Protein AF-0000000086578713 (afdb_homodimer)

Solvent-accessible surface area (backbone atoms only — not comparable to full-atom values): 54237 Å² total; per-residue (Å²): 138,84,78,78,78,76,75,78,74,74,75,74,72,71,74,72,74,76,64,72,46,80,57,66,62,83,30,54,31,30,24,51,65,70,52,45,93,58,61,68,57,48,41,24,46,48,23,43,31,43,38,56,69,48,39,26,38,36,34,72,38,56,57,61,66,48,51,60,44,35,45,74,62,80,40,29,32,26,32,23,42,49,65,88,48,27,53,58,19,31,75,32,46,64,55,29,37,51,47,40,57,69,58,41,57,81,45,53,88,50,19,50,61,17,28,40,28,51,31,63,39,52,57,51,50,85,86,45,61,66,54,43,69,15,42,55,39,19,50,54,21,42,51,48,32,36,46,75,70,70,33,56,63,50,38,39,65,39,50,37,27,39,64,59,39,46,66,35,60,75,52,27,83,62,12,33,60,29,72,92,49,41,83,54,46,51,60,41,50,53,50,31,59,74,70,72,33,55,49,31,30,37,52,43,43,44,59,56,34,34,74,37,58,88,78,47,59,64,37,25,49,35,64,34,88,56,94,47,49,74,33,77,91,77,72,42,71,34,54,28,41,59,51,36,51,54,38,11,52,47,30,18,31,37,73,72,72,42,60,82,57,50,69,35,32,62,27,28,50,39,26,34,34,40,48,91,83,37,50,75,32,26,53,69,50,17,39,42,30,54,37,44,46,54,56,54,31,71,63,60,43,32,36,86,87,44,56,86,50,53,44,35,39,17,37,34,23,44,33,27,20,82,62,45,71,78,62,53,31,64,30,26,28,20,54,17,35,36,77,33,16,46,60,55,84,66,84,66,59,21,67,31,65,59,75,71,73,81,72,74,71,76,73,74,77,70,81,72,78,78,82,80,73,86,71,73,80,80,82,67,87,70,65,72,80,65,62,68,70,64,61,72,64,58,65,69,61,61,68,66,68,66,72,72,74,86,74,94,89,76,66,46,77,72,74,72,75,74,71,53,77,78,61,56,81,67,78,87,87,81,86,73,76,71,74,71,64,63,44,66,65,69,22,69,81,64,81,77,81,81,84,84,83,86,85,82,81,85,82,79,80,79,81,80,82,82,76,81,76,82,77,82,90,123,138,84,79,79,78,77,76,79,75,74,76,74,73,72,75,74,74,76,62,73,45,80,57,64,62,82,29,53,30,28,24,51,65,71,50,48,93,58,61,68,58,48,40,24,47,48,22,42,31,44,39,56,69,48,39,27,37,35,36,72,38,57,57,61,67,49,53,60,43,37,44,77,62,82,38,28,31,27,32,23,43,49,63,87,46,27,54,58,19,29,77,32,46,63,55,28,39,50,48,41,57,69,58,43,57,81,45,53,86,50,19,49,60,17,28,40,28,50,31,64,39,52,77,39,44,87,86,45,60,66,53,38,70,17,41,55,40,19,50,52,22,41,50,49,31,36,48,75,70,69,34,55,64,49,37,40,66,40,51,37,31,40,65,59,40,44,67,36,59,75,52,28,81,63,11,32,58,29,73,92,46,40,83,52,46,51,61,42,52,52,51,30,58,72,71,71,32,56,49,31,32,37,52,43,42,43,60,55,35,37,75,37,58,89,78,46,59,65,37,25,49,34,62,34,90,56,92,48,47,76,33,76,91,77,72,43,70,34,56,28,40,59,51,36,52,55,38,11,52,48,29,18,32,38,74,72,72,43,60,83,56,50,69,35,32,61,27,28,50,37,26,34,34,39,48,92,84,36,51,74,32,26,52,70,51,17,40,43,30,54,39,43,47,54,55,55,31,70,65,60,43,32,36,87,87,44,57,85,49,54,45,35,37,17,37,34,22,43,33,27,21,81,61,45,70,78,62,54,30,62,30,25,28,20,53,17,36,35,77,34,14,47,60,56,84,66,86,65,59,21,69,30,65,60,76,72,72,78,72,74,70,76,73,73,76,69,80,72,78,78,81,74,83,75,76,78,82,79,82,67,88,70,66,70,78,63,63,67,68,65,61,70,64,60,62,65,62,59,65,68,66,63,72,73,72,81,86,87,84,88,77,56,72,82,71,68,68,76,69,48,74,80,59,54,83,64,79,92,88,87,76,84,73,65,75,69,65,68,41,65,69,69,53,76,71,87,87,79,83,83,88,82,87,91,87,85,83,89,86,84,84,82,87,88,86,80,81,88,78,88,67,91,75,128

Organism: NCBI:txid261450

pLDDT: mean 75.29, std 33.22, range [16.09, 98.94]

Secondary structure (DSSP, 8-state):
-------------------------SSEEEE-----SSPPPHHHHHHHHHHHT--EEE-SS--HHHHHHTTTS--EEEEEE-GGGHHHHHH-HHHHHHHHHHHTGGGTTTSEEEEEEE-SS-TTSTT-HHHHHHHHHHHHHHHHHHHHTT-TTT-EEE--EEGGGEEE-SSGGG-EE-GGGHHHHHHHHHHHHHTT--EEEE--HHHHHHHTTTTS-HHHHTT-S---EEETTTTEEESSHHHHHHHHHHHHHHHTT-TT--EEEEEE---S---TTSTT-SHHHHHHHHHHHHHHHHTT---SS-TTS---EEEE-SB--TT--SSGGGG---SB-TTS-BSS-SS---SS----------------------------TTSGGGGGGGGGGTHHHHGGGGGG------SSTTSGGGSGGGTTTS-S----SGGGTGGGGGGGTT----------------------------/-------------------------SSEEEE-----SSPPPHHHHHHHHHHHT--EEE-SS--HHHHHHTTTS--EEEEEE-GGGHHHHHH-HHHHHHHHHHHTGGGTTTSEEEEEEE-SS-TTSTT-HHHHHHHHHHHHHHHHHHHHTT-TTT-EEE--EEGGGEEE-SSGGG-EE-GGGHHHHHHHHHHHHHTT--EEEE--HHHHHHHTTTTS-HHHHTT-S---EEETTTTEEESSHHHHHHHHHHHHHHHTT-TT--EEEEEE---S---TTSTT-SHHHHHHHHHHHHHHHHTT---SS-TTS---EEEE-SB--TT--SSGGGG---SB-TTS-BSS-SS---SS----------------------------TTSGGGTHHHHTTSHHHHHHHGGG------SSGGGGGGGHHHHTTS---S-TTGGGTHHHHHTT------------------------------

Nearest PDB structures (foldseek):
  1ghs-assembly2_B  TM=9.686E-01  e=1.137E-35  Hordeum vulgare
  3ur8-assembly2_B  TM=9.627E-01  e=9.361E-35  Solanum tuberosum
  3ur8-assembly1_A  TM=9.531E-01  e=1.060E-34  Solanum tuberosum
  4gzj-assembly1_A  TM=9.542E-01  e=5.312E-34  Solanum tuberosum
  3ur7-assembly2_B  TM=9.564E-01  e=7.242E-34  Solanum tuberosum

Sequence (948 aa):
MYTSYTILSDLLTIARVCLTVEAFIGTYGVNYGRIADNLPPPESVVTLLKAAKIRNIRIYDADQSVLKAFKNSGIEIVVGIGNEFLKDMSVFEDRAIDWIKQNVQPYLLETHIRGIAVGNEVLGSEGNIENSEALLGAVKNVYSAVNRLGLTNLIQISSPHSEGVFANSFPPSSCIIKESLMPYMKPLLEFFSQINSPFFINAYPFLAYKSDSEHIDLNYALFQKNPGIYDAKTNLHYDNMFDAQVDAAYAALEAAGYGKMEVIVSETGWASRGDQNEAGADMKNARTYNGNLKKRLAKKKGTPLRPKIPVKAYVFALFNENLKPGPTSERNFGLFKPDGSISYDIGFTGLKPASSAATSSLLSFKLIPTSESVVGMDATNYFFSFLICLFRSCLYLLYFLSIRWGSKINSFFFAQTQDVGARGALDGDKYAFETVDKAIDEFVDIVEPEPEPEVAATSVPILDIWEIDEDEEAMYTSYTILSDLLTIARVCLTVEAFIGTYGVNYGRIADNLPPPESVVTLLKAAKIRNIRIYDADQSVLKAFKNSGIEIVVGIGNEFLKDMSVFEDRAIDWIKQNVQPYLLETHIRGIAVGNEVLGSEGNIENSEALLGAVKNVYSAVNRLGLTNLIQISSPHSEGVFANSFPPSSCIIKESLMPYMKPLLEFFSQINSPFFINAYPFLAYKSDSEHIDLNYALFQKNPGIYDAKTNLHYDNMFDAQVDAAYAALEAAGYGKMEVIVSETGWASRGDQNEAGADMKNARTYNGNLKKRLAKKKGTPLRPKIPVKAYVFALFNENLKPGPTSERNFGLFKPDGSISYDIGFTGLKPASSAATSSLLSFKLIPTSESVVGMDATNYFFSFLICLFRSCLYLLYFLSIRWGSKINSFFFAQTQDVGARGALDGDKYAFETVDKAIDEFVDIVEPEPEPEVAATSVPILDIWEIDEDEEA

Radius of gyration: 37.07 Å; Cα contacts (8 Å, |Δi|>4): 1566; chains: 2; bounding box: 138×96×88 Å

Foldseek 3Di:
DPPPPPPPPPPPPPPPPLLPQDLDDAFEAFEAEALADQFDQLLVVLVQCVQVVHQEYEYAALDPSNLVSQFQSNHGYEHEDELVCQLVLLVDLVSLLVCCVVRPVVRVVGGQHQEYAYYEQQDQDPDCVSSLVRRQSNQVSNCVSCVVVVNLSRYYYHYEHEPSQWPDPPQLLPTAGDPVSCVRVLVSLVVCVVSQHAHEYADELQVVCLVPVPPDDLCQALVHADPFDADPVVRDGRSHVRLSNLSSVLSRCVVSPRNPGHYAYAEYFAFQDWDPSRPPRHNVSRLRRVLVVVVQSNVQAHGRVCGPHGYHHHYPHQEQHPNDDDTPSNRGRHCAYSNFQGSDDSPGGTPDHDPPPPPPPPPPPPPPDDDDDDPDPDPPDPPPPVPPVPPVPPVVVPVPPPVPDDDDAFDFDPPDPPPPPPPPPPDDDCPPPPPVPPRRPPRPPPDDDDDDDDDDPDDDDPPDDPDPDPDDDD/DPPPPPPPPPPPPPPPPLLPQDLDDAFEAFEAEALADQFDQLLVVLVQCVQVVHQEYEYAALDPSNLVSQFQSNHGYEHEDELVCQLVLLVDLVSLLVCCVVRPVVRVVGGQHQEYAYYEAQLLDPDCVSSLVRRQSNQVSNCVSCVVVVNLSRYAYHYEHEPSQWDDPPQLLPTAGDPVSCVSVLVSLVVCVVSQHAHEYADELQVVCLVPVPPDDLCQALVHADPFDADPVVRDTRSHVRLSNLSSVLSRCVVSPRNPGHYAYAEYFAFQDWDPSRPPRHNVSRLRRVLVVVVQSNVQAHGRVCGHHRYHHHYPHQEQHPNDDDTPSNRGRHCAYSNFQGSDDSPGGTPDHDPPPPPPPPPPPPPPDDDDDPDPPDDPDPPPPVPPVVPPVPVVVPVVPPPPDDDDAFDFPPPPDPPPPVPPVPDDDDPPPPPVPPRRPPRVDDDDDDDDDDDDDDDDDDDDDDDPDPPDDD

Structure (mmCIF, N/CA/C/O backbone):
data_AF-0000000086578713-model_v1
#
loop_
_entity.id
_entity.type
_entity.pdbx_description
1 polymer 'glucan endo-1,3-beta-D-glucosidase'
#
loop_
_atom_site.group_PDB
_atom_site.id
_atom_site.type_symbol
_atom_site.label_atom_id
_atom_site.label_alt_id
_atom_site.label_comp_id
_atom_site.label_asym_id
_atom_site.label_entity_id
_atom_site.label_seq_id
_atom_site.pdbx_PDB_ins_code
_atom_site.Cartn_x
_atom_site.Cartn_y
_atom_site.Cartn_z
_atom_site.occupancy
_atom_site.B_iso_or_equiv
_atom_site.auth_seq_id
_atom_site.auth_comp_id
_atom_site.auth_asym_id
_atom_site.auth_atom_id
_atom_site.pdbx_PDB_model_num
ATOM 1 N N . MET A 1 1 ? 43.719 52.281 -39.188 1 26.17 1 MET A N 1
ATOM 2 C CA . MET A 1 1 ? 42.281 52.094 -39.281 1 26.17 1 MET A CA 1
ATOM 3 C C . MET A 1 1 ? 41.844 50.938 -38.406 1 26.17 1 MET A C 1
ATOM 5 O O . MET A 1 1 ? 42.094 49.75 -38.719 1 26.17 1 MET A O 1
ATOM 9 N N . TYR A 1 2 ? 41.906 51.094 -37.094 1 30.64 2 TYR A N 1
ATOM 10 C CA . TYR A 1 2 ? 41.656 50.406 -35.844 1 30.64 2 TYR A CA 1
ATOM 11 C C . TYR A 1 2 ? 40.156 50.031 -35.719 1 30.64 2 TYR A C 1
ATOM 13 O O . TYR A 1 2 ? 39.312 50.875 -35.625 1 30.64 2 TYR A O 1
ATOM 21 N N . THR A 1 3 ? 39.719 49.062 -36.625 1 32.41 3 THR A N 1
ATOM 22 C CA . THR A 1 3 ? 38.375 48.5 -36.625 1 32.41 3 THR A CA 1
ATOM 23 C C . THR A 1 3 ? 37.969 48 -35.25 1 32.41 3 THR A C 1
ATOM 25 O O . THR A 1 3 ? 38.688 47.219 -34.625 1 32.41 3 THR A O 1
ATOM 28 N N . SER A 1 4 ? 37.25 48.812 -34.438 1 32.44 4 SER A N 1
ATOM 29 C CA . SER A 1 4 ? 36.594 48.656 -33.156 1 32.44 4 SER A CA 1
ATOM 30 C C . SER A 1 4 ? 35.656 47.469 -33.156 1 32.44 4 SER A C 1
ATOM 32 O O . SER A 1 4 ? 34.656 47.438 -33.875 1 32.44 4 SER A O 1
ATOM 34 N N . TYR A 1 5 ? 36.188 46.188 -33.188 1 33.28 5 TYR A N 1
ATOM 35 C CA . TYR A 1 5 ? 35.406 45 -32.969 1 33.28 5 TYR A CA 1
ATOM 36 C C . TYR A 1 5 ? 34.562 45.094 -31.688 1 33.28 5 TYR A C 1
ATOM 38 O O . TYR A 1 5 ? 35.125 45.156 -30.594 1 33.28 5 TYR A O 1
ATOM 46 N N . THR A 1 6 ? 33.5 45.938 -31.672 1 31.77 6 THR A N 1
ATOM 47 C CA . THR A 1 6 ? 32.531 45.906 -30.594 1 31.77 6 THR A CA 1
ATOM 48 C C . THR A 1 6 ? 31.984 44.5 -30.391 1 31.77 6 THR A C 1
ATOM 50 O O . THR A 1 6 ? 31.391 43.906 -31.281 1 31.77 6 THR A O 1
ATOM 53 N N . ILE A 1 7 ? 32.656 43.594 -29.625 1 32.62 7 ILE A N 1
ATOM 54 C CA . ILE A 1 7 ? 32.219 42.312 -29.125 1 32.62 7 ILE A CA 1
ATOM 55 C C . ILE A 1 7 ? 30.859 42.438 -28.453 1 32.62 7 ILE A C 1
ATOM 57 O O . ILE A 1 7 ? 30.688 43.219 -27.516 1 32.62 7 ILE A O 1
ATOM 61 N N . LEU A 1 8 ? 29.75 42.281 -29.188 1 33.19 8 LEU A N 1
ATOM 62 C CA . LEU A 1 8 ? 28.406 42.094 -28.625 1 33.19 8 LEU A CA 1
ATOM 63 C C . LEU A 1 8 ? 28.422 41.031 -27.531 1 33.19 8 LEU A C 1
ATOM 65 O O . LEU A 1 8 ? 28.703 39.844 -27.797 1 33.19 8 LEU A O 1
ATOM 69 N N . SER A 1 9 ? 28.953 41.312 -26.328 1 31.14 9 SER A N 1
ATOM 70 C CA . SER A 1 9 ? 28.703 40.5 -25.156 1 31.14 9 SER A CA 1
ATOM 71 C C . SER A 1 9 ? 27.234 40.188 -25.016 1 31.14 9 SER A C 1
ATOM 73 O O . SER A 1 9 ? 26.406 41.062 -24.812 1 31.14 9 SER A O 1
ATOM 75 N N . ASP A 1 10 ? 26.719 39.281 -25.891 1 32.56 10 ASP A N 1
ATOM 76 C CA . ASP A 1 10 ? 25.391 38.719 -25.609 1 32.56 10 ASP A CA 1
ATOM 77 C C . ASP A 1 10 ? 25.281 38.312 -24.141 1 32.56 10 ASP A C 1
ATOM 79 O O . ASP A 1 10 ? 26.109 37.562 -23.625 1 32.56 10 ASP A O 1
ATOM 83 N N . LEU A 1 11 ? 24.719 39.156 -23.281 1 32.91 11 LEU A N 1
ATOM 84 C CA . LEU A 1 11 ? 24.219 38.875 -21.938 1 32.91 11 LEU A CA 1
ATOM 85 C C . LEU A 1 11 ? 23.375 37.594 -21.922 1 32.91 11 LEU A C 1
ATOM 87 O O . LEU A 1 11 ? 22.281 37.594 -22.484 1 32.91 11 LEU A O 1
ATOM 91 N N . LEU A 1 12 ? 23.922 36.469 -22.141 1 32.09 12 LEU A N 1
ATOM 92 C CA . LEU A 1 12 ? 23.219 35.25 -21.781 1 32.09 12 LEU A CA 1
ATOM 93 C C . LEU A 1 12 ? 22.578 35.375 -20.406 1 32.09 12 LEU A C 1
ATOM 95 O O . LEU A 1 12 ? 23.281 35.438 -19.391 1 32.09 12 LEU A O 1
ATOM 99 N N . THR A 1 13 ? 21.547 36.188 -20.312 1 32.25 13 THR A N 1
ATOM 100 C CA . THR A 1 13 ? 20.734 36.062 -19.109 1 32.25 13 THR A CA 1
ATOM 101 C C . THR A 1 13 ? 20.391 34.594 -18.844 1 32.25 13 THR A C 1
ATOM 103 O O . THR A 1 13 ? 19.688 33.969 -19.641 1 32.25 13 THR A O 1
ATOM 106 N N . ILE A 1 14 ? 21.266 33.812 -18.375 1 33.97 14 ILE A N 1
ATOM 107 C CA . ILE A 1 14 ? 20.922 32.5 -17.781 1 33.97 14 ILE A CA 1
ATOM 108 C C . ILE A 1 14 ? 19.672 32.656 -16.938 1 33.97 14 ILE A C 1
ATOM 110 O O . ILE A 1 14 ? 19.656 33.375 -15.93 1 33.97 14 ILE A O 1
ATOM 114 N N . ALA A 1 15 ? 18.531 32.594 -17.531 1 34.5 15 ALA A N 1
ATOM 115 C CA . ALA A 1 15 ? 17.328 32.344 -16.734 1 34.5 15 ALA A CA 1
ATOM 116 C C . ALA A 1 15 ? 17.578 31.297 -15.656 1 34.5 15 ALA A C 1
ATOM 118 O O . ALA A 1 15 ? 17.891 30.141 -15.961 1 34.5 15 ALA A O 1
ATOM 119 N N . ARG A 1 16 ? 18.172 31.766 -14.602 1 37.22 16 ARG A N 1
ATOM 120 C CA . ARG A 1 16 ? 18.141 30.891 -13.438 1 37.22 16 ARG A CA 1
ATOM 121 C C . ARG A 1 16 ? 16.797 30.188 -13.32 1 37.22 16 ARG A C 1
ATOM 123 O O . ARG A 1 16 ? 15.781 30.812 -13.008 1 37.22 16 ARG A O 1
ATOM 130 N N . VAL A 1 17 ? 16.391 29.266 -14.141 1 38.69 17 VAL A 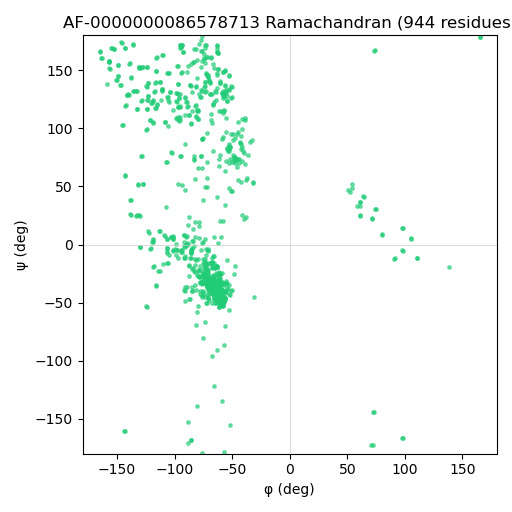N 1
ATOM 131 C CA . VAL A 1 17 ? 15.273 28.375 -13.836 1 38.69 17 VAL A CA 1
ATOM 132 C C . VAL A 1 17 ? 15.281 28.031 -12.352 1 38.69 17 VAL A C 1
ATOM 134 O O . VAL A 1 17 ? 16.219 27.391 -11.867 1 38.69 17 VAL A O 1
ATOM 137 N N . CYS A 1 18 ? 14.828 28.953 -11.492 1 41.44 18 CYS A N 1
ATOM 138 C CA . CYS A 1 18 ? 14.578 28.625 -10.086 1 41.44 18 CYS A CA 1
ATOM 139 C C . CYS A 1 18 ? 13.844 27.297 -9.953 1 41.44 18 CYS A C 1
ATOM 141 O O . CYS A 1 18 ? 12.648 27.219 -10.234 1 41.44 18 CYS A O 1
ATOM 143 N N . LEU A 1 19 ? 14.477 26.219 -10.164 1 48.78 19 LEU A N 1
ATOM 144 C CA . LEU A 1 19 ? 13.906 24.906 -9.891 1 48.78 19 LEU A CA 1
ATOM 145 C C . LEU A 1 19 ? 13.375 24.828 -8.461 1 48.78 19 LEU A C 1
ATOM 147 O O . LEU A 1 19 ? 14.133 25 -7.504 1 48.78 19 LEU A O 1
ATOM 151 N N . THR A 1 20 ? 12.117 25.297 -8.266 1 59.78 20 THR A N 1
ATOM 152 C CA . THR A 1 20 ? 11.453 25.172 -6.973 1 59.78 20 THR A CA 1
ATOM 153 C C . THR A 1 20 ? 11.391 23.703 -6.551 1 59.78 20 THR A C 1
ATOM 155 O O . THR A 1 20 ? 11.109 22.828 -7.367 1 59.78 20 THR A O 1
ATOM 158 N N . VAL A 1 21 ? 12.031 23.391 -5.516 1 69.06 21 VAL A N 1
ATOM 159 C CA . VAL A 1 21 ? 11.984 22.062 -4.922 1 69.06 21 VAL A CA 1
ATOM 160 C C . VAL A 1 21 ? 10.547 21.719 -4.523 1 69.06 21 VAL A C 1
ATOM 162 O O . VAL A 1 21 ? 9.867 22.531 -3.885 1 69.06 21 VAL A O 1
ATOM 165 N N . GLU A 1 22 ? 9.969 20.703 -5.176 1 69.25 22 GLU A N 1
ATOM 166 C CA . GLU A 1 22 ? 8.68 20.203 -4.711 1 69.25 22 GLU A CA 1
ATOM 167 C C . GLU A 1 22 ? 8.867 19.156 -3.617 1 69.25 22 GLU A C 1
ATOM 169 O O . GLU A 1 22 ? 9.297 18.031 -3.895 1 69.25 22 GLU A O 1
ATOM 174 N N . ALA A 1 23 ? 8.609 19.547 -2.361 1 76 23 ALA A N 1
ATOM 175 C CA . ALA A 1 23 ? 8.82 18.672 -1.209 1 76 23 ALA A CA 1
ATOM 176 C C . ALA A 1 23 ? 7.57 17.859 -0.903 1 76 23 ALA A C 1
ATOM 178 O O . ALA A 1 23 ? 7.574 17.031 0.005 1 76 23 ALA A O 1
ATOM 179 N N . PHE A 1 24 ? 6.484 18.031 -1.669 1 88 24 PHE A N 1
ATOM 180 C CA . PHE A 1 24 ? 5.195 17.438 -1.314 1 88 24 PHE A CA 1
ATOM 181 C C . PHE A 1 24 ? 4.566 16.75 -2.516 1 88 24 PHE A C 1
ATOM 183 O O . PHE A 1 24 ? 4.316 17.375 -3.545 1 88 24 PHE A O 1
ATOM 190 N N . ILE A 1 25 ? 4.395 15.438 -2.402 1 90.94 25 ILE A N 1
ATOM 191 C CA . ILE A 1 25 ? 3.705 14.68 -3.439 1 90.94 25 ILE A CA 1
ATOM 192 C C . ILE A 1 25 ? 2.209 14.641 -3.141 1 90.94 25 ILE A C 1
ATOM 194 O O . ILE A 1 25 ? 1.8 14.219 -2.055 1 90.94 25 ILE A O 1
ATOM 198 N N . GLY A 1 26 ? 1.438 15.102 -4.074 1 95.38 26 GLY A N 1
ATOM 199 C CA . GLY A 1 26 ? 0.004 15.125 -3.836 1 95.38 26 GLY A CA 1
ATOM 200 C C . GLY A 1 26 ? -0.419 16.188 -2.84 1 95.38 26 GLY A C 1
ATOM 201 O O . GLY A 1 26 ? 0.076 17.312 -2.881 1 95.38 26 GLY A O 1
ATOM 202 N N . THR A 1 27 ? -1.469 15.852 -2.006 1 98.38 27 THR A N 1
ATOM 203 C CA . THR A 1 27 ? -2.041 16.875 -1.142 1 98.38 27 THR A CA 1
ATOM 204 C C . THR A 1 27 ? -2.143 16.375 0.297 1 98.38 27 THR A C 1
ATOM 206 O O . THR A 1 27 ? -2.535 17.125 1.192 1 98.38 27 THR A O 1
ATOM 209 N N . TYR A 1 28 ? -1.757 15.133 0.522 1 98.69 28 TYR A N 1
ATOM 210 C CA . TYR A 1 28 ? -1.997 14.516 1.821 1 98.69 28 TYR A CA 1
ATOM 211 C C . TYR A 1 28 ? -0.694 14.023 2.439 1 98.69 28 TYR A C 1
ATOM 213 O O . TYR A 1 28 ? 0.056 13.281 1.805 1 98.69 28 TYR A O 1
ATOM 221 N N . GLY A 1 29 ? -0.369 14.445 3.625 1 98.69 29 GLY A N 1
ATOM 222 C CA . GLY A 1 29 ? 0.751 13.977 4.422 1 98.69 29 GLY A CA 1
ATOM 223 C C . GLY A 1 29 ? 0.392 13.742 5.879 1 98.69 29 GLY A C 1
ATOM 224 O O . GLY A 1 29 ? -0.734 14.016 6.297 1 98.69 29 GLY A O 1
ATOM 225 N N . VAL A 1 30 ? 1.34 13.148 6.645 1 98.88 30 VAL A N 1
ATOM 226 C CA . VAL A 1 30 ? 1.056 12.883 8.055 1 98.88 30 VAL A CA 1
ATOM 227 C C . VAL A 1 30 ? 2.275 13.227 8.898 1 98.88 30 VAL A C 1
ATOM 229 O O . VAL A 1 30 ? 3.414 13.086 8.453 1 98.88 30 VAL A O 1
ATOM 232 N N . ASN A 1 31 ? 1.979 13.742 10.062 1 98.88 31 ASN A N 1
ATOM 233 C CA . ASN A 1 31 ? 3.027 13.945 11.062 1 98.88 31 ASN A CA 1
ATOM 234 C C . ASN A 1 31 ? 3.332 12.664 11.828 1 98.88 31 ASN A C 1
ATOM 236 O O . ASN A 1 31 ? 2.453 12.109 12.492 1 98.88 31 ASN A O 1
ATOM 240 N N . TYR A 1 32 ? 4.559 12.258 11.711 1 98.75 32 TYR A N 1
ATOM 241 C CA . TYR A 1 32 ? 5.039 11.078 12.422 1 98.75 32 TYR A CA 1
ATOM 242 C C . TYR A 1 32 ? 5.715 11.469 13.734 1 98.75 32 TYR A C 1
ATOM 244 O O . TYR A 1 32 ? 6.945 11.461 13.828 1 98.75 32 TYR A O 1
ATOM 252 N N . GLY A 1 33 ? 4.809 11.805 14.711 1 97.25 33 GLY A N 1
ATOM 253 C CA . GLY A 1 33 ? 5.277 12.07 16.062 1 97.25 33 GLY A CA 1
ATOM 254 C C . GLY A 1 33 ? 5.707 10.82 16.797 1 97.25 33 GLY A C 1
ATOM 255 O O . GLY A 1 33 ? 5.074 9.766 16.672 1 97.25 33 GLY A O 1
ATOM 256 N N . ARG A 1 34 ? 6.754 10.969 17.688 1 96.25 34 ARG A N 1
ATOM 257 C CA . ARG A 1 34 ? 7.32 9.758 18.266 1 96.25 34 ARG A CA 1
ATOM 258 C C . ARG A 1 34 ? 7.602 9.945 19.75 1 96.25 34 ARG A C 1
ATOM 260 O O . ARG A 1 34 ? 8.516 9.32 20.297 1 96.25 34 ARG A O 1
ATOM 267 N N . ILE A 1 35 ? 6.895 10.828 20.391 1 97.06 35 ILE A N 1
ATOM 268 C CA . ILE A 1 35 ? 7.016 10.938 21.844 1 97.06 35 ILE A CA 1
ATOM 269 C C . ILE A 1 35 ? 6.238 9.805 22.5 1 97.06 35 ILE A C 1
ATOM 271 O O . ILE A 1 35 ? 5.141 10.016 23.031 1 97.06 35 ILE A O 1
ATOM 275 N N . ALA A 1 36 ? 6.801 8.656 22.453 1 97.06 36 ALA A N 1
ATOM 276 C CA . ALA A 1 36 ? 6.207 7.383 22.859 1 97.06 36 ALA A CA 1
ATOM 277 C C . ALA A 1 36 ? 7.281 6.312 23.047 1 97.06 36 ALA A C 1
ATOM 279 O O . ALA A 1 36 ? 8.406 6.465 22.578 1 97.06 36 ALA A O 1
ATOM 280 N N . ASP A 1 37 ? 6.984 5.258 23.766 1 94.62 37 ASP A N 1
ATOM 281 C CA . ASP A 1 37 ? 7.922 4.16 23.969 1 94.62 37 ASP A CA 1
ATOM 282 C C . ASP A 1 37 ? 7.32 2.836 23.484 1 94.62 37 ASP A C 1
ATOM 284 O O . ASP A 1 37 ? 7.84 1.764 23.812 1 94.62 37 ASP A O 1
ATOM 288 N N . ASN A 1 38 ? 6.203 2.885 22.812 1 96.5 38 ASN A N 1
ATOM 289 C CA . ASN A 1 38 ? 5.492 1.67 22.422 1 96.5 38 ASN A CA 1
ATOM 290 C C . ASN A 1 38 ? 5.066 1.704 20.953 1 96.5 38 ASN A C 1
ATOM 292 O O . ASN A 1 38 ? 4.082 1.071 20.578 1 96.5 38 ASN A O 1
ATOM 296 N N . LEU A 1 39 ? 5.746 2.453 20.109 1 97.44 39 LEU A N 1
ATOM 297 C CA . LEU A 1 39 ? 5.422 2.533 18.688 1 97.44 39 LEU A CA 1
ATOM 298 C C . LEU A 1 39 ? 6.055 1.38 17.922 1 97.44 39 LEU A C 1
ATOM 300 O O . LEU A 1 39 ? 7.027 0.78 18.391 1 97.44 39 LEU A O 1
ATOM 304 N N . PRO A 1 40 ? 5.492 1.033 16.75 1 96.31 40 PRO A N 1
ATOM 305 C CA . PRO A 1 40 ? 6.141 0.034 15.891 1 96.31 40 PRO A CA 1
ATOM 306 C C . PRO A 1 40 ? 7.523 0.473 15.414 1 96.31 40 PRO A C 1
ATOM 308 O O . PRO A 1 40 ? 7.805 1.672 15.352 1 96.31 40 PRO A O 1
ATOM 311 N N . PRO A 1 41 ? 8.438 -0.504 15.164 1 96.19 41 PRO A N 1
ATOM 312 C CA . PRO A 1 41 ? 9.711 -0.112 14.547 1 96.19 41 PRO A CA 1
ATOM 313 C C . PRO A 1 41 ? 9.516 0.622 13.227 1 96.19 41 PRO A C 1
ATOM 315 O O . PRO A 1 41 ? 8.539 0.377 12.516 1 96.19 41 PRO A O 1
ATOM 318 N N . PRO A 1 42 ? 10.422 1.518 12.891 1 97.56 42 PRO A N 1
ATOM 319 C CA . PRO A 1 42 ? 10.258 2.363 11.703 1 97.56 42 PRO A CA 1
ATOM 320 C C . PRO A 1 42 ? 10.039 1.556 10.43 1 97.56 42 PRO A C 1
ATOM 322 O O . PRO A 1 42 ? 9.312 1.999 9.531 1 97.56 42 PRO A O 1
ATOM 325 N N . GLU A 1 43 ? 10.641 0.357 10.273 1 96.19 43 GLU A N 1
ATOM 326 C CA . GLU A 1 43 ? 10.453 -0.474 9.094 1 96.19 43 GLU A CA 1
ATOM 327 C C . GLU A 1 43 ? 8.984 -0.868 8.922 1 96.19 43 GLU A C 1
ATOM 329 O O . GLU A 1 43 ? 8.477 -0.909 7.801 1 96.19 43 GLU A O 1
ATOM 334 N N . SER A 1 44 ? 8.297 -1.169 10.023 1 97.25 44 SER A N 1
ATOM 335 C CA . SER A 1 44 ? 6.871 -1.485 10 1 97.25 44 SER A CA 1
ATOM 336 C C . SER A 1 44 ? 6.039 -0.266 9.617 1 97.25 44 SER A C 1
ATOM 338 O O . SER A 1 44 ? 4.988 -0.399 8.992 1 97.25 44 SER A O 1
ATOM 340 N N . VAL A 1 45 ? 6.523 0.859 10 1 98.5 45 VAL A N 1
ATOM 341 C CA . VAL A 1 45 ? 5.82 2.1 9.688 1 98.5 45 VAL A CA 1
ATOM 342 C C . VAL A 1 45 ? 5.855 2.35 8.18 1 98.5 45 VAL A C 1
ATOM 344 O O . VAL A 1 45 ? 4.875 2.82 7.598 1 98.5 45 VAL A O 1
ATOM 347 N N . VAL A 1 46 ? 7 2.023 7.57 1 98.38 46 VAL A N 1
ATOM 348 C CA . VAL A 1 46 ? 7.082 2.129 6.117 1 98.38 46 VAL A CA 1
ATOM 349 C C . VAL A 1 46 ? 5.98 1.291 5.473 1 98.38 46 VAL A C 1
ATOM 351 O O . VAL A 1 46 ? 5.281 1.758 4.57 1 98.38 46 VAL A O 1
ATOM 354 N N . THR A 1 47 ? 5.781 0.046 5.941 1 97.94 47 THR A N 1
ATOM 355 C CA . THR A 1 47 ? 4.738 -0.84 5.434 1 97.94 47 THR A CA 1
ATOM 356 C C . THR A 1 47 ? 3.357 -0.227 5.645 1 97.94 47 THR A C 1
ATOM 358 O O . THR A 1 47 ? 2.52 -0.246 4.742 1 97.94 47 THR A O 1
ATOM 361 N N . LEU A 1 48 ? 3.145 0.321 6.793 1 98.19 48 LEU A N 1
ATOM 362 C CA . LEU A 1 48 ? 1.877 0.953 7.145 1 98.19 48 LEU A CA 1
ATOM 363 C C . LEU A 1 48 ? 1.57 2.113 6.203 1 98.19 48 LEU A C 1
ATOM 365 O O . LEU A 1 48 ? 0.453 2.227 5.691 1 98.19 48 LEU A O 1
ATOM 369 N N . LEU A 1 49 ? 2.527 2.965 5.957 1 98.69 49 LEU A N 1
ATOM 370 C CA . LEU A 1 49 ? 2.361 4.133 5.098 1 98.69 49 LEU A CA 1
ATOM 371 C C . LEU A 1 49 ? 2.117 3.715 3.652 1 98.69 49 LEU A C 1
ATOM 373 O O . LEU A 1 49 ? 1.266 4.289 2.971 1 98.69 49 LEU A O 1
ATOM 377 N N . LYS A 1 50 ? 2.852 2.717 3.186 1 97.75 50 LYS A N 1
ATOM 378 C CA . LYS A 1 50 ? 2.639 2.217 1.83 1 97.75 50 LYS A CA 1
ATOM 379 C C . LYS A 1 50 ? 1.228 1.663 1.663 1 97.75 50 LYS A C 1
ATOM 381 O O . LYS A 1 50 ? 0.562 1.936 0.661 1 97.75 50 LYS A O 1
ATOM 386 N N . ALA A 1 51 ? 0.779 0.898 2.656 1 97.69 51 ALA A N 1
ATOM 387 C CA . ALA A 1 51 ? -0.569 0.337 2.615 1 97.69 51 ALA A CA 1
ATOM 388 C C . ALA A 1 51 ? -1.622 1.441 2.578 1 97.69 51 ALA A C 1
ATOM 390 O O . ALA A 1 51 ? -2.658 1.298 1.926 1 97.69 51 ALA A O 1
ATOM 391 N N . ALA A 1 52 ? -1.348 2.539 3.268 1 97.38 52 ALA A N 1
ATOM 392 C CA . ALA A 1 52 ? -2.277 3.662 3.365 1 97.38 52 ALA A CA 1
ATOM 393 C C . ALA A 1 52 ? -2.117 4.609 2.18 1 97.38 52 ALA A C 1
ATOM 395 O O . ALA A 1 52 ? -2.863 5.582 2.051 1 97.38 52 ALA A O 1
ATOM 396 N N . LYS A 1 53 ? -1.119 4.398 1.35 1 96.75 53 LYS A N 1
ATOM 397 C CA . LYS A 1 53 ? -0.797 5.234 0.197 1 96.75 53 LYS A CA 1
ATOM 398 C C . LYS A 1 53 ? -0.463 6.66 0.628 1 96.75 53 LYS A C 1
ATOM 400 O O . LYS A 1 53 ? -0.88 7.625 -0.018 1 96.75 53 LYS A O 1
ATOM 405 N N . ILE A 1 54 ? 0.17 6.738 1.724 1 98.06 54 ILE A N 1
ATOM 406 C CA . ILE A 1 54 ? 0.668 8.016 2.211 1 98.06 54 ILE A CA 1
ATOM 407 C C . ILE A 1 54 ? 2.131 8.188 1.807 1 98.06 54 ILE A C 1
ATOM 409 O O . ILE A 1 54 ? 2.988 7.398 2.203 1 98.06 54 ILE A O 1
ATOM 413 N N . ARG A 1 55 ? 2.465 9.312 1.13 1 97.88 55 ARG A N 1
ATOM 414 C CA . ARG A 1 55 ? 3.789 9.445 0.53 1 97.88 55 ARG A CA 1
ATOM 415 C C . ARG A 1 55 ? 4.543 10.625 1.122 1 97.88 55 ARG A C 1
ATOM 417 O O . ARG A 1 55 ? 5.637 10.969 0.663 1 97.88 55 ARG A O 1
ATOM 424 N N . ASN A 1 56 ? 3.934 11.352 2.117 1 98.5 56 ASN A N 1
ATOM 425 C CA . ASN A 1 56 ? 4.555 12.5 2.768 1 98.5 56 ASN A CA 1
ATOM 426 C C . ASN A 1 56 ? 4.512 12.367 4.289 1 98.5 56 ASN A C 1
ATOM 428 O O . ASN A 1 56 ? 3.441 12.203 4.871 1 98.5 56 ASN A O 1
ATOM 432 N N . ILE A 1 57 ? 5.727 12.453 4.875 1 98.69 57 ILE A N 1
ATOM 433 C CA . ILE A 1 57 ? 5.695 12.5 6.336 1 98.69 57 ILE A CA 1
ATOM 434 C C . ILE A 1 57 ? 6.555 13.656 6.836 1 98.69 57 ILE A C 1
ATOM 436 O O . ILE A 1 57 ? 7.469 14.102 6.141 1 98.69 57 ILE A O 1
ATOM 440 N N . ARG A 1 58 ? 6.184 14.141 7.965 1 98.44 58 ARG A N 1
ATOM 441 C CA . ARG A 1 58 ? 6.965 15.102 8.734 1 98.44 58 ARG A CA 1
ATOM 442 C C . ARG A 1 58 ? 7.336 14.531 10.102 1 98.44 58 ARG A C 1
ATOM 444 O O . ARG A 1 58 ? 6.477 14.023 10.828 1 98.44 58 ARG A O 1
ATOM 451 N N . ILE A 1 59 ? 8.625 14.523 10.344 1 98.38 59 ILE A N 1
ATOM 452 C CA . ILE A 1 59 ? 9.078 14.164 11.68 1 98.38 59 ILE A CA 1
ATOM 453 C C . ILE A 1 59 ? 9.656 15.391 12.383 1 98.38 59 ILE A C 1
ATOM 455 O O . ILE A 1 59 ? 9.953 16.391 11.742 1 98.38 59 ILE A O 1
ATOM 459 N N . TYR A 1 60 ? 9.812 15.398 13.672 1 97.81 60 TYR A N 1
ATOM 460 C CA . TYR A 1 60 ? 10.156 16.578 14.453 1 97.81 60 TYR A CA 1
ATOM 461 C C . TYR A 1 60 ? 11.625 16.562 14.852 1 97.81 60 TYR A C 1
ATOM 463 O O . TYR A 1 60 ? 12.07 17.375 15.656 1 97.81 60 TYR A O 1
ATOM 471 N N . ASP A 1 61 ? 12.344 15.602 14.336 1 97.56 61 ASP A N 1
ATOM 472 C CA . ASP A 1 61 ? 13.781 15.422 14.508 1 97.56 61 ASP A CA 1
ATOM 473 C C . ASP A 1 61 ? 14.422 14.898 13.227 1 97.56 61 ASP A C 1
ATOM 475 O O . ASP A 1 61 ? 13.93 15.164 12.125 1 97.56 61 ASP A O 1
ATOM 479 N N . ALA A 1 62 ? 15.5 14.367 13.336 1 98.06 62 ALA A N 1
ATOM 480 C CA . ALA A 1 62 ? 16.172 13.688 12.242 1 98.06 62 ALA A CA 1
ATOM 481 C C . ALA A 1 62 ? 16.672 12.312 12.68 1 98.06 62 ALA A C 1
ATOM 483 O O . ALA A 1 62 ? 17.844 11.961 12.438 1 98.06 62 ALA A O 1
ATOM 484 N N . ASP A 1 63 ? 15.773 11.586 13.234 1 97.62 63 ASP A N 1
ATOM 485 C CA . ASP A 1 63 ? 16.125 10.281 13.797 1 97.62 63 ASP A CA 1
ATOM 486 C C . ASP A 1 63 ? 16.734 9.367 12.734 1 97.62 63 ASP A C 1
ATOM 488 O O . ASP A 1 63 ? 16.125 9.125 11.695 1 97.62 63 ASP A O 1
ATOM 492 N N . GLN A 1 64 ? 17.828 8.844 13.062 1 96.75 64 GLN A N 1
ATOM 493 C CA . GLN A 1 64 ? 18.594 8.062 12.102 1 96.75 64 GLN A CA 1
ATOM 494 C C . GLN A 1 64 ? 17.906 6.73 11.805 1 96.75 64 GLN A C 1
ATOM 496 O O . GLN A 1 64 ? 17.969 6.234 10.672 1 96.75 64 GLN A O 1
ATOM 501 N N . SER A 1 65 ? 17.312 6.141 12.797 1 96.62 65 SER A N 1
ATOM 502 C CA . SER A 1 65 ? 16.641 4.863 12.578 1 96.62 65 SER A CA 1
ATOM 503 C C . SER A 1 65 ? 15.469 5.012 11.602 1 96.62 65 SER A C 1
ATOM 505 O O . SER A 1 65 ? 15.227 4.133 10.773 1 96.62 65 SER A O 1
ATOM 507 N N . VAL A 1 66 ? 14.742 6.113 11.703 1 98.12 66 VAL A N 1
ATOM 508 C CA . VAL A 1 66 ? 13.648 6.383 10.781 1 98.12 66 VAL A CA 1
ATOM 509 C C . VAL A 1 66 ? 14.203 6.598 9.375 1 98.12 66 VAL A C 1
ATOM 511 O O . VAL A 1 66 ? 13.734 5.98 8.414 1 98.12 66 VAL A O 1
ATOM 514 N N . LEU A 1 67 ? 15.258 7.422 9.281 1 98.31 67 LEU A N 1
ATOM 515 C CA . LEU A 1 67 ? 15.82 7.738 7.973 1 98.31 67 LEU A CA 1
ATOM 516 C C . LEU A 1 67 ? 16.375 6.488 7.301 1 98.31 67 LEU A C 1
ATOM 518 O O . LEU A 1 67 ? 16.234 6.309 6.09 1 98.31 67 LEU A O 1
ATOM 522 N N . LYS A 1 68 ? 16.969 5.605 8.055 1 96.81 68 LYS A N 1
ATOM 523 C CA . LYS A 1 68 ? 17.484 4.348 7.527 1 96.81 68 LYS A CA 1
ATOM 524 C C . LYS A 1 68 ? 16.344 3.436 7.062 1 96.81 68 LYS A C 1
ATOM 526 O O . LYS A 1 68 ? 16.438 2.816 6 1 96.81 68 LYS A O 1
ATOM 531 N N . ALA A 1 69 ? 15.273 3.357 7.82 1 97.12 69 ALA A N 1
ATOM 532 C CA . ALA A 1 69 ? 14.156 2.484 7.492 1 97.12 69 ALA A CA 1
ATOM 533 C C . ALA A 1 69 ? 13.453 2.947 6.219 1 97.12 69 ALA A C 1
ATOM 535 O O . ALA A 1 69 ? 12.883 2.135 5.484 1 97.12 69 ALA A O 1
ATOM 536 N N . PHE A 1 70 ? 13.523 4.215 5.91 1 98 70 PHE A N 1
ATOM 537 C CA . PHE A 1 70 ? 12.766 4.785 4.805 1 98 70 PHE A CA 1
ATOM 538 C C . PHE A 1 70 ? 13.586 4.77 3.52 1 98 70 PHE A C 1
ATOM 540 O O . PHE A 1 70 ? 13.164 5.316 2.498 1 98 70 PHE A O 1
ATOM 547 N N . LYS A 1 71 ? 14.734 4.109 3.58 1 96.56 71 LYS A N 1
ATOM 548 C CA . LYS A 1 71 ? 15.578 3.936 2.398 1 96.56 71 LYS A CA 1
ATOM 549 C C . LYS A 1 71 ? 14.789 3.299 1.255 1 96.56 71 LYS A C 1
ATOM 551 O O . LYS A 1 71 ? 14.117 2.283 1.445 1 96.56 71 LYS A O 1
ATOM 556 N N . ASN A 1 72 ? 14.781 4.027 0.088 1 94.5 72 ASN A N 1
ATOM 557 C CA . ASN A 1 72 ? 14.203 3.539 -1.159 1 94.5 72 ASN A CA 1
ATOM 558 C C . ASN A 1 72 ? 12.711 3.26 -1.014 1 94.5 72 ASN A C 1
ATOM 560 O O . ASN A 1 72 ? 12.164 2.406 -1.713 1 94.5 72 ASN A O 1
ATOM 564 N N . SER A 1 73 ? 12.039 3.932 -0.059 1 96.19 73 SER A N 1
ATOM 565 C CA . SER A 1 73 ? 10.617 3.688 0.177 1 96.19 73 SER A CA 1
ATOM 566 C C . SER A 1 73 ? 9.75 4.512 -0.769 1 96.19 73 SER A C 1
ATOM 568 O O . SER A 1 73 ? 8.555 4.234 -0.926 1 96.19 73 SER A O 1
ATOM 570 N N . GLY A 1 74 ? 10.273 5.574 -1.333 1 94.56 74 GLY A N 1
ATOM 571 C CA . GLY A 1 74 ? 9.508 6.48 -2.166 1 94.56 74 GLY A CA 1
ATOM 572 C C . GLY A 1 74 ? 8.68 7.469 -1.363 1 94.56 74 GLY A C 1
ATOM 573 O O . GLY A 1 74 ? 7.852 8.195 -1.923 1 94.56 74 GLY A O 1
ATOM 574 N N . ILE A 1 75 ? 8.891 7.508 -0.062 1 97.81 75 ILE A N 1
ATOM 575 C CA . ILE A 1 75 ? 8.156 8.406 0.823 1 97.81 75 ILE A CA 1
ATOM 576 C C . ILE A 1 75 ? 9.008 9.648 1.105 1 97.81 75 ILE A C 1
ATOM 578 O O . ILE A 1 75 ? 10.188 9.539 1.424 1 97.81 75 ILE A O 1
ATOM 582 N N . GLU A 1 76 ? 8.398 10.828 0.938 1 97.88 76 GLU A N 1
ATOM 583 C CA . GLU A 1 76 ? 9.062 12.102 1.188 1 97.88 76 GLU A CA 1
ATOM 584 C C . GLU A 1 76 ? 9.062 12.445 2.676 1 97.88 76 GLU A C 1
ATOM 586 O O . GLU A 1 76 ? 8.039 12.297 3.35 1 97.88 76 GLU A O 1
ATOM 591 N N . ILE A 1 77 ? 10.273 12.914 3.131 1 98.44 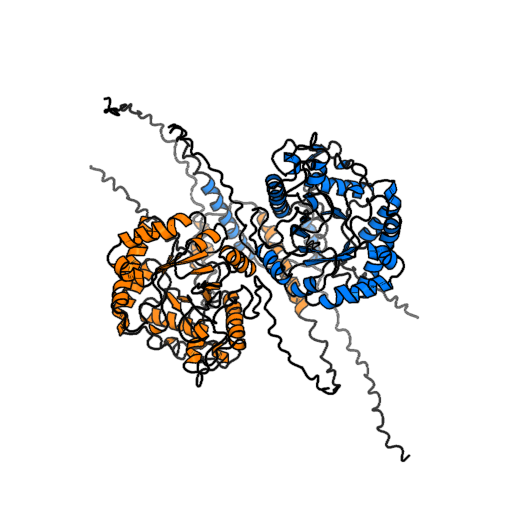77 ILE A N 1
ATOM 592 C CA . ILE A 1 77 ? 10.406 13.188 4.559 1 98.44 77 ILE A CA 1
ATOM 593 C C . ILE A 1 77 ? 10.82 14.648 4.766 1 98.44 77 ILE A C 1
ATOM 595 O O . ILE A 1 77 ? 11.75 15.133 4.121 1 98.44 77 ILE A O 1
ATOM 599 N N . VAL A 1 78 ? 10.086 15.352 5.59 1 98.5 78 VAL A N 1
ATOM 600 C CA . VAL A 1 78 ? 10.531 16.609 6.184 1 98.5 78 VAL A CA 1
ATOM 601 C C . VAL A 1 78 ? 11.078 16.344 7.586 1 98.5 78 VAL A C 1
ATOM 603 O O . VAL A 1 78 ? 10.367 15.828 8.445 1 98.5 78 VAL A O 1
ATOM 606 N N . VAL A 1 79 ? 12.352 16.656 7.742 1 98.62 79 VAL A N 1
ATOM 607 C CA . VAL A 1 79 ? 12.953 16.5 9.062 1 98.62 79 VAL A CA 1
ATOM 608 C C . VAL A 1 79 ? 12.852 17.812 9.836 1 98.62 79 VAL A C 1
ATOM 610 O O . VAL A 1 79 ? 12.531 18.859 9.266 1 98.62 79 VAL A O 1
ATOM 613 N N . GLY A 1 80 ? 13.094 17.719 11.172 1 98.62 80 GLY A N 1
ATOM 614 C CA . GLY A 1 80 ? 12.922 18.891 12.016 1 98.62 80 GLY A CA 1
ATOM 615 C C . GLY A 1 80 ? 14.164 19.25 12.812 1 98.62 80 GLY A C 1
ATOM 616 O O . GLY A 1 80 ? 14.859 18.375 13.312 1 98.62 80 GLY A O 1
ATOM 617 N N . ILE A 1 81 ? 14.453 20.516 12.82 1 98.44 81 ILE A N 1
ATOM 618 C CA . ILE A 1 81 ? 15.406 21.094 13.766 1 98.44 81 ILE A CA 1
ATOM 619 C C . ILE A 1 81 ? 14.656 21.656 14.977 1 98.44 81 ILE A C 1
ATOM 621 O O . ILE A 1 81 ? 13.883 22.594 14.852 1 98.44 81 ILE A O 1
ATOM 625 N N . GLY A 1 82 ? 14.953 21.109 16.109 1 96.12 82 GLY A N 1
ATOM 626 C CA . GLY A 1 82 ? 14.242 21.5 17.312 1 96.12 82 GLY A CA 1
ATOM 627 C C . GLY A 1 82 ? 14.539 22.922 17.766 1 96.12 82 GLY A C 1
ATOM 628 O O . GLY A 1 82 ? 15.57 23.484 17.391 1 96.12 82 GLY A O 1
ATOM 629 N N . ASN A 1 83 ? 13.648 23.469 18.594 1 95.75 83 ASN A N 1
ATOM 630 C CA . ASN A 1 83 ? 13.797 24.828 19.078 1 95.75 83 ASN A CA 1
ATOM 631 C C . ASN A 1 83 ? 15.094 25 19.875 1 95.75 83 ASN A C 1
ATOM 633 O O . ASN A 1 83 ? 15.656 26.109 19.922 1 95.75 83 ASN A O 1
ATOM 637 N N . GLU A 1 84 ? 15.594 23.922 20.453 1 93.75 84 GLU A N 1
ATOM 638 C CA . GLU A 1 84 ? 16.781 23.969 21.312 1 93.75 84 GLU A CA 1
ATOM 639 C C . GLU A 1 84 ? 18.031 24.312 20.5 1 93.75 84 GLU A C 1
ATOM 641 O O . GLU A 1 84 ? 19.031 24.734 21.062 1 93.75 84 GLU A O 1
ATOM 646 N N . PHE A 1 85 ? 17.938 24.203 19.219 1 96.5 85 PHE A N 1
ATOM 647 C CA . PHE A 1 85 ? 19.109 24.406 18.375 1 96.5 85 PHE A CA 1
ATOM 648 C C . PHE A 1 85 ? 19.141 25.828 17.812 1 96.5 85 PHE A C 1
ATOM 650 O O . PHE A 1 85 ? 20.141 26.25 17.25 1 96.5 85 PHE A O 1
ATOM 657 N N . LEU A 1 86 ? 18.062 26.609 17.922 1 97.25 86 LEU A N 1
ATOM 658 C CA . LEU A 1 86 ? 17.859 27.859 17.188 1 97.25 86 LEU A CA 1
ATOM 659 C C . LEU A 1 86 ? 18.922 28.891 17.562 1 97.25 86 LEU A C 1
ATOM 661 O O . LEU A 1 86 ? 19.516 29.516 16.688 1 97.25 86 LEU A O 1
ATOM 665 N N . LYS A 1 87 ? 19.188 29.094 18.812 1 96 87 LYS A N 1
ATOM 666 C CA . LYS A 1 87 ? 20.125 30.125 19.266 1 96 87 LYS A CA 1
ATOM 667 C C . LYS A 1 87 ? 21.531 29.875 18.719 1 96 87 LYS A C 1
ATOM 669 O O . LYS A 1 87 ? 22.141 30.766 18.125 1 96 87 LYS A O 1
ATOM 674 N N . ASP A 1 88 ? 21.953 28.641 18.922 1 96.25 88 ASP A N 1
ATOM 675 C CA . ASP A 1 88 ? 23.297 28.297 18.453 1 96.25 88 ASP A CA 1
ATOM 676 C C . ASP A 1 88 ? 23.406 28.438 16.938 1 96.25 88 ASP A C 1
ATOM 678 O O . ASP A 1 88 ? 24.391 28.984 16.438 1 96.25 88 ASP A O 1
ATOM 682 N N . MET A 1 89 ? 22.375 28.016 16.234 1 97.75 89 MET A N 1
ATOM 683 C CA . MET A 1 89 ? 22.422 28.016 14.773 1 97.75 89 MET A CA 1
ATOM 684 C C . MET A 1 89 ? 22.266 29.438 14.227 1 97.75 89 MET A C 1
ATOM 686 O O . MET A 1 89 ? 22.672 29.719 13.102 1 97.75 89 MET A O 1
ATOM 690 N N . SER A 1 90 ? 21.625 30.234 14.984 1 97.81 90 SER A N 1
ATOM 691 C CA . SER A 1 90 ? 21.484 31.641 14.586 1 97.81 90 SER A CA 1
ATOM 692 C C . SER A 1 90 ? 22.828 32.375 14.617 1 97.81 90 SER A C 1
ATOM 694 O O . SER A 1 90 ? 23.094 33.219 13.766 1 97.81 90 SER A O 1
ATOM 696 N N . VAL A 1 91 ? 23.688 32.062 15.586 1 96.56 91 VAL A N 1
ATOM 697 C CA . VAL A 1 91 ? 24.953 32.75 15.812 1 96.56 91 VAL A CA 1
ATOM 698 C C . VAL A 1 91 ? 26.062 32.094 15 1 96.56 91 VAL A C 1
ATOM 700 O O . VAL A 1 91 ? 26.922 32.781 14.43 1 96.56 91 VAL A O 1
ATOM 703 N N . PHE A 1 92 ? 25.984 30.766 14.883 1 95.06 92 PHE A N 1
ATOM 704 C CA . PHE A 1 92 ? 27.078 30.031 14.289 1 95.06 92 PHE A CA 1
ATOM 705 C C . PHE A 1 92 ? 26.609 29.25 13.062 1 95.06 92 PHE A C 1
ATOM 707 O O . PHE A 1 92 ? 26.062 28.156 13.195 1 95.06 92 PHE A O 1
ATOM 714 N N . GLU A 1 93 ? 26.953 29.672 11.945 1 94.62 93 GLU A N 1
ATOM 715 C CA . GLU A 1 93 ? 26.609 28.969 10.711 1 94.62 93 GLU A CA 1
ATOM 716 C C . GLU A 1 93 ? 27.219 27.578 10.672 1 94.62 93 GLU A C 1
ATOM 718 O O . GLU A 1 93 ? 26.625 26.641 10.133 1 94.62 93 GLU A O 1
ATOM 723 N N . ASP A 1 94 ? 28.328 27.406 11.273 1 96.69 94 ASP A N 1
ATOM 724 C CA . ASP A 1 94 ? 29.031 26.125 11.281 1 96.69 94 ASP A CA 1
ATOM 725 C C . ASP A 1 94 ? 28.203 25.047 11.992 1 96.69 94 ASP A C 1
ATOM 727 O O . ASP A 1 94 ? 28.281 23.875 11.641 1 96.69 94 ASP A O 1
ATOM 731 N N . ARG A 1 95 ? 27.469 25.469 12.961 1 97.06 95 ARG A N 1
ATOM 732 C CA . ARG A 1 95 ? 26.609 24.531 13.656 1 97.06 95 ARG A CA 1
ATOM 733 C C . ARG A 1 95 ? 25.531 23.969 12.734 1 97.06 95 ARG A C 1
ATOM 735 O O . ARG A 1 95 ? 25.172 22.797 12.82 1 97.06 95 ARG A O 1
ATOM 742 N N . ALA A 1 96 ? 25.016 24.844 11.891 1 97.75 96 ALA A N 1
ATOM 743 C CA . ALA A 1 96 ? 24.031 24.406 10.906 1 97.75 96 ALA A CA 1
ATOM 744 C C . ALA A 1 96 ? 24.656 23.438 9.906 1 97.75 96 ALA A C 1
ATOM 746 O O . ALA A 1 96 ? 24.078 22.391 9.602 1 97.75 96 ALA A O 1
ATOM 747 N N . ILE A 1 97 ? 25.828 23.75 9.406 1 97.69 97 ILE A N 1
ATOM 748 C CA . ILE A 1 97 ? 26.516 22.906 8.445 1 97.69 97 ILE A CA 1
ATOM 749 C C . ILE A 1 97 ? 26.797 21.531 9.062 1 97.69 97 ILE A C 1
ATOM 751 O O . ILE A 1 97 ? 26.547 20.5 8.445 1 97.69 97 ILE A O 1
ATOM 755 N N . ASP A 1 98 ? 27.312 21.578 10.305 1 97.75 98 ASP A N 1
ATOM 756 C CA . ASP A 1 98 ? 27.641 20.344 10.992 1 97.75 98 ASP A CA 1
ATOM 757 C C . ASP A 1 98 ? 26.406 19.469 11.188 1 97.75 98 ASP A C 1
ATOM 759 O O . ASP A 1 98 ? 26.453 18.25 11.008 1 97.75 98 ASP A O 1
ATOM 763 N N . TRP A 1 99 ? 25.344 20.094 11.57 1 98.06 99 TRP A N 1
ATOM 764 C CA . TRP A 1 99 ? 24.109 19.359 11.797 1 98.06 99 TRP A CA 1
ATOM 765 C C . TRP A 1 99 ? 23.625 18.688 10.516 1 98.06 99 TRP A C 1
ATOM 767 O O . TRP A 1 99 ? 23.25 17.516 10.531 1 98.06 99 TRP A O 1
ATOM 777 N N . ILE A 1 100 ? 23.656 19.328 9.375 1 98.12 100 ILE A N 1
ATOM 778 C CA . ILE A 1 100 ? 23.188 18.797 8.102 1 98.12 100 ILE A CA 1
ATOM 779 C C . ILE A 1 100 ? 24.109 17.656 7.652 1 98.12 100 ILE A C 1
ATOM 781 O O . ILE A 1 100 ? 23.641 16.625 7.172 1 98.12 100 ILE A O 1
ATOM 785 N N . LYS A 1 101 ? 25.375 17.844 7.828 1 97.25 101 LYS A N 1
ATOM 786 C CA . LYS A 1 101 ? 26.344 16.812 7.461 1 97.25 101 LYS A CA 1
ATOM 787 C C . LYS A 1 101 ? 26.125 15.539 8.273 1 97.25 101 LYS A C 1
ATOM 789 O O . LYS A 1 101 ? 26.312 14.43 7.762 1 97.25 101 LYS A O 1
ATOM 794 N N . GLN A 1 102 ? 25.719 15.773 9.5 1 96.88 102 GLN A N 1
ATOM 795 C CA . GLN A 1 102 ? 25.578 14.633 10.398 1 96.88 102 GLN A CA 1
ATOM 796 C C . GLN A 1 102 ? 24.219 13.961 10.234 1 96.88 102 GLN A C 1
ATOM 798 O O . GLN A 1 102 ? 24.109 12.734 10.266 1 96.88 102 GLN A O 1
ATOM 803 N N . ASN A 1 103 ? 23.203 14.781 10.078 1 98 103 ASN A N 1
ATOM 804 C CA . ASN A 1 103 ? 21.844 14.266 10.258 1 98 103 ASN A CA 1
ATOM 805 C C . ASN A 1 103 ? 21.125 14.109 8.922 1 98 103 ASN A C 1
ATOM 807 O O . ASN A 1 103 ? 20.125 13.383 8.828 1 98 103 ASN A O 1
ATOM 811 N N . VAL A 1 104 ? 21.594 14.703 7.828 1 97.88 104 VAL A N 1
ATOM 812 C CA . VAL A 1 104 ? 20.844 14.742 6.582 1 97.88 104 VAL A CA 1
ATOM 813 C C . VAL A 1 104 ? 21.672 14.156 5.449 1 97.88 104 VAL A C 1
ATOM 815 O O . VAL A 1 104 ? 21.281 13.18 4.816 1 97.88 104 VAL A O 1
ATOM 818 N N . GLN A 1 105 ? 22.828 14.602 5.219 1 96.19 105 GLN A N 1
ATOM 819 C CA . GLN A 1 105 ? 23.656 14.336 4.047 1 96.19 105 GLN A CA 1
ATOM 820 C C . GLN A 1 105 ? 23.922 12.844 3.895 1 96.19 105 GLN A C 1
ATOM 822 O O . GLN A 1 105 ? 23.859 12.305 2.785 1 96.19 105 GLN A O 1
ATOM 827 N N . PRO A 1 106 ? 24.203 12.141 5 1 96.44 106 PRO A N 1
ATOM 828 C CA . PRO A 1 106 ? 24.531 10.727 4.836 1 96.44 106 PRO A CA 1
ATOM 829 C C . PRO A 1 106 ? 23.375 9.914 4.262 1 96.44 106 PRO A C 1
ATOM 831 O O . PRO A 1 106 ? 23.578 8.805 3.756 1 96.44 106 PRO A O 1
ATOM 834 N N . TYR A 1 107 ? 22.156 10.438 4.359 1 97.5 107 TYR A N 1
ATOM 835 C CA . TYR A 1 107 ? 20.984 9.641 4.012 1 97.5 107 TYR A CA 1
ATOM 836 C C . TYR A 1 107 ? 20.391 10.094 2.684 1 97.5 107 TYR A C 1
ATOM 838 O O . TYR A 1 107 ? 19.5 9.438 2.141 1 97.5 107 TYR A O 1
ATOM 846 N N . LEU A 1 108 ? 20.859 11.109 1.999 1 95.69 108 LEU A N 1
ATOM 847 C CA . LEU A 1 108 ? 20.234 11.805 0.88 1 95.69 108 LEU A CA 1
ATOM 848 C C . LEU A 1 108 ? 20.234 10.93 -0.372 1 95.69 108 LEU A C 1
ATOM 850 O O . LEU A 1 108 ? 19.391 11.094 -1.252 1 95.69 108 LEU A O 1
ATOM 854 N N . LEU A 1 109 ? 21.172 10.055 -0.429 1 92.06 109 LEU A N 1
ATOM 855 C CA . LEU A 1 109 ? 21.281 9.242 -1.634 1 92.06 109 LEU A CA 1
ATOM 856 C C . LEU A 1 109 ? 20.125 8.25 -1.729 1 92.06 109 LEU A C 1
ATOM 858 O O . LEU A 1 109 ? 19.609 7.988 -2.82 1 92.06 109 LEU A O 1
ATOM 862 N N . GLU A 1 110 ? 19.688 7.719 -0.569 1 95.75 110 GLU A N 1
ATOM 863 C CA . GLU A 1 110 ? 18.734 6.609 -0.629 1 95.75 110 GLU A CA 1
ATOM 864 C C . GLU A 1 110 ? 17.406 6.98 0.031 1 95.75 110 GLU A C 1
ATOM 866 O O . GLU A 1 110 ? 16.406 6.289 -0.154 1 95.75 110 GLU A O 1
ATOM 871 N N . THR A 1 111 ? 17.344 7.973 0.851 1 97.31 111 THR A N 1
ATOM 872 C CA . THR A 1 111 ? 16.141 8.453 1.535 1 97.31 111 THR A CA 1
ATOM 873 C C . THR A 1 111 ? 15.727 9.82 1 1 97.31 111 THR A C 1
ATOM 875 O O . THR A 1 111 ? 16.562 10.711 0.847 1 97.31 111 THR A O 1
ATOM 878 N N . HIS A 1 112 ? 14.445 10.016 0.706 1 97.19 112 HIS A N 1
ATOM 879 C CA . HIS A 1 112 ? 13.938 11.242 0.102 1 97.19 112 HIS A CA 1
ATOM 880 C C . HIS A 1 112 ? 13.695 12.312 1.157 1 97.19 112 HIS A C 1
ATOM 882 O O . HIS A 1 112 ? 12.539 12.641 1.462 1 97.19 112 HIS A O 1
ATOM 888 N N . ILE A 1 113 ? 14.75 12.852 1.636 1 98 113 ILE A N 1
ATOM 889 C CA . ILE A 1 113 ? 14.625 14.023 2.494 1 98 113 ILE A CA 1
ATOM 890 C C . ILE A 1 113 ? 14.422 15.266 1.635 1 98 113 ILE A C 1
ATOM 892 O O . ILE A 1 113 ? 15.328 15.688 0.913 1 98 113 ILE A O 1
ATOM 896 N N . ARG A 1 114 ? 13.227 15.898 1.79 1 97.44 114 ARG A N 1
ATOM 897 C CA . ARG A 1 114 ? 12.859 16.953 0.848 1 97.44 114 ARG A CA 1
ATOM 898 C C . ARG A 1 114 ? 12.609 18.266 1.571 1 97.44 114 ARG A C 1
ATOM 900 O O . ARG A 1 114 ? 12.383 19.297 0.934 1 97.44 114 ARG A O 1
ATOM 907 N N . GLY A 1 115 ? 12.68 18.266 2.885 1 97.88 115 GLY A N 1
ATOM 908 C CA . GLY A 1 115 ? 12.477 19.484 3.65 1 97.88 115 GLY A CA 1
ATOM 909 C C . GLY A 1 115 ? 13.133 19.453 5.016 1 97.88 115 GLY A C 1
ATOM 910 O O . GLY A 1 115 ? 13.344 18.375 5.582 1 97.88 115 GLY A O 1
ATOM 911 N N . ILE A 1 116 ? 13.484 20.594 5.473 1 98.62 116 ILE A N 1
ATOM 912 C CA . ILE A 1 116 ? 13.922 20.828 6.844 1 98.62 116 ILE A CA 1
ATOM 913 C C . ILE A 1 116 ? 13.055 21.906 7.488 1 98.62 116 ILE A C 1
ATOM 915 O O . ILE A 1 116 ? 13.016 23.047 7.012 1 98.62 116 ILE A O 1
ATOM 919 N N . ALA A 1 117 ? 12.367 21.531 8.469 1 98.69 117 ALA A N 1
ATOM 920 C CA . ALA A 1 117 ? 11.633 22.5 9.273 1 98.69 117 ALA A CA 1
ATOM 921 C C . ALA A 1 117 ? 12.492 23.047 10.414 1 98.69 117 ALA A C 1
ATOM 923 O O . ALA A 1 117 ? 12.914 22.281 11.289 1 98.69 117 ALA A O 1
ATOM 924 N N . VAL A 1 118 ? 12.695 24.344 10.375 1 98.69 118 VAL A N 1
ATOM 925 C CA . VAL A 1 118 ? 13.523 24.984 11.391 1 98.69 118 VAL A CA 1
ATOM 926 C C . VAL A 1 118 ? 12.641 25.547 12.5 1 98.69 118 VAL A C 1
ATOM 928 O O . VAL A 1 118 ? 11.969 26.562 12.32 1 98.69 118 VAL A O 1
ATOM 931 N N . GLY A 1 119 ? 12.703 24.844 13.602 1 97 119 GLY A N 1
ATOM 932 C CA . GLY A 1 119 ? 11.836 25.203 14.703 1 97 119 GLY A CA 1
ATOM 933 C C . GLY A 1 119 ? 10.391 24.812 14.484 1 97 119 GLY A C 1
ATOM 934 O O . GLY A 1 119 ? 10.016 24.422 13.383 1 97 119 GLY A O 1
ATOM 935 N N . ASN A 1 120 ? 9.625 24.875 15.539 1 96.38 120 ASN A N 1
ATOM 936 C CA . ASN A 1 120 ? 8.188 24.625 15.531 1 96.38 120 ASN A CA 1
ATOM 937 C C . ASN A 1 120 ? 7.461 25.562 16.484 1 96.38 120 ASN A C 1
ATOM 939 O O . ASN A 1 120 ? 7.777 25.625 17.672 1 96.38 120 ASN A O 1
ATOM 943 N N . GLU A 1 121 ? 6.57 26.344 15.891 1 95.62 121 GLU A N 1
ATOM 944 C CA . GLU A 1 121 ? 5.734 27.25 16.656 1 95.62 121 GLU A CA 1
ATOM 945 C C . GLU A 1 121 ? 6.586 28.172 17.547 1 95.62 121 GLU A C 1
ATOM 947 O O . GLU A 1 121 ? 6.309 28.312 18.734 1 95.62 121 GLU A O 1
ATOM 952 N N . VAL A 1 122 ? 7.527 28.688 16.891 1 96.25 122 VAL A N 1
ATOM 953 C CA . VAL A 1 122 ? 8.484 29.516 17.625 1 96.25 122 VAL A CA 1
ATOM 954 C C . VAL A 1 122 ? 7.855 30.859 17.953 1 96.25 122 VAL A C 1
ATOM 956 O O . VAL A 1 122 ? 7.941 31.344 19.078 1 96.25 122 VAL A O 1
ATOM 959 N N . LEU A 1 123 ? 7.145 31.328 16.797 1 91.94 123 LEU A N 1
ATOM 960 C CA . LEU A 1 123 ? 6.523 32.656 16.953 1 91.94 123 LEU A CA 1
ATOM 961 C C . LEU A 1 123 ? 5.094 32.5 17.469 1 91.94 123 LEU A C 1
ATOM 963 O O . LEU A 1 123 ? 4.391 31.562 17.125 1 91.94 123 LEU A O 1
ATOM 967 N N . GLY A 1 124 ? 4.637 32.812 18.562 1 77.62 124 GLY A N 1
ATOM 968 C CA . GLY A 1 124 ? 3.293 32.781 19.109 1 77.62 124 GLY A CA 1
ATOM 969 C C . GLY A 1 124 ? 3.246 32.281 20.547 1 77.62 124 GLY A C 1
ATOM 970 O O . GLY A 1 124 ? 2.207 32.375 21.203 1 77.62 124 GLY A O 1
ATOM 971 N N . SER A 1 125 ? 4.383 31.625 20.75 1 72.25 125 SER A N 1
ATOM 972 C CA . SER A 1 125 ? 4.449 31.156 22.141 1 72.25 125 SER A CA 1
ATOM 973 C C . SER A 1 125 ? 4.988 32.219 23.062 1 72.25 125 SER A C 1
ATOM 975 O O . SER A 1 125 ? 5.902 32.969 22.703 1 72.25 125 SER A O 1
ATOM 977 N N . GLU A 1 126 ? 4.188 32.656 23.938 1 64.44 126 GLU A N 1
ATOM 978 C CA . GLU A 1 126 ? 4.574 33.719 24.891 1 64.44 126 GLU A CA 1
ATOM 979 C C . GLU A 1 126 ? 5.832 33.312 25.656 1 64.44 126 GLU A C 1
ATOM 981 O O . GLU A 1 126 ? 6 32.156 26.031 1 64.44 126 GLU A O 1
ATOM 986 N N . GLY A 1 127 ? 6.859 34.125 25.766 1 62.91 127 GLY A N 1
ATOM 987 C CA . GLY A 1 127 ? 7.922 34.062 26.766 1 62.91 127 GLY A CA 1
ATOM 988 C C . GLY A 1 127 ? 9.258 33.656 26.172 1 62.91 127 GLY A C 1
ATOM 989 O O . GLY A 1 127 ? 10.281 33.656 26.875 1 62.91 127 GLY A O 1
ATOM 990 N N . ASN A 1 128 ? 9.211 33.219 24.969 1 76.25 128 ASN A N 1
ATOM 991 C CA . ASN A 1 128 ? 10.555 32.844 24.547 1 76.25 128 ASN A CA 1
ATOM 992 C C . ASN A 1 128 ? 11.125 33.844 23.547 1 76.25 128 ASN A C 1
ATOM 994 O O . ASN A 1 128 ? 11.367 33.469 22.391 1 76.25 128 ASN A O 1
ATOM 998 N N . ILE A 1 129 ? 11.438 35 24 1 87.06 129 ILE A N 1
ATOM 999 C CA . ILE A 1 129 ? 11.945 36.125 23.203 1 87.06 129 ILE A CA 1
ATOM 1000 C C . ILE A 1 129 ? 13.266 35.719 22.547 1 87.06 129 ILE A C 1
ATOM 1002 O O . ILE A 1 129 ? 13.508 36.062 21.391 1 87.06 129 ILE A O 1
ATOM 1006 N N . GLU A 1 130 ? 13.977 34.969 23.281 1 90.88 130 GLU A N 1
ATOM 1007 C CA . GLU A 1 130 ? 15.289 34.594 22.766 1 90.88 130 GLU A CA 1
ATOM 1008 C C . GLU A 1 130 ? 15.156 33.781 21.484 1 90.88 130 GLU A C 1
ATOM 1010 O O . GLU A 1 130 ? 15.859 34.031 20.5 1 90.88 130 GLU A O 1
ATOM 1015 N N . ASN A 1 131 ? 14.266 32.812 21.5 1 94.25 131 ASN A N 1
ATOM 1016 C CA . ASN A 1 131 ? 14.047 32 20.312 1 94.25 131 ASN A CA 1
ATOM 1017 C C . ASN A 1 131 ? 13.445 32.812 19.172 1 94.25 131 ASN A C 1
ATOM 1019 O O . ASN A 1 131 ? 13.781 32.594 18 1 94.25 131 ASN A O 1
ATOM 1023 N N . SER A 1 132 ? 12.594 33.75 19.516 1 95.31 132 SER A N 1
ATOM 1024 C CA . SER A 1 132 ? 12 34.625 18.5 1 95.31 132 SER A CA 1
ATOM 1025 C C . SER A 1 132 ? 13.07 35.438 17.781 1 95.31 132 SER A C 1
ATOM 1027 O O . SER A 1 132 ? 13.047 35.562 16.562 1 95.31 132 SER A O 1
ATOM 1029 N N . GLU A 1 133 ? 14.016 35.906 18.547 1 95.56 133 GLU A N 1
ATOM 1030 C CA . GLU A 1 133 ? 15.094 36.719 17.984 1 95.56 133 GLU A CA 1
ATOM 1031 C C . GLU A 1 133 ? 16.062 35.875 17.172 1 95.56 133 GLU A C 1
ATOM 1033 O O . GLU A 1 133 ? 16.656 36.375 16.203 1 95.56 133 GLU A O 1
ATOM 1038 N N . ALA A 1 134 ? 16.141 34.625 17.531 1 97.31 134 ALA A N 1
ATOM 1039 C CA . ALA A 1 134 ? 17.141 33.75 16.922 1 97.31 134 ALA A CA 1
ATOM 1040 C C . ALA A 1 134 ? 16.594 33.125 15.641 1 97.31 134 ALA A C 1
ATOM 1042 O O . ALA A 1 134 ? 17.375 32.625 14.812 1 97.31 134 ALA A O 1
ATOM 1043 N N . LEU A 1 135 ? 15.312 33.094 15.414 1 98 135 LEU A N 1
ATOM 1044 C CA . LEU A 1 135 ? 14.672 32.281 14.391 1 98 135 LEU A CA 1
ATOM 1045 C C . LEU A 1 135 ? 15.18 32.656 13 1 98 135 LEU A C 1
ATOM 1047 O O . LEU A 1 135 ? 15.594 31.781 12.234 1 98 135 LEU A O 1
ATOM 1051 N N . LEU A 1 136 ? 15.141 33.969 12.648 1 98.38 136 LEU A N 1
ATOM 1052 C CA . LEU A 1 136 ? 15.555 34.375 11.312 1 98.38 136 LEU A CA 1
ATOM 1053 C C . LEU A 1 136 ? 17 34 11.039 1 98.38 136 LEU A C 1
ATOM 1055 O O . LEU A 1 136 ? 17.297 33.438 9.969 1 98.38 136 LEU A O 1
ATOM 1059 N N . GLY A 1 137 ? 17.859 34.281 12.039 1 98.56 137 GLY A N 1
ATOM 1060 C CA . GLY A 1 137 ? 19.25 33.938 11.875 1 98.56 137 GLY A CA 1
ATOM 1061 C C . GLY A 1 137 ? 19.453 32.438 11.672 1 98.56 137 GLY A C 1
ATOM 1062 O O . GLY A 1 137 ? 20.25 32.031 10.828 1 98.56 137 GLY A O 1
ATOM 1063 N N . ALA A 1 138 ? 18.766 31.609 12.453 1 98.69 138 ALA A N 1
ATOM 1064 C CA . ALA A 1 138 ? 18.859 30.156 12.32 1 98.69 138 ALA A CA 1
ATOM 1065 C C . ALA A 1 138 ? 18.391 29.703 10.938 1 98.69 138 ALA A C 1
ATOM 1067 O O . ALA A 1 138 ? 19.062 28.891 10.281 1 98.69 138 ALA A O 1
ATOM 1068 N N . VAL A 1 139 ? 17.266 30.219 10.469 1 98.75 139 VAL A N 1
ATOM 1069 C CA . VAL A 1 139 ? 16.703 29.875 9.164 1 98.75 139 VAL A CA 1
ATOM 1070 C C . VAL A 1 139 ? 17.688 30.234 8.062 1 98.75 139 VAL A C 1
ATOM 1072 O O . VAL A 1 139 ? 17.969 29.406 7.176 1 98.75 139 VAL A O 1
ATOM 1075 N N . LYS A 1 140 ? 18.234 31.406 8.078 1 98.69 140 LYS A N 1
ATOM 1076 C CA . LYS A 1 140 ? 19.188 31.859 7.066 1 98.69 140 LYS A CA 1
ATOM 1077 C C . LYS A 1 140 ? 20.438 31 7.066 1 98.69 140 LYS A C 1
ATOM 1079 O O . LYS A 1 140 ? 20.938 30.625 6.004 1 98.69 140 LYS A O 1
ATOM 1084 N N . ASN A 1 141 ? 20.906 30.688 8.289 1 98.69 141 ASN A N 1
ATOM 1085 C CA . ASN A 1 141 ? 22.125 29.906 8.375 1 98.69 141 ASN A CA 1
ATOM 1086 C C . ASN A 1 141 ? 21.906 28.469 7.906 1 98.69 141 ASN A C 1
ATOM 1088 O O . ASN A 1 141 ? 22.781 27.875 7.277 1 98.69 141 ASN A O 1
ATOM 1092 N N . VAL A 1 142 ? 20.766 27.859 8.203 1 98.69 142 VAL A N 1
ATOM 1093 C CA . VAL A 1 142 ? 20.438 26.531 7.711 1 98.69 142 VAL A CA 1
ATOM 1094 C C . VAL A 1 142 ? 20.344 26.562 6.188 1 98.69 142 VAL A C 1
ATOM 1096 O O . VAL A 1 142 ? 20.875 25.672 5.512 1 98.69 142 VAL A O 1
ATOM 1099 N N . TYR A 1 143 ? 19.656 27.578 5.633 1 98.25 143 TYR A N 1
ATOM 1100 C CA . TYR A 1 143 ? 19.578 27.719 4.184 1 98.25 143 TYR A CA 1
ATOM 1101 C C . TYR A 1 143 ? 20.969 27.859 3.568 1 98.25 143 TYR A C 1
ATOM 1103 O O . TYR A 1 143 ? 21.266 27.219 2.553 1 98.25 143 TYR A O 1
ATOM 1111 N N . SER A 1 144 ? 21.75 28.719 4.18 1 97.94 144 SER A N 1
ATOM 1112 C CA . SER A 1 144 ? 23.109 28.906 3.699 1 97.94 144 SER A CA 1
ATOM 1113 C C . SER A 1 144 ? 23.891 27.594 3.693 1 97.94 144 SER A C 1
ATOM 1115 O O . SER A 1 144 ? 24.625 27.312 2.746 1 97.94 144 SER A O 1
ATOM 1117 N N . ALA A 1 145 ? 23.766 26.859 4.754 1 97.62 145 ALA A N 1
ATOM 1118 C CA . ALA A 1 145 ? 24.438 25.562 4.84 1 97.62 145 ALA A CA 1
ATOM 1119 C C . ALA A 1 145 ? 23.969 24.641 3.711 1 97.62 145 ALA A C 1
ATOM 1121 O O . ALA A 1 145 ? 24.797 24.016 3.041 1 97.62 145 ALA A O 1
ATOM 1122 N N . VAL A 1 146 ? 22.656 24.547 3.473 1 97.38 146 VAL A N 1
ATOM 1123 C CA . VAL A 1 146 ? 22.078 23.734 2.412 1 97.38 146 VAL A CA 1
ATOM 1124 C C . VAL A 1 146 ? 22.594 24.203 1.055 1 97.38 146 VAL A C 1
ATOM 1126 O O . VAL A 1 146 ? 22.922 23.391 0.188 1 97.38 146 VAL A O 1
ATOM 1129 N N . ASN A 1 147 ? 22.672 25.484 0.863 1 96.44 147 ASN A N 1
ATOM 1130 C CA . ASN A 1 147 ? 23.188 26.078 -0.365 1 96.44 147 ASN A CA 1
ATOM 1131 C C . ASN A 1 147 ? 24.656 25.734 -0.585 1 96.44 147 ASN A C 1
ATOM 1133 O O . ASN A 1 147 ? 25.047 25.328 -1.681 1 96.44 147 ASN A O 1
ATOM 1137 N N . ARG A 1 148 ? 25.453 25.844 0.436 1 96.75 148 ARG A N 1
ATOM 1138 C CA . ARG A 1 148 ? 26.875 25.547 0.357 1 96.75 148 ARG A CA 1
ATOM 1139 C C . ARG A 1 148 ? 27.125 24.094 0.007 1 96.75 148 ARG A C 1
ATOM 1141 O O . ARG A 1 148 ? 28.109 23.766 -0.649 1 96.75 148 ARG A O 1
ATOM 1148 N N . LEU A 1 149 ? 26.234 23.281 0.435 1 95.81 149 LEU A N 1
ATOM 1149 C CA . LEU A 1 149 ? 26.359 21.844 0.181 1 95.81 149 LEU A CA 1
ATOM 1150 C C . LEU A 1 149 ? 25.719 21.469 -1.143 1 95.81 149 LEU A C 1
ATOM 1152 O O . LEU A 1 149 ? 25.656 20.281 -1.493 1 95.81 149 LEU A O 1
ATOM 1156 N N . GLY A 1 150 ? 25.156 22.453 -1.884 1 94.81 150 GLY A N 1
ATOM 1157 C CA . GLY A 1 150 ? 24.562 22.234 -3.195 1 94.81 150 GLY A CA 1
ATOM 1158 C C . GLY A 1 150 ? 23.219 21.516 -3.133 1 94.81 150 GLY A C 1
ATOM 1159 O O . GLY A 1 150 ? 22.875 20.75 -4.039 1 94.81 150 GLY A O 1
ATOM 1160 N N . LEU A 1 151 ? 22.453 21.719 -2.053 1 95.44 151 LEU A N 1
ATOM 1161 C CA . LEU A 1 151 ? 21.234 20.938 -1.829 1 95.44 151 LEU A CA 1
ATOM 1162 C C . LEU A 1 151 ? 20 21.812 -1.942 1 95.44 151 LEU A C 1
ATOM 1164 O O . LEU A 1 151 ? 18.891 21.359 -1.643 1 95.44 151 LEU A O 1
ATOM 1168 N N . THR A 1 152 ? 20 23.062 -2.418 1 93.12 152 THR A N 1
ATOM 1169 C CA . THR A 1 152 ? 18.875 23.984 -2.416 1 93.12 152 THR A CA 1
ATOM 1170 C C . THR A 1 152 ? 17.812 23.531 -3.416 1 93.12 152 THR A C 1
ATOM 1172 O O . THR A 1 152 ? 16.641 23.922 -3.305 1 93.12 152 THR A O 1
ATOM 1175 N N . ASN A 1 153 ? 18.172 22.734 -4.41 1 91.31 153 ASN A N 1
ATOM 1176 C CA . ASN A 1 153 ? 17.219 22.234 -5.375 1 91.31 153 ASN A CA 1
ATOM 1177 C C . ASN A 1 153 ? 16.531 20.969 -4.879 1 91.31 153 ASN A C 1
ATOM 1179 O O . ASN A 1 153 ? 15.586 20.484 -5.496 1 91.31 153 ASN A O 1
ATOM 1183 N N . LEU A 1 154 ? 16.969 20.531 -3.781 1 93.75 154 LEU A N 1
ATOM 1184 C CA . LEU A 1 154 ? 16.469 19.25 -3.279 1 93.75 154 LEU A CA 1
ATOM 1185 C C . LEU A 1 154 ? 15.711 19.438 -1.976 1 93.75 154 LEU A C 1
ATOM 1187 O O . LEU A 1 154 ? 14.719 18.734 -1.728 1 93.75 154 LEU A O 1
ATOM 1191 N N . ILE A 1 155 ? 16.141 20.359 -1.162 1 97.06 155 ILE A N 1
ATOM 1192 C CA . ILE A 1 155 ? 15.641 20.469 0.203 1 97.06 155 ILE A CA 1
ATOM 1193 C C . ILE A 1 155 ? 15 21.828 0.415 1 97.06 155 ILE A C 1
ATOM 1195 O O . ILE A 1 155 ? 15.656 22.859 0.278 1 97.06 155 ILE A O 1
ATOM 1199 N N . GLN A 1 156 ? 13.766 21.812 0.789 1 97.25 156 GLN A N 1
ATOM 1200 C CA . GLN A 1 156 ? 13.023 23.016 1.14 1 97.25 156 GLN A CA 1
ATOM 1201 C C . GLN A 1 156 ? 13.219 23.375 2.609 1 97.25 156 GLN A C 1
ATOM 1203 O O . GLN A 1 156 ? 13.195 22.5 3.477 1 97.25 156 GLN A O 1
ATOM 1208 N N . ILE A 1 157 ? 13.414 24.672 2.869 1 98.25 157 ILE A N 1
ATOM 1209 C CA . ILE A 1 157 ? 13.539 25.156 4.242 1 98.25 157 ILE A CA 1
ATOM 1210 C C . ILE A 1 157 ? 12.242 25.859 4.664 1 98.25 157 ILE A C 1
ATOM 1212 O O . ILE A 1 157 ? 11.711 26.688 3.924 1 98.25 157 ILE A O 1
ATOM 1216 N N . SER A 1 158 ? 11.742 25.5 5.82 1 98 158 SER A N 1
ATOM 1217 C CA . SER A 1 158 ? 10.5 26.078 6.312 1 98 158 SER A CA 1
ATOM 1218 C C . SER A 1 158 ? 10.547 26.281 7.824 1 98 158 SER A C 1
ATOM 1220 O O . SER A 1 158 ? 11.5 25.875 8.484 1 98 158 SER A O 1
ATOM 1222 N N . SER A 1 159 ? 9.578 26.984 8.328 1 98.31 159 SER A N 1
ATOM 1223 C CA . SER A 1 159 ? 9.359 27.156 9.758 1 98.31 159 SER A CA 1
ATOM 1224 C C . SER A 1 159 ? 7.871 27.234 10.086 1 98.31 159 SER A C 1
ATOM 1226 O O . SER A 1 159 ? 7.234 28.266 9.883 1 98.31 159 SER A O 1
ATOM 1228 N N . PRO A 1 160 ? 7.328 26.156 10.602 1 98.12 160 PRO A N 1
ATOM 1229 C CA . PRO A 1 160 ? 5.891 26.109 10.859 1 98.12 160 PRO A CA 1
ATOM 1230 C C . PRO A 1 160 ? 5.465 27.016 12.016 1 98.12 160 PRO A C 1
ATOM 1232 O O . PRO A 1 160 ? 6.188 27.141 13.008 1 98.12 160 PRO A O 1
ATOM 1235 N N . HIS A 1 161 ? 4.305 27.672 11.844 1 97.81 161 HIS A N 1
ATOM 1236 C CA . HIS A 1 161 ? 3.75 28.578 12.844 1 97.81 161 HIS A CA 1
ATOM 1237 C C . HIS A 1 161 ? 2.424 28.047 13.383 1 97.81 161 HIS A C 1
ATOM 1239 O O . HIS A 1 161 ? 1.702 27.344 12.68 1 97.81 161 HIS A O 1
ATOM 1245 N N . SER A 1 162 ? 2.162 28.375 14.656 1 95.5 162 SER A N 1
ATOM 1246 C CA . SER A 1 162 ? 0.812 28.188 15.172 1 95.5 162 SER A CA 1
ATOM 1247 C C . SER A 1 162 ? -0.103 29.344 14.789 1 95.5 162 SER A C 1
ATOM 1249 O O . SER A 1 162 ? 0.369 30.391 14.359 1 95.5 162 SER A O 1
ATOM 1251 N N . GLU A 1 163 ? -1.394 29.156 14.992 1 94.69 163 GLU A N 1
ATOM 1252 C CA . GLU A 1 163 ? -2.35 30.234 14.727 1 94.69 163 GLU A CA 1
ATOM 1253 C C . GLU A 1 163 ? -2.227 31.344 15.766 1 94.69 163 GLU A C 1
ATOM 1255 O O . GLU A 1 163 ? -2.803 32.406 15.602 1 94.69 163 GLU A O 1
ATOM 1260 N N . GLY A 1 164 ? -1.383 31.109 16.734 1 93.31 164 GLY A N 1
ATOM 1261 C CA . GLY A 1 164 ? -1.107 32.125 17.75 1 93.31 164 GLY A CA 1
ATOM 1262 C C . GLY A 1 164 ? -0.405 33.344 17.188 1 93.31 164 GLY A C 1
ATOM 1263 O O . GLY A 1 164 ? -0.344 34.375 17.844 1 93.31 164 GLY A O 1
ATOM 1264 N N . VAL A 1 165 ? 0.046 33.312 15.984 1 96.5 165 VAL A N 1
ATOM 1265 C CA . VAL A 1 165 ? 0.745 34.438 15.375 1 96.5 165 VAL A CA 1
ATOM 1266 C C . VAL A 1 165 ? -0.268 35.469 14.859 1 96.5 165 VAL A C 1
ATOM 1268 O O . VAL A 1 165 ? 0.09 36.594 14.547 1 96.5 165 VAL A O 1
ATOM 1271 N N . PHE A 1 166 ? -1.541 35.094 14.789 1 97 166 PHE A N 1
ATOM 1272 C CA . PHE A 1 166 ? -2.566 35.969 14.234 1 97 166 PHE A CA 1
ATOM 1273 C C . PHE A 1 166 ? -3.252 36.781 15.336 1 97 166 PHE A C 1
ATOM 1275 O O . PHE A 1 166 ? -3.42 36.281 16.453 1 97 166 PHE A O 1
ATOM 1282 N N . ALA A 1 167 ? -3.664 37.938 15.031 1 94.44 167 ALA A N 1
ATOM 1283 C CA . ALA A 1 167 ? -4.398 38.812 15.961 1 94.44 167 ALA A CA 1
ATOM 1284 C C . ALA A 1 167 ? -5.895 38.531 15.906 1 94.44 167 ALA A C 1
ATOM 1286 O O . ALA A 1 167 ? -6.566 38.5 16.938 1 94.44 167 ALA A O 1
ATOM 1287 N N . ASN A 1 168 ? -6.414 38.438 14.75 1 89 168 ASN A N 1
ATOM 1288 C CA . ASN A 1 168 ? -7.805 38.125 14.445 1 89 168 ASN A CA 1
ATOM 1289 C C . ASN A 1 168 ? -7.918 37.219 13.219 1 89 168 ASN A C 1
ATOM 1291 O O . ASN A 1 168 ? -7.297 37.5 12.195 1 89 168 ASN A O 1
ATOM 1295 N N . SER A 1 169 ? -8.688 36.156 13.484 1 87.88 169 SER A N 1
ATOM 1296 C CA . SER A 1 169 ? -8.734 35.219 12.344 1 87.88 169 SER A CA 1
ATOM 1297 C C . SER A 1 169 ? -10.156 35.062 11.828 1 87.88 169 SER A C 1
ATOM 1299 O O . SER A 1 169 ? -10.414 34.25 10.938 1 87.88 169 SER A O 1
ATOM 1301 N N . PHE A 1 170 ? -11.078 35.844 12.422 1 90.81 170 PHE A N 1
ATOM 1302 C CA . PHE A 1 170 ? -12.469 35.75 12.008 1 90.81 170 PHE A CA 1
ATOM 1303 C C . PHE A 1 170 ? -13.062 37.156 11.797 1 90.81 170 PHE A C 1
ATOM 1305 O O . PHE A 1 170 ? -12.93 38.031 12.656 1 90.81 170 PHE A O 1
ATOM 1312 N N . PRO A 1 171 ? -13.781 37.312 10.555 1 95.94 171 PRO A N 1
ATOM 1313 C CA . PRO A 1 171 ? -13.789 36.469 9.352 1 95.94 171 PRO A CA 1
ATOM 1314 C C . PRO A 1 171 ? -12.422 36.375 8.688 1 95.94 171 PRO A C 1
ATOM 1316 O O . PRO A 1 171 ? -11.516 37.156 9.023 1 95.94 171 PRO A O 1
ATOM 1319 N N . PRO A 1 172 ? -12.227 35.406 7.781 1 97.81 172 PRO A N 1
ATOM 1320 C CA . PRO A 1 172 ? -10.906 35.188 7.199 1 97.81 172 PRO A CA 1
ATOM 1321 C C . PRO A 1 172 ? -10.266 36.438 6.664 1 97.81 172 PRO A C 1
ATOM 1323 O O . PRO A 1 172 ? -9.078 36.719 6.918 1 97.81 172 PRO A O 1
ATOM 1326 N N . SER A 1 173 ? -11.023 37.312 6.043 1 97.88 173 SER A N 1
ATOM 1327 C CA . SER A 1 173 ? -10.492 38.5 5.387 1 97.88 173 SER A CA 1
ATOM 1328 C C . SER A 1 173 ? -9.93 39.5 6.406 1 97.88 173 SER A C 1
ATOM 1330 O O . SER A 1 173 ? -9.188 40.406 6.047 1 97.88 173 SER A O 1
ATOM 1332 N N . SER A 1 174 ? -10.258 39.375 7.707 1 97.31 174 SER A N 1
ATOM 1333 C CA . SER A 1 174 ? -9.852 40.312 8.758 1 97.31 174 SER A CA 1
ATOM 1334 C C . SER A 1 174 ? -8.539 39.875 9.406 1 97.31 174 SER A C 1
ATOM 1336 O O . SER A 1 174 ? -7.996 40.562 10.258 1 97.31 174 SER A O 1
ATOM 1338 N N . CYS A 1 175 ? -8 38.75 8.961 1 98.06 175 CYS A N 1
ATOM 1339 C CA . CYS A 1 175 ? -6.848 38.156 9.641 1 98.06 175 CYS A CA 1
ATOM 1340 C C . CYS A 1 175 ? -5.59 38.969 9.352 1 98.06 175 CYS A C 1
ATOM 1342 O O . CYS A 1 175 ? -5.328 39.344 8.203 1 98.06 175 CYS A O 1
ATOM 1344 N N . ILE A 1 176 ? -4.859 39.281 10.398 1 97.62 176 ILE A N 1
ATOM 1345 C CA . ILE A 1 176 ? -3.561 39.938 10.297 1 97.62 176 ILE A CA 1
ATOM 1346 C C . ILE A 1 176 ? -2.59 39.312 11.297 1 97.62 176 ILE A C 1
ATOM 1348 O O . ILE A 1 176 ? -3.01 38.719 12.297 1 97.62 176 ILE A O 1
ATOM 1352 N N . ILE A 1 177 ? -1.363 39.438 11.023 1 97.25 177 ILE A N 1
ATOM 1353 C CA . ILE A 1 177 ? -0.331 39 11.961 1 97.25 177 ILE A CA 1
ATOM 1354 C C . ILE A 1 177 ? -0.262 40 13.133 1 97.25 177 ILE A C 1
ATOM 1356 O O . ILE A 1 177 ? -0.37 41.188 12.938 1 97.25 177 ILE A O 1
ATOM 1360 N N . LYS A 1 178 ? -0.093 39.469 14.328 1 96.19 178 LYS A N 1
ATOM 1361 C CA . LYS A 1 178 ? 0.031 40.344 15.508 1 96.19 178 LYS A CA 1
ATOM 1362 C C . LYS A 1 178 ? 1.117 41.406 15.305 1 96.19 178 LYS A C 1
ATOM 1364 O O . LYS A 1 178 ? 2.238 41.062 14.914 1 96.19 178 LYS A O 1
ATOM 1369 N N . GLU A 1 179 ? 0.78 42.594 15.648 1 95.19 179 GLU A N 1
ATOM 1370 C CA . GLU A 1 179 ? 1.71 43.719 15.484 1 95.19 179 GLU A CA 1
ATOM 1371 C C . GLU A 1 179 ? 2.98 43.5 16.297 1 95.19 179 GLU A C 1
ATOM 1373 O O . GLU A 1 179 ? 4.078 43.844 15.852 1 95.19 179 GLU A O 1
ATOM 1378 N N . SER A 1 180 ? 2.854 42.969 17.469 1 93.38 180 SER A N 1
ATOM 1379 C CA . SER A 1 180 ? 3.986 42.75 18.359 1 93.38 180 SER A CA 1
ATOM 1380 C C . SER A 1 180 ? 4.969 41.75 17.781 1 93.38 180 SER A C 1
ATOM 1382 O O . SER A 1 180 ? 6.133 41.688 18.188 1 93.38 180 SER A O 1
ATOM 1384 N N . LEU A 1 181 ? 4.52 40.938 16.781 1 95.38 181 LEU A N 1
ATOM 1385 C CA . LEU A 1 181 ? 5.367 39.906 16.219 1 95.38 181 LEU A CA 1
ATOM 1386 C C . LEU A 1 181 ? 5.949 40.344 14.875 1 95.38 181 LEU A C 1
ATOM 1388 O O . LEU A 1 181 ? 6.824 39.688 14.32 1 95.38 181 LEU A O 1
ATOM 1392 N N . MET A 1 182 ? 5.551 41.5 14.367 1 95.69 182 MET A N 1
ATOM 1393 C CA . MET A 1 182 ? 5.914 41.938 13.023 1 95.69 182 MET A CA 1
ATOM 1394 C C . MET A 1 182 ? 7.418 42.156 12.914 1 95.69 182 MET A C 1
ATOM 1396 O O . MET A 1 182 ? 8.023 41.906 11.875 1 95.69 182 MET A O 1
ATOM 1400 N N . PRO A 1 183 ? 8.062 42.625 13.992 1 95.69 183 PRO A N 1
ATOM 1401 C CA . PRO A 1 183 ? 9.516 42.812 13.883 1 95.69 183 PRO A CA 1
ATOM 1402 C C . PRO A 1 183 ? 10.242 41.5 13.578 1 95.69 183 PRO A C 1
ATOM 1404 O O . PRO A 1 183 ? 11.328 41.531 12.992 1 95.69 183 PRO A O 1
ATOM 1407 N N . TYR A 1 184 ? 9.703 40.375 14 1 96.44 184 TYR A N 1
ATOM 1408 C CA . TYR A 1 184 ? 10.305 39.062 13.75 1 96.44 184 TYR A CA 1
ATOM 1409 C C . TYR A 1 184 ? 9.758 38.469 12.469 1 96.44 184 TYR A C 1
ATOM 1411 O O . TYR A 1 184 ? 10.516 37.938 11.664 1 96.44 184 TYR A O 1
ATOM 1419 N N . MET A 1 185 ? 8.477 38.625 12.195 1 97.56 185 MET A N 1
ATOM 1420 C CA . MET A 1 185 ? 7.777 37.906 11.125 1 97.56 185 MET A CA 1
ATOM 1421 C C . MET A 1 185 ? 8.094 38.531 9.773 1 97.56 185 MET A C 1
ATOM 1423 O O . MET A 1 185 ? 8.305 37.812 8.789 1 97.56 185 MET A O 1
ATOM 1427 N N . LYS A 1 186 ? 8.102 39.812 9.68 1 97.69 186 LYS A N 1
ATOM 1428 C CA . LYS A 1 186 ? 8.242 40.469 8.383 1 97.69 186 LYS A CA 1
ATOM 1429 C C . LYS A 1 186 ? 9.562 40.094 7.723 1 97.69 186 LYS A C 1
ATOM 1431 O O . LYS A 1 186 ? 9.586 39.656 6.562 1 97.69 186 LYS A O 1
ATOM 1436 N N . PRO A 1 187 ? 10.688 40.188 8.453 1 98.44 187 PRO A N 1
ATOM 1437 C CA . PRO A 1 187 ? 11.93 39.781 7.805 1 98.44 187 PRO A CA 1
ATOM 1438 C C . PRO A 1 187 ? 11.938 38.281 7.465 1 98.44 187 PRO A C 1
ATOM 1440 O O . PRO A 1 187 ? 12.547 37.875 6.473 1 98.44 187 PRO A O 1
ATOM 1443 N N . LEU A 1 188 ? 11.344 37.5 8.25 1 98.5 188 LEU A N 1
ATOM 1444 C CA . LEU A 1 188 ? 11.242 36.062 7.988 1 98.5 188 LEU A CA 1
ATOM 1445 C C . LEU A 1 188 ? 10.461 35.812 6.707 1 98.5 188 LEU A C 1
ATOM 1447 O O . LEU A 1 188 ? 10.891 35.031 5.852 1 98.5 188 LEU A O 1
ATOM 1451 N N . LEU A 1 189 ? 9.312 36.469 6.531 1 98.75 189 LEU A N 1
ATOM 1452 C CA . LEU A 1 189 ? 8.492 36.344 5.328 1 98.75 189 LEU A CA 1
ATOM 1453 C C . LEU A 1 189 ? 9.258 36.812 4.102 1 98.75 189 LEU A C 1
ATOM 1455 O O . LEU A 1 189 ? 9.156 36.219 3.023 1 98.75 189 LEU A O 1
ATOM 1459 N N . GLU A 1 190 ? 9.953 37.906 4.242 1 98.56 190 GLU A N 1
ATOM 1460 C CA . GLU A 1 190 ? 10.781 38.406 3.146 1 98.56 190 GLU A CA 1
ATOM 1461 C C . GLU A 1 190 ? 11.789 37.344 2.684 1 98.56 190 GLU A C 1
ATOM 1463 O O . GLU A 1 190 ? 11.93 37.094 1.484 1 98.56 190 GLU A O 1
ATOM 1468 N N . PHE A 1 191 ? 12.422 36.781 3.652 1 98.5 191 PHE A N 1
ATOM 1469 C CA . PHE A 1 191 ? 13.422 35.781 3.312 1 98.5 191 PHE A CA 1
ATOM 1470 C C . PHE A 1 191 ? 12.773 34.594 2.631 1 98.5 191 PHE A C 1
ATOM 1472 O O . PHE A 1 191 ? 13.266 34.094 1.609 1 98.5 191 PHE A O 1
ATOM 1479 N N . PHE A 1 192 ? 11.68 34.062 3.15 1 98.31 192 PHE A N 1
ATOM 1480 C CA . PHE A 1 192 ? 10.984 32.906 2.566 1 98.31 192 PHE A CA 1
ATOM 1481 C C . PHE A 1 192 ? 10.477 33.25 1.169 1 98.31 192 PHE A C 1
ATOM 1483 O O . PHE A 1 192 ? 10.445 32.375 0.295 1 98.31 192 PHE A O 1
ATOM 1490 N N . SER A 1 193 ? 10.023 34.469 0.987 1 97.69 193 SER A N 1
ATOM 1491 C CA . SER A 1 193 ? 9.641 34.906 -0.353 1 97.69 193 SER A CA 1
ATOM 1492 C C . SER A 1 193 ? 10.82 34.844 -1.314 1 97.69 193 SER A C 1
ATOM 1494 O O . SER A 1 193 ? 10.672 34.406 -2.461 1 97.69 193 SER A O 1
ATOM 1496 N N . GLN A 1 194 ? 11.984 35.188 -0.875 1 96.94 194 GLN A N 1
ATOM 1497 C CA . GLN A 1 194 ? 13.195 35.188 -1.691 1 96.94 194 GLN A CA 1
ATOM 1498 C C . GLN A 1 194 ? 13.57 33.75 -2.104 1 96.94 194 GLN A C 1
ATOM 1500 O O . GLN A 1 194 ? 14.016 33.531 -3.229 1 96.94 194 GLN A O 1
ATOM 1505 N N . ILE A 1 195 ? 13.375 32.844 -1.248 1 96 195 ILE A N 1
ATOM 1506 C CA . ILE A 1 195 ? 13.828 31.5 -1.56 1 96 195 ILE A CA 1
ATOM 1507 C C . ILE A 1 195 ? 12.641 30.641 -2 1 96 195 ILE A C 1
ATOM 1509 O O . ILE A 1 195 ? 12.75 29.422 -2.105 1 96 195 ILE A O 1
ATOM 1513 N N . ASN A 1 196 ? 11.438 31.219 -2.139 1 95.06 196 ASN A N 1
ATOM 1514 C CA . ASN A 1 196 ? 10.219 30.594 -2.643 1 95.06 196 ASN A CA 1
ATOM 1515 C C . ASN A 1 196 ? 9.758 29.453 -1.729 1 95.06 196 ASN A C 1
ATOM 1517 O O . ASN A 1 196 ? 9.438 28.359 -2.201 1 95.06 196 ASN A O 1
ATOM 1521 N N . SER A 1 197 ? 9.828 29.672 -0.437 1 96.94 197 SER A N 1
ATOM 1522 C CA . SER A 1 197 ? 9.305 28.734 0.546 1 96.94 197 SER A CA 1
ATOM 1523 C C . SER A 1 197 ? 7.91 29.125 1.016 1 96.94 197 SER A C 1
ATOM 1525 O O . SER A 1 197 ? 7.645 30.312 1.263 1 96.94 197 SER A O 1
ATOM 1527 N N . PRO A 1 198 ? 7.039 28.141 1.14 1 97.81 198 PRO A N 1
ATOM 1528 C CA . PRO A 1 198 ? 5.668 28.438 1.563 1 97.81 198 PRO A CA 1
ATOM 1529 C C . PRO A 1 198 ? 5.574 28.828 3.037 1 97.81 198 PRO A C 1
ATOM 1531 O O . PRO A 1 198 ? 6.547 28.688 3.779 1 97.81 198 PRO A O 1
ATOM 1534 N N . PHE A 1 199 ? 4.438 29.484 3.346 1 98.56 199 PHE A N 1
ATOM 1535 C CA . PHE A 1 199 ? 4.051 29.719 4.73 1 98.56 199 PHE A CA 1
ATOM 1536 C C . PHE A 1 199 ? 3.408 28.469 5.332 1 98.56 199 PHE A C 1
ATOM 1538 O O . PHE A 1 199 ? 2.34 28.047 4.895 1 98.56 199 PHE A O 1
ATOM 1545 N N . PHE A 1 200 ? 4.066 27.875 6.367 1 98.5 200 PHE A N 1
ATOM 1546 C CA . PHE A 1 200 ? 3.545 26.688 7.023 1 98.5 200 PHE A CA 1
ATOM 1547 C C . PHE A 1 200 ? 2.779 27.047 8.289 1 98.5 200 PHE A C 1
ATOM 1549 O O . PHE A 1 200 ? 3.281 27.797 9.125 1 98.5 200 PHE A O 1
ATOM 1556 N N . ILE A 1 201 ? 1.579 26.516 8.391 1 98.5 201 ILE A N 1
ATOM 1557 C CA . ILE A 1 201 ? 0.743 26.891 9.516 1 98.5 201 ILE A CA 1
ATOM 1558 C C . ILE A 1 201 ? 0.083 25.656 10.117 1 98.5 201 ILE A C 1
ATOM 1560 O O . ILE A 1 201 ? -0.357 24.766 9.383 1 98.5 201 ILE A O 1
ATOM 1564 N N . ASN A 1 202 ? 0.136 25.516 11.43 1 98.25 202 ASN A N 1
ATOM 1565 C CA . ASN A 1 202 ? -0.676 24.547 12.156 1 98.25 202 ASN A CA 1
ATOM 1566 C C . ASN A 1 202 ? -2.1 25.047 12.367 1 98.25 202 ASN A C 1
ATOM 1568 O O . ASN A 1 202 ? -2.328 25.953 13.18 1 98.25 202 ASN A O 1
ATOM 1572 N N . ALA A 1 203 ? -3.049 24.5 11.68 1 97.56 203 ALA A N 1
ATOM 1573 C CA . ALA A 1 203 ? -4.441 24.938 11.695 1 97.56 203 ALA A CA 1
ATOM 1574 C C . ALA A 1 203 ? -5.352 23.859 12.258 1 97.56 203 ALA A C 1
ATOM 1576 O O . ALA A 1 203 ? -5.488 22.781 11.664 1 97.56 203 ALA A O 1
ATOM 1577 N N . TYR A 1 204 ? -6 24.188 13.391 1 97.88 204 TYR A N 1
ATOM 1578 C CA . TYR A 1 204 ? -6.789 23.172 14.086 1 97.88 204 TYR A CA 1
ATOM 1579 C C . TYR A 1 204 ? -8.227 23.641 14.281 1 97.88 204 TYR A C 1
ATOM 1581 O O . TYR A 1 204 ? -8.531 24.328 15.258 1 97.88 204 TYR A O 1
ATOM 1589 N N . PRO A 1 205 ? -9.148 23.234 13.453 1 98.5 205 PRO A N 1
ATOM 1590 C CA . PRO A 1 205 ? -10.562 23.453 13.773 1 98.5 205 PRO A CA 1
ATOM 1591 C C . PRO A 1 205 ? -10.953 22.875 15.133 1 98.5 205 PRO A C 1
ATOM 1593 O O . PRO A 1 205 ? -11.758 23.484 15.844 1 98.5 205 PRO A O 1
ATOM 1596 N N . PHE A 1 206 ? -10.359 21.812 15.578 1 98.69 206 PHE A N 1
ATOM 1597 C CA . PHE A 1 206 ? -10.602 21.188 16.875 1 98.69 206 PHE A CA 1
ATOM 1598 C C . PHE A 1 206 ? -10.328 22.156 18 1 98.69 206 PHE A C 1
ATOM 1600 O O . PHE A 1 206 ? -11.172 22.344 18.891 1 98.69 206 PHE A O 1
ATOM 1607 N N . LEU A 1 207 ? -9.164 22.719 17.953 1 96.88 207 LEU A N 1
ATOM 1608 C CA . LEU A 1 207 ? -8.773 23.625 19.047 1 96.88 207 LEU A CA 1
ATOM 1609 C C . LEU A 1 207 ? -9.688 24.844 19.094 1 96.88 207 LEU A C 1
ATOM 1611 O O . LEU A 1 207 ? -10.008 25.328 20.172 1 96.88 207 LEU A O 1
ATOM 1615 N N . ALA A 1 208 ? -10.039 25.359 17.938 1 96.12 208 ALA A N 1
ATOM 1616 C CA . ALA A 1 208 ? -10.984 26.469 17.891 1 96.12 208 ALA A CA 1
ATOM 1617 C C . ALA A 1 208 ? -12.312 26.078 18.531 1 96.12 208 ALA A C 1
ATOM 1619 O O . ALA A 1 208 ? -12.844 26.812 19.359 1 96.12 208 ALA A O 1
ATOM 1620 N N . TYR A 1 209 ? -12.82 24.906 18.156 1 97.81 209 TYR A N 1
ATOM 1621 C CA . TYR A 1 209 ? -14.086 24.438 18.703 1 97.81 209 TYR A CA 1
ATOM 1622 C C . TYR A 1 209 ? -13.969 24.203 20.203 1 97.81 209 TYR A C 1
ATOM 1624 O O . TYR A 1 209 ? -14.852 24.609 20.984 1 97.81 209 TYR A O 1
ATOM 1632 N N . LYS A 1 210 ? -12.906 23.531 20.562 1 96.69 210 LYS A N 1
ATOM 1633 C CA . LYS A 1 210 ? -12.68 23.25 21.969 1 96.69 210 LYS A CA 1
ATOM 1634 C C . LYS A 1 210 ? -12.711 24.531 22.812 1 96.69 210 LYS A C 1
ATOM 1636 O O . LYS A 1 210 ? -13.266 24.547 23.906 1 96.69 210 LYS A O 1
ATOM 1641 N N . SER A 1 211 ? -12.195 25.609 22.328 1 93.69 211 SER A N 1
ATOM 1642 C CA . SER A 1 211 ? -12.07 26.875 23.031 1 93.69 211 SER A CA 1
ATOM 1643 C C . SER A 1 211 ? -13.391 27.641 23.047 1 93.69 211 SER A C 1
ATOM 1645 O O . SER A 1 211 ? -13.641 28.438 23.953 1 93.69 211 SER A O 1
ATOM 1647 N N . ASP A 1 212 ? -14.266 27.438 22.047 1 95.06 212 ASP A N 1
ATOM 1648 C CA . ASP A 1 212 ? -15.516 28.188 21.953 1 95.06 212 ASP A CA 1
ATOM 1649 C C . ASP A 1 212 ? -16.641 27.297 21.422 1 95.06 212 ASP A C 1
ATOM 1651 O O . ASP A 1 212 ? -17.312 27.641 20.438 1 95.06 212 ASP A O 1
ATOM 1655 N N . SER A 1 213 ? -16.922 26.234 22.156 1 95.12 213 SER A N 1
ATOM 1656 C CA . SER A 1 213 ? -17.891 25.234 21.719 1 95.12 213 SER A CA 1
ATOM 1657 C C . SER A 1 213 ? -19.312 25.766 21.781 1 95.12 213 SER A C 1
ATOM 1659 O O . SER A 1 213 ? -20.219 25.203 21.156 1 95.12 213 SER A O 1
ATOM 1661 N N . GLU A 1 214 ? -19.578 26.875 22.5 1 95.38 214 GLU A N 1
ATOM 1662 C CA . GLU A 1 214 ? -20.906 27.453 22.625 1 95.38 214 GLU A CA 1
ATOM 1663 C C . GLU A 1 214 ? -21.312 28.219 21.375 1 95.38 214 GLU A C 1
ATOM 1665 O O . GLU A 1 214 ? -22.484 28.297 21.031 1 95.38 214 GLU A O 1
ATOM 1670 N N . HIS A 1 215 ? -20.344 28.719 20.656 1 94.75 215 HIS A N 1
ATOM 1671 C CA . HIS A 1 215 ? -20.688 29.641 19.578 1 94.75 215 HIS A CA 1
ATOM 1672 C C . HIS A 1 215 ? -20.328 29.031 18.219 1 94.75 215 HIS A C 1
ATOM 1674 O O . HIS A 1 215 ? -20.812 29.484 17.188 1 94.75 215 HIS A O 1
ATOM 1680 N N . ILE A 1 216 ? -19.422 28.094 18.188 1 96.38 216 ILE A N 1
ATOM 1681 C CA . ILE A 1 216 ? -18.984 27.484 16.922 1 96.38 216 ILE A CA 1
ATOM 1682 C C . ILE A 1 216 ? -19.844 26.266 16.625 1 96.38 216 ILE A C 1
ATOM 1684 O O . ILE A 1 216 ? -19.984 25.375 17.453 1 96.38 216 ILE A O 1
ATOM 1688 N N . ASP A 1 217 ? -20.422 26.281 15.43 1 97.38 217 ASP A N 1
ATOM 1689 C CA . ASP A 1 217 ? -21.172 25.125 14.953 1 97.38 217 ASP A CA 1
ATOM 1690 C C . ASP A 1 217 ? -20.25 23.922 14.719 1 97.38 217 ASP A C 1
ATOM 1692 O O . ASP A 1 217 ? -19.312 24 13.922 1 97.38 217 ASP A O 1
ATOM 1696 N N . LEU A 1 218 ? -20.516 22.828 15.43 1 98.31 218 LEU A N 1
ATOM 1697 C CA . LEU A 1 218 ? -19.688 21.641 15.328 1 98.31 218 LEU A CA 1
ATOM 1698 C C . LEU A 1 218 ? -19.656 21.125 13.891 1 98.31 218 LEU A C 1
ATOM 1700 O O . LEU A 1 218 ? -18.625 20.656 13.414 1 98.31 218 LEU A O 1
ATOM 1704 N N . ASN A 1 219 ? -20.781 21.188 13.211 1 98.69 219 ASN A N 1
ATOM 1705 C CA . ASN A 1 219 ? -20.844 20.719 11.828 1 98.69 219 ASN A CA 1
ATOM 1706 C C . ASN A 1 219 ? -19.906 21.531 10.93 1 98.69 219 ASN A C 1
ATOM 1708 O O . ASN A 1 219 ? -19.281 20.984 10.023 1 98.69 219 ASN A O 1
ATOM 1712 N N . TYR A 1 220 ? -19.781 22.812 11.188 1 98.56 220 TYR A N 1
ATOM 1713 C CA . TYR A 1 220 ? -18.875 23.703 10.477 1 98.56 220 TYR A CA 1
ATOM 1714 C C . TYR A 1 220 ? -17.422 23.297 10.695 1 98.56 220 TYR A C 1
ATOM 1716 O O . TYR A 1 220 ? -16.625 23.312 9.758 1 98.56 220 TYR A O 1
ATOM 1724 N N . ALA A 1 221 ? -17.125 22.844 11.867 1 98.75 221 ALA A N 1
ATOM 1725 C CA . ALA A 1 221 ? -15.758 22.438 12.227 1 98.75 221 ALA A CA 1
ATOM 1726 C C . ALA A 1 221 ? -15.422 21.062 11.664 1 98.75 221 ALA A C 1
ATOM 1728 O O . ALA A 1 221 ? -14.25 20.75 11.438 1 98.75 221 ALA A O 1
ATOM 1729 N N . LEU A 1 222 ? -16.438 20.203 11.336 1 98.81 222 LEU A N 1
ATOM 1730 C CA . LEU A 1 222 ? -16.234 18.812 10.977 1 98.81 222 LEU A CA 1
ATOM 1731 C C . LEU A 1 222 ? -16.5 18.594 9.484 1 98.81 222 LEU A C 1
ATOM 1733 O O . LEU A 1 222 ? -16.594 17.453 9.031 1 98.81 222 LEU A O 1
ATOM 1737 N N . PHE A 1 223 ? -16.703 19.594 8.695 1 98.56 223 PHE A N 1
ATOM 1738 C CA . PHE A 1 223 ? -16.953 19.5 7.266 1 98.56 223 PHE A CA 1
ATOM 1739 C C . PHE A 1 223 ? -18.344 18.922 7 1 98.56 223 PHE A C 1
ATOM 1741 O O . PHE A 1 223 ? -18.547 18.219 6.008 1 98.56 223 PHE A O 1
ATOM 1748 N N . GLN A 1 224 ? -19.172 19.031 7.93 1 98.44 224 GLN A N 1
ATOM 1749 C CA . GLN A 1 224 ? -20.516 18.516 7.727 1 98.44 224 GLN A CA 1
ATOM 1750 C C . GLN A 1 224 ? -21.453 19.625 7.25 1 98.44 224 GLN A C 1
ATOM 1752 O O . GLN A 1 224 ? -21.094 20.797 7.242 1 98.44 224 GLN A O 1
ATOM 1757 N N . LYS A 1 225 ? -22.703 19.25 6.812 1 97.81 225 LYS A N 1
ATOM 1758 C CA . LYS A 1 225 ? -23.688 20.219 6.324 1 97.81 225 LYS A CA 1
ATOM 1759 C C . LYS A 1 225 ? -24 21.25 7.395 1 97.81 225 LYS A C 1
ATOM 1761 O O . LYS A 1 225 ? -24.297 20.906 8.539 1 97.81 225 LYS A O 1
ATOM 1766 N N . ASN A 1 226 ? -23.953 22.547 7.039 1 97.69 226 ASN A N 1
ATOM 1767 C CA . ASN A 1 226 ? -24.156 23.688 7.914 1 97.69 226 ASN A CA 1
ATOM 1768 C C . ASN A 1 226 ? -24.391 24.969 7.117 1 97.69 226 ASN A C 1
ATOM 1770 O O . ASN A 1 226 ? -24.156 25 5.91 1 97.69 226 ASN A O 1
ATOM 1774 N N . PRO A 1 227 ? -24.875 26 7.758 1 96.56 227 PRO A N 1
ATOM 1775 C CA . PRO A 1 227 ? -25.109 27.266 7.035 1 96.56 227 PRO A CA 1
ATOM 1776 C C . PRO A 1 227 ? -23.812 27.938 6.586 1 96.56 227 PRO A C 1
ATOM 1778 O O . PRO A 1 227 ? -23.828 28.766 5.676 1 96.56 227 PRO A O 1
ATOM 1781 N N . GLY A 1 228 ? -22.703 27.578 7.188 1 96.38 228 GLY A N 1
ATOM 1782 C CA . GLY A 1 228 ? -21.422 28.188 6.879 1 96.38 228 GLY A CA 1
ATOM 1783 C C . GLY A 1 228 ? -21.312 29.625 7.371 1 96.38 228 GLY A C 1
ATOM 1784 O O . GLY A 1 228 ? -22.094 30.062 8.219 1 96.38 228 GLY A O 1
ATOM 1785 N N . ILE A 1 229 ? -20.219 30.266 6.977 1 96 229 ILE A N 1
ATOM 1786 C CA . ILE A 1 229 ? -19.938 31.656 7.336 1 96 229 ILE A CA 1
ATOM 1787 C C . ILE A 1 229 ? -19.75 32.469 6.07 1 96 229 ILE A C 1
ATOM 1789 O O . ILE A 1 229 ? -19.125 32.031 5.109 1 96 229 ILE A O 1
ATOM 1793 N N . TYR A 1 230 ? -20.297 33.656 6.086 1 96.75 230 TYR A N 1
ATOM 1794 C CA . TYR A 1 230 ? -20.172 34.594 4.984 1 96.75 230 TYR A CA 1
ATOM 1795 C C . TYR A 1 230 ? -19.188 35.719 5.344 1 96.75 230 TYR A C 1
ATOM 1797 O O . TYR A 1 230 ? -19.297 36.312 6.418 1 96.75 230 TYR A O 1
ATOM 1805 N N . ASP A 1 231 ? -18.219 35.906 4.562 1 97.75 231 ASP A N 1
ATOM 1806 C CA . ASP A 1 231 ? -17.25 37 4.703 1 97.75 231 ASP A CA 1
ATOM 1807 C C . ASP A 1 231 ? -17.625 38.156 3.795 1 97.75 231 ASP A C 1
ATOM 1809 O O . ASP A 1 231 ? -17.391 38.125 2.584 1 97.75 231 ASP A O 1
ATOM 1813 N N . ALA A 1 232 ? -18.078 39.281 4.34 1 96.62 232 ALA A N 1
ATOM 1814 C CA . ALA A 1 232 ? -18.672 40.375 3.588 1 96.62 232 ALA A CA 1
ATOM 1815 C C . ALA A 1 232 ? -17.609 41.125 2.789 1 96.62 232 ALA A C 1
ATOM 1817 O O . ALA A 1 232 ? -17.875 41.594 1.679 1 96.62 232 ALA A O 1
ATOM 1818 N N . LYS A 1 233 ? -16.5 41.219 3.352 1 96.69 233 LYS A N 1
ATOM 1819 C CA . LYS A 1 233 ? -15.438 41.969 2.695 1 96.69 233 LYS A CA 1
ATOM 1820 C C . LYS A 1 233 ? -15.039 41.344 1.369 1 96.69 233 LYS A C 1
ATOM 1822 O O . LYS A 1 233 ? -14.789 42.031 0.385 1 96.69 233 LYS A O 1
ATOM 1827 N N . THR A 1 234 ? -14.992 40.062 1.28 1 97.38 234 THR A N 1
ATOM 1828 C CA . THR A 1 234 ? -14.547 39.344 0.079 1 97.38 234 THR A CA 1
ATOM 1829 C C . THR A 1 234 ? -15.727 38.75 -0.672 1 97.38 234 THR A C 1
ATOM 1831 O O . THR A 1 234 ? -15.57 38.25 -1.78 1 97.38 234 THR A O 1
ATOM 1834 N N . ASN A 1 235 ? -16.906 38.781 -0.086 1 97.81 235 ASN A N 1
ATOM 1835 C CA . ASN A 1 235 ? -18.125 38.188 -0.639 1 97.81 235 ASN A CA 1
ATOM 1836 C C . ASN A 1 235 ? -17.953 36.688 -0.82 1 97.81 235 ASN A C 1
ATOM 1838 O O . ASN A 1 235 ? -18.406 36.125 -1.816 1 97.81 235 ASN A O 1
ATOM 1842 N N . LEU A 1 236 ? -17.172 36.031 0.083 1 98.44 236 LEU A N 1
ATOM 1843 C CA . LEU A 1 236 ? -16.938 34.594 0.009 1 98.44 236 LEU A CA 1
ATOM 1844 C C . LEU A 1 236 ? -17.719 33.875 1.095 1 98.44 236 LEU A C 1
ATOM 1846 O O . LEU A 1 236 ? -17.984 34.438 2.16 1 98.44 236 LEU A O 1
ATOM 1850 N N . HIS A 1 237 ? -18.125 32.688 0.769 1 98.12 237 HIS A N 1
ATOM 1851 C CA . HIS A 1 237 ? -18.812 31.781 1.68 1 98.12 237 HIS A CA 1
ATOM 1852 C C . HIS A 1 237 ? -17.938 30.578 2.039 1 98.12 237 HIS A C 1
ATOM 1854 O O . HIS A 1 237 ? -17.312 29.969 1.163 1 98.12 237 HIS A O 1
ATOM 1860 N N . TYR A 1 238 ? -17.891 30.281 3.311 1 98.44 238 TYR A N 1
ATOM 1861 C CA . TYR A 1 238 ? -17.125 29.125 3.791 1 98.44 238 TYR A CA 1
ATOM 1862 C C . TYR A 1 238 ? -18.047 28.078 4.41 1 98.44 238 TYR A C 1
ATOM 1864 O O . TYR A 1 238 ? -18.672 28.344 5.441 1 98.44 238 TYR A O 1
ATOM 1872 N N . ASP A 1 239 ? -18.016 26.922 3.854 1 97.56 239 ASP A N 1
ATOM 1873 C CA . ASP A 1 239 ? -18.875 25.859 4.355 1 97.56 239 ASP A CA 1
ATOM 1874 C C . ASP A 1 239 ? -18.141 25 5.379 1 97.56 239 ASP A C 1
ATOM 1876 O O . ASP A 1 239 ? -18.734 24.078 5.945 1 97.56 239 ASP A O 1
ATOM 1880 N N . ASN A 1 240 ? -16.906 25.25 5.586 1 98.56 240 ASN A N 1
ATOM 1881 C CA . ASN A 1 240 ? -16.141 24.547 6.613 1 98.56 240 ASN A CA 1
ATOM 1882 C C . ASN A 1 240 ? -15.047 25.422 7.207 1 98.56 240 ASN A C 1
ATOM 1884 O O . ASN A 1 240 ? -14.539 26.328 6.539 1 98.56 240 ASN A O 1
ATOM 1888 N N . MET A 1 241 ? -14.664 25.125 8.414 1 98.5 241 MET A N 1
ATOM 1889 C CA . MET A 1 241 ? -13.75 25.969 9.195 1 98.5 241 MET A CA 1
ATOM 1890 C C . MET A 1 241 ? -12.312 25.797 8.711 1 98.5 241 MET A C 1
ATOM 1892 O O . MET A 1 241 ? -11.523 26.734 8.789 1 98.5 241 MET A O 1
ATOM 1896 N N . PHE A 1 242 ? -11.922 24.625 8.219 1 98.75 242 PHE A N 1
ATOM 1897 C CA . PHE A 1 242 ? -10.57 24.359 7.746 1 98.75 242 PHE A CA 1
ATOM 1898 C C . PHE A 1 242 ? -10.188 25.328 6.625 1 98.75 242 PHE A C 1
ATOM 1900 O O . PHE A 1 242 ? -9.172 26.016 6.707 1 98.75 242 PHE A O 1
ATOM 1907 N N . ASP A 1 243 ? -11.016 25.438 5.625 1 98.81 243 ASP A N 1
ATOM 1908 C CA . ASP A 1 243 ? -10.766 26.344 4.516 1 98.81 243 ASP A CA 1
ATOM 1909 C C . ASP A 1 243 ? -10.719 27.797 4.996 1 98.81 243 ASP A C 1
ATOM 1911 O O . ASP A 1 243 ? -9.906 28.594 4.512 1 98.81 243 ASP A O 1
ATOM 1915 N N . ALA A 1 244 ? -11.602 28.094 5.906 1 98.69 244 ALA A N 1
ATOM 1916 C CA . ALA A 1 244 ? -11.617 29.453 6.461 1 98.69 244 ALA A CA 1
ATOM 1917 C C . ALA A 1 244 ? -10.289 29.781 7.145 1 98.69 244 ALA A C 1
ATOM 1919 O O . ALA A 1 244 ? -9.75 30.875 6.984 1 98.69 244 ALA A O 1
ATOM 1920 N N . GLN A 1 245 ? -9.773 28.812 7.867 1 98.56 245 GLN A N 1
ATOM 1921 C CA . GLN A 1 245 ? -8.508 29.016 8.57 1 98.56 245 GLN A CA 1
ATOM 1922 C C . GLN A 1 245 ? -7.352 29.156 7.586 1 98.56 245 GLN A C 1
ATOM 1924 O O . GLN A 1 245 ? -6.461 29.984 7.777 1 98.56 245 GLN A O 1
ATOM 1929 N N . VAL A 1 246 ? -7.328 28.344 6.543 1 98.81 246 VAL A N 1
ATOM 1930 C CA . VAL A 1 246 ? -6.289 28.438 5.523 1 98.81 246 VAL A CA 1
ATOM 1931 C C . VAL A 1 246 ? -6.363 29.797 4.836 1 98.81 246 VAL A C 1
ATOM 1933 O O . VAL A 1 246 ? -5.344 30.469 4.652 1 98.81 246 VAL A O 1
ATOM 1936 N N . ASP A 1 247 ? -7.562 30.25 4.535 1 98.81 247 ASP A N 1
ATOM 1937 C CA . ASP A 1 247 ? -7.738 31.547 3.861 1 98.81 247 ASP A CA 1
ATOM 1938 C C . ASP A 1 247 ? -7.414 32.688 4.797 1 98.81 247 ASP A C 1
ATOM 1940 O O . ASP A 1 247 ? -6.941 33.75 4.355 1 98.81 247 ASP A O 1
ATOM 1944 N N . ALA A 1 248 ? -7.703 32.531 6.094 1 98.75 248 ALA A N 1
ATOM 1945 C CA . ALA A 1 248 ? -7.246 33.531 7.047 1 98.75 248 ALA A CA 1
ATOM 1946 C C . ALA A 1 248 ? -5.734 33.719 6.965 1 98.75 248 ALA A C 1
ATOM 1948 O O . ALA A 1 248 ? -5.242 34.844 6.996 1 98.75 248 ALA A O 1
ATOM 1949 N N . ALA A 1 249 ? -5.012 32.656 6.824 1 98.75 249 ALA A N 1
ATOM 1950 C CA . ALA A 1 249 ? -3.562 32.719 6.664 1 98.75 249 ALA A CA 1
ATOM 1951 C C . ALA A 1 249 ? -3.197 33.469 5.387 1 98.75 249 ALA A C 1
ATOM 1953 O O . ALA A 1 249 ? -2.311 34.344 5.391 1 98.75 249 ALA A O 1
ATOM 1954 N N . TYR A 1 250 ? -3.873 33.156 4.297 1 98.75 250 TYR A N 1
ATOM 1955 C CA . TYR A 1 250 ? -3.637 33.875 3.049 1 98.75 250 TYR A CA 1
ATOM 1956 C C . TYR A 1 250 ? -3.904 35.375 3.217 1 98.75 250 TYR A C 1
ATOM 1958 O O . TYR A 1 250 ? -3.145 36.188 2.715 1 98.75 250 TYR A O 1
ATOM 1966 N N . ALA A 1 251 ? -5 35.719 3.908 1 98.69 251 ALA A N 1
ATOM 1967 C CA . ALA A 1 251 ? -5.34 37.125 4.141 1 98.69 251 ALA A CA 1
ATOM 1968 C C . ALA A 1 251 ? -4.258 37.812 4.957 1 98.69 251 ALA A C 1
ATOM 1970 O O . ALA A 1 251 ? -3.885 38.938 4.66 1 98.69 251 ALA A O 1
ATOM 1971 N N . ALA A 1 252 ? -3.797 37.156 5.957 1 98.62 252 ALA A N 1
ATOM 1972 C CA . ALA A 1 252 ? -2.734 37.719 6.789 1 98.62 252 ALA A CA 1
ATOM 1973 C C . ALA A 1 252 ? -1.474 37.969 5.965 1 98.62 252 ALA A C 1
ATOM 1975 O O . ALA A 1 252 ? -0.817 39 6.129 1 98.62 252 ALA A O 1
ATOM 1976 N N . LEU A 1 253 ? -1.134 37 5.098 1 98.62 253 LEU A N 1
ATOM 1977 C CA . LEU A 1 253 ? 0.031 37.156 4.234 1 98.62 253 LEU A CA 1
ATOM 1978 C C . LEU A 1 253 ? -0.151 38.312 3.277 1 98.62 253 LEU A C 1
ATOM 1980 O O . LEU A 1 253 ? 0.782 39.094 3.053 1 98.62 253 LEU A O 1
ATOM 1984 N N . GLU A 1 254 ? -1.319 38.438 2.738 1 98 254 GLU A N 1
ATOM 1985 C CA . GLU A 1 254 ? -1.614 39.562 1.847 1 98 254 GLU A CA 1
ATOM 1986 C C . GLU A 1 254 ? -1.475 40.906 2.572 1 98 254 GLU A C 1
ATOM 1988 O O . GLU A 1 254 ? -0.855 41.844 2.057 1 98 254 GLU A O 1
ATOM 1993 N N . ALA A 1 255 ? -2.01 41 3.746 1 97.69 255 ALA A N 1
ATOM 1994 C CA . ALA A 1 255 ? -1.93 42.219 4.551 1 97.69 255 ALA A CA 1
ATOM 1995 C C . ALA A 1 255 ? -0.479 42.562 4.879 1 97.69 255 ALA A C 1
ATOM 1997 O O . ALA A 1 255 ? -0.127 43.719 5.008 1 97.69 255 ALA A O 1
ATOM 1998 N N . ALA A 1 256 ? 0.331 41.562 4.988 1 98 256 ALA A N 1
ATOM 1999 C CA . ALA A 1 256 ? 1.738 41.75 5.328 1 98 256 ALA A CA 1
ATOM 2000 C C . ALA A 1 256 ? 2.572 42.031 4.082 1 98 256 ALA A C 1
ATOM 2002 O O . ALA A 1 256 ? 3.773 42.281 4.172 1 98 256 ALA A O 1
ATOM 2003 N N . GLY A 1 257 ? 1.949 41.938 2.881 1 98 257 GLY A N 1
ATOM 2004 C CA . GLY A 1 257 ? 2.637 42.25 1.64 1 98 257 GLY A CA 1
ATOM 2005 C C . GLY A 1 257 ? 3.172 41.031 0.92 1 98 257 GLY A C 1
ATOM 2006 O O . GLY A 1 257 ? 3.977 41.156 -0.006 1 98 257 GLY A O 1
ATOM 2007 N N . TYR A 1 258 ? 2.711 39.844 1.317 1 98.25 258 TYR A N 1
ATOM 2008 C CA . TYR A 1 258 ? 3.219 38.625 0.726 1 98.25 258 TYR A CA 1
ATOM 2009 C C . TYR A 1 258 ? 2.076 37.75 0.228 1 98.25 258 TYR A C 1
ATOM 2011 O O . TYR A 1 258 ? 2.041 36.531 0.504 1 98.25 258 TYR A O 1
ATOM 2019 N N . GLY A 1 259 ? 1.226 38.312 -0.539 1 96.25 259 GLY A N 1
ATOM 2020 C CA . GLY A 1 259 ? -0.005 37.688 -0.996 1 96.25 259 GLY A CA 1
ATOM 2021 C C . GLY A 1 259 ? 0.233 36.531 -1.956 1 96.25 259 GLY A C 1
ATOM 2022 O O . GLY A 1 259 ? -0.65 35.688 -2.164 1 96.25 259 GLY A O 1
ATOM 2023 N N . LYS A 1 260 ? 1.383 36.375 -2.525 1 96.06 260 LYS A N 1
ATOM 2024 C CA . LYS A 1 260 ? 1.674 35.344 -3.508 1 96.06 260 LYS A CA 1
ATOM 2025 C C . LYS A 1 260 ? 2.232 34.094 -2.834 1 96.06 260 LYS A C 1
ATOM 2027 O O . LYS A 1 260 ? 2.348 33.031 -3.465 1 96.06 260 LYS A O 1
ATOM 2032 N N . MET A 1 261 ? 2.562 34.219 -1.629 1 97.75 261 MET A N 1
ATOM 2033 C CA . MET A 1 261 ? 3.146 33.094 -0.906 1 97.75 261 MET A CA 1
ATOM 2034 C C . MET A 1 261 ? 2.109 31.984 -0.669 1 97.75 261 MET A C 1
ATOM 2036 O O . MET A 1 261 ? 1.002 32.25 -0.208 1 97.75 261 MET A O 1
ATOM 2040 N N . GLU A 1 262 ? 2.439 30.688 -1.02 1 97.94 262 GLU A N 1
ATOM 2041 C CA . GLU A 1 262 ? 1.559 29.547 -0.784 1 97.94 262 GLU A CA 1
ATOM 2042 C C . GLU A 1 262 ? 1.472 29.219 0.703 1 97.94 262 GLU A C 1
ATOM 2044 O O . GLU A 1 262 ? 2.447 29.375 1.438 1 97.94 262 GLU A O 1
ATOM 2049 N N . VAL A 1 263 ? 0.287 28.766 1.085 1 98.75 263 VAL A N 1
ATOM 2050 C CA . VAL A 1 263 ? 0.081 28.297 2.449 1 98.75 263 VAL A CA 1
ATOM 2051 C C . VAL A 1 263 ? -0.005 26.766 2.457 1 98.75 263 VAL A C 1
ATOM 2053 O O . VAL A 1 263 ? -0.743 26.172 1.665 1 98.75 263 VAL A O 1
ATOM 2056 N N . ILE A 1 264 ? 0.796 26.078 3.285 1 98.69 264 ILE A N 1
ATOM 2057 C CA . ILE A 1 264 ? 0.708 24.641 3.523 1 98.69 264 ILE A CA 1
ATOM 2058 C C . ILE A 1 264 ? 0.374 24.391 4.988 1 98.69 264 ILE A C 1
ATOM 2060 O O . ILE A 1 264 ? 0.952 25 5.887 1 98.69 264 ILE A O 1
ATOM 2064 N N . VAL A 1 265 ? -0.595 23.547 5.223 1 98.88 265 VAL A N 1
ATOM 2065 C CA . VAL A 1 265 ? -0.974 23.203 6.59 1 98.88 265 VAL A CA 1
ATOM 2066 C C . VAL A 1 265 ? -0.028 22.141 7.133 1 98.88 265 VAL A C 1
ATOM 2068 O O . VAL A 1 265 ? -0.098 20.969 6.73 1 98.88 265 VAL A O 1
ATOM 2071 N N . SER A 1 266 ? 0.792 22.547 8.062 1 98.62 266 SER A N 1
ATOM 2072 C CA . SER A 1 266 ? 1.837 21.656 8.562 1 98.62 266 SER A CA 1
ATOM 2073 C C . SER A 1 266 ? 1.294 20.703 9.633 1 98.62 266 SER A C 1
ATOM 2075 O O . SER A 1 266 ? 1.91 19.688 9.938 1 98.62 266 SER A O 1
ATOM 2077 N N . GLU A 1 267 ? 0.21 21.094 10.281 1 98.69 267 GLU A N 1
ATOM 2078 C CA . GLU A 1 267 ? -0.509 20.234 11.211 1 98.69 267 GLU A CA 1
ATOM 2079 C C . GLU A 1 267 ? -2.008 20.516 11.18 1 98.69 267 GLU A C 1
ATOM 2081 O O . GLU A 1 267 ? -2.424 21.672 11.125 1 98.69 267 GLU A O 1
ATOM 2086 N N . THR A 1 268 ? -2.754 19.562 11.188 1 98.88 268 THR A N 1
ATOM 2087 C CA . THR A 1 268 ? -4.184 19.594 11.477 1 98.88 268 THR A CA 1
ATOM 2088 C C . THR A 1 268 ? -4.672 18.219 11.953 1 98.88 268 THR A C 1
ATOM 2090 O O . THR A 1 268 ? -3.994 17.219 11.758 1 98.88 268 THR A O 1
ATOM 2093 N N . GLY A 1 269 ? -5.766 18.188 12.656 1 98.81 269 GLY A N 1
ATOM 2094 C CA . GLY A 1 269 ? -6.281 16.938 13.188 1 98.81 269 GLY A CA 1
ATOM 2095 C C . GLY A 1 269 ? -7.336 17.141 14.266 1 98.81 269 GLY A C 1
ATOM 2096 O O . GLY A 1 269 ? -7.691 18.281 14.594 1 98.81 269 GLY A O 1
ATOM 2097 N N . TRP A 1 270 ? -7.855 16.078 14.766 1 98.94 270 TRP A N 1
ATOM 2098 C CA . TRP A 1 270 ? -8.883 16.062 15.805 1 98.94 270 TRP A CA 1
ATOM 2099 C C . TRP A 1 270 ? -8.625 14.938 16.812 1 98.94 270 TRP A C 1
ATOM 2101 O O . TRP A 1 270 ? -8.422 13.789 16.422 1 98.94 270 TRP A O 1
ATOM 2111 N N . ALA A 1 271 ? -8.633 15.242 18.078 1 98.81 271 ALA A N 1
ATOM 2112 C CA . ALA A 1 271 ? -8.344 14.25 19.109 1 98.81 271 ALA A CA 1
ATOM 2113 C C . ALA A 1 271 ? -9.516 13.305 19.297 1 98.81 271 ALA A C 1
ATOM 2115 O O . ALA A 1 271 ? -10.672 13.734 19.344 1 98.81 271 ALA A O 1
ATOM 2116 N N . SER A 1 272 ? -9.188 12.016 19.391 1 98.81 272 SER A N 1
ATOM 2117 C CA . SER A 1 272 ? -10.227 11 19.531 1 98.81 272 SER A CA 1
ATOM 2118 C C . SER A 1 272 ? -10.633 10.805 20.984 1 98.81 272 SER A C 1
ATOM 2120 O O . SER A 1 272 ? -11.586 10.086 21.281 1 98.81 272 SER A O 1
ATOM 2122 N N . ARG A 1 273 ? -9.898 11.344 21.906 1 98.56 273 ARG A N 1
ATOM 2123 C CA . ARG A 1 273 ? -10.172 11.297 23.328 1 98.56 273 ARG A CA 1
ATOM 2124 C C . ARG A 1 273 ? -9.625 12.539 24.031 1 98.56 273 ARG A C 1
ATOM 2126 O O . ARG A 1 273 ? -8.555 13.031 23.688 1 98.56 273 ARG A O 1
ATOM 2133 N N . GLY A 1 274 ? -10.398 13.055 25.031 1 98.19 274 GLY A N 1
ATOM 2134 C CA . GLY A 1 274 ? -9.961 14.211 25.797 1 98.19 274 GLY A CA 1
ATOM 2135 C C . GLY A 1 274 ? -10.539 14.25 27.203 1 98.19 274 GLY A C 1
ATOM 2136 O O . GLY A 1 274 ? -11.352 13.406 27.578 1 98.19 274 GLY A O 1
ATOM 2137 N N . ASP A 1 275 ? -9.984 15.125 27.969 1 97.31 275 ASP A N 1
ATOM 2138 C CA . ASP A 1 275 ? -10.523 15.375 29.312 1 97.31 275 ASP A CA 1
ATOM 2139 C C . ASP A 1 275 ? -11.945 15.938 29.234 1 97.31 275 ASP A C 1
ATOM 2141 O O . ASP A 1 275 ? -12.422 16.266 28.141 1 97.31 275 ASP A O 1
ATOM 2145 N N . GLN A 1 276 ? -12.594 16.031 30.359 1 95.31 276 GLN A N 1
ATOM 2146 C CA . GLN A 1 276 ? -13.977 16.5 30.438 1 95.31 276 GLN A CA 1
ATOM 2147 C C . GLN A 1 276 ? -14.109 17.922 29.906 1 95.31 276 GLN A C 1
ATOM 2149 O O . GLN A 1 276 ? -15.125 18.281 29.312 1 95.31 276 GLN A O 1
ATOM 2154 N N . ASN A 1 277 ? -13.133 18.719 30.094 1 95.12 277 ASN A N 1
ATOM 2155 C CA . ASN A 1 277 ? -13.195 20.125 29.688 1 95.12 277 ASN A CA 1
ATOM 2156 C C . ASN A 1 277 ? -12.688 20.312 28.266 1 95.12 277 ASN A C 1
ATOM 2158 O O . ASN A 1 277 ? -12.484 21.438 27.828 1 95.12 277 ASN A O 1
ATOM 2162 N N . GLU A 1 278 ? -12.406 19.281 27.562 1 97.19 278 GLU A N 1
ATOM 2163 C CA . GLU A 1 278 ? -11.977 19.344 26.172 1 97.19 278 GLU A CA 1
ATOM 2164 C C . GLU A 1 278 ? -13.109 18.984 25.219 1 97.19 278 GLU A C 1
ATOM 2166 O O . GLU A 1 278 ? -13.125 17.891 24.641 1 97.19 278 GLU A O 1
ATOM 2171 N N . ALA A 1 279 ? -13.938 19.938 25.031 1 97.12 279 ALA A N 1
ATOM 2172 C CA . ALA A 1 279 ? -15.164 19.766 24.266 1 97.12 279 ALA A CA 1
ATOM 2173 C C . ALA A 1 279 ? -14.867 19.219 22.875 1 97.12 279 ALA A C 1
ATOM 2175 O O . ALA A 1 279 ? -13.945 19.703 22.203 1 97.12 279 ALA A O 1
ATOM 2176 N N . GLY A 1 280 ? -15.586 18.203 22.469 1 98 280 GLY A N 1
ATOM 2177 C CA . GLY A 1 280 ? -15.539 17.672 21.109 1 98 280 GLY A CA 1
ATOM 2178 C C . GLY A 1 280 ? -14.516 16.562 20.938 1 98 280 GLY A C 1
ATOM 2179 O O . GLY A 1 280 ? -14.523 15.859 19.938 1 98 280 GLY A O 1
ATOM 2180 N N . ALA A 1 281 ? -13.633 16.359 21.922 1 98.5 281 ALA A N 1
ATOM 2181 C CA . ALA A 1 281 ? -12.586 15.352 21.812 1 98.5 281 ALA A CA 1
ATOM 2182 C C . ALA A 1 281 ? -13.148 13.945 22.016 1 98.5 281 ALA A C 1
ATOM 2184 O O . ALA A 1 281 ? -13.141 13.422 23.141 1 98.5 281 ALA A O 1
ATOM 2185 N N . ASP A 1 282 ? -13.547 13.312 20.953 1 98 282 ASP A N 1
ATOM 2186 C CA . ASP A 1 282 ? -14.055 11.945 21.016 1 98 282 ASP A CA 1
ATOM 2187 C C . ASP A 1 282 ? -13.867 11.242 19.672 1 98 282 ASP A C 1
ATOM 2189 O O . ASP A 1 282 ? -13.492 11.867 18.688 1 98 282 ASP A O 1
ATOM 2193 N N . MET A 1 283 ? -14.086 10 19.703 1 98.19 283 MET A N 1
ATOM 2194 C CA . MET A 1 283 ? -13.773 9.141 18.578 1 98.19 283 MET A CA 1
ATOM 2195 C C . MET A 1 283 ? -14.641 9.484 17.375 1 98.19 283 MET A C 1
ATOM 2197 O O . MET A 1 283 ? -14.164 9.5 16.234 1 98.19 283 MET A O 1
ATOM 2201 N N . LYS A 1 284 ? -15.906 9.688 17.578 1 98.5 284 LYS A N 1
ATOM 2202 C CA . LYS A 1 284 ? -16.828 10.008 16.5 1 98.5 284 LYS A CA 1
ATOM 2203 C C . LYS A 1 284 ? -16.391 11.258 15.742 1 98.5 284 LYS A C 1
ATOM 2205 O O . LYS A 1 284 ? -16.312 11.258 14.508 1 98.5 284 LYS A O 1
ATOM 2210 N N . ASN A 1 285 ? -16.078 12.344 16.438 1 98.88 285 ASN A N 1
ATOM 2211 C CA . ASN A 1 285 ? -15.672 13.602 15.828 1 98.88 285 ASN A CA 1
ATOM 2212 C C . ASN A 1 285 ? -14.32 13.477 15.133 1 98.88 285 ASN A C 1
ATOM 2214 O O . ASN A 1 285 ? -14.125 14.016 14.039 1 98.88 285 ASN A O 1
ATOM 2218 N N . ALA A 1 286 ? -13.406 12.75 15.781 1 98.88 286 ALA A N 1
ATOM 2219 C CA . ALA A 1 286 ? -12.102 12.531 15.172 1 98.88 286 ALA A CA 1
ATOM 2220 C C . ALA A 1 286 ? -12.234 11.805 13.836 1 98.88 286 ALA A C 1
ATOM 2222 O O . ALA A 1 286 ? -11.633 12.211 12.836 1 98.88 286 ALA A O 1
ATOM 2223 N N . ARG A 1 287 ? -13 10.75 13.828 1 98.81 287 ARG A N 1
ATOM 2224 C CA . ARG A 1 287 ? -13.258 9.992 12.609 1 98.81 287 ARG A CA 1
ATOM 2225 C C . ARG A 1 287 ? -13.883 10.875 11.539 1 98.81 287 ARG A C 1
ATOM 2227 O O . ARG A 1 287 ? -13.469 10.844 10.383 1 98.81 287 ARG A O 1
ATOM 2234 N N . THR A 1 288 ? -14.867 11.68 11.945 1 98.88 288 THR A N 1
ATOM 2235 C CA . THR A 1 288 ? -15.586 12.539 11.008 1 98.88 288 THR A CA 1
ATOM 2236 C C . THR A 1 288 ? -14.648 13.586 10.406 1 98.88 288 THR A C 1
ATOM 2238 O O . THR A 1 288 ? -14.594 13.758 9.188 1 98.88 288 THR A O 1
ATOM 2241 N N . TYR A 1 289 ? -13.922 14.289 11.203 1 98.88 289 TYR A N 1
ATOM 2242 C CA . TYR A 1 289 ? -13.039 15.352 10.727 1 98.88 289 TYR A CA 1
ATOM 2243 C C . TYR A 1 289 ? -11.977 14.797 9.789 1 98.88 289 TYR A C 1
ATOM 2245 O O . TYR A 1 289 ? -11.82 15.273 8.656 1 98.88 289 TYR A O 1
ATOM 2253 N N . ASN A 1 290 ? -11.258 13.766 10.297 1 98.94 290 ASN A N 1
ATOM 2254 C CA . ASN A 1 290 ? -10.125 13.25 9.531 1 98.94 290 ASN A CA 1
ATOM 2255 C C . ASN A 1 290 ? -10.594 12.531 8.266 1 98.94 290 ASN A C 1
ATOM 2257 O O . ASN A 1 290 ? -9.906 12.562 7.238 1 98.94 290 ASN A O 1
ATOM 2261 N N . GLY A 1 291 ? -11.719 11.836 8.359 1 98.81 291 GLY A N 1
ATOM 2262 C CA . GLY A 1 291 ? -12.297 11.266 7.156 1 98.81 291 GLY A CA 1
ATOM 2263 C C . GLY A 1 291 ? -12.672 12.312 6.121 1 98.81 291 GLY A C 1
ATOM 2264 O O . GLY A 1 291 ? -12.336 12.172 4.941 1 98.81 291 GLY A O 1
ATOM 2265 N N . ASN A 1 292 ? -13.328 13.359 6.574 1 98.88 292 ASN A N 1
ATOM 2266 C CA . ASN A 1 292 ? -13.758 14.43 5.676 1 98.88 292 ASN A CA 1
ATOM 2267 C C . ASN A 1 292 ? -12.57 15.227 5.148 1 98.88 292 ASN A C 1
ATOM 2269 O O . ASN A 1 292 ? -12.578 15.68 4.004 1 98.88 292 ASN A O 1
ATOM 2273 N N . LEU A 1 293 ? -11.594 15.422 5.961 1 98.88 293 LEU A N 1
ATOM 2274 C CA . LEU A 1 293 ? -10.375 16.094 5.508 1 98.88 293 LEU A CA 1
ATOM 2275 C C . LEU A 1 293 ? -9.719 15.305 4.379 1 98.88 293 LEU A C 1
ATOM 2277 O O . LEU A 1 293 ? -9.297 15.883 3.375 1 98.88 293 LEU A O 1
ATOM 2281 N N . LYS A 1 294 ? -9.57 14 4.652 1 98.56 294 LYS A N 1
ATOM 2282 C CA . LYS A 1 294 ? -9 13.133 3.627 1 98.56 294 LYS A CA 1
ATOM 2283 C C . LYS A 1 294 ? -9.742 13.281 2.303 1 98.56 294 LYS A C 1
ATOM 2285 O O . LYS A 1 294 ? -9.117 13.43 1.248 1 98.56 294 LYS A O 1
ATOM 2290 N N . LYS A 1 295 ? -11.047 13.344 2.312 1 98.44 295 LYS A N 1
ATOM 2291 C CA . LYS A 1 295 ? -11.867 13.531 1.12 1 98.44 295 LYS A CA 1
ATOM 2292 C C . LYS A 1 295 ? -11.648 14.906 0.509 1 98.44 295 LYS A C 1
ATOM 2294 O O . LYS A 1 295 ? -11.523 15.039 -0.71 1 98.44 295 LYS A O 1
ATOM 2299 N N . ARG A 1 296 ? -11.57 15.859 1.376 1 98.56 296 ARG A N 1
ATOM 2300 C CA . ARG A 1 296 ? -11.375 17.234 0.937 1 98.56 296 ARG A CA 1
ATOM 2301 C C . ARG A 1 296 ? -10.047 17.391 0.196 1 98.56 296 ARG A C 1
ATOM 2303 O O . ARG A 1 296 ? -9.984 18.031 -0.85 1 98.56 296 ARG A O 1
ATOM 2310 N N . LEU A 1 297 ? -9.039 16.859 0.666 1 98.69 297 LEU A N 1
ATOM 2311 C CA . LEU A 1 297 ? -7.711 16.984 0.076 1 98.69 297 LEU A CA 1
ATOM 2312 C C . LEU A 1 297 ? -7.594 16.141 -1.194 1 98.69 297 LEU A C 1
ATOM 2314 O O . LEU A 1 297 ? -6.875 16.516 -2.125 1 98.69 297 LEU A O 1
ATOM 2318 N N . ALA A 1 298 ? -8.312 15.078 -1.235 1 97.88 298 ALA A N 1
ATOM 2319 C CA . ALA A 1 298 ? -8.289 14.219 -2.412 1 97.88 298 ALA A CA 1
ATOM 2320 C C . ALA A 1 298 ? -8.867 14.938 -3.631 1 97.88 298 ALA A C 1
ATOM 2322 O O . ALA A 1 298 ? -8.578 14.562 -4.77 1 97.88 298 ALA A O 1
ATOM 2323 N N . LYS A 1 299 ? -9.641 15.977 -3.439 1 97.75 299 LYS A N 1
ATOM 2324 C CA . LYS A 1 299 ? -10.234 16.734 -4.539 1 97.75 299 LYS A CA 1
ATOM 2325 C C . LYS A 1 299 ? -9.188 17.594 -5.246 1 97.75 299 LYS A C 1
ATOM 2327 O O . LYS A 1 299 ? -9.422 18.078 -6.352 1 97.75 299 LYS A O 1
ATOM 2332 N N . LYS A 1 300 ? -8.094 17.781 -4.66 1 97.69 300 LYS A N 1
ATOM 2333 C CA . LYS A 1 300 ? -7 18.578 -5.223 1 97.69 300 LYS A CA 1
ATOM 2334 C C . LYS A 1 300 ? -7.492 19.938 -5.688 1 97.69 300 LYS A C 1
ATOM 2336 O O . LYS A 1 300 ? -7.164 20.375 -6.793 1 97.69 300 LYS A O 1
ATOM 2341 N N . LYS A 1 301 ? -8.281 20.562 -4.797 1 98 301 LYS A N 1
ATOM 2342 C CA . LYS A 1 301 ? -8.844 21.875 -5.055 1 98 301 LYS A CA 1
ATOM 2343 C C . LYS A 1 301 ? -8.305 22.906 -4.062 1 98 301 LYS A C 1
ATOM 2345 O O . LYS A 1 301 ? -7.77 22.547 -3.014 1 98 301 LYS A O 1
ATOM 2350 N N . GLY A 1 302 ? -8.438 24.156 -4.449 1 98.5 302 GLY A N 1
ATOM 2351 C CA . GLY A 1 302 ? -8.047 25.25 -3.57 1 98.5 302 GLY A CA 1
ATOM 2352 C C . GLY A 1 302 ? -9.141 25.656 -2.598 1 98.5 302 GLY A C 1
ATOM 2353 O O . GLY A 1 302 ? -10.039 24.859 -2.301 1 98.5 302 GLY A O 1
ATOM 2354 N N . THR A 1 303 ? -8.938 26.781 -1.951 1 98.62 303 THR A N 1
ATOM 2355 C CA . THR A 1 303 ? -9.898 27.375 -1.031 1 98.62 303 THR A CA 1
ATOM 2356 C C . THR A 1 303 ? -10.758 28.422 -1.741 1 98.62 303 THR A C 1
ATOM 2358 O O . THR A 1 303 ? -10.492 28.766 -2.896 1 98.62 303 THR A O 1
ATOM 2361 N N . PRO A 1 304 ? -11.805 28.938 -1.052 1 98.5 304 PRO A N 1
ATOM 2362 C CA . PRO A 1 304 ? -12.602 30 -1.666 1 98.5 304 PRO A CA 1
ATOM 2363 C C . PRO A 1 304 ? -11.758 31.203 -2.066 1 98.5 304 PRO A C 1
ATOM 2365 O O . PRO A 1 304 ? -11.961 31.781 -3.141 1 98.5 304 PRO A O 1
ATOM 2368 N N . LEU A 1 305 ? -10.812 31.625 -1.305 1 98.44 305 LEU A N 1
ATOM 2369 C CA . LEU A 1 305 ? -9.992 32.781 -1.579 1 98.44 305 LEU A CA 1
ATOM 2370 C C . LEU A 1 305 ? -8.914 32.469 -2.613 1 98.44 305 LEU A C 1
ATOM 2372 O O . LEU A 1 305 ? -8.531 33.344 -3.404 1 98.44 305 LEU A O 1
ATOM 2376 N N . ARG A 1 306 ? -8.422 31.219 -2.611 1 98.5 306 ARG A N 1
ATOM 2377 C CA . ARG A 1 306 ? -7.391 30.766 -3.541 1 98.5 306 ARG A CA 1
ATOM 2378 C C . ARG A 1 306 ? -7.82 29.484 -4.242 1 98.5 306 ARG A C 1
ATOM 2380 O O . ARG A 1 306 ? -7.211 28.422 -4.047 1 98.5 306 ARG A O 1
ATOM 2387 N N . PRO A 1 307 ? -8.711 29.562 -5.203 1 98 307 PRO A N 1
ATOM 2388 C CA . PRO A 1 307 ? -9.305 28.359 -5.793 1 98 307 PRO A CA 1
ATOM 2389 C C . PRO A 1 307 ? -8.344 27.609 -6.699 1 98 307 PRO A C 1
ATOM 2391 O O . PRO A 1 307 ? -8.539 26.422 -6.965 1 98 307 PRO A O 1
ATOM 2394 N N . LYS A 1 308 ? -7.305 28.219 -7.129 1 97.12 308 LYS A N 1
ATOM 2395 C CA . LYS A 1 308 ? -6.43 27.609 -8.125 1 97.12 308 LYS A CA 1
ATOM 2396 C C . LYS A 1 308 ? -5.219 26.953 -7.465 1 97.12 308 LYS A C 1
ATOM 2398 O O . LYS A 1 308 ? -4.391 26.344 -8.141 1 97.12 308 LYS A O 1
ATOM 2403 N N . ILE A 1 309 ? -5.023 27.062 -6.191 1 97.62 309 ILE A N 1
ATOM 2404 C CA . ILE A 1 309 ? -3.908 26.469 -5.461 1 97.62 309 ILE A CA 1
ATOM 2405 C C . ILE A 1 309 ? -4.414 25.297 -4.602 1 97.62 309 ILE A C 1
ATOM 2407 O O . ILE A 1 309 ? -5.023 25.516 -3.553 1 97.62 309 ILE A O 1
ATOM 2411 N N . PRO A 1 310 ? -4.133 24.078 -5.043 1 98.12 310 PRO A N 1
ATOM 2412 C CA . PRO A 1 310 ? -4.59 22.953 -4.227 1 98.12 310 PRO A CA 1
ATOM 2413 C C . PRO A 1 310 ? -4.074 23.016 -2.793 1 98.12 310 PRO A C 1
ATOM 2415 O O . PRO A 1 310 ? -2.9 23.328 -2.568 1 98.12 310 PRO A O 1
ATOM 2418 N N . VAL A 1 311 ? -4.945 22.734 -1.856 1 98.69 311 VAL A N 1
ATOM 2419 C CA . VAL A 1 311 ? -4.57 22.75 -0.447 1 98.69 311 VAL A CA 1
ATOM 2420 C C . VAL A 1 311 ? -3.773 21.5 -0.103 1 98.69 311 VAL A C 1
ATOM 2422 O O . VAL A 1 311 ? -4.152 20.391 -0.49 1 98.69 311 VAL A O 1
ATOM 2425 N N . LYS A 1 312 ? -2.676 21.688 0.575 1 98.62 312 LYS A N 1
ATOM 2426 C CA . LYS A 1 312 ? -1.85 20.594 1.09 1 98.62 312 LYS A CA 1
ATOM 2427 C C . LYS A 1 312 ? -1.812 20.609 2.615 1 98.62 312 LYS A C 1
ATOM 2429 O O . LYS A 1 312 ? -1.74 21.672 3.23 1 98.62 312 LYS A O 1
ATOM 2434 N N . ALA A 1 313 ? -1.883 19.422 3.186 1 98.88 313 ALA A N 1
ATOM 2435 C CA . ALA A 1 313 ? -1.907 19.391 4.645 1 98.88 313 ALA A CA 1
ATOM 2436 C C . ALA A 1 313 ? -1.251 18.125 5.176 1 98.88 313 ALA A C 1
ATOM 2438 O O . ALA A 1 313 ? -1.316 17.062 4.539 1 98.88 313 ALA A O 1
ATOM 2439 N N . TYR A 1 314 ? -0.58 18.234 6.301 1 98.81 314 TYR A N 1
ATOM 2440 C CA . TYR A 1 314 ? -0.122 17.109 7.109 1 98.81 314 TYR A CA 1
ATOM 2441 C C . TYR A 1 314 ? -1.078 16.859 8.266 1 98.81 314 TYR A C 1
ATOM 2443 O O . TYR A 1 314 ? -1.323 17.734 9.094 1 98.81 314 TYR A O 1
ATOM 2451 N N . VAL A 1 315 ? -1.561 15.656 8.305 1 98.81 315 VAL A N 1
ATOM 2452 C CA . VAL A 1 315 ? -2.443 15.273 9.398 1 98.81 315 VAL A CA 1
ATOM 2453 C C . VAL A 1 315 ? -1.617 14.992 10.656 1 98.81 315 VAL A C 1
ATOM 2455 O O . VAL A 1 315 ? -0.581 14.32 10.586 1 98.81 315 VAL A O 1
ATOM 2458 N N . PHE A 1 316 ? -2.035 15.672 11.703 1 98.38 316 PHE A N 1
ATOM 2459 C CA . PHE A 1 316 ? -1.535 15.375 13.039 1 98.38 316 PHE A CA 1
ATOM 2460 C C . PHE A 1 316 ? -2.514 14.492 13.797 1 98.38 316 PHE A C 1
ATOM 2462 O O . PHE A 1 316 ? -3.629 14.914 14.109 1 98.38 316 PHE A O 1
ATOM 2469 N N . ALA A 1 317 ? -2.039 13.156 13.977 1 98.12 317 ALA A N 1
ATOM 2470 C CA . ALA A 1 317 ? -0.728 12.539 13.781 1 98.12 317 ALA A CA 1
ATOM 2471 C C . ALA A 1 317 ? -0.86 11.102 13.305 1 98.12 317 ALA A C 1
ATOM 2473 O O . ALA A 1 317 ? -1.972 10.578 13.172 1 98.12 317 ALA A O 1
ATOM 2474 N N . LEU A 1 318 ? 0.27 10.531 12.984 1 98.81 318 LEU A N 1
ATOM 2475 C CA . LEU A 1 318 ? 0.28 9.141 12.547 1 98.81 318 LEU A CA 1
ATOM 2476 C C . LEU A 1 318 ? -0.153 8.219 13.68 1 98.81 318 LEU A C 1
ATOM 2478 O O . LEU A 1 318 ? -1.005 7.348 13.484 1 98.81 318 LEU A O 1
ATOM 2482 N N . PHE A 1 319 ? 0.409 8.492 14.891 1 98.75 319 PHE A N 1
ATOM 2483 C CA . PHE A 1 319 ? 0.111 7.621 16.031 1 98.75 319 PHE A CA 1
ATOM 2484 C C . PHE A 1 319 ? -0.374 8.43 17.219 1 98.75 319 PHE A C 1
ATOM 2486 O O . PHE A 1 319 ? -0.019 9.602 17.359 1 98.75 319 PHE A O 1
ATOM 2493 N N . ASN A 1 320 ? -1.179 7.742 18.047 1 98.62 320 ASN A N 1
ATOM 2494 C CA . ASN A 1 320 ? -1.25 8.188 19.438 1 98.62 320 ASN A CA 1
ATOM 2495 C C . ASN A 1 320 ? 0.114 8.125 20.109 1 98.62 320 ASN A C 1
ATOM 2497 O O . ASN A 1 320 ? 0.875 7.18 19.906 1 98.62 320 ASN A O 1
ATOM 2501 N N . GLU A 1 321 ? 0.397 9.125 20.875 1 98.12 321 GLU A N 1
ATOM 2502 C CA . GLU A 1 321 ? 1.694 9.242 21.547 1 98.12 321 GLU A CA 1
ATOM 2503 C C . GLU A 1 321 ? 1.541 9.25 23.062 1 98.12 321 GLU A C 1
ATOM 2505 O O . GLU A 1 321 ? 1.291 10.289 23.656 1 98.12 321 GLU A O 1
ATOM 2510 N N . ASN A 1 322 ? 1.877 8.133 23.672 1 96.5 322 ASN A N 1
ATOM 2511 C CA . ASN A 1 322 ? 1.471 7.875 25.047 1 96.5 322 ASN A CA 1
ATOM 2512 C C . ASN A 1 322 ? 2.279 8.711 26.031 1 96.5 322 ASN A C 1
ATOM 2514 O O . ASN A 1 322 ? 1.872 8.891 27.188 1 96.5 322 ASN A O 1
ATOM 2518 N N . LEU A 1 323 ? 3.439 9.289 25.609 1 96 323 LEU A N 1
ATOM 2519 C CA . LEU A 1 323 ? 4.301 9.992 26.562 1 96 323 LEU A CA 1
ATOM 2520 C C . LEU A 1 323 ? 4.215 11.5 26.359 1 96 323 LEU A C 1
ATOM 2522 O O . LEU A 1 323 ? 4.945 12.258 27 1 96 323 LEU A O 1
ATOM 2526 N N . LYS A 1 324 ? 3.312 12 25.438 1 95.94 324 LYS A N 1
ATOM 2527 C CA . LYS A 1 324 ? 3.158 13.445 25.281 1 95.94 324 LYS A CA 1
ATOM 2528 C C . LYS A 1 324 ? 2.607 14.086 26.547 1 95.94 324 LYS A C 1
ATOM 2530 O O . LYS A 1 324 ? 1.639 13.586 27.141 1 95.94 324 LYS A O 1
ATOM 2535 N N . PRO A 1 325 ? 3.215 15.117 26.969 1 94.5 325 PRO A N 1
ATOM 2536 C CA . PRO A 1 325 ? 2.664 15.828 28.125 1 94.5 325 PRO A CA 1
ATOM 2537 C C . PRO A 1 325 ? 1.399 16.609 27.781 1 94.5 325 PRO A C 1
ATOM 2539 O O . PRO A 1 325 ? 1.01 16.688 26.625 1 94.5 325 PRO A O 1
ATOM 2542 N N . GLY A 1 326 ? 0.715 17.156 28.812 1 94.38 326 GLY A N 1
ATOM 2543 C CA . GLY A 1 326 ? -0.462 17.984 28.609 1 94.38 326 GLY A CA 1
ATOM 2544 C C . GLY A 1 326 ? -1.764 17.234 28.766 1 94.38 326 GLY A C 1
ATOM 2545 O O . GLY A 1 326 ? -1.78 16.125 29.328 1 94.38 326 GLY A O 1
ATOM 2546 N N . PRO A 1 327 ? -2.865 17.891 28.297 1 96 327 PRO A N 1
ATOM 2547 C CA . PRO A 1 327 ? -4.172 17.25 28.438 1 96 327 PRO A CA 1
ATOM 2548 C C . PRO A 1 327 ? -4.273 15.938 27.656 1 96 327 PRO A C 1
ATOM 2550 O O . PRO A 1 327 ? -3.422 15.648 26.812 1 96 327 PRO A O 1
ATOM 2553 N N . THR A 1 328 ? -5.273 15.18 27.953 1 97.69 328 THR A N 1
ATOM 2554 C CA . THR A 1 328 ? -5.449 13.844 27.391 1 97.69 328 THR A CA 1
ATOM 2555 C C . THR A 1 328 ? -5.504 13.891 25.875 1 97.69 328 THR A C 1
ATOM 2557 O O . THR A 1 328 ? -5.012 12.984 25.203 1 97.69 328 THR A O 1
ATOM 2560 N N . SER A 1 329 ? -6.035 14.945 25.328 1 98.25 329 SER A N 1
ATOM 2561 C CA . SER A 1 329 ? -6.18 15.062 23.875 1 98.25 329 SER A CA 1
ATOM 2562 C C . SER A 1 329 ? -4.824 14.984 23.188 1 98.25 329 SER A C 1
ATOM 2564 O O . SER A 1 329 ? -4.715 14.406 22.094 1 98.25 329 SER A O 1
ATOM 2566 N N . GLU A 1 330 ? -3.805 15.445 23.812 1 97.62 330 GLU A N 1
ATOM 2567 C CA . GLU A 1 330 ? -2.473 15.508 23.219 1 97.62 330 GLU A CA 1
ATOM 2568 C C . GLU A 1 330 ? -1.969 14.109 22.859 1 97.62 330 GLU A C 1
ATOM 2570 O O . GLU A 1 330 ? -1.199 13.953 21.906 1 97.62 330 GLU A O 1
ATOM 2575 N N . ARG A 1 331 ? -2.463 13.117 23.5 1 98.44 331 ARG A N 1
ATOM 2576 C CA . ARG A 1 331 ? -1.981 11.75 23.344 1 98.44 331 ARG A CA 1
ATOM 2577 C C . ARG A 1 331 ? -2.908 10.945 22.438 1 98.44 331 ARG A C 1
ATOM 2579 O O . ARG A 1 331 ? -2.74 9.734 22.297 1 98.44 331 ARG A O 1
ATOM 2586 N N . ASN A 1 332 ? -3.902 11.633 21.844 1 98.69 332 ASN A N 1
ATOM 2587 C CA . ASN A 1 332 ? -4.941 10.867 21.172 1 98.69 332 ASN A CA 1
ATOM 2588 C C . ASN A 1 332 ? -5.324 11.484 19.828 1 98.69 332 ASN A C 1
ATOM 2590 O O . ASN A 1 332 ? -6.504 11.508 19.469 1 98.69 332 ASN A O 1
ATOM 2594 N N . PHE A 1 333 ? -4.34 12.016 19.078 1 98.75 333 PHE A N 1
ATOM 2595 C CA . PHE A 1 333 ? -4.566 12.578 17.75 1 98.75 333 PHE A CA 1
ATOM 2596 C C . PHE A 1 333 ? -4.309 11.531 16.672 1 98.75 333 PHE A C 1
ATOM 2598 O O . PHE A 1 333 ? -4.582 11.766 15.492 1 98.75 333 PHE A O 1
ATOM 2605 N N . GLY A 1 334 ? -3.826 10.406 17.016 1 98.75 334 GLY A N 1
ATOM 2606 C CA . GLY A 1 334 ? -3.273 9.461 16.062 1 98.75 334 GLY A CA 1
ATOM 2607 C C . GLY A 1 334 ? -4.324 8.836 15.172 1 98.75 334 GLY A C 1
ATOM 2608 O O . GLY A 1 334 ? -5.391 8.438 15.641 1 98.75 334 GLY A O 1
ATOM 2609 N N . LEU A 1 335 ? -3.975 8.68 13.859 1 98.75 335 LEU A N 1
ATOM 2610 C CA . LEU A 1 335 ? -4.746 7.852 12.938 1 98.75 335 LEU A CA 1
ATOM 2611 C C . LEU A 1 335 ? -4.664 6.383 13.328 1 98.75 335 LEU A C 1
ATOM 2613 O O . LEU A 1 335 ? -5.578 5.605 13.031 1 98.75 335 LEU A O 1
ATOM 2617 N N . PHE A 1 336 ? -3.551 6.055 13.953 1 98.56 336 PHE A N 1
ATOM 2618 C CA . PHE A 1 336 ? -3.295 4.707 14.453 1 98.56 336 PHE A CA 1
ATOM 2619 C C . PHE A 1 336 ? -2.992 4.734 15.945 1 98.56 336 PHE A C 1
ATOM 2621 O O . PHE A 1 336 ? -2.496 5.734 16.469 1 98.56 336 PHE A O 1
ATOM 2628 N N . LYS A 1 337 ? -3.297 3.613 16.609 1 97.94 337 LYS A N 1
ATOM 2629 C CA . LYS A 1 337 ? -2.848 3.404 17.984 1 97.94 337 LYS A CA 1
ATOM 2630 C C . LYS A 1 337 ? -1.368 3.033 18.016 1 97.94 337 LYS A C 1
ATOM 2632 O O . LYS A 1 337 ? -0.776 2.695 17 1 97.94 337 LYS A O 1
ATOM 2637 N N . PRO A 1 338 ? -0.777 3.086 19.188 1 97.06 338 PRO A N 1
ATOM 2638 C CA . PRO A 1 338 ? 0.658 2.812 19.281 1 97.06 338 PRO A CA 1
ATOM 2639 C C . PRO A 1 338 ? 1.023 1.403 18.812 1 97.06 338 PRO A C 1
ATOM 2641 O O . PRO A 1 338 ? 2.148 1.171 18.359 1 97.06 338 PRO A O 1
ATOM 2644 N N . ASP A 1 339 ? 0.127 0.451 18.859 1 95.31 339 ASP A N 1
ATOM 2645 C CA . ASP A 1 339 ? 0.423 -0.921 18.469 1 95.31 339 ASP A CA 1
AT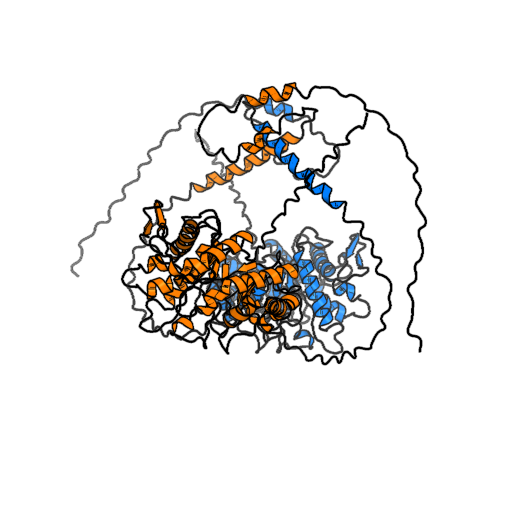OM 2646 C C . ASP A 1 339 ? 0.269 -1.101 16.953 1 95.31 339 ASP A C 1
ATOM 2648 O O . ASP A 1 339 ? 0.474 -2.197 16.422 1 95.31 339 ASP A O 1
ATOM 2652 N N . GLY A 1 340 ? -0.15 -0.074 16.281 1 96.56 340 GLY A N 1
ATOM 2653 C CA . GLY A 1 340 ? -0.27 -0.106 14.828 1 96.56 340 GLY A CA 1
ATOM 2654 C C . GLY A 1 340 ? -1.682 -0.393 14.352 1 96.56 340 GLY A C 1
ATOM 2655 O O . GLY A 1 340 ? -1.947 -0.398 13.148 1 96.56 340 GLY A O 1
ATOM 2656 N N . SER A 1 341 ? -2.639 -0.679 15.242 1 97.31 341 SER A N 1
ATOM 2657 C CA . SER A 1 341 ? -4.035 -0.822 14.844 1 97.31 341 SER A CA 1
ATOM 2658 C C . SER A 1 341 ? -4.668 0.536 14.555 1 97.31 341 SER A C 1
ATOM 2660 O O . SER A 1 341 ? -4.168 1.567 15.008 1 97.31 341 SER A O 1
ATOM 2662 N N . ILE A 1 342 ? -5.754 0.556 13.828 1 97.5 342 ILE A N 1
ATOM 2663 C CA . ILE A 1 342 ? -6.41 1.812 13.484 1 97.5 342 ILE A CA 1
ATOM 2664 C C . ILE A 1 342 ? -7.07 2.408 14.719 1 97.5 342 ILE A C 1
ATOM 2666 O O . ILE A 1 342 ? -7.594 1.677 15.57 1 97.5 342 ILE A O 1
ATOM 2670 N N . SER A 1 343 ? -7.055 3.688 14.82 1 98 343 SER A N 1
ATOM 2671 C CA . SER A 1 343 ? -7.812 4.355 15.875 1 98 343 SER A CA 1
ATOM 2672 C C . SER A 1 343 ? -9.305 4.375 15.555 1 98 343 SER A C 1
ATOM 2674 O O . SER A 1 343 ? -10.141 4.242 16.453 1 98 343 SER A O 1
ATOM 2676 N N . TYR A 1 344 ? -9.633 4.602 14.367 1 97.62 344 TYR A N 1
ATOM 2677 C CA . TYR A 1 344 ? -10.969 4.641 13.773 1 97.62 344 TYR A CA 1
ATOM 2678 C C . TYR A 1 344 ? -10.898 4.395 12.266 1 97.62 344 TYR A C 1
ATOM 2680 O O . TYR A 1 344 ? -9.844 4.574 11.656 1 97.62 344 TYR A O 1
ATOM 2688 N N . ASP A 1 345 ? -12.016 3.959 11.766 1 95.75 345 ASP A N 1
ATOM 2689 C CA . ASP A 1 345 ? -12.023 3.527 10.375 1 95.75 345 ASP A CA 1
ATOM 2690 C C . ASP A 1 345 ? -12.297 4.703 9.438 1 95.75 345 ASP A C 1
ATOM 2692 O O . ASP A 1 345 ? -13.406 5.234 9.398 1 95.75 345 ASP A O 1
ATOM 2696 N N . ILE A 1 346 ? -11.289 5.07 8.688 1 97.62 346 ILE A N 1
ATOM 2697 C CA . ILE A 1 346 ? -11.484 6.043 7.621 1 97.62 346 ILE A CA 1
ATOM 2698 C C . ILE A 1 346 ? -10.867 5.52 6.328 1 97.62 346 ILE A C 1
ATOM 2700 O O . ILE A 1 346 ? -10.375 6.297 5.504 1 97.62 346 ILE A O 1
ATOM 2704 N N . GLY A 1 347 ? -10.766 4.215 6.227 1 95.25 347 GLY A N 1
ATOM 2705 C CA . GLY A 1 347 ? -10.328 3.578 4.992 1 95.25 347 GLY A CA 1
ATOM 2706 C C . GLY A 1 347 ? -8.898 3.059 5.062 1 95.25 347 GLY A C 1
ATOM 2707 O O . GLY A 1 347 ? -8.352 2.602 4.059 1 95.25 347 GLY A O 1
ATOM 2708 N N . PHE A 1 348 ? -8.234 3.125 6.219 1 96.69 348 PHE A N 1
ATOM 2709 C CA . PHE A 1 348 ? -6.883 2.6 6.391 1 96.69 348 PHE A CA 1
ATOM 2710 C C . PHE A 1 348 ? -6.922 1.216 7.027 1 96.69 348 PHE A C 1
ATOM 2712 O O . PHE A 1 348 ? -7.902 0.853 7.684 1 96.69 348 PHE A O 1
ATOM 2719 N N . THR A 1 349 ? -5.863 0.436 6.738 1 95.31 349 THR A N 1
ATOM 2720 C CA . THR A 1 349 ? -5.66 -0.843 7.414 1 95.31 349 THR A CA 1
ATOM 2721 C C . THR A 1 349 ? -4.43 -0.79 8.312 1 95.31 349 THR A C 1
ATOM 2723 O O . THR A 1 349 ? -3.426 -0.165 7.961 1 95.31 349 THR A O 1
ATOM 2726 N N . GLY A 1 350 ? -4.551 -1.421 9.516 1 96.44 350 GLY A N 1
ATOM 2727 C CA . GLY A 1 350 ? -3.475 -1.36 10.492 1 96.44 350 GLY A CA 1
ATOM 2728 C C . GLY A 1 350 ? -2.525 -2.541 10.406 1 96.44 350 GLY A C 1
ATOM 2729 O O . GLY A 1 350 ? -2.762 -3.48 9.641 1 96.44 350 GLY A O 1
ATOM 2730 N N . LEU A 1 351 ? -1.422 -2.463 11.164 1 95.12 351 LEU A N 1
ATOM 2731 C CA . LEU A 1 351 ? -0.466 -3.557 11.289 1 95.12 351 LEU A CA 1
ATOM 2732 C C . LEU A 1 351 ? -1.072 -4.723 12.062 1 95.12 351 LEU A C 1
ATOM 2734 O O . LEU A 1 351 ? -0.66 -5.871 11.891 1 95.12 351 LEU A O 1
ATOM 2738 N N . LYS A 1 352 ? -2.012 -4.34 12.945 1 92 352 LYS A N 1
ATOM 2739 C CA . LYS A 1 352 ? -2.75 -5.285 13.773 1 92 352 LYS A CA 1
ATOM 2740 C C . LYS A 1 352 ? -4.25 -5.02 13.711 1 92 352 LYS A C 1
ATOM 2742 O O . LYS A 1 352 ? 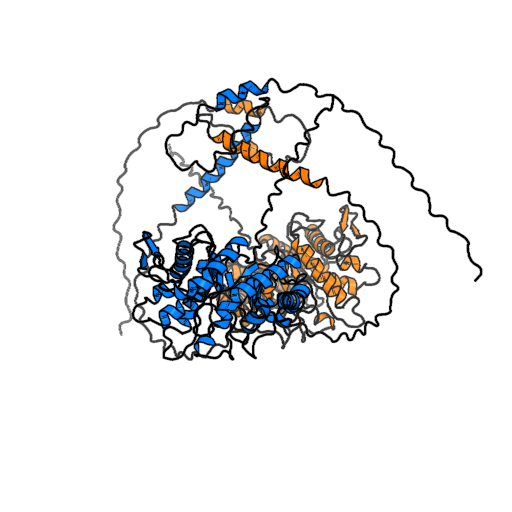-4.676 -3.9 13.414 1 92 352 LYS A O 1
ATOM 2747 N N . PRO A 1 353 ? -5.039 -6.137 13.945 1 88.88 353 PRO A N 1
ATOM 2748 C CA . PRO A 1 353 ? -6.48 -5.879 14.008 1 88.88 353 PRO A CA 1
ATOM 2749 C C . PRO A 1 353 ? -6.859 -4.957 15.164 1 88.88 353 PRO A C 1
ATOM 2751 O O . PRO A 1 353 ? -6.188 -4.945 16.203 1 88.88 353 PRO A O 1
ATOM 2754 N N . ALA A 1 354 ? -7.902 -4.203 14.875 1 80.12 354 ALA A N 1
ATOM 2755 C CA . ALA A 1 354 ? -8.383 -3.305 15.922 1 80.12 354 ALA A CA 1
ATOM 2756 C C . ALA A 1 354 ? -8.984 -4.09 17.078 1 80.12 354 ALA A C 1
ATOM 2758 O O . ALA A 1 354 ? -9.633 -5.121 16.875 1 80.12 354 ALA A O 1
ATOM 2759 N N . SER A 1 355 ? -8.375 -4.203 18.219 1 61.16 355 SER A N 1
ATOM 2760 C CA . SER A 1 355 ? -8.969 -4.898 19.359 1 61.16 355 SER A CA 1
ATOM 2761 C C . SER A 1 355 ? -10.414 -4.453 19.578 1 61.16 355 SER A C 1
ATOM 2763 O O . SER A 1 355 ? -10.711 -3.256 19.547 1 61.16 355 SER A O 1
ATOM 2765 N N . SER A 1 356 ? -11.367 -5.148 18.984 1 46.38 356 SER A N 1
ATOM 2766 C CA . SER A 1 356 ? -12.758 -4.871 19.328 1 46.38 356 SER A CA 1
ATOM 2767 C C . SER A 1 356 ? -12.906 -4.441 20.781 1 46.38 356 SER A C 1
ATOM 2769 O O . SER A 1 356 ? -12.516 -5.168 21.688 1 46.38 356 SER A O 1
ATOM 2771 N N . ALA A 1 357 ? -12.852 -3.238 21.234 1 37.78 357 ALA A N 1
ATOM 2772 C CA . ALA A 1 357 ? -13.602 -3.055 22.484 1 37.78 357 ALA A CA 1
ATOM 2773 C C . ALA A 1 357 ? -14.906 -3.84 22.453 1 37.78 357 ALA A C 1
ATOM 2775 O O . ALA A 1 357 ? -15.664 -3.771 21.484 1 37.78 357 ALA A O 1
ATOM 2776 N N . ALA A 1 358 ? -15.086 -5.008 23.25 1 33.53 358 ALA A N 1
ATOM 2777 C CA . ALA A 1 358 ? -16.359 -5.66 23.531 1 33.53 358 ALA A CA 1
ATOM 2778 C C . ALA A 1 358 ? -17.5 -4.645 23.578 1 33.53 358 ALA A C 1
ATOM 2780 O O . ALA A 1 358 ? -17.625 -3.889 24.547 1 33.53 358 ALA A O 1
ATOM 2781 N N . THR A 1 359 ? -17.797 -3.834 22.719 1 31 359 THR A N 1
ATOM 2782 C CA . THR A 1 359 ? -19.141 -3.295 22.969 1 31 359 THR A CA 1
ATOM 2783 C C . THR A 1 359 ? -20.156 -4.422 23.094 1 31 359 THR A C 1
ATOM 2785 O O . THR A 1 359 ? -20.359 -5.188 22.156 1 31 359 THR A O 1
ATOM 2788 N N . SER A 1 360 ? -20.281 -5.051 24.297 1 28.52 360 SER A N 1
ATOM 2789 C CA . SER A 1 360 ? -21.484 -5.727 24.766 1 28.52 360 SER A CA 1
ATOM 2790 C C . SER A 1 360 ? -22.734 -4.949 24.391 1 28.52 360 SER A C 1
ATOM 2792 O O . SER A 1 360 ? -23.359 -4.32 25.25 1 28.52 360 SER A O 1
ATOM 2794 N N . SER A 1 361 ? -22.812 -4.125 23.484 1 26.77 361 SER A N 1
ATOM 2795 C CA . SER A 1 361 ? -24.188 -3.656 23.391 1 26.77 361 SER A CA 1
ATOM 2796 C C . SER A 1 361 ? -25.156 -4.812 23.141 1 26.77 361 SER A C 1
ATOM 2798 O O . SER A 1 361 ? -24.969 -5.586 22.188 1 26.77 361 SER A O 1
ATOM 2800 N N . LEU A 1 362 ? -25.719 -5.395 24.234 1 26.17 362 LEU A N 1
ATOM 2801 C CA . LEU A 1 362 ? -27 -6.082 24.344 1 26.17 362 LEU A CA 1
ATOM 2802 C C . LEU A 1 362 ? -28.062 -5.391 23.5 1 26.17 362 LEU A C 1
ATOM 2804 O O . LEU A 1 362 ? -28.516 -4.301 23.844 1 26.17 362 LEU A O 1
ATOM 2808 N N . LEU A 1 363 ? -27.875 -5.203 22.297 1 25.2 363 LEU A N 1
ATOM 2809 C CA . LEU A 1 363 ? -29.031 -4.762 21.531 1 25.2 363 LEU A CA 1
ATOM 2810 C C . LEU A 1 363 ? -30.219 -5.695 21.75 1 25.2 363 LEU A C 1
ATOM 2812 O O . LEU A 1 363 ? -30.125 -6.898 21.5 1 25.2 363 LEU A O 1
ATOM 2816 N N . SER A 1 364 ? -30.938 -5.457 22.891 1 22.62 364 SER A N 1
ATOM 2817 C CA . SER A 1 364 ? -32.312 -5.91 23.078 1 22.62 364 SER A CA 1
ATOM 2818 C C . SER A 1 364 ? -33.156 -5.668 21.812 1 22.62 364 SER A C 1
ATOM 2820 O O . SER A 1 364 ? -33.219 -4.539 21.328 1 22.62 364 SER A O 1
ATOM 2822 N N . PHE A 1 365 ? -33.156 -6.578 20.938 1 21.88 365 PHE A N 1
ATOM 2823 C CA . PHE A 1 365 ? -34 -6.715 19.766 1 21.88 365 PHE A CA 1
ATOM 2824 C C . PHE A 1 365 ? -35.438 -6.426 20.125 1 21.88 365 PHE A C 1
ATOM 2826 O O . PHE A 1 365 ? -36.125 -7.242 20.75 1 21.88 365 PHE A O 1
ATOM 2833 N N . LYS A 1 366 ? -35.719 -5.262 20.703 1 23.17 366 LYS A N 1
ATOM 2834 C CA . LYS A 1 366 ? -37.188 -5.066 20.734 1 23.17 366 LYS A CA 1
ATOM 2835 C C . LYS A 1 366 ? -37.781 -5.285 19.359 1 23.17 366 LYS A C 1
ATOM 2837 O O . LYS A 1 366 ? -37.25 -4.828 18.344 1 23.17 366 LYS A O 1
ATOM 2842 N N . LEU A 1 367 ? -38.781 -6.152 19.219 1 20.86 367 LEU A N 1
ATOM 2843 C CA . LEU A 1 367 ? -39.688 -6.688 18.219 1 20.86 367 LEU A CA 1
ATOM 2844 C C . LEU A 1 367 ? -40.406 -5.559 17.484 1 20.86 367 LEU A C 1
ATOM 2846 O O . LEU A 1 367 ? -41.312 -4.918 18.031 1 20.86 367 LEU A O 1
ATOM 2850 N N . ILE A 1 368 ? -39.656 -4.52 17 1 21.09 368 ILE A N 1
ATOM 2851 C CA . ILE A 1 368 ? -40.531 -3.527 16.391 1 21.09 368 ILE A CA 1
ATOM 2852 C C . ILE A 1 368 ? -41.375 -4.188 15.289 1 21.09 368 ILE A C 1
ATOM 2854 O O . ILE A 1 368 ? -40.875 -5 14.516 1 21.09 368 ILE A O 1
ATOM 2858 N N . PRO A 1 369 ? -42.719 -3.982 15.352 1 22.11 369 PRO A N 1
ATOM 2859 C CA . PRO A 1 369 ? -43.812 -4.469 14.523 1 22.11 369 PRO A CA 1
ATOM 2860 C C . PRO A 1 369 ? -43.594 -4.195 13.039 1 22.11 369 PRO A C 1
ATOM 2862 O O . PRO A 1 369 ? -42.812 -3.311 12.672 1 22.11 369 PRO A O 1
ATOM 2865 N N . THR A 1 370 ? -44.062 -5.098 12.188 1 20.92 370 THR A N 1
ATOM 2866 C CA . THR A 1 370 ? -44.062 -5.516 10.789 1 20.92 370 THR A CA 1
ATOM 2867 C C . THR A 1 370 ? -44.625 -4.426 9.898 1 20.92 370 THR A C 1
ATOM 2869 O O . THR A 1 370 ? -44.844 -4.645 8.703 1 20.92 370 THR A O 1
ATOM 2872 N N . SER A 1 371 ? -44.688 -3.109 10.289 1 18.92 371 SER A N 1
ATOM 2873 C CA . SER A 1 371 ? -45.656 -2.449 9.398 1 18.92 371 SER A CA 1
ATOM 2874 C C . SER A 1 371 ? -45.25 -2.578 7.941 1 18.92 371 SER A C 1
ATOM 2876 O O . SER A 1 371 ? -44.062 -2.742 7.641 1 18.92 371 SER A O 1
ATOM 2878 N N . GLU A 1 372 ? -46.219 -2.643 6.992 1 19.8 372 GLU A N 1
ATOM 2879 C CA . GLU A 1 372 ? -46.625 -3.098 5.672 1 19.8 372 GLU A CA 1
ATOM 2880 C C . GLU A 1 372 ? -45.938 -2.312 4.566 1 19.8 372 GLU A C 1
ATOM 2882 O O . GLU A 1 372 ? -45.5 -2.889 3.559 1 19.8 372 GLU A O 1
ATOM 2887 N N . SER A 1 373 ? -45.969 -0.976 4.629 1 18.81 373 SER A N 1
ATOM 2888 C CA . SER A 1 373 ? -46.625 -0.389 3.455 1 18.81 373 SER A CA 1
ATOM 2889 C C . SER A 1 373 ? -45.656 -0.311 2.279 1 18.81 373 SER A C 1
ATOM 2891 O O . SER A 1 373 ? -46 -0.636 1.147 1 18.81 373 SER A O 1
ATOM 2893 N N . VAL A 1 374 ? -44.594 0.538 2.279 1 18.86 374 VAL A N 1
ATOM 2894 C CA . VAL A 1 374 ? -44.594 1.575 1.252 1 18.86 374 VAL A CA 1
ATOM 2895 C C . VAL A 1 374 ? -43.812 1.087 0.027 1 18.86 374 VAL A C 1
ATOM 2897 O O . VAL A 1 374 ? -42.594 1.01 0.05 1 18.86 374 VAL A O 1
ATOM 2900 N N . VAL A 1 375 ? -44.031 -0.065 -0.575 1 19.09 375 VAL A N 1
ATOM 2901 C CA . VAL A 1 375 ? -43.094 -0.592 -1.577 1 19.09 375 VAL A CA 1
ATOM 2902 C C . VAL A 1 375 ? -43.031 0.362 -2.768 1 19.09 375 VAL A C 1
ATOM 2904 O O . VAL A 1 375 ? -42.281 0.122 -3.721 1 19.09 375 VAL A O 1
ATOM 2907 N N . GLY A 1 376 ? -43.719 1.512 -2.854 1 18.03 376 GLY A N 1
ATOM 2908 C CA . GLY A 1 376 ? -44.125 1.807 -4.219 1 18.03 376 GLY A CA 1
ATOM 2909 C C . GLY A 1 376 ? -42.969 2.27 -5.098 1 18.03 376 GLY A C 1
ATOM 2910 O O . GLY A 1 376 ? -43.188 2.705 -6.23 1 18.03 376 GLY A O 1
ATOM 2911 N N . MET A 1 377 ? -41.719 2.273 -4.602 1 17.91 377 MET A N 1
ATOM 2912 C CA . MET A 1 377 ? -40.969 3.256 -5.375 1 17.91 377 MET A CA 1
ATOM 2913 C C . MET A 1 377 ? -40.875 2.848 -6.84 1 17.91 377 MET A C 1
ATOM 2915 O O . MET A 1 377 ? -40.719 1.667 -7.152 1 17.91 377 MET A O 1
ATOM 2919 N N . ASP A 1 378 ? -41.125 3.818 -7.766 1 18.17 378 ASP A N 1
ATOM 2920 C CA . ASP A 1 378 ? -41.406 4.078 -9.18 1 18.17 378 ASP A CA 1
ATOM 2921 C C . ASP A 1 378 ? -40.188 3.773 -10.031 1 18.17 378 ASP A C 1
ATOM 2923 O O . ASP A 1 378 ? -39.062 4.094 -9.648 1 18.17 378 ASP A O 1
ATOM 2927 N N . ALA A 1 379 ? -40.188 2.752 -10.898 1 18.72 379 ALA A N 1
ATOM 2928 C CA . ALA A 1 379 ? -39.438 2.033 -11.93 1 18.72 379 ALA A CA 1
ATOM 2929 C C . ALA A 1 379 ? -38.844 2.998 -12.938 1 18.72 379 ALA A C 1
ATOM 2931 O O . ALA A 1 379 ? -38.031 2.594 -13.797 1 18.72 379 ALA A O 1
ATOM 2932 N N . THR A 1 380 ? -39.344 4.324 -13.047 1 18.59 380 THR A N 1
ATOM 2933 C CA . THR A 1 380 ? -39.375 4.871 -14.398 1 18.59 380 THR A CA 1
ATOM 2934 C C . THR A 1 380 ? -37.969 5.199 -14.891 1 18.59 380 THR A C 1
ATOM 2936 O O . THR A 1 380 ? -37.656 5.004 -16.062 1 18.59 380 THR A O 1
ATOM 2939 N N . ASN A 1 381 ? -37.156 5.922 -14.125 1 18.75 381 ASN A N 1
ATOM 2940 C CA . ASN A 1 381 ? -36.312 6.895 -14.828 1 18.75 381 ASN A CA 1
ATOM 2941 C C . ASN A 1 381 ? -35.094 6.234 -15.477 1 18.75 381 ASN A C 1
ATOM 2943 O O . ASN A 1 381 ? -33.969 6.336 -14.969 1 18.75 381 ASN A O 1
ATOM 2947 N N . TYR A 1 382 ? -35.062 4.93 -15.648 1 19.55 382 TYR A N 1
ATOM 2948 C CA . TYR A 1 382 ? -33.875 4.258 -16.188 1 19.55 382 TYR A CA 1
ATOM 2949 C C . TYR A 1 382 ? -33.531 4.797 -17.578 1 19.55 382 TYR A C 1
ATOM 2951 O O . TYR A 1 382 ? -32.469 4.465 -18.125 1 19.55 382 TYR A O 1
ATOM 2959 N N . PHE A 1 383 ? -34.531 5.344 -18.297 1 21.03 383 PHE A N 1
ATOM 2960 C CA . PHE A 1 383 ? -34.469 5.297 -19.766 1 21.03 383 PHE A CA 1
ATOM 2961 C C . PHE A 1 383 ? -33.375 6.215 -20.297 1 21.03 383 PHE A C 1
ATOM 2963 O O . PHE A 1 383 ? -32.688 5.871 -21.25 1 21.03 383 PHE A O 1
ATOM 2970 N N . PHE A 1 384 ? -33.312 7.504 -19.812 1 21.17 384 PHE A N 1
ATOM 2971 C CA . PHE A 1 384 ? -32.875 8.555 -20.719 1 21.17 384 PHE A CA 1
ATOM 2972 C C . PHE A 1 384 ? -31.359 8.484 -20.922 1 21.17 384 PHE A C 1
ATOM 2974 O O . PHE A 1 384 ? -30.844 8.898 -21.953 1 21.17 384 PHE A O 1
ATOM 2981 N N . SER A 1 385 ? -30.609 8.086 -19.922 1 19.67 385 SER A N 1
ATOM 2982 C CA . SER A 1 385 ? -29.219 8.523 -20.078 1 19.67 385 SER A CA 1
ATOM 2983 C C . SER A 1 385 ? -28.5 7.691 -21.125 1 19.67 385 SER A C 1
ATOM 2985 O O . SER A 1 385 ? -27.266 7.699 -21.172 1 19.67 385 SER A O 1
ATOM 2987 N N . PHE A 1 386 ? -29.156 6.766 -21.766 1 23.2 386 PHE A N 1
ATOM 2988 C CA . PHE A 1 386 ? -28.578 5.914 -22.797 1 23.2 386 PHE A CA 1
ATOM 2989 C C . PHE A 1 386 ? -28.016 6.754 -23.938 1 23.2 386 PHE A C 1
ATOM 2991 O O . PHE A 1 386 ? -26.953 6.43 -24.484 1 23.2 386 PHE A O 1
ATOM 2998 N N . LEU A 1 387 ? -28.734 7.836 -24.328 1 22.78 387 LEU A N 1
ATOM 2999 C CA . LEU A 1 387 ? -28.609 8.406 -25.672 1 22.78 387 LEU A CA 1
ATOM 3000 C C . LEU A 1 387 ? -27.25 9.094 -25.828 1 22.78 387 LEU A C 1
ATOM 3002 O O . LEU A 1 387 ? -26.656 9.039 -26.906 1 22.78 387 LEU A O 1
ATOM 3006 N N . ILE A 1 388 ? -26.766 9.742 -24.781 1 24.94 388 ILE A N 1
ATOM 3007 C CA . ILE A 1 388 ? -25.75 10.758 -25.062 1 24.94 388 ILE A CA 1
ATOM 3008 C C . ILE A 1 388 ? -24.422 10.086 -25.422 1 24.94 388 ILE A C 1
ATOM 3010 O O . ILE A 1 388 ? -23.641 10.633 -26.203 1 24.94 388 ILE A O 1
ATOM 3014 N N . CYS A 1 389 ? -24.266 8.82 -25.062 1 22.62 389 CYS A N 1
ATOM 3015 C CA . CYS A 1 389 ? -22.906 8.312 -25.297 1 22.62 389 CYS A CA 1
ATOM 3016 C C . CYS A 1 389 ? -22.672 8.055 -26.781 1 22.62 389 CYS A C 1
ATOM 3018 O O . CYS A 1 389 ? -21.531 7.863 -27.219 1 22.62 389 CYS A O 1
ATOM 3020 N N . LEU A 1 390 ? -23.703 7.906 -27.578 1 26.58 390 LEU A N 1
ATOM 3021 C CA . LEU A 1 390 ? -23.516 7.539 -28.984 1 26.58 390 LEU A CA 1
ATOM 3022 C C . LEU A 1 390 ? -22.797 8.656 -29.75 1 26.58 390 LEU A C 1
ATOM 3024 O O . LEU A 1 390 ? -22.078 8.391 -30.703 1 26.58 390 LEU A O 1
ATOM 3028 N N . PHE A 1 391 ? -23.078 9.945 -29.391 1 26.14 391 PHE A N 1
ATOM 3029 C CA . PHE A 1 391 ? -22.766 11.031 -30.312 1 26.14 391 PHE A CA 1
ATOM 3030 C C . PHE A 1 391 ? -21.25 11.227 -30.422 1 26.14 391 PHE A C 1
ATOM 3032 O O . PHE A 1 391 ? -20.75 11.688 -31.438 1 26.14 391 PHE A O 1
ATOM 3039 N N . ARG A 1 392 ? -20.516 11.047 -29.359 1 25.83 392 ARG A N 1
ATOM 3040 C CA . ARG A 1 392 ? -19.156 11.594 -29.391 1 25.83 392 ARG A CA 1
ATOM 3041 C C . ARG A 1 392 ? -18.266 10.773 -30.312 1 25.83 392 ARG A C 1
ATOM 3043 O O . ARG A 1 392 ? -17.141 11.188 -30.625 1 25.83 392 ARG A O 1
ATOM 3050 N N . SER A 1 393 ? -18.719 9.664 -30.781 1 23.47 393 SER A N 1
ATOM 3051 C CA . SER A 1 393 ? -17.891 8.789 -31.594 1 23.47 393 SER A CA 1
ATOM 3052 C C . SER A 1 393 ? -17.656 9.391 -32.969 1 23.47 393 SER A C 1
ATOM 3054 O O . SER A 1 393 ? -16.656 9.07 -33.625 1 23.47 393 SER A O 1
ATOM 3056 N N . CYS A 1 394 ? -18.656 10.062 -33.469 1 27.66 394 CYS A N 1
ATOM 3057 C CA . CYS A 1 394 ? -18.641 10.336 -34.906 1 27.66 394 CYS A CA 1
ATOM 3058 C C . CYS A 1 394 ? -17.578 11.375 -35.25 1 27.66 394 CYS A C 1
ATOM 3060 O O . CYS A 1 394 ? -17.125 11.445 -36.375 1 27.66 394 CYS A O 1
ATOM 3062 N N . LEU A 1 395 ? -17.391 12.328 -34.375 1 27.5 395 LEU A N 1
ATOM 3063 C CA . LEU A 1 395 ? -16.656 13.508 -34.812 1 27.5 395 LEU A CA 1
ATOM 3064 C C . LEU A 1 395 ? -15.219 13.148 -35.188 1 27.5 395 LEU A C 1
ATOM 3066 O O . LEU A 1 395 ? -14.586 13.836 -35.969 1 27.5 395 LEU A O 1
ATOM 3070 N N . TYR A 1 396 ? -14.734 12.078 -34.625 1 27.09 396 TYR A N 1
ATOM 3071 C CA . TYR A 1 396 ? -13.305 11.891 -34.844 1 27.09 396 TYR A CA 1
ATOM 3072 C C . TYR A 1 396 ? -13.023 11.461 -36.281 1 27.09 396 TYR A C 1
ATOM 3074 O O . TYR A 1 396 ? -11.891 11.562 -36.75 1 27.09 396 TYR A O 1
ATOM 3082 N N . LEU A 1 397 ? -14.109 10.977 -36.938 1 28.58 397 LEU A N 1
ATOM 3083 C CA . LEU A 1 397 ? -13.844 10.422 -38.25 1 28.58 397 LEU A CA 1
ATOM 3084 C C . LEU A 1 397 ? -13.484 11.523 -39.25 1 28.58 397 LEU A C 1
ATOM 3086 O O . LEU A 1 397 ? -12.586 11.352 -40.062 1 28.58 397 LEU A O 1
ATOM 3090 N N . LEU A 1 398 ? -14.117 12.688 -39.031 1 26.52 398 LEU A N 1
ATOM 3091 C CA . LEU A 1 398 ? -14.016 13.664 -40.125 1 26.52 398 LEU A CA 1
ATOM 3092 C C . LEU A 1 398 ? -12.586 14.172 -40.25 1 26.52 398 LEU A C 1
ATOM 3094 O O . LEU A 1 398 ? -12.156 14.531 -41.375 1 26.52 398 LEU A O 1
ATOM 3098 N N . TYR A 1 399 ? -11.93 14.359 -39.156 1 28.2 399 TYR A N 1
ATOM 3099 C CA . TYR A 1 399 ? -10.719 15.164 -39.25 1 28.2 399 TYR A CA 1
ATOM 3100 C C . TYR A 1 399 ? -9.656 14.477 -40.094 1 28.2 399 TYR A C 1
ATOM 3102 O O . TYR A 1 399 ? -8.75 15.125 -40.594 1 28.2 399 TYR A O 1
ATOM 3110 N N . PHE A 1 400 ? -9.805 13.203 -40.344 1 26.73 400 PHE A N 1
ATOM 3111 C CA . PHE A 1 400 ? -8.711 12.508 -41.031 1 26.73 400 PHE A CA 1
ATOM 3112 C C . PHE A 1 400 ? -8.695 12.836 -42.5 1 26.73 400 PHE A C 1
ATOM 3114 O O . PHE A 1 400 ? -7.684 12.617 -43.188 1 26.73 400 PHE A O 1
ATOM 3121 N N . LEU A 1 401 ? -9.859 13.18 -43.062 1 26.45 401 LEU A N 1
ATOM 3122 C CA . LEU A 1 401 ? -9.859 13.211 -44.531 1 26.45 401 LEU A CA 1
ATOM 3123 C C . LEU A 1 401 ? -9.078 14.414 -45.031 1 26.45 401 LEU A C 1
ATOM 3125 O O . LEU A 1 401 ? -8.742 14.477 -46.219 1 26.45 401 LEU A O 1
ATOM 3129 N N . SER A 1 402 ? -9.062 15.516 -44.219 1 23.27 402 SER A N 1
ATOM 3130 C CA . SER A 1 402 ? -8.625 16.75 -44.875 1 23.27 402 SER A CA 1
ATOM 3131 C C . SER A 1 402 ? -7.133 16.719 -45.188 1 23.27 402 SER A C 1
ATOM 3133 O O . SER A 1 402 ? -6.598 17.641 -45.781 1 23.27 402 SER A O 1
ATOM 3135 N N . ILE A 1 403 ? -6.352 15.961 -44.5 1 24.94 403 ILE A N 1
ATOM 3136 C CA . ILE A 1 403 ? -4.926 16.281 -44.562 1 24.94 403 ILE A CA 1
ATOM 3137 C C . ILE A 1 403 ? -4.387 15.883 -45.938 1 24.94 403 ILE A C 1
ATOM 3139 O O . ILE A 1 403 ? -3.178 15.914 -46.188 1 24.94 403 ILE A O 1
ATOM 3143 N N . ARG A 1 404 ? -5.215 15.281 -46.781 1 22.69 404 ARG A N 1
ATOM 3144 C CA . ARG A 1 404 ? -4.539 14.781 -48 1 22.69 404 ARG A CA 1
ATOM 3145 C C . ARG A 1 404 ? -4.027 15.93 -48.844 1 22.69 404 ARG A C 1
ATOM 3147 O O . ARG A 1 404 ? -3.27 15.711 -49.812 1 22.69 404 ARG A O 1
ATOM 3154 N N . TRP A 1 405 ? -4.75 17.141 -48.844 1 21.16 405 TRP A N 1
ATOM 3155 C CA . TRP A 1 405 ? -4.449 17.875 -50.062 1 21.16 405 TRP A CA 1
ATOM 3156 C C . TRP A 1 405 ? -3.057 18.5 -50 1 21.16 405 TRP A C 1
ATOM 3158 O O . TRP A 1 405 ? -2.529 18.734 -48.906 1 21.16 405 TRP A O 1
ATOM 3168 N N . GLY A 1 406 ? -2.436 18.953 -51.125 1 19.92 406 GLY A N 1
ATOM 3169 C CA . GLY A 1 406 ? -1.171 19.203 -51.781 1 19.92 406 GLY A CA 1
ATOM 3170 C C . GLY A 1 406 ? -0.342 20.281 -51.125 1 19.92 406 GLY A C 1
ATOM 3171 O O . GLY A 1 406 ? 0.701 20 -50.531 1 19.92 406 GLY A O 1
ATOM 3172 N N . SER A 1 407 ? 0.107 21.453 -51.75 1 21.17 407 SER A N 1
ATOM 3173 C CA . SER A 1 407 ? 1.379 22.094 -52.094 1 21.17 407 SER A CA 1
ATOM 3174 C C . SER A 1 407 ? 1.626 23.328 -51.25 1 21.17 407 SER A C 1
ATOM 3176 O O . SER A 1 407 ? 2.609 24.047 -51.438 1 21.17 407 SER A O 1
ATOM 3178 N N . LYS A 1 408 ? 0.66 24.016 -50.5 1 19.34 408 LYS A N 1
ATOM 3179 C CA . LYS A 1 408 ? 1.062 25.406 -50.406 1 19.34 408 LYS A CA 1
ATOM 3180 C C . LYS A 1 408 ? 2.504 25.531 -49.906 1 19.34 408 LYS A C 1
ATOM 3182 O O . LYS A 1 408 ? 3.047 24.594 -49.312 1 19.34 408 LYS A O 1
ATOM 3187 N N . ILE A 1 409 ? 2.844 26.922 -49.188 1 18.72 409 ILE A N 1
ATOM 3188 C CA . ILE A 1 409 ? 3.053 28.344 -48.969 1 18.72 409 ILE A CA 1
ATOM 3189 C C . ILE A 1 409 ? 3.932 28.562 -47.75 1 18.72 409 ILE A C 1
ATOM 3191 O O . ILE A 1 409 ? 3.693 27.969 -46.688 1 18.72 409 ILE A O 1
ATOM 3195 N N . ASN A 1 410 ? 5.055 29.609 -47.719 1 19.55 410 ASN A N 1
ATOM 3196 C CA . ASN A 1 410 ? 6.395 30.125 -47.469 1 19.55 410 ASN A CA 1
ATOM 3197 C C . ASN A 1 410 ? 6.59 30.5 -46 1 19.55 410 ASN A C 1
ATOM 3199 O O . ASN A 1 410 ? 5.621 30.531 -45.25 1 19.55 410 ASN A O 1
ATOM 3203 N N . SER A 1 411 ? 7.324 31.734 -45.75 1 21.03 411 SER A N 1
ATOM 3204 C CA . SER A 1 411 ? 8.289 32.344 -44.844 1 21.03 411 SER A CA 1
ATOM 3205 C C . SER A 1 411 ? 7.629 32.844 -43.562 1 21.03 411 SER A C 1
ATOM 3207 O O . SER A 1 411 ? 8.242 32.812 -42.5 1 21.03 411 SER A O 1
ATOM 3209 N N . PHE A 1 412 ? 6.586 33.781 -43.625 1 20.84 412 PHE A N 1
ATOM 3210 C CA . PHE A 1 412 ? 6.387 34.938 -42.75 1 20.84 412 PHE A CA 1
ATOM 3211 C C . PHE A 1 412 ? 5.797 34.5 -41.406 1 20.84 412 PHE A C 1
ATOM 3213 O O . PHE A 1 412 ? 5.965 35.188 -40.406 1 20.84 412 PHE A O 1
ATOM 3220 N N . PHE A 1 413 ? 4.809 33.531 -41.25 1 21.5 413 PHE A N 1
ATOM 3221 C CA . PHE A 1 413 ? 3.76 33.719 -40.25 1 21.5 413 PHE A CA 1
ATOM 3222 C C . PHE A 1 413 ? 4.219 33.25 -38.875 1 21.5 413 PHE A C 1
ATOM 3224 O O . PHE A 1 413 ? 3.734 32.219 -38.375 1 21.5 413 PHE A O 1
ATOM 3231 N N . PHE A 1 414 ? 5.531 33 -38.688 1 21.89 414 PHE A N 1
ATOM 3232 C CA . PHE A 1 414 ? 5.977 32.406 -37.438 1 21.89 414 PHE A CA 1
ATOM 3233 C C . PHE A 1 414 ? 5.781 33.375 -36.281 1 21.89 414 PHE A C 1
ATOM 3235 O O . PHE A 1 414 ? 5.852 33 -35.094 1 21.89 414 PHE A O 1
ATOM 3242 N N . ALA A 1 415 ? 6.02 34.781 -36.5 1 20.84 415 ALA A N 1
ATOM 3243 C CA . ALA A 1 415 ? 6.391 35.688 -35.438 1 20.84 415 ALA A CA 1
ATOM 3244 C C . ALA A 1 415 ? 5.246 35.875 -34.438 1 20.84 415 ALA A C 1
ATOM 3246 O O . ALA A 1 415 ? 5.477 36 -33.219 1 20.84 415 ALA A O 1
ATOM 3247 N N . GLN A 1 416 ? 3.992 36.188 -35 1 20.95 416 GLN A N 1
ATOM 3248 C CA . GLN A 1 416 ? 3.104 36.969 -34.125 1 20.95 416 GLN A CA 1
ATOM 3249 C C . GLN A 1 416 ? 2.498 36.094 -33.031 1 20.95 416 GLN A C 1
ATOM 3251 O O . GLN A 1 416 ? 1.851 36.594 -32.125 1 20.95 416 GLN A O 1
ATOM 3256 N N . THR A 1 417 ? 2.344 34.812 -33.188 1 22.98 417 THR A N 1
ATOM 3257 C CA . THR A 1 417 ? 1.213 34.188 -32.469 1 22.98 417 THR A CA 1
ATOM 3258 C C . THR A 1 417 ? 1.547 33.969 -31.016 1 22.98 417 THR A C 1
ATOM 3260 O O . THR A 1 417 ? 0.807 33.281 -30.297 1 22.98 417 THR A O 1
ATOM 3263 N N . GLN A 1 418 ? 2.721 34.469 -30.578 1 22.84 418 GLN A N 1
ATOM 3264 C CA . GLN A 1 418 ? 3.1 34.188 -29.188 1 22.84 418 GLN A CA 1
ATOM 3265 C C . GLN A 1 418 ? 2.098 34.812 -28.219 1 22.84 418 GLN A C 1
ATOM 3267 O O . GLN A 1 418 ? 1.891 34.312 -27.125 1 22.84 418 GLN A O 1
ATOM 3272 N N . ASP A 1 419 ? 1.731 36.125 -28.469 1 22.72 419 ASP A N 1
ATOM 3273 C CA . ASP A 1 419 ? 1.245 37 -27.406 1 22.72 419 ASP A CA 1
ATOM 3274 C C . ASP A 1 419 ? -0.185 36.625 -27.016 1 22.72 419 ASP A C 1
ATOM 3276 O O . ASP A 1 419 ? -0.746 37.219 -26.094 1 22.72 419 ASP A O 1
ATOM 3280 N N . VAL A 1 420 ? -0.94 36 -27.953 1 23.12 420 VAL A N 1
ATOM 3281 C CA . VAL A 1 420 ? -2.375 36.219 -27.797 1 23.12 420 VAL A CA 1
ATOM 3282 C C . VAL A 1 420 ? -2.873 35.438 -26.578 1 23.12 420 VAL A C 1
ATOM 3284 O O . VAL A 1 420 ? -3.939 35.75 -26.031 1 23.12 420 VAL A O 1
ATOM 3287 N N . GLY A 1 421 ? -2.297 34.25 -26.359 1 22.91 421 GLY A N 1
ATOM 3288 C CA . GLY A 1 421 ? -3.258 33.375 -25.719 1 22.91 421 GLY A CA 1
ATOM 3289 C C . GLY A 1 421 ? -3.635 33.812 -24.328 1 22.91 421 GLY A C 1
ATOM 3290 O O . GLY A 1 421 ? -4.32 33.094 -23.594 1 22.91 421 GLY A O 1
ATOM 3291 N N . ALA A 1 422 ? -2.721 34.688 -23.766 1 20.55 422 ALA A N 1
ATOM 3292 C CA . ALA A 1 422 ? -3.02 35 -22.375 1 20.55 422 ALA A CA 1
ATOM 3293 C C . ALA A 1 422 ? -4.348 35.75 -22.266 1 20.55 422 ALA A C 1
ATOM 3295 O O . ALA A 1 422 ? -5 35.688 -21.219 1 20.55 422 ALA A O 1
ATOM 3296 N N . ARG A 1 423 ? -4.477 36.688 -23.266 1 23.2 423 ARG A N 1
ATOM 3297 C CA . ARG A 1 423 ? -5.336 37.812 -22.891 1 23.2 423 ARG A CA 1
ATOM 3298 C C . ARG A 1 423 ? -6.809 37.438 -23 1 23.2 423 ARG A C 1
ATOM 3300 O O . ARG A 1 423 ? -7.688 38.25 -22.75 1 23.2 423 ARG A O 1
ATOM 3307 N N . GLY A 1 424 ? -6.984 36.312 -23.938 1 21.58 424 GLY A N 1
ATOM 3308 C CA . GLY A 1 424 ? -8.227 36.469 -24.688 1 21.58 424 GLY A CA 1
ATOM 3309 C C . GLY A 1 424 ? -9.445 36.594 -23.781 1 21.58 424 GLY A C 1
ATOM 3310 O O . GLY A 1 424 ? -10.523 36.969 -24.25 1 21.58 424 GLY A O 1
ATOM 3311 N N . ALA A 1 425 ? -9.523 35.75 -22.812 1 21.55 425 ALA A N 1
ATOM 3312 C CA . ALA A 1 425 ? -10.961 35.656 -22.547 1 21.55 425 ALA A CA 1
ATOM 3313 C C . ALA A 1 425 ? -11.5 36.969 -22.031 1 21.55 425 ALA A C 1
ATOM 3315 O O . ALA A 1 425 ? -12.523 37 -21.328 1 21.55 425 ALA A O 1
ATOM 3316 N N . LEU A 1 426 ? -10.492 37.969 -22.078 1 19.61 426 LEU A N 1
ATOM 3317 C CA . LEU A 1 426 ? -11.328 38.938 -21.359 1 19.61 426 LEU A CA 1
ATOM 3318 C C . LEU A 1 426 ? -12.57 39.281 -22.156 1 19.61 426 LEU A C 1
ATOM 3320 O O . LEU A 1 426 ? -13.688 39.219 -21.641 1 19.61 426 LEU A O 1
ATOM 3324 N N . ASP A 1 427 ? -12.445 40.438 -23.062 1 20.14 427 ASP A N 1
ATOM 3325 C CA . ASP A 1 427 ? -13.43 41.375 -23.594 1 20.14 427 ASP A CA 1
ATOM 3326 C C . ASP A 1 427 ? -14.078 40.812 -24.859 1 20.14 427 ASP A C 1
ATOM 3328 O O . ASP A 1 427 ? -13.508 39.969 -25.531 1 20.14 427 ASP A O 1
ATOM 3332 N N . GLY A 1 428 ? -15.367 41.156 -25.359 1 21.08 428 GLY A N 1
ATOM 3333 C CA . GLY A 1 428 ? -16.375 40.719 -26.312 1 21.08 428 GLY A CA 1
ATOM 3334 C C . GLY A 1 428 ? -15.844 40.594 -27.719 1 21.08 428 GLY A C 1
ATOM 3335 O O . GLY A 1 428 ? -16.141 39.625 -28.406 1 21.08 428 GLY A O 1
ATOM 3336 N N . ASP A 1 429 ? -15.492 41.75 -28.469 1 21.62 429 ASP A N 1
ATOM 3337 C CA . ASP A 1 429 ? -15.688 42.156 -29.859 1 21.62 429 ASP A CA 1
ATOM 3338 C C . ASP A 1 429 ? -14.516 41.719 -30.734 1 21.62 429 ASP A C 1
ATOM 3340 O O . ASP A 1 429 ? -13.406 42.25 -30.594 1 21.62 429 ASP A O 1
ATOM 3344 N N . LYS A 1 430 ? -14.547 40.406 -31.297 1 24.06 430 LYS A N 1
ATOM 3345 C CA . LYS A 1 430 ? -13.836 39.406 -32.094 1 24.06 430 LYS A CA 1
ATOM 3346 C C . LYS A 1 430 ? -13.445 39.938 -33.438 1 24.06 430 LYS A C 1
ATOM 3348 O O . LYS A 1 430 ? -14.273 40 -34.375 1 24.06 430 LYS A O 1
ATOM 3353 N N . TYR A 1 431 ? -12.562 41 -33.656 1 23.23 431 TYR A N 1
ATOM 3354 C CA . TYR A 1 431 ? -11.875 41.562 -34.812 1 23.23 431 TYR A CA 1
ATOM 3355 C C . TYR A 1 431 ? -10.906 40.531 -35.406 1 23.23 431 TYR A C 1
ATOM 3357 O O . TYR A 1 431 ? -9.766 40.438 -34.938 1 23.23 431 TYR A O 1
ATOM 3365 N N . ALA A 1 432 ? -11.305 39.188 -35.5 1 24.02 432 ALA A N 1
ATOM 3366 C CA . ALA A 1 432 ? -10.641 37.938 -35.875 1 24.02 432 ALA A CA 1
ATOM 3367 C C . ALA A 1 432 ? -10.062 38.031 -37.281 1 24.02 432 ALA A C 1
ATOM 3369 O O . ALA A 1 432 ? -9.008 37.438 -37.594 1 24.02 432 ALA A O 1
ATOM 3370 N N . PHE A 1 433 ? -10.68 38.75 -38.281 1 23.14 433 PHE A N 1
ATOM 3371 C CA . PHE A 1 433 ? -10.727 38.344 -39.688 1 23.14 433 PHE A CA 1
ATOM 3372 C C . PHE A 1 433 ? -9.477 38.781 -40.406 1 23.14 433 PHE A C 1
ATOM 3374 O O . PHE A 1 433 ? -8.992 38.062 -41.312 1 23.14 433 PHE A O 1
ATOM 3381 N N . GLU A 1 434 ? -8.906 40 -40.062 1 23.48 434 GLU A N 1
ATOM 3382 C CA . GLU A 1 434 ? -8.211 40.781 -41.094 1 23.48 434 GLU A CA 1
ATOM 3383 C C . GLU A 1 434 ? -6.789 40.25 -41.281 1 23.48 434 GLU A C 1
ATOM 3385 O O . GLU A 1 434 ? -6.301 40.219 -42.438 1 23.48 434 GLU A O 1
ATOM 3390 N N . THR A 1 435 ? -6.023 39.844 -40.219 1 26.11 435 THR A N 1
ATOM 3391 C CA . THR A 1 435 ? -4.574 39.906 -40.375 1 26.11 435 THR A CA 1
ATOM 3392 C C . THR A 1 435 ? -4.062 38.656 -41.094 1 26.11 435 THR A C 1
ATOM 3394 O O . THR A 1 435 ? -2.861 38.5 -41.312 1 26.11 435 THR A O 1
ATOM 3397 N N . VAL A 1 436 ? -4.902 37.656 -41.469 1 27.3 436 VAL A N 1
ATOM 3398 C CA . VAL A 1 436 ? -4.484 36.438 -42.156 1 27.3 436 VAL A CA 1
ATOM 3399 C C . VAL A 1 436 ? -3.908 36.812 -43.531 1 27.3 436 VAL A C 1
ATOM 3401 O O . VAL A 1 436 ? -2.975 36.156 -44 1 27.3 436 VAL A O 1
ATOM 3404 N N . ASP A 1 437 ? -4.34 37.969 -44.062 1 25.16 437 ASP A N 1
ATOM 3405 C CA . ASP A 1 437 ? -4.094 38.281 -45.438 1 25.16 437 ASP A CA 1
ATOM 3406 C C . ASP A 1 437 ? -2.619 38.594 -45.688 1 25.16 437 ASP A C 1
ATOM 3408 O O . ASP A 1 437 ? -2.041 38.125 -46.688 1 25.16 437 ASP A O 1
ATOM 3412 N N . LYS A 1 438 ? -1.976 39.406 -44.844 1 30.25 438 LYS A N 1
ATOM 3413 C CA . LYS A 1 438 ? -0.726 40.094 -45.188 1 30.25 438 LYS A CA 1
ATOM 3414 C C . LYS A 1 438 ? 0.453 39.125 -45.125 1 30.25 438 LYS A C 1
ATOM 3416 O O . LYS A 1 438 ? 1.369 39.188 -45.938 1 30.25 438 LYS A O 1
ATOM 3421 N N . ALA A 1 439 ? 0.371 38.156 -44.219 1 27.02 439 ALA A N 1
ATOM 3422 C CA . ALA A 1 439 ? 1.608 37.406 -43.969 1 27.02 439 ALA A CA 1
ATOM 3423 C C . ALA A 1 439 ? 1.917 36.469 -45.125 1 27.02 439 ALA A C 1
ATOM 3425 O O . ALA A 1 439 ? 3.041 35.969 -45.25 1 27.02 439 ALA A O 1
ATOM 3426 N N . ILE A 1 440 ? 0.971 36.25 -46.031 1 27.08 440 ILE A N 1
ATOM 3427 C CA . ILE A 1 440 ? 1.184 35.375 -47.188 1 27.08 440 ILE A CA 1
ATOM 3428 C C . ILE A 1 440 ? 2.223 35.969 -48.094 1 27.08 440 ILE A C 1
ATOM 3430 O O . ILE A 1 440 ? 3.068 35.281 -48.656 1 27.08 440 ILE A O 1
ATOM 3434 N N . ASP A 1 441 ? 2.232 37.312 -48.125 1 25.19 441 ASP A N 1
ATOM 3435 C CA . ASP A 1 441 ? 2.982 38 -49.188 1 25.19 441 ASP A CA 1
ATOM 3436 C C . ASP A 1 441 ? 4.488 37.844 -48.969 1 25.19 441 ASP A C 1
ATOM 3438 O O . ASP A 1 441 ? 5.234 37.656 -49.938 1 25.19 441 ASP A O 1
ATOM 3442 N N . GLU A 1 442 ? 5.086 38.031 -47.75 1 27.83 442 GLU A N 1
ATOM 3443 C CA . GLU A 1 442 ? 6.516 38.281 -47.594 1 27.83 442 GLU A CA 1
ATOM 3444 C C . GLU A 1 442 ? 7.312 36.969 -47.625 1 27.83 442 GLU A C 1
ATOM 3446 O O . GLU A 1 442 ? 8.523 37 -47.438 1 27.83 442 GLU A O 1
ATOM 3451 N N . PHE A 1 443 ? 6.715 35.844 -47.906 1 25.72 443 PHE A N 1
ATOM 3452 C CA . PHE A 1 443 ? 7.344 34.531 -48 1 25.72 443 PHE A CA 1
ATOM 3453 C C . PHE A 1 443 ? 8.367 34.5 -49.125 1 25.72 443 PHE A C 1
ATOM 3455 O O . PHE A 1 443 ? 9.164 33.562 -49.219 1 25.72 443 PHE A O 1
ATOM 3462 N N . VAL A 1 444 ? 8.227 35.469 -50.062 1 22.97 444 VAL A N 1
ATOM 3463 C CA . VAL A 1 444 ? 8.875 35.219 -51.344 1 22.97 444 VAL A CA 1
ATOM 3464 C C . VAL A 1 444 ? 10.391 35.312 -51.188 1 22.97 444 VAL A C 1
ATOM 3466 O O . VAL A 1 444 ? 11.133 34.594 -51.844 1 22.97 444 VAL A O 1
ATOM 3469 N N . ASP A 1 445 ? 10.914 36.25 -50.406 1 23.31 445 ASP A N 1
ATOM 3470 C CA . ASP A 1 445 ? 12.266 36.719 -50.719 1 23.31 445 ASP A CA 1
ATOM 3471 C C . ASP A 1 445 ? 13.32 35.844 -50.031 1 23.31 445 ASP A C 1
ATOM 3473 O O . ASP A 1 445 ? 14 36.281 -49.125 1 23.31 445 ASP A O 1
ATOM 3477 N N . ILE A 1 446 ? 13.039 34.656 -49.688 1 22.52 446 ILE A N 1
ATOM 3478 C CA . ILE A 1 446 ? 13.742 33.75 -48.781 1 22.52 446 ILE A CA 1
ATOM 3479 C C . ILE A 1 446 ? 15.109 33.406 -49.344 1 22.52 446 ILE A C 1
ATOM 3481 O O . ILE A 1 446 ? 16.062 33.156 -48.594 1 22.52 446 ILE A O 1
ATOM 3485 N N . VAL A 1 447 ? 15.383 33.062 -50.688 1 21.77 447 VAL A N 1
ATOM 3486 C CA . VAL A 1 447 ? 16.203 31.906 -51.031 1 21.77 447 VAL A CA 1
ATOM 3487 C C . VAL A 1 447 ? 17.672 32.312 -51.094 1 21.77 447 VAL A C 1
ATOM 3489 O O . VAL A 1 447 ? 18.484 31.641 -51.75 1 21.77 447 VAL A O 1
ATOM 3492 N N . GLU A 1 448 ? 18.219 33.531 -50.531 1 21.06 448 GLU A N 1
ATOM 3493 C CA . GLU A 1 448 ? 19.5 33.719 -51.188 1 21.06 448 GLU A CA 1
ATOM 3494 C C . GLU A 1 448 ? 20.578 32.844 -50.531 1 21.06 448 GLU A C 1
ATOM 3496 O O . GLU A 1 448 ? 20.578 32.656 -49.344 1 21.06 448 GLU A O 1
ATOM 3501 N N . PRO A 1 449 ? 21.625 32.219 -51.312 1 21.38 449 PRO A N 1
ATOM 3502 C CA . PRO A 1 449 ? 22.609 31.156 -51.156 1 21.38 449 PRO A CA 1
ATOM 3503 C C . PRO A 1 449 ? 23.75 31.516 -50.219 1 21.38 449 PRO A C 1
ATOM 3505 O O . PRO A 1 449 ? 24.469 32.5 -50.438 1 21.38 449 PRO A O 1
ATOM 3508 N N . GLU A 1 450 ? 23.609 31.625 -48.906 1 21.89 450 GLU A N 1
ATOM 3509 C CA . GLU A 1 450 ? 24.75 32.219 -48.188 1 21.89 450 GLU A CA 1
ATOM 3510 C C . GLU A 1 450 ? 26.016 31.375 -48.375 1 21.89 450 GLU A C 1
ATOM 3512 O O . GLU A 1 450 ? 25.938 30.141 -48.344 1 21.89 450 GLU A O 1
ATOM 3517 N N . PRO A 1 451 ? 27.281 31.984 -48.562 1 21.44 451 PRO A N 1
ATOM 3518 C CA . PRO A 1 451 ? 28.594 31.5 -49 1 21.44 451 PRO A CA 1
ATOM 3519 C C . PRO A 1 451 ? 29.328 30.719 -47.906 1 21.44 451 PRO A C 1
ATOM 3521 O O . PRO A 1 451 ? 29.016 30.891 -46.719 1 21.44 451 PRO A O 1
ATOM 3524 N N . GLU A 1 452 ? 30.344 29.812 -48.219 1 21.7 452 GLU A N 1
ATOM 3525 C CA . GLU A 1 452 ? 31.141 28.672 -47.781 1 21.7 452 GLU A CA 1
ATOM 3526 C C . GLU A 1 452 ? 32.219 29.094 -46.781 1 21.7 452 GLU A C 1
ATOM 3528 O O . GLU A 1 452 ? 33.125 29.844 -47.125 1 21.7 452 GLU A O 1
ATOM 3533 N N . PRO A 1 453 ? 31.953 29.594 -45.5 1 20.41 453 PRO A N 1
ATOM 3534 C CA . PRO A 1 453 ? 33.156 30.188 -44.906 1 20.41 453 PRO A CA 1
ATOM 3535 C C . PRO A 1 453 ? 34.25 29.172 -44.625 1 20.41 453 PRO A C 1
ATOM 3537 O O . PRO A 1 453 ? 33.969 27.984 -44.469 1 20.41 453 PRO A O 1
ATOM 3540 N N . GLU A 1 454 ? 35.656 29.562 -44.625 1 20.12 454 GLU A N 1
ATOM 3541 C CA . GLU A 1 454 ? 37.031 29.094 -44.719 1 20.12 454 GLU A CA 1
ATOM 3542 C C . GLU A 1 454 ? 37.5 28.5 -43.375 1 20.12 454 GLU A C 1
ATOM 3544 O O . GLU A 1 454 ? 37.188 29.031 -42.312 1 20.12 454 GLU A O 1
ATOM 3549 N N . VAL A 1 455 ? 38.094 27.234 -43.312 1 19.7 455 VAL A N 1
ATOM 3550 C CA . VAL A 1 455 ? 38.562 26.109 -42.531 1 19.7 455 VAL A CA 1
ATOM 3551 C C . VAL A 1 455 ? 39.844 26.5 -41.781 1 19.7 455 VAL A C 1
ATOM 3553 O O . VAL A 1 455 ? 40.906 26.641 -42.375 1 19.7 455 VAL A O 1
ATOM 3556 N N . ALA A 1 456 ? 39.938 27.547 -40.906 1 17.98 456 ALA A N 1
ATOM 3557 C CA . ALA A 1 456 ? 41.281 27.906 -40.438 1 17.98 456 ALA A CA 1
ATOM 3558 C C . ALA A 1 456 ? 41.875 26.812 -39.594 1 17.98 456 ALA A C 1
ATOM 3560 O O . ALA A 1 456 ? 41.219 26.312 -38.656 1 17.98 456 ALA A O 1
ATOM 3561 N N . ALA A 1 457 ? 43.094 26.188 -39.906 1 19.62 457 ALA A N 1
ATOM 3562 C CA . ALA A 1 457 ? 44.031 25.094 -39.656 1 19.62 457 ALA A CA 1
ATOM 3563 C C . ALA A 1 457 ? 44.812 25.312 -38.344 1 19.62 457 ALA A C 1
ATOM 3565 O O . ALA A 1 457 ? 46.031 25.516 -38.375 1 19.62 457 ALA A O 1
ATOM 3566 N N . THR A 1 458 ? 44.281 25.828 -37.219 1 18.64 458 THR A N 1
ATOM 3567 C CA . THR A 1 458 ? 45.219 26.297 -36.25 1 18.64 458 THR A CA 1
ATOM 3568 C C . THR A 1 458 ? 46 25.125 -35.656 1 18.64 458 THR A C 1
ATOM 3570 O O . THR A 1 458 ? 45.469 24.047 -35.438 1 18.64 458 THR A O 1
ATOM 3573 N N . SER A 1 459 ? 47.469 25.156 -35.594 1 18.81 459 SER A N 1
ATOM 3574 C CA . SER A 1 459 ? 48.719 24.438 -35.406 1 18.81 459 SER A CA 1
ATOM 3575 C C . SER A 1 459 ? 48.906 24.031 -33.938 1 18.81 459 SER A C 1
ATOM 3577 O O . SER A 1 459 ? 48.812 24.859 -33.031 1 18.81 459 SER A O 1
ATOM 3579 N N . VAL A 1 460 ? 48.594 22.844 -33.438 1 19.77 460 VAL A N 1
ATOM 3580 C CA . VAL A 1 460 ? 48.625 22.156 -32.156 1 19.77 460 VAL A CA 1
ATOM 3581 C C . VAL A 1 460 ? 50.062 21.938 -31.703 1 19.77 460 VAL A C 1
ATOM 3583 O O . VAL A 1 460 ? 50.812 21.266 -32.375 1 19.77 460 VAL A O 1
ATOM 3586 N N . PRO A 1 461 ? 50.75 22.906 -31.125 1 18.69 461 PRO A N 1
ATOM 3587 C CA . PRO A 1 461 ? 52.156 22.703 -30.797 1 18.69 461 PRO A CA 1
ATOM 3588 C C . PRO A 1 461 ? 52.375 21.5 -29.875 1 18.69 461 PRO A C 1
ATOM 3590 O O . PRO A 1 461 ? 51.5 21.156 -29.078 1 18.69 461 PRO A O 1
ATOM 3593 N N . ILE A 1 462 ? 53.25 20.5 -30.203 1 19.27 462 ILE A N 1
ATOM 3594 C CA . ILE A 1 462 ? 53.719 19.188 -29.797 1 19.27 462 ILE A CA 1
ATOM 3595 C C . ILE A 1 462 ? 54.562 19.312 -28.531 1 19.27 462 ILE A C 1
ATOM 3597 O O . ILE A 1 462 ? 55.688 19.844 -28.562 1 19.27 462 ILE A O 1
ATOM 3601 N N . LEU A 1 463 ? 54.062 20.031 -27.469 1 18.17 463 LEU A N 1
ATOM 3602 C CA . LEU A 1 463 ? 55.062 20.266 -26.422 1 18.17 463 LEU A CA 1
ATOM 3603 C C . LEU A 1 463 ? 55.75 18.969 -26.016 1 18.17 463 LEU A C 1
ATOM 3605 O O . LEU A 1 463 ? 55.156 17.891 -26.062 1 18.17 463 LEU A O 1
ATOM 3609 N N . ASP A 1 464 ? 57.125 18.984 -25.844 1 19.64 464 ASP A N 1
ATOM 3610 C CA . ASP A 1 464 ? 58.375 18.266 -25.656 1 19.64 464 ASP A CA 1
ATOM 3611 C C . ASP A 1 464 ? 58.344 17.391 -24.406 1 19.64 464 ASP A C 1
ATOM 3613 O O . ASP A 1 464 ? 57.781 17.797 -23.375 1 19.64 464 ASP A O 1
ATOM 3617 N N . ILE A 1 465 ? 58.375 16.062 -24.594 1 19.38 465 ILE A N 1
ATOM 3618 C CA . ILE A 1 465 ? 58.562 14.828 -23.844 1 19.38 465 ILE A CA 1
ATOM 3619 C C . ILE A 1 465 ? 59.688 14.984 -22.828 1 19.38 465 ILE A C 1
ATOM 3621 O O . ILE A 1 465 ? 60.812 15.391 -23.203 1 19.38 465 ILE A O 1
ATOM 3625 N N . TRP A 1 466 ? 59.312 15.234 -21.578 1 20.23 466 TRP A N 1
ATOM 3626 C CA . TRP A 1 466 ? 60.094 15.328 -20.344 1 20.23 466 TRP A CA 1
ATOM 3627 C C . TRP A 1 466 ? 61.094 14.172 -20.25 1 20.23 466 TRP A C 1
ATOM 3629 O O . TRP A 1 466 ? 60.75 13.031 -20.547 1 20.23 466 TRP A O 1
ATOM 3639 N N . GLU A 1 467 ? 62.375 14.438 -20.484 1 19.91 467 GLU A N 1
ATOM 3640 C CA . GLU A 1 467 ? 63.656 13.75 -20.328 1 19.91 467 GLU A CA 1
ATOM 3641 C C . GLU A 1 467 ? 63.719 13 -19 1 19.91 467 GLU A C 1
ATOM 3643 O O . GLU A 1 467 ? 63.375 13.547 -17.953 1 19.91 467 GLU A O 1
ATOM 3648 N N . ILE A 1 468 ? 63.656 11.688 -19.062 1 21.44 468 ILE A N 1
ATOM 3649 C CA . ILE A 1 468 ? 63.938 10.609 -18.109 1 21.44 468 ILE A CA 1
ATOM 3650 C C . ILE A 1 468 ? 65.312 10.805 -17.516 1 21.44 468 ILE A C 1
ATOM 3652 O O . ILE A 1 468 ? 66.312 10.562 -18.172 1 21.44 468 ILE A O 1
ATOM 3656 N N . ASP A 1 469 ? 65.75 12.008 -17.062 1 19.98 469 ASP A N 1
ATOM 3657 C CA . ASP A 1 469 ? 67.125 12.031 -16.641 1 19.98 469 ASP A CA 1
ATOM 3658 C C . ASP A 1 469 ? 67.438 10.883 -15.68 1 19.98 469 ASP A C 1
ATOM 3660 O O . ASP A 1 469 ? 66.562 10.477 -14.898 1 19.98 469 ASP A O 1
ATOM 3664 N N . GLU A 1 470 ? 68.688 10.133 -15.914 1 22.58 470 GLU A N 1
ATOM 3665 C CA . GLU A 1 470 ? 69.625 9.133 -15.5 1 22.58 470 GLU A CA 1
ATOM 3666 C C . GLU A 1 470 ? 70.125 9.391 -14.078 1 22.58 470 GLU A C 1
ATOM 3668 O O . GLU A 1 470 ? 70.938 8.633 -13.547 1 22.58 470 GLU A O 1
ATOM 3673 N N . ASP A 1 471 ? 69.938 10.57 -13.414 1 19.88 471 ASP A N 1
ATOM 3674 C CA . ASP A 1 471 ? 71.125 10.922 -12.578 1 19.88 471 ASP A CA 1
ATOM 3675 C C . ASP A 1 471 ? 71.375 9.812 -11.57 1 19.88 471 ASP A C 1
ATOM 3677 O O . ASP A 1 471 ? 72.562 9.336 -11.484 1 19.88 471 ASP A O 1
ATOM 3681 N N . GLU A 1 472 ? 71.625 10.32 -10.273 1 20.61 472 GLU A N 1
ATOM 3682 C CA . GLU A 1 472 ? 72.688 10.43 -9.297 1 20.61 472 GLU A CA 1
ATOM 3683 C C . GLU A 1 472 ? 72.812 9.18 -8.43 1 20.61 472 GLU A C 1
ATOM 3685 O O . GLU A 1 472 ? 71.75 8.57 -8.102 1 20.61 472 GLU A O 1
ATOM 3690 N N . GLU A 1 473 ? 74.125 8.617 -8.266 1 21.77 473 GLU A N 1
ATOM 3691 C CA . GLU A 1 473 ? 75.062 7.816 -7.449 1 21.77 473 GLU A CA 1
ATOM 3692 C C . GLU A 1 473 ? 74.75 7.969 -5.961 1 21.77 473 GLU A C 1
ATOM 3694 O O . GLU A 1 473 ? 74.938 7.043 -5.176 1 21.77 473 GLU A O 1
ATOM 3699 N N . ALA A 1 474 ? 74.5 9.211 -5.379 1 20.3 474 ALA A N 1
ATOM 3700 C CA . ALA A 1 474 ? 74.562 9.234 -3.92 1 20.3 474 ALA A CA 1
ATOM 3701 C C . ALA A 1 474 ? 73.438 8.453 -3.275 1 20.3 474 ALA A C 1
ATOM 3703 O O . ALA A 1 474 ? 72.312 8.547 -3.703 1 20.3 474 ALA A O 1
ATOM 3704 N N . MET B 1 1 ? -59.594 -13.703 -50.594 1 26.12 1 MET B N 1
ATOM 3705 C CA . MET B 1 1 ? -58.281 -13.078 -50.812 1 26.12 1 MET B CA 1
ATOM 3706 C C . MET B 1 1 ? -57.594 -12.812 -49.469 1 26.12 1 MET B C 1
ATOM 3708 O O . MET B 1 1 ? -57.875 -11.828 -48.781 1 26.12 1 MET B O 1
ATOM 3712 N N . TYR B 1 2 ? -57.344 -13.852 -48.656 1 30.89 2 TYR B N 1
ATOM 3713 C CA . TYR B 1 2 ? -56.75 -14.078 -47.344 1 30.89 2 TYR B CA 1
ATOM 3714 C C . TYR B 1 2 ? -55.312 -13.633 -47.312 1 30.89 2 TYR B C 1
ATOM 3716 O O . TYR B 1 2 ? -54.469 -14.18 -48.031 1 30.89 2 TYR B O 1
ATOM 3724 N N . THR B 1 3 ? -55.094 -12.289 -47.219 1 32.59 3 THR B N 1
ATOM 3725 C CA . THR B 1 3 ? -53.781 -11.633 -47.125 1 32.59 3 THR B CA 1
ATOM 3726 C C . THR B 1 3 ? -53 -12.195 -45.938 1 32.59 3 THR B C 1
ATOM 3728 O O . THR B 1 3 ? -53.5 -12.227 -44.812 1 32.59 3 THR B O 1
ATOM 3731 N N . SER B 1 4 ? -52.094 -13.188 -46.188 1 32.47 4 SER B N 1
ATOM 3732 C CA . SER B 1 4 ? -51.094 -13.875 -45.375 1 32.47 4 SER B CA 1
ATOM 3733 C C . SER B 1 4 ? -50.125 -12.883 -44.719 1 32.47 4 SER B C 1
ATOM 3735 O O . SER B 1 4 ? -49.406 -12.164 -45.406 1 32.47 4 SER B O 1
ATOM 3737 N N . TYR B 1 5 ? -50.594 -12.109 -43.688 1 33.41 5 TYR B N 1
ATOM 3738 C CA . TYR B 1 5 ? -49.719 -11.305 -42.844 1 33.41 5 TYR B CA 1
ATOM 3739 C C . TYR B 1 5 ? -48.531 -12.133 -42.344 1 33.41 5 TYR B C 1
ATOM 3741 O O . TYR B 1 5 ? -48.719 -13.062 -41.531 1 33.41 5 TYR B O 1
ATOM 3749 N N . THR B 1 6 ? -47.531 -12.492 -43.188 1 31.47 6 THR B N 1
ATOM 3750 C CA . THR B 1 6 ? -46.25 -13.047 -42.75 1 31.47 6 THR B CA 1
ATOM 3751 C C . THR B 1 6 ? -45.594 -12.156 -41.719 1 31.47 6 THR B C 1
ATOM 3753 O O . THR B 1 6 ? -45.25 -11 -42 1 31.47 6 THR B O 1
ATOM 3756 N N . ILE B 1 7 ? -45.969 -12.188 -40.406 1 33.34 7 ILE B N 1
ATOM 3757 C CA . ILE B 1 7 ? -45.281 -11.578 -39.281 1 33.34 7 ILE B CA 1
ATOM 3758 C C . ILE B 1 7 ? -43.812 -11.93 -39.281 1 33.34 7 ILE B C 1
ATOM 3760 O O . ILE B 1 7 ? -43.438 -13.109 -39.344 1 33.34 7 ILE B O 1
ATOM 3764 N N . LEU B 1 8 ? -42.938 -11.086 -39.844 1 33.47 8 LEU B N 1
ATOM 3765 C CA . LEU B 1 8 ? -41.469 -11.109 -39.719 1 33.47 8 LEU B CA 1
ATOM 3766 C C . LEU B 1 8 ? -41.062 -11.234 -38.25 1 33.47 8 LEU B C 1
ATOM 3768 O O . LEU B 1 8 ? -41.312 -10.328 -37.438 1 33.47 8 LEU B O 1
ATOM 3772 N N . SER B 1 9 ? -41.188 -12.398 -37.594 1 32 9 SER B N 1
ATOM 3773 C CA . SER B 1 9 ? -40.5 -12.68 -36.344 1 32 9 SER B CA 1
ATOM 3774 C C . SER B 1 9 ? -39.031 -12.297 -36.438 1 32 9 SER B C 1
ATOM 3776 O O . SER B 1 9 ? -38.281 -12.867 -37.219 1 32 9 SER B O 1
ATOM 3778 N N . ASP B 1 10 ? -38.75 -10.961 -36.375 1 32.59 10 ASP B N 1
ATOM 3779 C CA . ASP B 1 10 ? -37.375 -10.555 -36.156 1 32.59 10 ASP B CA 1
ATOM 3780 C C . ASP B 1 10 ? -36.719 -11.367 -35.031 1 32.59 10 ASP B C 1
ATOM 3782 O O . ASP B 1 10 ? -37.25 -11.414 -33.938 1 32.59 10 ASP B O 1
ATOM 3786 N N . LEU B 1 11 ? -36 -12.43 -35.312 1 33.34 11 LEU B N 1
ATOM 3787 C CA . LEU B 1 11 ? -35.062 -13.148 -34.438 1 33.34 11 LEU B CA 1
ATOM 3788 C C . LEU B 1 11 ? -34.125 -12.188 -33.75 1 33.34 11 LEU B C 1
ATOM 3790 O O . LEU B 1 11 ? -33.281 -11.562 -34.375 1 33.34 11 LEU B O 1
ATOM 3794 N N . LEU B 1 12 ? -34.594 -11.414 -32.844 1 32.44 12 LEU B N 1
ATOM 3795 C CA . LEU B 1 12 ? -33.656 -10.766 -31.938 1 32.44 12 LEU B CA 1
ATOM 3796 C C . LEU B 1 12 ? -32.625 -11.758 -31.406 1 32.44 12 LEU B C 1
ATOM 3798 O O . LEU B 1 12 ? -32.969 -12.664 -30.641 1 32.44 12 LEU B O 1
ATOM 3802 N N . THR B 1 13 ? -31.719 -12.164 -32.219 1 31.95 13 THR B N 1
ATOM 3803 C CA . THR B 1 13 ? -30.547 -12.82 -31.656 1 31.95 13 THR B CA 1
ATOM 3804 C C . THR B 1 13 ? -29.969 -11.992 -30.516 1 31.95 13 THR B C 1
ATOM 3806 O O . THR B 1 13 ? -29.484 -10.883 -30.75 1 31.95 13 THR B O 1
ATOM 3809 N N . ILE B 1 14 ? -30.531 -12 -29.406 1 34.03 14 ILE B N 1
ATOM 3810 C CA . ILE B 1 14 ? -29.859 -11.516 -28.203 1 34.03 14 ILE B CA 1
ATOM 3811 C C . ILE B 1 14 ? -28.422 -12.016 -28.172 1 34.03 14 ILE B C 1
ATOM 3813 O O . ILE B 1 14 ? -28.172 -13.219 -28.109 1 34.03 14 ILE B O 1
ATOM 3817 N N . ALA B 1 15 ? -27.547 -11.312 -28.766 1 35.16 15 ALA B N 1
ATOM 3818 C CA . ALA B 1 15 ? -26.125 -11.516 -28.5 1 35.16 15 ALA B CA 1
ATOM 3819 C C . ALA B 1 15 ? -25.875 -11.719 -27 1 35.16 15 ALA B C 1
ATOM 3821 O O . ALA B 1 15 ? -26.109 -10.812 -26.203 1 35.16 15 ALA B O 1
ATOM 3822 N N . ARG B 1 16 ? -26.078 -12.938 -26.547 1 37.28 16 ARG B N 1
ATOM 3823 C CA . ARG B 1 16 ? -25.531 -13.234 -25.234 1 37.28 16 ARG B CA 1
ATOM 3824 C C . ARG B 1 16 ? -24.141 -12.648 -25.062 1 37.28 16 ARG B C 1
ATOM 3826 O O . ARG B 1 16 ? -23.188 -13.109 -25.688 1 37.28 16 ARG B O 1
ATOM 3833 N N . VAL B 1 17 ? -23.938 -11.414 -24.938 1 38.91 17 VAL B N 1
ATOM 3834 C CA . VAL B 1 17 ? -22.672 -10.875 -24.469 1 38.91 17 VAL B CA 1
ATOM 3835 C C . VAL B 1 17 ? -22.141 -11.75 -23.344 1 38.91 17 VAL B C 1
ATOM 3837 O O . VAL B 1 17 ? -22.75 -11.844 -22.266 1 38.91 17 VAL B O 1
ATOM 3840 N N . CYS B 1 18 ? -21.531 -12.922 -23.641 1 41.41 18 CYS B N 1
ATOM 3841 C CA . CYS B 1 18 ? -20.797 -13.711 -22.672 1 41.41 18 CYS B CA 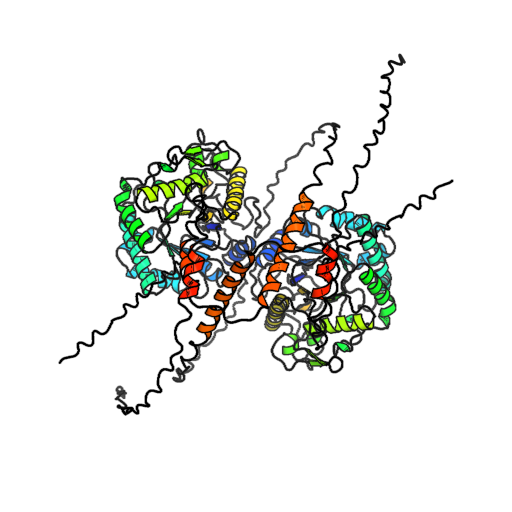1
ATOM 3842 C C . CYS B 1 18 ? -19.875 -12.82 -21.828 1 41.41 18 CYS B C 1
ATOM 3844 O O . CYS B 1 18 ? -18.844 -12.359 -22.312 1 41.41 18 CYS B O 1
ATOM 3846 N N . LEU B 1 19 ? -20.375 -12.07 -20.938 1 48.84 19 LEU B N 1
ATOM 3847 C CA . LEU B 1 19 ? -19.578 -11.328 -19.969 1 48.84 19 LEU B CA 1
ATOM 3848 C C . LEU B 1 19 ? -18.594 -12.25 -19.25 1 48.84 19 LEU B C 1
ATOM 3850 O O . LEU B 1 19 ? -19.016 -13.195 -18.578 1 48.84 19 LEU B O 1
ATOM 3854 N N . THR B 1 20 ? -17.438 -12.5 -19.875 1 59.72 20 THR B N 1
ATOM 3855 C CA . THR B 1 20 ? -16.359 -13.258 -19.234 1 59.72 20 THR B CA 1
ATOM 3856 C C . THR B 1 20 ? -15.945 -12.602 -17.922 1 59.72 20 THR B C 1
ATOM 3858 O O . THR B 1 20 ? -15.828 -11.375 -17.828 1 59.72 20 THR B O 1
ATOM 3861 N N . VAL B 1 21 ? -16.156 -13.273 -16.875 1 68.88 21 VAL B N 1
ATOM 3862 C CA . VAL B 1 21 ? -15.727 -12.828 -15.555 1 68.88 21 VAL B CA 1
ATOM 3863 C C . VAL B 1 21 ? -14.203 -12.688 -15.531 1 68.88 21 VAL B C 1
ATOM 3865 O O . VAL B 1 21 ? -13.484 -13.586 -15.977 1 68.88 21 VAL B O 1
ATOM 3868 N N . GLU B 1 22 ? -13.719 -11.453 -15.352 1 69.38 22 GLU B N 1
ATOM 3869 C CA . GLU B 1 22 ? -12.289 -11.273 -15.125 1 69.38 22 GLU B CA 1
ATOM 3870 C C . GLU B 1 22 ? -11.945 -11.422 -13.641 1 69.38 22 GLU B C 1
ATOM 3872 O O . GLU B 1 22 ? -12.273 -10.555 -12.828 1 69.38 22 GLU B O 1
ATOM 3877 N N . ALA B 1 23 ? -11.359 -12.586 -13.281 1 75.75 23 ALA B N 1
ATOM 3878 C CA . ALA B 1 23 ? -11.039 -12.898 -11.891 1 75.75 23 ALA B CA 1
ATOM 3879 C C . ALA B 1 23 ? -9.648 -12.398 -11.516 1 75.75 23 ALA B C 1
ATOM 3881 O O . ALA B 1 23 ? -9.211 -12.547 -10.375 1 75.75 23 ALA B O 1
ATOM 3882 N N . PHE B 1 24 ? -8.914 -11.773 -12.438 1 87.88 24 PHE B N 1
ATOM 3883 C CA . PHE B 1 24 ? -7.512 -11.453 -12.227 1 87.88 24 PHE B CA 1
ATOM 3884 C C . PHE B 1 24 ? -7.215 -10.008 -12.617 1 87.88 24 PHE B C 1
ATOM 3886 O O . PHE B 1 24 ? -7.422 -9.617 -13.766 1 87.88 24 PHE B O 1
ATOM 3893 N N . ILE B 1 25 ? -6.816 -9.211 -11.625 1 90.75 25 ILE B N 1
ATOM 3894 C CA . ILE B 1 25 ? -6.402 -7.844 -11.898 1 90.75 25 ILE B CA 1
ATOM 3895 C C . ILE B 1 25 ? -4.902 -7.805 -12.188 1 90.75 25 ILE B C 1
ATOM 3897 O O . ILE B 1 25 ? -4.098 -8.281 -11.383 1 90.75 25 ILE B O 1
ATOM 3901 N N . GLY B 1 26 ? -4.559 -7.301 -13.336 1 95.38 26 GLY B N 1
ATOM 3902 C CA . GLY B 1 26 ? -3.146 -7.266 -13.688 1 95.38 26 GLY B CA 1
ATOM 3903 C C . GLY B 1 26 ? -2.586 -8.633 -14.031 1 95.38 26 GLY B C 1
ATOM 3904 O O . GLY B 1 26 ? -3.23 -9.414 -14.734 1 95.38 26 GLY B O 1
ATOM 3905 N N . THR B 1 27 ? -1.289 -8.859 -13.641 1 98.38 27 THR B N 1
ATOM 3906 C CA . THR B 1 27 ? -0.625 -10.086 -14.086 1 98.38 27 THR B CA 1
ATOM 3907 C C . THR B 1 27 ? 0.018 -10.812 -12.906 1 98.38 27 THR B C 1
ATOM 3909 O O . THR B 1 27 ? 0.568 -11.898 -13.07 1 98.38 27 THR B O 1
ATOM 3912 N N . TYR B 1 28 ? -0.078 -10.234 -11.719 1 98.69 28 TYR B N 1
ATOM 3913 C CA . TYR B 1 28 ? 0.669 -10.758 -10.578 1 98.69 28 TYR B CA 1
ATOM 3914 C C . TYR B 1 28 ? -0.265 -11.094 -9.422 1 98.69 28 TYR B C 1
ATOM 3916 O O . TYR B 1 28 ? -1.059 -10.25 -8.992 1 98.69 28 TYR B O 1
ATOM 3924 N N . GLY B 1 29 ? -0.245 -12.297 -8.938 1 98.69 29 GLY B N 1
ATOM 3925 C CA . GLY B 1 29 ? -0.953 -12.75 -7.746 1 98.69 29 GLY B CA 1
ATOM 3926 C C . GLY B 1 29 ? -0.104 -13.625 -6.84 1 98.69 29 GLY B C 1
ATOM 3927 O O . GLY B 1 29 ? 1.042 -13.938 -7.168 1 98.69 29 GLY B O 1
ATOM 3928 N N . VAL B 1 30 ? -0.646 -13.953 -5.645 1 98.88 30 VAL B N 1
ATOM 3929 C CA . VAL B 1 30 ? 0.124 -14.773 -4.715 1 98.88 30 VAL B CA 1
ATOM 3930 C C . VAL B 1 30 ? -0.785 -15.82 -4.078 1 98.88 30 VAL B C 1
ATOM 3932 O O . VAL B 1 30 ? -1.974 -15.578 -3.863 1 98.88 30 VAL B O 1
ATOM 3935 N N . ASN B 1 31 ? -0.203 -16.984 -3.869 1 98.88 31 ASN B N 1
ATOM 3936 C CA . ASN B 1 31 ? -0.885 -18.016 -3.1 1 98.88 31 ASN B CA 1
ATOM 3937 C C . ASN B 1 31 ? -0.722 -17.797 -1.598 1 98.88 31 ASN B C 1
ATOM 3939 O O . ASN B 1 31 ? 0.399 -17.781 -1.086 1 98.88 31 ASN B O 1
ATOM 3943 N N . TYR B 1 32 ? -1.84 -17.625 -0.969 1 98.69 32 TYR B N 1
ATOM 3944 C CA . TYR B 1 32 ? -1.873 -17.469 0.479 1 98.69 32 TYR B CA 1
ATOM 3945 C C . TYR B 1 32 ? -2.133 -18.797 1.177 1 98.69 32 TYR B C 1
ATOM 3947 O O . TYR B 1 32 ? -3.25 -19.062 1.631 1 98.69 32 TYR B O 1
ATOM 3955 N N . GLY B 1 33 ? -1.022 -19.609 1.202 1 97.31 33 GLY B N 1
ATOM 3956 C CA . GLY B 1 33 ? -1.059 -20.859 1.951 1 97.31 33 GLY B CA 1
ATOM 3957 C C . GLY B 1 33 ? -1.03 -20.641 3.453 1 97.31 33 GLY B C 1
ATOM 3958 O O . GLY B 1 33 ? -0.319 -19.766 3.951 1 97.31 33 GLY B O 1
ATOM 3959 N N . ARG B 1 34 ? -1.735 -21.578 4.195 1 96.31 34 ARG B N 1
ATOM 3960 C CA . ARG B 1 34 ? -1.889 -21.297 5.621 1 96.31 34 ARG B CA 1
ATOM 3961 C C . ARG B 1 34 ? -1.69 -22.578 6.441 1 96.31 34 ARG B C 1
ATOM 3963 O O . ARG B 1 34 ? -2.27 -22.719 7.523 1 96.31 34 ARG B O 1
ATOM 3970 N N . ILE B 1 35 ? -0.956 -23.5 5.93 1 97.12 35 ILE B N 1
ATOM 3971 C CA . ILE B 1 35 ? -0.607 -24.672 6.73 1 97.12 35 ILE B CA 1
ATOM 3972 C C . ILE B 1 35 ? 0.506 -24.297 7.711 1 97.12 35 ILE B C 1
ATOM 3974 O O . ILE B 1 35 ? 1.665 -24.672 7.508 1 97.12 35 ILE B O 1
ATOM 3978 N N . ALA B 1 36 ? 0.148 -23.609 8.727 1 97.12 36 ALA B N 1
ATOM 3979 C CA . ALA B 1 36 ? 1.027 -22.984 9.711 1 97.12 36 ALA B CA 1
ATOM 3980 C C . ALA B 1 36 ? 0.251 -22.594 10.961 1 97.12 36 ALA B C 1
ATOM 3982 O O . ALA B 1 36 ? -0.979 -22.5 10.938 1 97.12 36 ALA B O 1
ATOM 3983 N N . ASP B 1 37 ? 0.925 -22.391 12.062 1 94.81 37 ASP B N 1
ATOM 3984 C CA . ASP B 1 37 ? 0.282 -21.953 13.297 1 94.81 37 ASP B CA 1
ATOM 3985 C C . ASP B 1 37 ? 0.895 -20.656 13.805 1 94.81 37 ASP B C 1
ATOM 3987 O O . ASP B 1 37 ? 0.688 -20.266 14.961 1 94.81 37 ASP B O 1
ATOM 3991 N N . ASN B 1 38 ? 1.701 -20 13.016 1 96.62 38 ASN B N 1
ATOM 3992 C CA . ASN B 1 38 ? 2.43 -18.828 13.461 1 96.62 38 ASN B CA 1
ATOM 3993 C C . ASN B 1 38 ? 2.336 -17.688 12.438 1 96.62 38 ASN B C 1
ATOM 3995 O O . ASN B 1 38 ? 3.227 -16.844 12.359 1 96.62 38 ASN B O 1
ATOM 3999 N N . LEU B 1 39 ? 1.312 -17.656 11.602 1 97.5 39 LEU B N 1
ATOM 4000 C CA . LEU B 1 39 ? 1.136 -16.609 10.609 1 97.5 39 LEU B CA 1
ATOM 4001 C C . LEU B 1 39 ? 0.466 -15.383 11.227 1 97.5 39 LEU B C 1
ATOM 4003 O O . LEU B 1 39 ? -0.197 -15.484 12.258 1 97.5 39 LEU B O 1
ATOM 4007 N N . PRO B 1 40 ? 0.655 -14.188 10.617 1 96.38 40 PRO B N 1
ATOM 4008 C CA . PRO B 1 40 ? -0.075 -13 11.07 1 96.38 40 PRO B CA 1
ATOM 4009 C C . PRO B 1 40 ? -1.588 -13.148 10.922 1 96.38 40 PRO B C 1
ATOM 4011 O O . PRO B 1 40 ? -2.057 -13.922 10.086 1 96.38 40 PRO B O 1
ATOM 4014 N N . PRO B 1 41 ? -2.375 -12.469 11.797 1 96.19 41 PRO B N 1
ATOM 4015 C CA . PRO B 1 41 ? -3.82 -12.461 11.562 1 96.19 41 PRO B CA 1
ATOM 4016 C C . PRO B 1 41 ? -4.188 -11.922 10.18 1 96.19 41 PRO B C 1
ATOM 4018 O O . PRO B 1 41 ? -3.469 -11.086 9.625 1 96.19 41 PRO B O 1
ATOM 4021 N N . PRO B 1 42 ? -5.281 -12.398 9.617 1 97.62 42 PRO B N 1
ATOM 4022 C CA . PRO B 1 42 ? -5.648 -12.039 8.242 1 97.62 42 PRO B CA 1
ATOM 4023 C C . PRO B 1 42 ? -5.738 -10.531 8.023 1 97.62 42 PRO B C 1
ATOM 4025 O O . PRO B 1 42 ? -5.426 -10.039 6.938 1 97.62 42 PRO B O 1
ATOM 4028 N N . GLU B 1 43 ? -6.16 -9.734 9.031 1 96.19 43 GLU B N 1
ATOM 4029 C CA . GLU B 1 43 ? -6.242 -8.281 8.898 1 96.19 43 GLU B CA 1
ATOM 4030 C C . GLU B 1 43 ? -4.875 -7.676 8.609 1 96.19 43 GLU B C 1
ATOM 4032 O O . GLU B 1 43 ? -4.758 -6.734 7.812 1 96.19 43 GLU B O 1
ATOM 4037 N N . SER B 1 44 ? -3.818 -8.188 9.25 1 97.31 44 SER B N 1
ATOM 4038 C CA . SER B 1 44 ? -2.451 -7.746 9 1 97.31 44 SER B CA 1
ATOM 4039 C C . SER B 1 44 ? -1.99 -8.125 7.598 1 97.31 44 SER B C 1
ATOM 4041 O O . SER B 1 44 ? -1.2 -7.41 6.98 1 97.31 44 SER B O 1
ATOM 4043 N N . VAL B 1 45 ? -2.492 -9.219 7.145 1 98.5 45 VAL B N 1
ATOM 4044 C CA . VAL B 1 45 ? -2.127 -9.688 5.812 1 98.5 45 VAL B CA 1
ATOM 4045 C C . VAL B 1 45 ? -2.695 -8.742 4.758 1 98.5 45 VAL B C 1
ATOM 4047 O O . VAL B 1 45 ? -2.045 -8.469 3.746 1 98.5 45 VAL B O 1
ATOM 4050 N N . VAL B 1 46 ? -3.91 -8.258 5.012 1 98.44 46 VAL B N 1
ATOM 4051 C CA . VAL B 1 46 ? -4.48 -7.258 4.109 1 98.44 46 VAL B CA 1
ATOM 4052 C C . VAL B 1 46 ? -3.537 -6.066 3.996 1 98.44 46 VAL B C 1
ATOM 4054 O O . VAL B 1 46 ? -3.256 -5.59 2.895 1 98.44 46 VAL B O 1
ATOM 4057 N N . THR B 1 47 ? -3.006 -5.566 5.133 1 97.94 47 THR B N 1
ATOM 4058 C CA . THR B 1 47 ? -2.066 -4.453 5.152 1 97.94 47 THR B CA 1
ATOM 4059 C C . THR B 1 47 ? -0.803 -4.797 4.371 1 97.94 47 THR B C 1
ATOM 4061 O O . THR B 1 47 ? -0.314 -3.982 3.582 1 97.94 47 THR B O 1
ATOM 4064 N N . LEU B 1 48 ? -0.316 -5.977 4.566 1 98.25 48 LEU B N 1
ATOM 4065 C CA . LEU B 1 48 ? 0.883 -6.449 3.885 1 98.25 48 LEU B CA 1
ATOM 4066 C C . LEU B 1 48 ? 0.683 -6.461 2.373 1 98.25 48 LEU B C 1
ATOM 4068 O O . LEU B 1 48 ? 1.539 -5.984 1.625 1 98.25 48 LEU B O 1
ATOM 4072 N N . LEU B 1 49 ? -0.426 -6.977 1.907 1 98.69 49 LEU B N 1
ATOM 4073 C CA . LEU B 1 49 ? -0.734 -7.074 0.485 1 98.69 49 LEU B CA 1
ATOM 4074 C C . LEU B 1 49 ? -0.916 -5.691 -0.13 1 98.69 49 LEU B C 1
ATOM 4076 O O . LEU B 1 49 ? -0.434 -5.43 -1.234 1 98.69 49 LEU B O 1
ATOM 4080 N N . LYS B 1 50 ? -1.597 -4.809 0.579 1 97.75 50 LYS B N 1
ATOM 4081 C CA . LYS B 1 50 ? -1.767 -3.443 0.089 1 97.75 50 LYS B CA 1
ATOM 4082 C C . LYS B 1 50 ? -0.42 -2.742 -0.058 1 97.75 50 LYS B C 1
ATOM 4084 O O . LYS B 1 50 ? -0.169 -2.074 -1.063 1 97.75 50 LYS B O 1
ATOM 4089 N N . ALA B 1 51 ? 0.445 -2.914 0.942 1 97.69 51 ALA B N 1
ATOM 4090 C CA . ALA B 1 51 ? 1.773 -2.309 0.894 1 97.69 51 ALA B CA 1
ATOM 4091 C C . ALA B 1 51 ? 2.574 -2.838 -0.293 1 97.69 51 ALA B C 1
ATOM 4093 O O . ALA B 1 51 ? 3.348 -2.102 -0.906 1 97.69 51 ALA B O 1
ATOM 4094 N N . ALA B 1 52 ? 2.371 -4.109 -0.614 1 97.38 52 ALA B N 1
ATOM 4095 C CA . ALA B 1 52 ? 3.094 -4.773 -1.696 1 97.38 52 ALA B CA 1
ATOM 4096 C C . ALA B 1 52 ? 2.41 -4.535 -3.039 1 97.38 52 ALA B C 1
ATOM 4098 O O . ALA B 1 52 ? 2.916 -4.957 -4.082 1 97.38 52 ALA B O 1
ATOM 4099 N N . LYS B 1 53 ? 1.253 -3.934 -3.049 1 96.69 53 LYS B N 1
ATOM 4100 C CA . LYS B 1 53 ? 0.445 -3.674 -4.238 1 96.69 53 LYS B CA 1
ATOM 4101 C C . LYS B 1 53 ? 0.057 -4.977 -4.934 1 96.69 53 LYS B C 1
ATOM 4103 O O . LYS B 1 53 ? 0.092 -5.062 -6.164 1 96.69 53 LYS B O 1
ATOM 4108 N N . ILE B 1 54 ? -0.196 -5.934 -4.145 1 98.06 54 ILE B N 1
ATOM 4109 C CA . ILE B 1 54 ? -0.696 -7.207 -4.645 1 98.06 54 ILE B CA 1
ATOM 4110 C C . ILE B 1 54 ? -2.219 -7.246 -4.531 1 98.06 54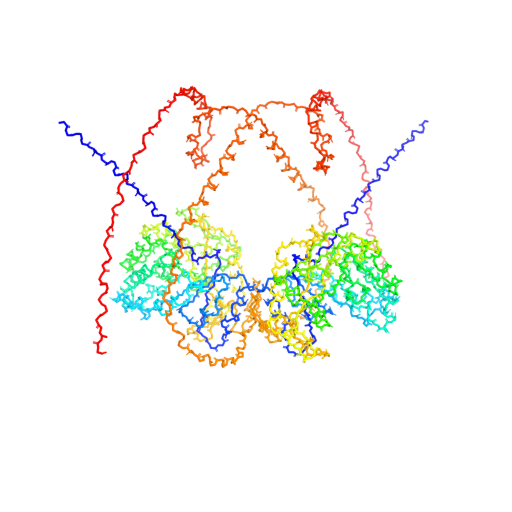 ILE B C 1
ATOM 4112 O O . ILE B 1 54 ? -2.766 -7.152 -3.428 1 98.06 54 ILE B O 1
ATOM 4116 N N . ARG B 1 55 ? -2.924 -7.531 -5.645 1 97.88 55 ARG B N 1
ATOM 4117 C CA . ARG B 1 55 ? -4.375 -7.379 -5.656 1 97.88 55 ARG B CA 1
ATOM 4118 C C . ARG B 1 55 ? -5.062 -8.711 -5.949 1 97.88 55 ARG B C 1
ATOM 4120 O O . ARG B 1 55 ? -6.281 -8.758 -6.113 1 97.88 55 ARG B O 1
ATOM 4127 N N . ASN B 1 56 ? -4.277 -9.82 -6.102 1 98.5 56 ASN B N 1
ATOM 4128 C CA . ASN B 1 56 ? -4.816 -11.148 -6.371 1 98.5 56 ASN B CA 1
ATOM 4129 C C . ASN B 1 56 ? -4.262 -12.188 -5.402 1 98.5 56 ASN B C 1
ATOM 4131 O O . ASN B 1 56 ? -3.045 -12.344 -5.289 1 98.5 56 ASN B O 1
ATOM 4135 N N . ILE B 1 57 ? -5.203 -12.859 -4.723 1 98.69 57 ILE B N 1
ATOM 4136 C CA . ILE B 1 57 ? -4.703 -13.969 -3.912 1 98.69 57 ILE B CA 1
ATOM 4137 C C . ILE B 1 57 ? -5.516 -15.227 -4.199 1 98.69 57 ILE B C 1
ATOM 4139 O O . ILE B 1 57 ? -6.664 -15.148 -4.637 1 98.69 57 ILE B O 1
ATOM 4143 N N . ARG B 1 58 ? -4.871 -16.328 -4.02 1 98.44 58 ARG B N 1
ATOM 4144 C CA . ARG B 1 58 ? -5.492 -17.641 -4.02 1 98.44 58 ARG B CA 1
ATOM 4145 C C . ARG B 1 58 ? -5.305 -18.344 -2.676 1 98.44 58 ARG B C 1
ATOM 4147 O O . ARG B 1 58 ? -4.191 -18.406 -2.156 1 98.44 58 ARG B O 1
ATOM 4154 N N . ILE B 1 59 ? -6.438 -18.719 -2.119 1 98.38 59 ILE B N 1
ATOM 4155 C CA . ILE B 1 59 ? -6.363 -19.547 -0.917 1 98.38 59 ILE B CA 1
ATOM 4156 C C . ILE B 1 59 ? -6.855 -20.953 -1.228 1 98.38 59 ILE B C 1
ATOM 4158 O O . ILE B 1 59 ? -7.5 -21.188 -2.252 1 98.38 59 ILE B O 1
ATOM 4162 N N . TYR B 1 60 ? -6.578 -21.938 -0.432 1 97.88 60 TYR B N 1
ATOM 4163 C CA . TYR B 1 60 ? -6.82 -23.344 -0.735 1 97.88 60 TYR B CA 1
ATOM 4164 C C . TYR B 1 60 ? -8.055 -23.859 -0.006 1 97.88 60 TYR B C 1
ATOM 4166 O O . TYR B 1 60 ? -8.328 -25.062 0.008 1 97.88 60 TYR B O 1
ATOM 4174 N N . ASP B 1 61 ? -8.75 -22.953 0.638 1 97.56 61 ASP B N 1
ATOM 4175 C CA . ASP B 1 61 ? -10.008 -23.188 1.344 1 97.56 61 ASP B CA 1
ATOM 4176 C C . ASP B 1 61 ? -10.945 -21.984 1.194 1 97.56 61 ASP B C 1
ATOM 4178 O O . ASP B 1 61 ? -10.883 -21.266 0.195 1 97.56 61 ASP B O 1
ATOM 4182 N N . ALA B 1 62 ? -11.836 -21.891 2.008 1 98.06 62 ALA B N 1
ATOM 4183 C CA . ALA B 1 62 ? -12.727 -20.75 2.102 1 98.06 62 ALA B CA 1
ATOM 4184 C C . ALA B 1 62 ? -12.844 -20.25 3.541 1 98.06 62 ALA B C 1
ATOM 4186 O O . ALA B 1 62 ? -13.945 -20.031 4.043 1 98.06 62 ALA B O 1
ATOM 4187 N N . ASP B 1 63 ? -11.695 -20.047 4.102 1 97.62 63 ASP B N 1
ATOM 4188 C CA . ASP B 1 63 ? -11.633 -19.672 5.512 1 97.62 63 ASP B CA 1
ATOM 4189 C C . ASP B 1 63 ? -12.414 -18.391 5.77 1 97.62 63 ASP B C 1
ATOM 4191 O O . ASP B 1 63 ? -12.148 -17.359 5.145 1 97.62 63 ASP B O 1
ATOM 4195 N N . GLN B 1 64 ? -13.25 -18.438 6.715 1 96.81 64 GLN B N 1
ATOM 4196 C CA . GLN B 1 64 ? -14.164 -17.344 6.977 1 96.81 64 GLN B CA 1
ATOM 4197 C C . GLN B 1 64 ? -13.422 -16.141 7.57 1 96.81 64 GLN B C 1
ATOM 4199 O O . GLN B 1 64 ? -13.766 -14.992 7.293 1 96.81 64 GLN B O 1
ATOM 4204 N N . SER B 1 65 ? -12.438 -16.406 8.391 1 96.69 65 SER B N 1
ATOM 4205 C CA . SER B 1 65 ? -11.688 -15.297 8.984 1 96.69 65 SER B CA 1
ATOM 4206 C C . SER B 1 65 ? -10.945 -14.5 7.922 1 96.69 65 SER B C 1
ATOM 4208 O O . SER B 1 65 ? -10.852 -13.273 8.008 1 96.69 65 SER B O 1
ATOM 4210 N N . VAL B 1 66 ? -10.406 -15.18 6.93 1 98.12 66 VAL B N 1
ATOM 4211 C CA . VAL B 1 66 ? -9.734 -14.508 5.828 1 98.12 66 VAL B CA 1
ATOM 4212 C C . VAL B 1 66 ? -10.742 -13.688 5.027 1 98.12 66 VAL B C 1
ATOM 4214 O O . VAL B 1 66 ? -10.523 -12.5 4.77 1 98.12 66 VAL B O 1
ATOM 4217 N N . LEU B 1 67 ? -11.891 -14.32 4.703 1 98.31 67 LEU B N 1
ATOM 4218 C CA . LEU B 1 67 ? -12.891 -13.641 3.891 1 98.31 67 LEU B CA 1
ATOM 4219 C C . LEU B 1 67 ? -13.438 -12.414 4.609 1 98.31 67 LEU B C 1
ATOM 4221 O O . LEU B 1 67 ? -13.672 -11.375 3.988 1 98.31 67 LEU B O 1
ATOM 4225 N N . LYS B 1 68 ? -13.602 -12.484 5.898 1 96.88 68 LYS B N 1
ATOM 4226 C CA . LYS B 1 68 ? -14.062 -11.352 6.691 1 96.88 68 LYS B CA 1
ATOM 4227 C C . LYS B 1 68 ? -13.023 -10.234 6.723 1 96.88 68 LYS B C 1
ATOM 4229 O O . LYS B 1 68 ? -13.359 -9.055 6.59 1 96.88 68 LYS B O 1
ATOM 4234 N N . ALA B 1 69 ? -11.75 -10.586 6.879 1 97.19 69 ALA B N 1
ATOM 4235 C CA . ALA B 1 69 ? -10.672 -9.602 6.965 1 97.19 69 ALA B CA 1
ATOM 4236 C C . ALA B 1 69 ? -10.508 -8.852 5.645 1 97.19 69 ALA B C 1
ATOM 4238 O O . ALA B 1 69 ? -10.094 -7.691 5.629 1 97.19 69 ALA B O 1
ATOM 4239 N N . PHE B 1 70 ? -10.867 -9.461 4.551 1 98 70 PHE B N 1
ATOM 4240 C CA . PHE B 1 70 ? -10.617 -8.898 3.229 1 98 70 PHE B CA 1
ATOM 4241 C C . PHE B 1 70 ? -11.797 -8.062 2.76 1 98 70 PHE B C 1
ATOM 4243 O O . PHE B 1 70 ? -11.828 -7.598 1.616 1 98 70 PHE B O 1
ATOM 4250 N N . LYS B 1 71 ? -12.75 -7.848 3.66 1 96.56 71 LYS B N 1
ATOM 4251 C CA . LYS B 1 71 ? -13.891 -6.988 3.377 1 96.56 71 LYS B CA 1
ATOM 4252 C C . LYS B 1 71 ? -13.445 -5.602 2.92 1 96.56 71 LYS B C 1
ATOM 4254 O O . LYS B 1 71 ? -12.594 -4.977 3.562 1 96.56 71 LYS B O 1
ATOM 4259 N N . ASN B 1 72 ? -13.938 -5.207 1.696 1 94.5 72 ASN B N 1
ATOM 4260 C CA . ASN B 1 72 ? -13.734 -3.877 1.138 1 94.5 72 ASN B CA 1
ATOM 4261 C C . ASN B 1 72 ? -12.25 -3.57 0.94 1 94.5 72 ASN B C 1
ATOM 4263 O O . ASN B 1 72 ? -11.836 -2.41 0.986 1 94.5 72 ASN B O 1
ATOM 4267 N N . SER B 1 73 ? -11.406 -4.613 0.789 1 96.19 73 SER B N 1
ATOM 4268 C CA . SER B 1 73 ? -9.969 -4.41 0.643 1 96.19 73 SER B CA 1
ATOM 4269 C C . SER B 1 73 ? -9.602 -4.113 -0.806 1 96.19 73 SER B C 1
ATOM 4271 O O . SER B 1 73 ? -8.5 -3.633 -1.084 1 96.19 73 SER B O 1
ATOM 4273 N N . GLY B 1 74 ? -10.438 -4.465 -1.763 1 94.62 74 GLY B N 1
ATOM 4274 C CA . GLY B 1 74 ? -10.133 -4.316 -3.176 1 94.62 74 GLY B CA 1
ATOM 4275 C C . GLY B 1 74 ? -9.25 -5.43 -3.713 1 94.62 74 GLY B C 1
ATOM 4276 O O . GLY B 1 74 ? -8.773 -5.359 -4.848 1 94.62 74 GLY B O 1
ATOM 4277 N N . ILE B 1 75 ? -9.031 -6.449 -2.902 1 97.81 75 ILE B N 1
ATOM 4278 C CA . ILE B 1 75 ? -8.195 -7.582 -3.293 1 97.81 75 ILE B CA 1
ATOM 4279 C C . ILE B 1 75 ? -9.078 -8.734 -3.773 1 97.81 75 ILE B C 1
ATOM 4281 O O . ILE B 1 75 ? -10.062 -9.078 -3.117 1 97.81 75 ILE B O 1
ATOM 4285 N N . GLU B 1 76 ? -8.75 -9.297 -4.945 1 97.88 76 GLU B N 1
ATOM 4286 C CA . GLU B 1 76 ? -9.484 -10.414 -5.523 1 97.88 76 GLU B CA 1
ATOM 4287 C C . GLU B 1 76 ? -9.047 -11.742 -4.906 1 97.88 76 GLU B C 1
ATOM 4289 O O . GLU B 1 76 ? -7.848 -11.984 -4.73 1 97.88 76 GLU B O 1
ATOM 4294 N N . ILE B 1 77 ? -10.094 -12.578 -4.602 1 98.44 77 ILE B N 1
ATOM 4295 C CA . ILE B 1 77 ? -9.797 -13.836 -3.93 1 98.44 77 ILE B CA 1
ATOM 4296 C C . ILE B 1 77 ? -10.328 -15 -4.754 1 98.44 77 ILE B C 1
ATOM 4298 O O . ILE B 1 77 ? -11.484 -14.984 -5.188 1 98.44 77 ILE B O 1
ATOM 4302 N N . VAL B 1 78 ? -9.484 -15.961 -5.035 1 98.5 78 VAL B N 1
ATOM 4303 C CA . VAL B 1 78 ? -9.898 -17.297 -5.469 1 98.5 78 VAL B CA 1
ATOM 4304 C C . VAL B 1 78 ? -9.906 -18.25 -4.277 1 98.5 78 VAL B C 1
ATOM 4306 O O . VAL B 1 78 ? -8.883 -18.438 -3.617 1 98.5 78 VAL B O 1
ATOM 4309 N N . VAL B 1 79 ? -11.086 -18.766 -4.004 1 98.62 79 VAL B N 1
ATOM 4310 C CA . VAL B 1 79 ? -11.188 -19.734 -2.914 1 98.62 79 VAL B CA 1
ATOM 4311 C C . VAL B 1 79 ? -11.039 -21.141 -3.465 1 98.62 79 VAL B C 1
ATOM 4313 O O . VAL B 1 79 ? -11.094 -21.359 -4.68 1 98.62 79 VAL B O 1
ATOM 4316 N N . GLY B 1 80 ? -10.82 -22.109 -2.543 1 98.62 80 GLY B N 1
ATOM 4317 C CA . GLY B 1 80 ? -10.562 -23.484 -2.977 1 98.62 80 GLY B CA 1
ATOM 4318 C C . GLY B 1 80 ? -11.508 -24.484 -2.367 1 98.62 80 GLY B C 1
ATOM 4319 O O . GLY B 1 80 ? -11.859 -24.391 -1.188 1 98.62 80 GLY B O 1
ATOM 4320 N N . ILE B 1 81 ? -11.969 -25.375 -3.209 1 98.44 81 ILE B N 1
ATOM 4321 C CA . ILE B 1 81 ? -12.633 -26.609 -2.768 1 98.44 81 ILE B CA 1
ATOM 4322 C C . ILE B 1 81 ? -11.617 -27.75 -2.719 1 98.44 81 ILE B C 1
ATOM 4324 O O . ILE B 1 81 ? -11.086 -28.156 -3.754 1 98.44 81 ILE B O 1
ATOM 4328 N N . GLY B 1 82 ? -11.445 -28.281 -1.557 1 96.19 82 GLY B N 1
ATOM 4329 C CA . GLY B 1 82 ? -10.445 -29.312 -1.375 1 96.19 82 GLY B CA 1
ATOM 4330 C C . GLY B 1 82 ? -10.797 -30.609 -2.072 1 96.19 82 GLY B C 1
ATOM 4331 O O . GLY B 1 82 ? -11.969 -30.859 -2.377 1 96.19 82 GLY B O 1
ATOM 4332 N N . ASN B 1 83 ? -9.773 -31.453 -2.285 1 95.75 83 ASN B N 1
ATOM 4333 C CA . ASN B 1 83 ? -9.961 -32.719 -2.973 1 95.75 83 ASN B CA 1
ATOM 4334 C C . ASN B 1 83 ? -10.93 -33.625 -2.217 1 95.75 83 ASN B C 1
ATOM 4336 O O . ASN B 1 83 ? -11.609 -34.469 -2.82 1 95.75 83 ASN B O 1
ATOM 4340 N N . GLU B 1 84 ? -11.039 -33.438 -0.907 1 93.88 84 GLU B N 1
ATOM 4341 C CA . GLU B 1 84 ? -11.867 -34.281 -0.056 1 93.88 84 GLU B CA 1
ATOM 4342 C C . GLU B 1 84 ? -13.352 -34.094 -0.372 1 93.88 84 GLU B C 1
ATOM 4344 O O . GLU B 1 84 ? -14.18 -34.969 -0.031 1 93.88 84 GLU B O 1
ATOM 4349 N N . PHE B 1 85 ? -13.672 -33.062 -1.074 1 96.56 85 PHE B N 1
ATOM 4350 C CA . PHE B 1 85 ? -15.078 -32.781 -1.329 1 96.56 85 PHE B CA 1
ATOM 4351 C C . PHE B 1 85 ? -15.5 -33.281 -2.703 1 96.56 85 PHE B C 1
ATOM 4353 O O . PHE B 1 85 ? -16.688 -33.281 -3.027 1 96.56 85 PHE B O 1
ATOM 4360 N N . LEU B 1 86 ? -14.594 -33.719 -3.576 1 97.31 86 LEU B N 1
ATOM 4361 C CA . LEU B 1 86 ? -14.836 -33.938 -4.996 1 97.31 86 LEU B CA 1
ATOM 4362 C C . LEU B 1 86 ? -15.852 -35.062 -5.195 1 97.31 86 LEU B C 1
ATOM 4364 O O . LEU B 1 86 ? -16.797 -34.938 -5.977 1 97.31 86 LEU B O 1
ATOM 4368 N N . LYS B 1 87 ? -15.727 -36.156 -4.523 1 96.06 87 LYS B N 1
ATOM 4369 C CA . LYS B 1 87 ? -16.609 -37.312 -4.707 1 96.06 87 LYS B CA 1
ATOM 4370 C C . LYS B 1 87 ? -18.047 -36.969 -4.383 1 96.06 87 LYS B C 1
ATOM 4372 O O . LYS B 1 87 ? -18.953 -37.188 -5.195 1 96.06 87 LYS B O 1
ATOM 4377 N N . ASP B 1 88 ? -18.188 -36.375 -3.221 1 96.25 88 ASP B N 1
ATOM 4378 C CA . ASP B 1 88 ? -19.547 -36 -2.797 1 96.25 88 ASP B CA 1
ATOM 4379 C C . ASP B 1 88 ? -20.172 -35 -3.752 1 96.25 88 ASP B C 1
ATOM 4381 O O . ASP B 1 88 ? -21.328 -35.125 -4.133 1 96.25 88 ASP B O 1
ATOM 4385 N N . MET B 1 89 ? -19.375 -34.031 -4.188 1 97.81 89 MET B N 1
ATOM 4386 C CA . MET B 1 89 ? -19.906 -32.938 -5.027 1 97.81 89 MET B CA 1
ATOM 4387 C C . MET B 1 89 ? -20.141 -33.438 -6.449 1 97.81 89 MET B C 1
ATOM 4389 O O . MET B 1 89 ? -20.922 -32.844 -7.191 1 97.81 89 MET B O 1
ATOM 4393 N N . SER B 1 90 ? -19.438 -34.438 -6.816 1 97.81 90 SER B N 1
ATOM 4394 C CA . SER B 1 90 ? -19.641 -35.031 -8.133 1 97.81 90 SER B CA 1
ATOM 4395 C C . SER B 1 90 ? -20.984 -35.75 -8.219 1 97.81 90 SER B C 1
ATOM 4397 O O . SER B 1 90 ? -21.656 -35.688 -9.258 1 97.81 90 SER B O 1
ATOM 4399 N N . VAL B 1 91 ? -21.438 -36.375 -7.125 1 96.56 91 VAL B N 1
ATOM 4400 C CA . VAL B 1 91 ? -22.641 -37.219 -7.094 1 96.56 91 VAL B CA 1
ATOM 4401 C C . VAL B 1 91 ? -23.844 -36.344 -6.723 1 96.56 91 VAL B C 1
ATOM 4403 O O . VAL B 1 91 ? -24.938 -36.5 -7.285 1 96.56 91 VAL B O 1
ATOM 4406 N N . PHE B 1 92 ? -23.594 -35.375 -5.832 1 95 92 PHE B N 1
ATOM 4407 C CA . PHE B 1 92 ? -24.719 -34.625 -5.27 1 95 92 PHE B CA 1
ATOM 4408 C C . PHE B 1 92 ? -24.562 -33.125 -5.562 1 95 92 PHE B C 1
ATOM 4410 O O . PHE B 1 92 ? -23.828 -32.438 -4.859 1 95 92 PHE B O 1
ATOM 4417 N N . GLU B 1 93 ? -25.312 -32.625 -6.426 1 94.62 93 GLU B N 1
ATOM 4418 C CA . GLU B 1 93 ? -25.281 -31.219 -6.742 1 94.62 93 GLU B CA 1
ATOM 4419 C C . GLU B 1 93 ? -25.656 -30.375 -5.523 1 94.62 93 GLU B C 1
ATOM 4421 O O . GLU B 1 93 ? -25.125 -29.266 -5.344 1 94.62 93 GLU B O 1
ATOM 4426 N N . ASP B 1 94 ? -26.469 -30.875 -4.68 1 96.69 94 ASP B N 1
ATOM 4427 C CA . ASP B 1 94 ? -26.922 -30.156 -3.494 1 96.69 94 ASP B CA 1
ATOM 4428 C C . ASP B 1 94 ? -25.766 -29.844 -2.555 1 96.69 94 ASP B C 1
ATOM 4430 O O . ASP B 1 94 ? -25.766 -28.828 -1.86 1 96.69 94 ASP B O 1
ATOM 4434 N N . ARG B 1 95 ? -24.812 -30.719 -2.549 1 97.06 95 ARG B N 1
ATOM 4435 C CA . ARG B 1 95 ? -23.641 -30.5 -1.714 1 97.06 95 ARG B CA 1
ATOM 4436 C C . ARG B 1 95 ? -22.844 -29.281 -2.195 1 97.06 95 ARG B C 1
ATOM 4438 O O . ARG B 1 95 ? -22.312 -28.516 -1.386 1 97.06 95 ARG B O 1
ATOM 4445 N N . ALA B 1 96 ? -22.781 -29.141 -3.504 1 97.81 96 ALA B N 1
ATOM 4446 C CA . ALA B 1 96 ? -22.125 -27.969 -4.078 1 97.81 96 ALA B CA 1
ATOM 4447 C C . ALA B 1 96 ? -22.891 -26.688 -3.74 1 97.81 96 ALA B C 1
ATOM 4449 O O . ALA B 1 96 ? -22.297 -25.703 -3.328 1 97.81 96 ALA B O 1
ATOM 4450 N N . ILE B 1 97 ? -24.188 -26.719 -3.871 1 97.69 97 ILE B N 1
ATOM 4451 C CA . ILE B 1 97 ? -25.031 -25.547 -3.582 1 97.69 97 ILE B CA 1
ATOM 4452 C C . ILE B 1 97 ? -24.875 -25.172 -2.111 1 97.69 97 ILE B C 1
ATOM 4454 O O . ILE B 1 97 ? -24.688 -23.984 -1.785 1 97.69 97 ILE B O 1
ATOM 4458 N N . ASP B 1 98 ? -24.938 -26.188 -1.253 1 97.75 98 ASP B N 1
ATOM 4459 C CA . ASP B 1 98 ? -24.828 -25.938 0.182 1 97.75 98 ASP B CA 1
ATOM 4460 C C . ASP B 1 98 ? -23.484 -25.328 0.534 1 97.75 98 ASP B C 1
ATOM 4462 O O . ASP B 1 98 ? -23.406 -24.406 1.346 1 97.75 98 ASP B O 1
ATOM 4466 N N . TRP B 1 99 ? -22.469 -25.859 -0.055 1 98.06 99 TRP B N 1
ATOM 4467 C CA . TRP B 1 99 ? -21.125 -25.359 0.209 1 98.06 99 TRP B CA 1
ATOM 4468 C C . TRP B 1 99 ? -21 -23.891 -0.19 1 98.06 99 TRP B C 1
ATOM 4470 O O . TRP B 1 99 ? -20.453 -23.078 0.563 1 98.06 99 TRP B O 1
ATOM 4480 N N . ILE B 1 100 ? -21.5 -23.469 -1.321 1 98.19 100 ILE B N 1
ATOM 4481 C CA . ILE B 1 100 ? -21.406 -22.094 -1.825 1 98.19 100 ILE B CA 1
ATOM 4482 C C . ILE B 1 100 ? -22.234 -21.172 -0.945 1 98.19 100 ILE B C 1
ATOM 4484 O O . ILE B 1 100 ? -21.797 -20.062 -0.616 1 98.19 100 ILE B O 1
ATOM 4488 N N . LYS B 1 101 ? -23.375 -21.609 -0.559 1 97.25 101 LYS B N 1
ATOM 4489 C CA . LYS B 1 101 ? -24.234 -20.812 0.305 1 97.25 101 LYS B CA 1
ATOM 4490 C C . LYS B 1 101 ? -23.578 -20.547 1.655 1 97.25 101 LYS B C 1
ATOM 4492 O O . LYS B 1 101 ? -23.75 -19.469 2.24 1 97.25 101 LYS B O 1
ATOM 4497 N N . GLN B 1 102 ? -22.828 -21.547 2.07 1 96.88 102 GLN B N 1
ATOM 4498 C CA . GLN B 1 102 ? -22.234 -21.453 3.396 1 96.88 102 GLN B CA 1
ATOM 4499 C C . GLN B 1 102 ? -20.922 -20.688 3.35 1 96.88 102 GLN B C 1
ATOM 4501 O O . GLN B 1 102 ? -20.625 -19.891 4.246 1 96.88 102 GLN B O 1
ATOM 4506 N N . ASN B 1 103 ? -20.141 -20.938 2.314 1 98 103 ASN B N 1
ATOM 4507 C CA . ASN B 1 103 ? -18.734 -20.531 2.359 1 98 103 ASN B CA 1
ATOM 4508 C C . ASN B 1 103 ? -18.484 -19.328 1.46 1 98 103 ASN B C 1
ATOM 4510 O O . ASN B 1 103 ? -17.484 -18.625 1.615 1 98 103 ASN B O 1
ATOM 4514 N N . VAL B 1 104 ? -19.375 -18.984 0.531 1 97.88 104 VAL B N 1
ATOM 4515 C CA . VAL B 1 104 ? -19.078 -17.969 -0.471 1 97.88 104 VAL B CA 1
ATOM 4516 C C . VAL B 1 104 ? -20.156 -16.875 -0.425 1 97.88 104 VAL B C 1
ATOM 4518 O O . VAL B 1 104 ? -19.844 -15.695 -0.195 1 97.88 104 VAL B O 1
ATOM 4521 N N . GLN B 1 105 ? -21.375 -17.172 -0.506 1 96.19 105 GLN B N 1
ATOM 4522 C CA . GLN B 1 105 ? -22.484 -16.25 -0.721 1 96.19 105 GLN B CA 1
ATOM 4523 C C . GLN B 1 105 ? -22.562 -15.203 0.386 1 96.19 105 GLN B C 1
ATOM 4525 O O . GLN B 1 105 ? -22.781 -14.023 0.116 1 96.19 105 GLN B O 1
ATOM 4530 N N . PRO B 1 106 ? -22.344 -15.602 1.641 1 96.44 106 PRO B N 1
ATOM 4531 C CA . PRO B 1 106 ? -22.484 -14.602 2.703 1 96.44 106 PRO B CA 1
ATOM 4532 C C . PRO B 1 106 ? -21.469 -13.469 2.586 1 96.44 106 PRO B C 1
ATOM 4534 O O . PRO B 1 106 ? -21.656 -12.398 3.18 1 96.44 106 PRO B O 1
ATOM 4537 N N . TYR B 1 107 ? -20.391 -13.695 1.855 1 97.56 107 TYR B N 1
ATOM 4538 C CA . TYR B 1 107 ? -19.297 -12.742 1.854 1 97.56 107 TYR B CA 1
ATOM 4539 C C . TYR B 1 107 ? -19.25 -11.961 0.548 1 97.56 107 TYR B C 1
ATOM 4541 O O . TYR B 1 107 ? -18.5 -10.992 0.423 1 97.56 107 TYR B O 1
ATOM 4549 N N . LEU B 1 108 ? -20.062 -12.188 -0.458 1 95.69 108 LEU B N 1
ATOM 4550 C CA . LEU B 1 108 ? -19.953 -11.711 -1.832 1 95.69 108 LEU B CA 1
ATOM 4551 C C . LEU B 1 108 ? -20.234 -10.219 -1.915 1 95.69 108 LEU B C 1
ATOM 4553 O O . LEU B 1 108 ? -19.766 -9.539 -2.83 1 95.69 108 LEU B O 1
ATOM 4557 N N . LEU B 1 109 ? -20.984 -9.75 -0.99 1 92.06 109 LEU B N 1
ATOM 4558 C CA . LEU B 1 109 ? -21.375 -8.344 -1.055 1 92.06 109 LEU B CA 1
ATOM 4559 C C . LEU B 1 109 ? -20.172 -7.445 -0.759 1 92.06 109 LEU B C 1
ATOM 4561 O O . LEU B 1 109 ? -20.016 -6.383 -1.366 1 92.06 109 LEU B O 1
ATOM 4565 N N . GLU B 1 110 ? -19.281 -7.891 0.165 1 95.81 110 GLU B N 1
ATOM 4566 C CA . GLU B 1 110 ? -18.25 -6.973 0.641 1 95.81 110 GLU B CA 1
ATOM 4567 C C . GLU B 1 110 ? -16.859 -7.5 0.319 1 95.81 110 GLU B C 1
ATOM 4569 O O . GLU B 1 110 ? -15.875 -6.758 0.388 1 95.81 110 GLU B O 1
ATOM 4574 N N . THR B 1 111 ? -16.672 -8.75 0.043 1 97.25 111 THR B N 1
ATOM 4575 C CA . THR B 1 111 ? -15.414 -9.383 -0.3 1 97.25 111 THR B CA 1
ATOM 4576 C C . THR B 1 111 ? -15.406 -9.812 -1.765 1 97.25 111 THR B C 1
ATOM 4578 O O . THR B 1 111 ? -16.359 -10.414 -2.248 1 97.25 111 THR B O 1
ATOM 4581 N N . HIS B 1 112 ? -14.336 -9.523 -2.5 1 97.19 112 HIS B N 1
ATOM 4582 C CA . HIS B 1 112 ? -14.242 -9.797 -3.93 1 97.19 112 HIS B CA 1
ATOM 4583 C C . HIS B 1 112 ? -13.836 -11.242 -4.191 1 97.19 112 HIS B C 1
ATOM 4585 O O . HIS B 1 112 ? -12.711 -11.508 -4.633 1 97.19 112 HIS B O 1
ATOM 4591 N N . ILE B 1 113 ? -14.742 -12.117 -3.959 1 98.06 113 ILE B N 1
ATOM 4592 C CA . ILE B 1 113 ? -14.523 -13.5 -4.371 1 98.06 113 ILE B CA 1
ATOM 4593 C C . ILE B 1 113 ? -14.812 -13.648 -5.863 1 98.06 113 ILE B C 1
ATOM 4595 O O . ILE B 1 113 ? -15.961 -13.531 -6.297 1 98.06 113 ILE B O 1
ATOM 4599 N N . ARG B 1 114 ? -13.742 -13.977 -6.633 1 97.44 114 ARG B N 1
ATOM 4600 C CA . ARG B 1 114 ? -13.867 -13.914 -8.086 1 97.44 114 ARG B CA 1
ATOM 4601 C C . ARG B 1 114 ? -13.594 -15.266 -8.719 1 97.44 114 ARG B C 1
ATOM 4603 O O . ARG B 1 114 ? -13.758 -15.43 -9.93 1 97.44 114 ARG B O 1
ATOM 4610 N N . GLY B 1 115 ? -13.242 -16.25 -7.93 1 97.88 115 GLY B N 1
ATOM 4611 C CA . GLY B 1 115 ? -12.984 -17.578 -8.453 1 97.88 115 GLY B CA 1
ATOM 4612 C C . GLY B 1 115 ? -13.141 -18.672 -7.418 1 97.88 115 GLY B C 1
ATOM 4613 O O . GLY B 1 115 ? -12.992 -18.422 -6.219 1 97.88 115 GLY B O 1
ATOM 4614 N N . ILE B 1 116 ? -13.492 -19.828 -7.891 1 98.62 116 ILE B N 1
ATOM 4615 C CA . ILE B 1 116 ? -13.492 -21.062 -7.113 1 98.62 116 ILE B CA 1
ATOM 4616 C C . ILE B 1 116 ? -12.633 -22.109 -7.82 1 98.62 116 ILE B C 1
ATOM 4618 O O . ILE B 1 116 ? -12.922 -22.484 -8.961 1 98.62 116 ILE B O 1
ATOM 4622 N N . ALA B 1 117 ? -11.617 -22.5 -7.203 1 98.75 117 ALA B N 1
ATOM 4623 C CA . ALA B 1 117 ? -10.805 -23.609 -7.691 1 98.75 117 ALA B CA 1
ATOM 4624 C C . ALA B 1 117 ? -11.32 -24.938 -7.141 1 98.75 117 ALA B C 1
ATOM 4626 O O . ALA B 1 117 ? -11.312 -25.156 -5.93 1 98.75 117 ALA B O 1
ATOM 4627 N N . VAL B 1 118 ? -11.719 -25.781 -8.055 1 98.75 118 VAL B N 1
ATOM 4628 C CA . VAL B 1 118 ? -12.25 -27.094 -7.664 1 98.75 118 VAL B CA 1
ATOM 4629 C C . VAL B 1 118 ? -11.141 -28.141 -7.719 1 98.75 118 VAL B C 1
ATOM 4631 O O . VAL B 1 118 ? -10.734 -28.562 -8.805 1 98.75 118 VAL B O 1
ATOM 4634 N N . GLY B 1 119 ? -10.734 -28.516 -6.527 1 97.06 119 GLY B N 1
ATOM 4635 C CA . GLY B 1 119 ? -9.617 -29.438 -6.441 1 97.06 119 GLY B CA 1
ATOM 4636 C C . GLY B 1 119 ? -8.281 -28.797 -6.766 1 97.06 119 GLY B C 1
ATOM 4637 O O . GLY B 1 119 ? -8.234 -27.656 -7.242 1 97.06 119 GLY B O 1
ATOM 4638 N N . ASN B 1 120 ? -7.234 -29.5 -6.434 1 96.44 120 ASN B N 1
ATOM 4639 C CA . ASN B 1 120 ? -5.859 -29.109 -6.734 1 96.44 120 ASN B CA 1
ATOM 4640 C C . ASN B 1 120 ? -5.012 -30.328 -7.109 1 96.44 120 ASN B C 1
ATOM 4642 O O . ASN B 1 120 ? -4.922 -31.281 -6.348 1 96.44 120 ASN B O 1
ATOM 4646 N N . GLU B 1 121 ? -4.496 -30.266 -8.32 1 95.69 121 GLU B N 1
ATOM 4647 C CA . GLU B 1 121 ? -3.6 -31.297 -8.828 1 95.69 121 GLU B CA 1
ATOM 4648 C C . GLU B 1 121 ? -4.238 -32.688 -8.703 1 95.69 121 GLU B C 1
ATOM 4650 O O . GLU B 1 121 ? -3.609 -33.625 -8.219 1 95.69 121 GLU B O 1
ATOM 4655 N N . VAL B 1 122 ? -5.406 -32.812 -9.203 1 96.31 122 VAL B N 1
ATOM 4656 C CA . VAL B 1 122 ? -6.184 -34.031 -9.055 1 96.31 122 VAL B CA 1
ATOM 4657 C C . VAL B 1 122 ? -5.703 -35.062 -10.062 1 96.31 122 VAL B C 1
ATOM 4659 O O . VAL B 1 122 ? -5.469 -36.219 -9.703 1 96.31 122 VAL B O 1
ATOM 4662 N N . LEU B 1 123 ? -5.578 -34.875 -11.422 1 92.75 123 LEU B N 1
ATOM 4663 C CA . LEU B 1 123 ? -5.305 -35.812 -12.492 1 92.75 123 LEU B CA 1
ATOM 4664 C C . LEU B 1 123 ? -3.812 -36.125 -12.57 1 92.75 123 LEU B C 1
ATOM 4666 O O . LEU B 1 123 ? -3.422 -37.188 -13.031 1 92.75 123 LEU B O 1
ATOM 4670 N N . GLY B 1 124 ? -2.838 -35.531 -12.008 1 78.62 124 GLY B N 1
ATOM 4671 C CA . GLY B 1 124 ? -1.403 -35.75 -12.117 1 78.62 124 GLY B CA 1
ATOM 4672 C C . GLY B 1 124 ? -0.833 -36.562 -10.969 1 78.62 124 GLY B C 1
ATOM 4673 O O . GLY B 1 124 ? 0.337 -36.938 -10.992 1 78.62 124 GLY B O 1
ATOM 4674 N N . SER B 1 125 ? -1.688 -36.844 -10.086 1 72.5 125 SER B N 1
ATOM 4675 C CA . SER B 1 125 ? -1.224 -37.594 -8.914 1 72.5 125 SER B CA 1
ATOM 4676 C C . SER B 1 125 ? -1.583 -39.062 -9.016 1 72.5 125 SER B C 1
ATOM 4678 O O . SER B 1 125 ? -2.674 -39.406 -9.469 1 72.5 125 SER B O 1
ATOM 4680 N N . GLU B 1 126 ? -0.586 -39.906 -9.086 1 64.5 126 GLU B N 1
ATOM 4681 C CA . GLU B 1 126 ? -0.794 -41.344 -9.203 1 64.5 126 GLU B CA 1
ATOM 4682 C C . GLU B 1 126 ? -1.65 -41.875 -8.055 1 64.5 126 GLU B C 1
ATOM 4684 O O . GLU B 1 126 ? -1.514 -41.406 -6.914 1 64.5 126 GLU B O 1
ATOM 4689 N N . GLY B 1 127 ? -2.676 -42.656 -8.242 1 63.06 127 GLY B N 1
ATOM 4690 C CA . GLY B 1 127 ? -3.326 -43.531 -7.266 1 63.06 127 GLY B CA 1
ATOM 4691 C C . GLY B 1 127 ? -4.711 -43.062 -6.875 1 63.06 127 GLY B C 1
ATOM 4692 O O . GLY B 1 127 ? -5.43 -43.75 -6.152 1 63.06 127 GLY B O 1
ATOM 4693 N N . ASN B 1 128 ? -5 -41.875 -7.258 1 76.19 128 ASN B N 1
ATOM 4694 C CA . ASN B 1 128 ? -6.336 -41.531 -6.781 1 76.19 128 ASN B CA 1
ATOM 4695 C C . ASN B 1 128 ? -7.352 -41.531 -7.922 1 76.19 128 ASN B C 1
ATOM 4697 O O . ASN B 1 128 ? -7.902 -40.469 -8.258 1 76.19 128 ASN B O 1
ATOM 4701 N N . ILE B 1 129 ? -7.672 -42.656 -8.406 1 87.06 129 ILE B N 1
ATOM 4702 C CA . ILE B 1 129 ? -8.578 -42.875 -9.531 1 87.06 129 ILE B CA 1
ATOM 4703 C C . ILE B 1 129 ? -9.961 -42.344 -9.188 1 87.06 129 ILE B C 1
ATOM 4705 O O . ILE B 1 129 ? -10.617 -41.719 -10.039 1 87.06 129 ILE B O 1
ATOM 4709 N N . GLU B 1 130 ? -10.273 -42.5 -7.98 1 90.94 130 GLU B N 1
ATOM 4710 C CA . GLU B 1 130 ? -11.602 -42.062 -7.566 1 90.94 130 GLU B CA 1
ATOM 4711 C C . GLU B 1 130 ? -11.781 -40.562 -7.758 1 90.94 130 GLU B C 1
ATOM 4713 O O . GLU B 1 130 ? -12.797 -40.125 -8.289 1 90.94 130 GLU B O 1
ATOM 4718 N N . ASN B 1 131 ? -10.805 -39.812 -7.324 1 94.31 131 ASN B N 1
ATOM 4719 C CA . ASN B 1 131 ? -10.875 -38.375 -7.488 1 94.31 131 ASN B CA 1
ATOM 4720 C C . ASN B 1 131 ? -10.812 -37.969 -8.961 1 94.31 131 ASN B C 1
ATOM 4722 O O . ASN B 1 131 ? -11.477 -37 -9.375 1 94.31 131 ASN B O 1
ATOM 4726 N N . SER B 1 132 ? -10.047 -38.688 -9.742 1 95.38 132 SER B N 1
ATOM 4727 C CA . SER B 1 132 ? -9.961 -38.406 -11.172 1 95.38 132 SER B CA 1
ATOM 4728 C C . SER B 1 132 ? -11.312 -38.594 -11.844 1 95.38 132 SER B C 1
ATOM 4730 O O . SER B 1 132 ? -11.719 -37.75 -12.664 1 95.38 132 SER B O 1
ATOM 4732 N N . GLU B 1 133 ? -12.016 -39.594 -11.438 1 95.62 133 GLU B N 1
ATOM 4733 C CA . GLU B 1 133 ? -13.328 -39.906 -12.008 1 95.62 133 GLU B CA 1
ATOM 4734 C C . GLU B 1 133 ? -14.367 -38.875 -11.547 1 95.62 133 GLU B C 1
ATOM 4736 O O . GLU B 1 133 ? -15.32 -38.594 -12.273 1 95.62 133 GLU B O 1
ATOM 4741 N N . ALA B 1 134 ? -14.133 -38.344 -10.375 1 97.31 134 ALA B N 1
ATOM 4742 C CA . ALA B 1 134 ? -15.133 -37.5 -9.766 1 97.31 134 ALA B CA 1
ATOM 4743 C C . ALA B 1 134 ? -14.961 -36.031 -10.219 1 97.31 134 ALA B C 1
ATOM 4745 O O . ALA B 1 134 ? -15.875 -35.219 -10.078 1 97.31 134 ALA B O 1
ATOM 4746 N N . LEU B 1 135 ? -13.828 -35.656 -10.75 1 98 135 LEU B N 1
ATOM 4747 C CA . LEU B 1 135 ? -13.445 -34.281 -10.945 1 98 135 LEU B CA 1
ATOM 4748 C C . LEU B 1 135 ? -14.43 -33.562 -11.875 1 98 135 LEU B C 1
ATOM 4750 O O . LEU B 1 135 ? -14.938 -32.5 -11.547 1 98 135 LEU B O 1
ATOM 4754 N N . LEU B 1 136 ? -14.719 -34.125 -13.07 1 98.38 136 LEU B N 1
ATOM 4755 C CA . LEU B 1 136 ? -15.609 -33.5 -14.031 1 98.38 136 LEU B CA 1
ATOM 4756 C C . LEU B 1 136 ? -16.984 -33.25 -13.414 1 98.38 136 LEU B C 1
ATOM 4758 O O . LEU B 1 136 ? -17.531 -32.156 -13.531 1 98.38 136 LEU B O 1
ATOM 4762 N N . GLY B 1 137 ? -17.5 -34.312 -12.773 1 98.56 137 GLY B N 1
ATOM 4763 C CA . GLY B 1 137 ? -18.797 -34.188 -12.141 1 98.56 137 GLY B CA 1
ATOM 4764 C C . GLY B 1 137 ? -18.828 -33.094 -11.086 1 98.56 137 GLY B C 1
ATOM 4765 O O . GLY B 1 137 ? -19.781 -32.312 -11.008 1 98.56 137 GLY B O 1
ATOM 4766 N N . ALA B 1 138 ? -17.797 -33 -10.25 1 98.69 138 ALA B N 1
ATOM 4767 C CA . ALA B 1 138 ? -17.703 -31.984 -9.219 1 98.69 138 ALA B CA 1
ATOM 4768 C C . ALA B 1 138 ? -17.656 -30.594 -9.836 1 98.69 138 ALA B C 1
ATOM 4770 O O . ALA B 1 138 ? -18.375 -29.688 -9.406 1 98.69 138 ALA B O 1
ATOM 4771 N N . VAL B 1 139 ? -16.844 -30.406 -10.875 1 98.75 139 VAL B N 1
ATOM 4772 C CA . VAL B 1 139 ? -16.688 -29.125 -11.555 1 98.75 139 VAL B CA 1
ATOM 4773 C C . VAL B 1 139 ? -18.031 -28.688 -12.141 1 98.75 139 VAL B C 1
ATOM 4775 O O . VAL B 1 139 ? -18.453 -27.547 -11.969 1 98.75 139 VAL B O 1
ATOM 4778 N N . LYS B 1 140 ? -18.703 -29.562 -12.82 1 98.69 140 LYS B N 1
ATOM 4779 C CA . LYS B 1 140 ? -20 -29.25 -13.445 1 98.69 140 LYS B CA 1
ATOM 4780 C C . LYS B 1 140 ? -21.031 -28.875 -12.391 1 98.69 140 LYS B C 1
ATOM 4782 O O . LYS B 1 140 ? -21.797 -27.938 -12.57 1 98.69 140 LYS B O 1
ATOM 4787 N N . ASN B 1 141 ? -21.031 -29.656 -11.297 1 98.69 141 ASN B N 1
ATOM 4788 C CA . ASN B 1 141 ? -22.016 -29.391 -10.25 1 98.69 141 ASN B CA 1
ATOM 4789 C C . ASN B 1 141 ? -21.734 -28.078 -9.539 1 98.69 141 ASN B C 1
ATOM 4791 O O . ASN B 1 141 ? -22.672 -27.359 -9.18 1 98.69 141 ASN B O 1
ATOM 4795 N N . VAL B 1 142 ? -20.484 -27.734 -9.297 1 98.69 142 VAL B N 1
ATOM 4796 C CA . VAL B 1 142 ? -20.141 -26.438 -8.703 1 98.69 142 VAL B CA 1
ATOM 4797 C C . VAL B 1 142 ? -20.562 -25.312 -9.641 1 98.69 142 VAL B C 1
ATOM 4799 O O . VAL B 1 142 ? -21.141 -24.312 -9.211 1 98.69 142 VAL B O 1
ATOM 4802 N N . TYR B 1 143 ? -20.25 -25.469 -10.953 1 98.25 143 TYR B N 1
ATOM 4803 C CA . TYR B 1 143 ? -20.672 -24.453 -11.93 1 98.25 143 TYR B CA 1
ATOM 4804 C C . TYR B 1 143 ? -22.203 -24.312 -11.938 1 98.25 143 TYR B C 1
ATOM 4806 O O . TYR B 1 143 ? -22.719 -23.203 -11.961 1 98.25 143 TYR B O 1
ATOM 4814 N N . SER B 1 144 ? -22.859 -25.438 -11.953 1 97.94 144 SER B N 1
ATOM 4815 C CA . SER B 1 144 ? -24.312 -25.422 -11.93 1 97.94 144 SER B CA 1
ATOM 4816 C C . SER B 1 144 ? -24.844 -24.688 -10.703 1 97.94 144 SER B C 1
ATOM 4818 O O . SER B 1 144 ? -25.797 -23.906 -10.805 1 97.94 144 SER B O 1
ATOM 4820 N N . ALA B 1 145 ? -24.266 -24.969 -9.578 1 97.56 145 ALA B N 1
ATOM 4821 C CA . ALA B 1 145 ? -24.656 -24.281 -8.344 1 97.56 145 ALA B CA 1
ATOM 4822 C C . ALA B 1 145 ? -24.469 -22.781 -8.477 1 97.56 145 ALA B C 1
ATOM 4824 O O . ALA B 1 145 ? -25.359 -22 -8.125 1 97.56 145 ALA B O 1
ATOM 4825 N N . VAL B 1 146 ? -23.297 -22.344 -8.977 1 97.38 146 VAL B N 1
ATOM 4826 C CA . VAL B 1 146 ? -22.984 -20.938 -9.188 1 97.38 146 VAL B CA 1
ATOM 4827 C C . VAL B 1 146 ? -23.984 -20.312 -10.156 1 97.38 146 VAL B C 1
ATOM 4829 O O . VAL B 1 146 ? -24.453 -19.188 -9.953 1 97.38 146 VAL B O 1
ATOM 4832 N N . ASN B 1 147 ? -24.328 -21.031 -11.195 1 96.44 147 ASN B N 1
ATOM 4833 C CA . ASN B 1 147 ? -25.297 -20.594 -12.188 1 96.44 147 ASN B CA 1
ATOM 4834 C C . ASN B 1 147 ? -26.688 -20.422 -11.578 1 96.44 147 ASN B C 1
ATOM 4836 O O . ASN B 1 147 ? -27.344 -19.406 -11.781 1 96.44 147 ASN B O 1
ATOM 4840 N N . ARG B 1 148 ? -27.109 -21.359 -10.797 1 96.69 148 ARG B N 1
ATOM 4841 C CA . ARG B 1 148 ? -28.422 -21.344 -10.164 1 96.69 148 ARG B CA 1
ATOM 4842 C C . ARG B 1 148 ? -28.531 -20.156 -9.203 1 96.69 148 ARG B C 1
ATOM 4844 O O . ARG B 1 148 ? -29.625 -19.609 -9.016 1 96.69 148 ARG B O 1
ATOM 4851 N N . LEU B 1 149 ? -27.438 -19.812 -8.633 1 95.81 149 LEU B N 1
ATOM 4852 C CA . LEU B 1 149 ? -27.438 -18.719 -7.68 1 95.81 149 LEU B CA 1
ATOM 4853 C C . LEU B 1 149 ? -27.203 -17.391 -8.383 1 95.81 149 LEU B C 1
ATOM 4855 O O . LEU B 1 149 ? -27.078 -16.344 -7.734 1 95.81 149 LEU B O 1
ATOM 4859 N N . GLY B 1 150 ? -27.062 -17.391 -9.742 1 94.75 150 GLY B N 1
ATOM 4860 C CA . GLY B 1 150 ? -26.922 -16.188 -10.531 1 94.75 150 GLY B CA 1
ATOM 4861 C C . GLY B 1 150 ? -25.547 -15.555 -10.414 1 94.75 150 GLY B C 1
ATOM 4862 O O . GLY B 1 150 ? -25.406 -14.336 -10.492 1 94.75 150 GLY B O 1
ATOM 4863 N N . LEU B 1 151 ? -24.484 -16.375 -10.195 1 95.38 151 LEU B N 1
ATOM 4864 C CA . LEU B 1 151 ? -23.172 -15.836 -9.875 1 95.38 151 LEU B CA 1
ATOM 4865 C C . LEU B 1 151 ? -22.188 -16.125 -10.992 1 95.38 151 LEU B C 1
ATOM 4867 O O . LEU B 1 151 ? -20.984 -15.883 -10.844 1 95.38 151 LEU B O 1
ATOM 4871 N N . THR B 1 152 ? -22.547 -16.578 -12.195 1 93.06 152 THR B N 1
ATOM 4872 C CA . THR B 1 152 ? -21.625 -17.016 -13.25 1 93.06 152 THR B CA 1
ATOM 4873 C C . THR B 1 152 ? -20.906 -15.82 -13.859 1 93.06 152 THR B C 1
ATOM 4875 O O . THR B 1 152 ? -19.844 -15.984 -14.461 1 93.06 152 THR B O 1
ATOM 4878 N N . ASN B 1 153 ? -21.453 -14.633 -13.727 1 91.31 153 ASN B N 1
ATOM 4879 C CA . ASN B 1 153 ? -20.797 -13.43 -14.234 1 91.31 153 ASN B CA 1
ATOM 4880 C C . ASN B 1 153 ? -19.797 -12.867 -13.219 1 91.31 153 ASN B C 1
ATOM 4882 O O . ASN B 1 153 ? -19.047 -11.945 -13.531 1 91.31 153 ASN B O 1
ATOM 4886 N N . LEU B 1 154 ? -19.766 -13.461 -12.109 1 93.69 154 LEU B N 1
ATOM 4887 C CA . LEU B 1 154 ? -18.953 -12.922 -11.031 1 93.69 154 LEU B CA 1
ATOM 4888 C C . LEU B 1 154 ? -17.844 -13.891 -10.656 1 93.69 154 LEU B C 1
ATOM 4890 O O . LEU B 1 154 ? -16.734 -13.469 -10.312 1 93.69 154 LEU B O 1
ATOM 4894 N N . ILE B 1 155 ? -18.125 -15.172 -10.719 1 97.06 155 ILE B N 1
ATOM 4895 C CA . ILE B 1 155 ? -17.219 -16.172 -10.164 1 97.06 155 ILE B CA 1
ATOM 4896 C C . ILE B 1 155 ? -16.75 -17.125 -11.266 1 97.06 155 ILE B C 1
ATOM 4898 O O . ILE B 1 155 ? -17.562 -17.797 -11.898 1 97.06 155 ILE B O 1
ATOM 4902 N N . GLN B 1 156 ? -15.477 -17.188 -11.438 1 97.25 156 GLN B N 1
ATOM 4903 C CA . GLN B 1 156 ? -14.852 -18.125 -12.367 1 97.25 156 GLN B CA 1
ATOM 4904 C C . GLN B 1 156 ? -14.609 -19.469 -11.711 1 97.25 156 GLN B C 1
ATOM 4906 O O . GLN B 1 156 ? -14.172 -19.547 -10.562 1 97.25 156 GLN B O 1
ATOM 4911 N N . ILE B 1 157 ? -14.906 -20.547 -12.461 1 98.19 157 ILE B N 1
ATOM 4912 C CA . ILE B 1 157 ? -14.641 -21.906 -11.977 1 98.19 157 ILE B CA 1
ATOM 4913 C C . ILE B 1 157 ? -13.406 -22.469 -12.664 1 98.19 157 ILE B C 1
ATOM 4915 O O . ILE B 1 157 ? -13.273 -22.375 -13.891 1 98.19 157 ILE B O 1
ATOM 4919 N N . SER B 1 158 ? -12.508 -23.016 -11.891 1 98 158 SER B N 1
ATOM 4920 C CA . SER B 1 158 ? -11.273 -23.562 -12.438 1 98 158 SER B CA 1
ATOM 4921 C C . SER B 1 158 ? -10.852 -24.828 -11.695 1 98 158 SER B C 1
ATOM 4923 O O . SER B 1 158 ? -11.453 -25.188 -10.688 1 98 158 SER B O 1
ATOM 4925 N N . SER B 1 159 ? -9.891 -25.516 -12.234 1 98.38 159 SER B N 1
ATOM 4926 C CA . SER B 1 159 ? -9.242 -26.656 -11.602 1 98.38 159 SER B CA 1
ATOM 4927 C C . SER B 1 159 ? -7.758 -26.719 -11.945 1 98.38 159 SER B C 1
ATOM 4929 O O . SER B 1 159 ? -7.391 -27.141 -13.047 1 98.38 159 SER B O 1
ATOM 4931 N N . PRO B 1 160 ? -6.918 -26.312 -11.031 1 98.12 160 PRO B N 1
ATOM 4932 C CA . PRO B 1 160 ? -5.484 -26.25 -11.32 1 98.12 160 PRO B CA 1
ATOM 4933 C C . PRO B 1 160 ? -4.852 -27.641 -11.461 1 98.12 160 PRO B C 1
ATOM 4935 O O . PRO B 1 160 ? -5.211 -28.562 -10.734 1 98.12 160 PRO B O 1
ATOM 4938 N N . HIS B 1 161 ? -3.916 -27.75 -12.422 1 97.88 161 HIS B N 1
ATOM 4939 C CA . HIS B 1 161 ? -3.209 -28.984 -12.695 1 97.88 161 HIS B CA 1
ATOM 4940 C C . HIS B 1 161 ? -1.715 -28.844 -12.422 1 97.88 161 HIS B C 1
ATOM 4942 O O . HIS B 1 161 ? -1.163 -27.75 -12.539 1 97.88 161 HIS B O 1
ATOM 4948 N N . SER B 1 162 ? -1.094 -29.969 -12.016 1 95.56 162 SER B N 1
ATOM 4949 C CA . SER B 1 162 ? 0.364 -30 -12.008 1 95.56 162 SER B CA 1
ATOM 4950 C C . SER B 1 162 ? 0.914 -30.344 -13.391 1 95.56 162 SER B C 1
ATOM 4952 O O . SER B 1 162 ? 0.172 -30.781 -14.266 1 95.56 162 SER B O 1
ATOM 4954 N N . GLU B 1 163 ? 2.209 -30.172 -13.562 1 94.81 163 GLU B N 1
ATOM 4955 C CA . GLU B 1 163 ? 2.848 -30.531 -14.82 1 94.81 163 GLU B CA 1
ATOM 4956 C C . GLU B 1 163 ? 2.91 -32.031 -15 1 94.81 163 GLU B C 1
ATOM 4958 O O . GLU B 1 163 ? 3.234 -32.531 -16.078 1 94.81 163 GLU B O 1
ATOM 4963 N N . GLY B 1 164 ? 2.471 -32.719 -13.984 1 93.38 164 GLY B N 1
ATOM 4964 C CA . GLY B 1 164 ? 2.389 -34.188 -14.055 1 93.38 164 GLY B CA 1
ATOM 4965 C C . GLY B 1 164 ? 1.366 -34.688 -15.062 1 93.38 164 GLY B C 1
ATOM 4966 O O . GLY B 1 164 ? 1.368 -35.844 -15.438 1 93.38 164 GLY B O 1
ATOM 4967 N N . VAL B 1 165 ? 0.553 -33.844 -15.602 1 96.5 165 VAL B N 1
ATOM 4968 C CA . VAL B 1 165 ? -0.469 -34.25 -16.562 1 96.5 165 VAL B CA 1
ATOM 4969 C C . VAL B 1 165 ? 0.15 -34.375 -17.953 1 96.5 165 VAL B C 1
ATOM 4971 O O . VAL B 1 165 ? -0.458 -34.938 -18.859 1 96.5 165 VAL B O 1
ATOM 4974 N N . PHE B 1 166 ? 1.368 -33.875 -18.141 1 96.94 166 PHE B N 1
ATOM 4975 C CA . PHE B 1 166 ? 2.008 -33.844 -19.453 1 96.94 166 PHE B CA 1
ATOM 4976 C C . PHE B 1 166 ? 2.891 -35.094 -19.625 1 96.94 166 PHE B C 1
ATOM 4978 O O . PHE B 1 166 ? 3.482 -35.562 -18.672 1 96.94 166 PHE B O 1
ATOM 4985 N N . ALA B 1 167 ? 3.002 -35.562 -20.812 1 94.38 167 ALA B N 1
ATOM 4986 C CA . ALA B 1 167 ? 3.857 -36.688 -21.156 1 94.38 167 ALA B CA 1
ATOM 4987 C C . ALA B 1 167 ? 5.277 -36.25 -21.469 1 94.38 167 ALA B C 1
ATOM 4989 O O . ALA B 1 167 ? 6.25 -36.875 -21.078 1 94.38 167 ALA B O 1
ATOM 4990 N N . ASN B 1 168 ? 5.395 -35.25 -22.25 1 88.81 168 ASN B N 1
ATOM 4991 C CA . ASN B 1 168 ? 6.641 -34.594 -22.656 1 88.81 168 ASN B CA 1
ATOM 4992 C C . ASN B 1 168 ? 6.48 -33.094 -22.734 1 88.81 168 ASN B C 1
ATOM 4994 O O . ASN B 1 168 ? 5.523 -32.594 -23.328 1 88.81 168 ASN B O 1
ATOM 4998 N N . SER B 1 169 ? 7.445 -32.469 -22.031 1 87.81 169 SER B N 1
ATOM 4999 C CA . SER B 1 169 ? 7.258 -31.016 -22.031 1 87.81 169 SER B CA 1
ATOM 5000 C C . SER B 1 169 ? 8.438 -30.312 -22.672 1 87.81 169 SER B C 1
ATOM 5002 O O . SER B 1 169 ? 8.508 -29.078 -22.672 1 87.81 169 SER B O 1
ATOM 5004 N N . PHE B 1 170 ? 9.375 -31.109 -23.203 1 90.69 170 PHE B N 1
ATOM 5005 C CA . PHE B 1 170 ? 10.547 -30.531 -23.844 1 90.69 170 PHE B CA 1
ATOM 5006 C C . PHE B 1 170 ? 10.812 -31.172 -25.188 1 90.69 170 PHE B C 1
ATOM 5008 O O . PHE B 1 170 ? 10.852 -32.406 -25.297 1 90.69 170 PHE B O 1
ATOM 5015 N N . PRO B 1 171 ? 11.047 -30.25 -26.25 1 95.94 171 PRO B N 1
ATOM 5016 C CA . PRO B 1 171 ? 10.789 -28.812 -26.344 1 95.94 171 PRO B CA 1
ATOM 5017 C C . PRO B 1 171 ? 9.305 -28.469 -26.219 1 95.94 171 PRO B C 1
ATOM 5019 O O . PRO B 1 171 ? 8.453 -29.359 -26.297 1 95.94 171 PRO B O 1
ATOM 5022 N N . PRO B 1 172 ? 8.969 -27.203 -25.984 1 97.81 172 PRO B N 1
ATOM 5023 C CA . PRO B 1 172 ? 7.582 -26.812 -25.703 1 97.81 172 PRO B CA 1
ATOM 5024 C C . PRO B 1 172 ? 6.613 -27.359 -26.75 1 97.81 172 PRO B C 1
ATOM 5026 O O . PRO B 1 172 ? 5.559 -27.891 -26.406 1 97.81 172 PRO B O 1
ATOM 5029 N N . SER B 1 173 ? 6.988 -27.344 -28 1 97.81 173 SER B N 1
ATOM 5030 C CA . SER B 1 173 ? 6.09 -27.719 -29.094 1 97.81 173 SER B CA 1
ATOM 5031 C C . SER B 1 173 ? 5.758 -29.203 -29.047 1 97.81 173 SER B C 1
ATOM 5033 O O . SER B 1 173 ? 4.809 -29.641 -29.703 1 97.81 173 SER B O 1
ATOM 5035 N N . SER B 1 174 ? 6.504 -30.031 -28.312 1 97.31 174 SER B N 1
ATOM 5036 C CA . SER B 1 174 ? 6.332 -31.484 -28.25 1 97.31 174 SER B CA 1
ATOM 5037 C C . SER B 1 174 ? 5.395 -31.875 -27.125 1 97.31 174 SER B C 1
ATOM 5039 O O . SER B 1 174 ? 5.062 -33.062 -26.969 1 97.31 174 SER B O 1
ATOM 5041 N N . CYS B 1 175 ? 4.922 -30.891 -26.359 1 98.06 175 CYS B N 1
ATOM 5042 C CA . CYS B 1 175 ? 4.156 -31.203 -25.156 1 98.06 175 CYS B CA 1
ATOM 5043 C C . CYS B 1 175 ? 2.766 -31.719 -25.516 1 98.06 175 CYS B C 1
ATOM 5045 O O . CYS B 1 175 ? 2.09 -31.156 -26.375 1 98.06 175 CYS B O 1
ATOM 5047 N N . ILE B 1 176 ? 2.393 -32.812 -24.891 1 97.62 176 ILE B N 1
ATOM 5048 C CA . ILE B 1 176 ? 1.052 -33.375 -25.016 1 97.62 176 ILE B CA 1
ATOM 5049 C C . ILE B 1 176 ? 0.571 -33.875 -23.641 1 97.62 176 ILE B C 1
ATOM 5051 O O . ILE B 1 176 ? 1.381 -34.156 -22.766 1 97.62 176 ILE B O 1
ATOM 5055 N N . ILE B 1 177 ? -0.691 -33.938 -23.484 1 97.25 177 ILE B N 1
ATOM 5056 C CA . ILE B 1 177 ? -1.277 -34.5 -22.281 1 97.25 177 ILE B CA 1
ATOM 5057 C C . ILE B 1 177 ? -1.106 -36.031 -22.312 1 97.25 177 ILE B C 1
ATOM 5059 O O . ILE B 1 177 ? -1.256 -36.656 -23.359 1 97.25 177 ILE B O 1
ATOM 5063 N N . LYS B 1 178 ? -0.791 -36.625 -21.188 1 96.19 178 LYS B N 1
ATOM 5064 C CA . LYS B 1 178 ? -0.647 -38.062 -21.094 1 96.19 178 LYS B CA 1
ATOM 5065 C C . LYS B 1 178 ? -1.884 -38.781 -21.641 1 96.19 178 LYS B C 1
ATOM 5067 O O . LYS B 1 178 ? -3.01 -38.438 -21.266 1 96.19 178 LYS B O 1
ATOM 5072 N N . GLU B 1 179 ? -1.643 -39.75 -22.438 1 95.19 179 GLU B N 1
ATOM 5073 C CA . GLU B 1 179 ? -2.732 -40.5 -23.062 1 95.19 179 GLU B CA 1
ATOM 5074 C C . GLU B 1 179 ? -3.617 -41.156 -22.016 1 95.19 179 GLU B C 1
ATOM 5076 O O . GLU B 1 179 ? -4.84 -41.219 -22.172 1 95.19 179 GLU B O 1
ATOM 5081 N N . SER B 1 180 ? -3.031 -41.688 -20.969 1 93.38 180 SER B N 1
ATOM 5082 C CA . SER B 1 180 ? -3.758 -42.375 -19.922 1 93.38 180 SER B CA 1
ATOM 5083 C C . SER B 1 180 ? -4.719 -41.438 -19.203 1 93.38 180 SER B C 1
ATOM 5085 O O . SER B 1 180 ? -5.66 -41.875 -18.547 1 93.38 180 SER B O 1
ATOM 5087 N N . LEU B 1 181 ? -4.504 -40.094 -19.344 1 95.38 181 LEU B N 1
ATOM 5088 C CA . LEU B 1 181 ? -5.32 -39.125 -18.609 1 95.38 181 LEU B CA 1
ATOM 5089 C C . LEU B 1 181 ? -6.375 -38.531 -19.531 1 95.38 181 LEU B C 1
ATOM 5091 O O . LEU B 1 181 ? -7.266 -37.812 -19.062 1 95.38 181 LEU B O 1
ATOM 5095 N N . MET B 1 182 ? -6.352 -38.844 -20.812 1 95.69 182 MET B N 1
ATOM 5096 C CA . MET B 1 182 ? -7.203 -38.188 -21.812 1 95.69 182 MET B CA 1
ATOM 5097 C C . MET B 1 182 ? -8.68 -38.5 -21.547 1 95.69 182 MET B C 1
ATOM 5099 O O . MET B 1 182 ? -9.539 -37.625 -21.75 1 95.69 182 MET B O 1
ATOM 5103 N N . PRO B 1 183 ? -8.984 -39.688 -21.047 1 95.69 183 PRO B N 1
ATOM 5104 C CA . PRO B 1 183 ? -10.398 -39.938 -20.766 1 95.69 183 PRO B CA 1
ATOM 5105 C C . PRO B 1 183 ? -10.984 -39 -19.734 1 95.69 183 PRO B C 1
ATOM 5107 O O . PRO B 1 183 ? -12.188 -38.719 -19.734 1 95.69 183 PRO B O 1
ATOM 5110 N N . TYR B 1 184 ? -10.172 -38.5 -18.828 1 96.5 184 TYR B N 1
ATOM 5111 C CA . TYR B 1 184 ? -10.609 -37.562 -17.797 1 96.5 184 TYR B CA 1
ATOM 5112 C C . TYR B 1 184 ? -10.438 -36.125 -18.281 1 96.5 184 TYR B C 1
ATOM 5114 O O . TYR B 1 184 ? -11.328 -35.281 -18.094 1 96.5 184 TYR B O 1
ATOM 5122 N N . MET B 1 185 ? -9.352 -35.812 -18.969 1 97.56 185 MET B N 1
ATOM 5123 C CA . MET B 1 185 ? -8.945 -34.438 -19.312 1 97.56 185 MET B CA 1
ATOM 5124 C C . MET B 1 185 ? -9.789 -33.906 -20.453 1 97.56 185 MET B C 1
ATOM 5126 O O . MET B 1 185 ? -10.195 -32.75 -20.422 1 97.56 185 MET B O 1
ATOM 5130 N N . LYS B 1 186 ? -10.023 -34.688 -21.453 1 97.69 186 LYS B N 1
ATOM 5131 C CA . LYS B 1 186 ? -10.688 -34.156 -22.656 1 97.69 186 LYS B CA 1
ATOM 5132 C C . LYS B 1 186 ? -12.078 -33.625 -22.328 1 97.69 186 LYS B C 1
ATOM 5134 O O . LYS B 1 186 ? -12.414 -32.5 -22.688 1 97.69 186 LYS B O 1
ATOM 5139 N N . PRO B 1 187 ? -12.898 -34.406 -21.609 1 98.44 187 PRO B N 1
ATOM 5140 C CA . PRO B 1 187 ? -14.203 -33.844 -21.266 1 98.44 187 PRO B CA 1
ATOM 5141 C C . PRO B 1 187 ? -14.102 -32.625 -20.359 1 98.44 187 PRO B C 1
ATOM 5143 O O . PRO B 1 187 ? -14.938 -31.719 -20.438 1 98.44 187 PRO B O 1
ATOM 5146 N N . LEU B 1 188 ? -13.164 -32.594 -19.5 1 98.5 188 LEU B N 1
ATOM 5147 C CA . LEU B 1 188 ? -12.938 -31.453 -18.625 1 98.5 188 LEU B CA 1
ATOM 5148 C C . LEU B 1 188 ? -12.586 -30.203 -19.438 1 98.5 188 LEU B C 1
ATOM 5150 O O . LEU B 1 188 ? -13.156 -29.141 -19.219 1 98.5 188 LEU B O 1
ATOM 5154 N N . LEU B 1 189 ? -11.672 -30.328 -20.406 1 98.75 189 LEU B N 1
ATOM 5155 C CA . LEU B 1 189 ? -11.289 -29.234 -21.281 1 98.75 189 LEU B CA 1
ATOM 5156 C C . LEU B 1 189 ? -12.477 -28.75 -22.109 1 98.75 189 LEU B C 1
ATOM 5158 O O . LEU B 1 189 ? -12.641 -27.547 -22.344 1 98.75 189 LEU B O 1
ATOM 5162 N N . GLU B 1 190 ? -13.25 -29.656 -22.594 1 98.56 190 GLU B N 1
ATOM 5163 C CA . GLU B 1 190 ? -14.453 -29.312 -23.344 1 98.56 190 GLU B CA 1
ATOM 5164 C C . GLU B 1 190 ? -15.383 -28.438 -22.5 1 98.56 190 GLU B C 1
ATOM 5166 O O . GLU B 1 190 ? -15.867 -27.406 -22.969 1 98.56 190 GLU B O 1
ATOM 5171 N N . PHE B 1 191 ? -15.578 -28.875 -21.297 1 98.5 191 PHE B N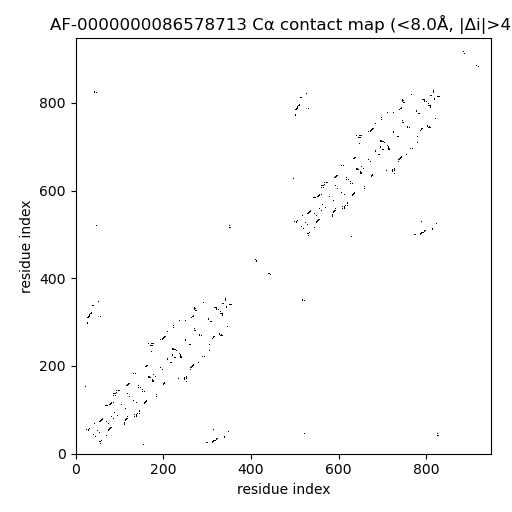 1
ATOM 5172 C CA . PHE B 1 191 ? -16.469 -28.125 -20.438 1 98.5 191 PHE B CA 1
ATOM 5173 C C . PHE B 1 191 ? -15.898 -26.734 -20.156 1 98.5 191 PHE B C 1
ATOM 5175 O O . PHE B 1 191 ? -16.625 -25.734 -20.234 1 98.5 191 PHE B O 1
ATOM 5182 N N . PHE B 1 192 ? -14.625 -26.625 -19.828 1 98.31 192 PHE B N 1
ATOM 5183 C CA . PHE B 1 192 ? -14 -25.344 -19.547 1 98.31 192 PHE B CA 1
ATOM 5184 C C . PHE B 1 192 ? -14.031 -24.438 -20.766 1 98.31 192 PHE B C 1
ATOM 5186 O O . PHE B 1 192 ? -14.156 -23.219 -20.641 1 98.31 192 PHE B O 1
ATOM 5193 N N . SER B 1 193 ? -13.859 -25.031 -21.938 1 97.69 193 SER B N 1
ATOM 5194 C CA . SER B 1 193 ? -14.016 -24.266 -23.172 1 97.69 193 SER B CA 1
ATOM 5195 C C . SER B 1 193 ? -15.414 -23.688 -23.297 1 97.69 193 SER B C 1
ATOM 5197 O O . SER B 1 193 ? -15.586 -22.531 -23.703 1 97.69 193 SER B O 1
ATOM 5199 N N . GLN B 1 194 ? -16.406 -24.422 -22.906 1 97 194 GLN B N 1
ATOM 5200 C CA . GLN B 1 194 ? -17.797 -23.984 -22.984 1 97 194 GLN B CA 1
ATOM 5201 C C . GLN B 1 194 ? -18.078 -22.812 -22.062 1 97 194 GLN B C 1
ATOM 5203 O O . GLN B 1 194 ? -18.828 -21.906 -22.391 1 97 194 GLN B O 1
ATOM 5208 N N . ILE B 1 195 ? -17.469 -22.828 -20.953 1 96.06 195 ILE B N 1
ATOM 5209 C CA . ILE B 1 195 ? -17.781 -21.781 -19.984 1 96.06 195 ILE B CA 1
ATOM 5210 C C . ILE B 1 195 ? -16.688 -20.719 -20 1 96.06 195 ILE B C 1
ATOM 5212 O O . ILE B 1 195 ? -16.641 -19.859 -19.109 1 96.06 195 ILE B O 1
ATOM 5216 N N . ASN B 1 196 ? -15.695 -20.797 -20.891 1 95.06 196 ASN B N 1
ATOM 5217 C CA . ASN B 1 196 ? -14.633 -19.828 -21.109 1 95.06 196 ASN B CA 1
ATOM 5218 C C . ASN B 1 196 ? -13.727 -19.688 -19.891 1 95.06 196 ASN B C 1
ATOM 5220 O O . ASN B 1 196 ? -13.422 -18.578 -19.453 1 95.06 196 ASN B O 1
ATOM 5224 N N . SER B 1 197 ? -13.414 -20.812 -19.266 1 96.94 197 SER B N 1
ATOM 5225 C CA . SER B 1 197 ? -12.461 -20.844 -18.156 1 96.94 197 SER B CA 1
ATOM 5226 C C . SER B 1 197 ? -11.07 -21.234 -18.641 1 96.94 197 SER B C 1
ATOM 5228 O O . SER B 1 197 ? -10.922 -22.141 -19.453 1 96.94 197 SER B O 1
ATOM 5230 N N . PRO B 1 198 ? -10.062 -20.547 -18.125 1 97.81 198 PRO B N 1
ATOM 5231 C CA . PRO B 1 198 ? -8.688 -20.828 -18.547 1 97.81 198 PRO B CA 1
ATOM 5232 C C . PRO B 1 198 ? -8.172 -22.172 -18 1 97.81 198 PRO B C 1
ATOM 5234 O O . PRO B 1 198 ? -8.82 -22.781 -17.141 1 97.81 198 PRO B O 1
ATOM 5237 N N . PHE B 1 199 ? -7.109 -22.641 -18.672 1 98.56 199 PHE B N 1
ATOM 5238 C CA . PHE B 1 199 ? -6.332 -23.75 -18.172 1 98.56 199 PHE B CA 1
ATOM 5239 C C . PHE B 1 199 ? -5.344 -23.297 -17.109 1 98.56 199 PHE B C 1
ATOM 5241 O O . PHE B 1 199 ? -4.426 -22.516 -17.391 1 98.56 199 PHE B O 1
ATOM 5248 N N . PHE B 1 200 ? -5.531 -23.766 -15.844 1 98.5 200 PHE B N 1
ATOM 5249 C CA . PHE B 1 200 ? -4.645 -23.406 -14.75 1 98.5 200 PHE B CA 1
ATOM 5250 C C . PHE B 1 200 ? -3.572 -24.453 -14.531 1 98.5 200 PHE B C 1
ATOM 5252 O O . PHE B 1 200 ? -3.879 -25.656 -14.43 1 98.5 200 PHE B O 1
ATOM 5259 N N . ILE B 1 201 ? -2.332 -24 -14.469 1 98.56 201 ILE B N 1
ATOM 5260 C CA . ILE B 1 201 ? -1.237 -24.953 -14.367 1 98.56 201 ILE B CA 1
ATOM 5261 C C . ILE B 1 201 ? -0.235 -24.484 -13.32 1 98.56 201 ILE B C 1
ATOM 5263 O O . ILE B 1 201 ? 0.073 -23.297 -13.227 1 98.56 201 ILE B O 1
ATOM 5267 N N . ASN B 1 202 ? 0.161 -25.375 -12.422 1 98.25 202 ASN B N 1
ATOM 5268 C CA . ASN B 1 202 ? 1.305 -25.156 -11.547 1 98.25 202 ASN B CA 1
ATOM 5269 C C . ASN B 1 202 ? 2.623 -25.438 -12.266 1 98.25 202 ASN B C 1
ATOM 5271 O O . ASN B 1 202 ? 2.961 -26.578 -12.547 1 98.25 202 ASN B O 1
ATOM 5275 N N . ALA B 1 203 ? 3.373 -24.406 -12.57 1 97.56 203 ALA B N 1
ATOM 5276 C CA . ALA B 1 203 ? 4.609 -24.5 -13.344 1 97.56 203 ALA B CA 1
ATOM 5277 C C . ALA B 1 203 ? 5.809 -24.062 -12.508 1 97.56 203 ALA B C 1
ATOM 5279 O O . ALA B 1 203 ? 5.902 -22.891 -12.102 1 97.56 203 ALA B O 1
ATOM 5280 N N . TYR B 1 204 ? 6.73 -25.016 -12.289 1 97.88 204 TYR B N 1
ATOM 5281 C CA . TYR B 1 204 ? 7.848 -24.734 -11.398 1 97.88 204 TYR B CA 1
ATOM 5282 C C . TYR B 1 204 ? 9.18 -24.969 -12.102 1 97.88 204 TYR B C 1
ATOM 5284 O O . TYR B 1 204 ? 9.672 -26.109 -12.148 1 97.88 204 TYR B O 1
ATOM 5292 N N . PRO B 1 205 ? 9.836 -23.953 -12.586 1 98.5 205 PRO B N 1
ATOM 5293 C CA . PRO B 1 205 ? 11.219 -24.109 -13.023 1 98.5 205 PRO B CA 1
ATOM 5294 C C . PRO B 1 205 ? 12.117 -24.688 -11.938 1 98.5 205 PRO B C 1
ATOM 5296 O O . PRO B 1 205 ? 13.016 -25.484 -12.234 1 98.5 205 PRO B O 1
ATOM 5299 N N . PHE B 1 206 ? 11.883 -24.406 -10.695 1 98.69 206 PHE B N 1
ATOM 5300 C CA . PHE B 1 206 ? 12.625 -24.922 -9.555 1 98.69 206 PHE B CA 1
ATOM 5301 C C . PHE B 1 206 ? 12.594 -26.453 -9.531 1 98.69 206 PHE B C 1
ATOM 5303 O O . PHE B 1 206 ? 13.641 -27.094 -9.43 1 98.69 206 PHE B O 1
ATOM 5310 N N . LEU B 1 207 ? 11.406 -26.969 -9.586 1 96.88 207 LEU B N 1
ATOM 5311 C CA . LEU B 1 207 ? 11.258 -28.406 -9.492 1 96.88 207 LEU B CA 1
ATOM 5312 C C . LEU B 1 207 ? 11.938 -29.109 -10.672 1 96.88 207 LEU B C 1
ATOM 5314 O O . LEU B 1 207 ? 12.523 -30.172 -10.508 1 96.88 207 LEU B O 1
ATOM 5318 N N . ALA B 1 208 ? 11.805 -28.516 -11.852 1 96.12 208 ALA B N 1
ATOM 5319 C CA . ALA B 1 208 ? 12.508 -29.062 -13.016 1 96.12 208 ALA B CA 1
ATOM 5320 C C . ALA B 1 208 ? 14.016 -29.078 -12.789 1 96.12 208 ALA B C 1
ATOM 5322 O O . ALA B 1 208 ? 14.672 -30.109 -13.016 1 96.12 208 ALA B O 1
ATOM 5323 N N . TYR B 1 209 ? 14.539 -27.969 -12.289 1 97.81 209 TYR B N 1
ATOM 5324 C CA . TYR B 1 209 ? 15.977 -27.875 -12.039 1 97.81 209 TYR B CA 1
ATOM 5325 C C . TYR B 1 209 ? 16.406 -28.859 -10.945 1 97.81 209 TYR B C 1
ATOM 5327 O O . TYR B 1 209 ? 17.406 -29.547 -11.094 1 97.81 209 TYR B O 1
ATOM 5335 N N . LYS B 1 210 ? 15.617 -28.844 -9.906 1 96.69 210 LYS B N 1
ATOM 5336 C CA . LYS B 1 210 ? 15.914 -29.75 -8.789 1 96.69 210 LYS B CA 1
ATOM 5337 C C . LYS B 1 210 ? 16.016 -31.188 -9.266 1 96.69 210 LYS B C 1
ATOM 5339 O O . LYS B 1 210 ? 16.891 -31.938 -8.82 1 96.69 210 LYS B O 1
ATOM 5344 N N . SER B 1 211 ? 15.211 -31.609 -10.195 1 93.62 211 SER B N 1
ATOM 5345 C CA . SER B 1 211 ? 15.133 -33 -10.68 1 93.62 211 SER B CA 1
ATOM 5346 C C . SER B 1 211 ? 16.25 -33.281 -11.656 1 93.62 211 SER B C 1
ATOM 5348 O O . SER B 1 211 ? 16.656 -34.438 -11.812 1 93.62 211 SER B O 1
ATOM 5350 N N . ASP B 1 212 ? 16.781 -32.281 -12.383 1 95.06 212 ASP B N 1
ATOM 5351 C CA . ASP B 1 212 ? 17.797 -32.5 -13.414 1 95.06 212 ASP B CA 1
ATOM 5352 C C . ASP B 1 212 ? 18.812 -31.359 -13.43 1 95.06 212 ASP B C 1
ATOM 5354 O O . ASP B 1 212 ? 19.047 -30.734 -14.477 1 95.06 212 ASP B O 1
ATOM 5358 N N . SER B 1 213 ? 19.469 -31.172 -12.305 1 95.06 213 SER B N 1
ATOM 5359 C CA . SER B 1 213 ? 20.375 -30.047 -12.133 1 95.06 213 SER B CA 1
ATOM 5360 C C . SER B 1 213 ? 21.641 -30.219 -12.961 1 95.06 213 SER B C 1
ATOM 5362 O O . SER B 1 213 ? 22.359 -29.25 -13.211 1 95.06 213 SER B O 1
ATOM 5364 N N . GLU B 1 214 ? 21.953 -31.422 -13.461 1 95.25 214 GLU B N 1
ATOM 5365 C CA . GLU B 1 214 ? 23.156 -31.688 -14.242 1 95.25 214 GLU B CA 1
ATOM 5366 C C . GLU B 1 214 ? 23 -31.188 -15.68 1 95.25 214 GLU B C 1
ATOM 5368 O O . GLU B 1 214 ? 23.969 -30.812 -16.328 1 95.25 214 GLU B O 1
ATOM 5373 N N . HIS B 1 215 ? 21.797 -31.156 -16.156 1 94.62 215 HIS B N 1
ATOM 5374 C CA . HIS B 1 215 ? 21.609 -30.875 -17.578 1 94.62 215 HIS B CA 1
ATOM 5375 C C . HIS B 1 215 ? 20.922 -29.531 -17.797 1 94.62 215 HIS B C 1
ATOM 5377 O O . HIS B 1 215 ? 20.969 -28.984 -18.891 1 94.62 215 HIS B O 1
ATOM 5383 N N . ILE B 1 216 ? 20.203 -29.047 -16.812 1 96.31 216 ILE B N 1
ATOM 5384 C CA . ILE B 1 216 ? 19.484 -27.781 -16.969 1 96.31 216 ILE B CA 1
ATOM 5385 C C . ILE B 1 216 ? 20.375 -26.625 -16.516 1 96.31 216 ILE B C 1
ATOM 5387 O O . ILE B 1 216 ? 20.922 -26.641 -15.406 1 96.31 216 ILE B O 1
ATOM 5391 N N . ASP B 1 217 ? 20.516 -25.656 -17.406 1 97.38 217 ASP B N 1
ATOM 5392 C CA . ASP B 1 217 ? 21.234 -24.438 -17.078 1 97.38 217 ASP B CA 1
ATOM 5393 C C . ASP B 1 217 ? 20.484 -23.625 -16.016 1 97.38 217 ASP B C 1
ATOM 5395 O O . ASP B 1 217 ? 19.344 -23.234 -16.234 1 97.38 217 ASP B O 1
ATOM 5399 N N . LEU B 1 218 ? 21.141 -23.391 -14.883 1 98.31 218 LEU B N 1
ATOM 5400 C CA . LEU B 1 218 ? 20.516 -22.672 -13.789 1 98.31 218 LEU B CA 1
ATOM 5401 C C . LEU B 1 218 ? 20.094 -21.266 -14.227 1 98.31 218 LEU B C 1
ATOM 5403 O O . LEU B 1 218 ? 19.031 -20.781 -13.82 1 98.31 218 LEU B O 1
ATOM 5407 N N . ASN B 1 219 ? 20.891 -20.641 -15.031 1 98.69 219 ASN B N 1
ATOM 5408 C CA . ASN B 1 219 ? 20.562 -19.297 -15.523 1 98.69 219 ASN B CA 1
ATOM 5409 C C . ASN B 1 219 ? 19.281 -19.297 -16.344 1 98.69 219 ASN B C 1
ATOM 5411 O O . ASN B 1 219 ? 18.469 -18.375 -16.25 1 98.69 219 ASN B O 1
ATOM 5415 N N . TYR B 1 220 ? 19.047 -20.344 -17.094 1 98.5 220 TYR B N 1
ATOM 5416 C CA . TYR B 1 220 ? 17.844 -20.547 -17.891 1 98.5 220 TYR B CA 1
ATOM 5417 C C . TYR B 1 220 ? 16.625 -20.672 -16.984 1 98.5 220 TYR B C 1
ATOM 5419 O O . TYR B 1 220 ? 15.562 -20.109 -17.266 1 98.5 220 TYR B O 1
ATOM 5427 N N . ALA B 1 221 ? 16.797 -21.281 -15.844 1 98.75 221 ALA B N 1
ATOM 5428 C CA . ALA B 1 221 ? 15.703 -21.5 -14.891 1 98.75 221 ALA B CA 1
ATOM 5429 C C . ALA B 1 221 ? 15.414 -20.234 -14.086 1 98.75 221 ALA B C 1
ATOM 5431 O O . ALA B 1 221 ? 14.297 -20.047 -13.602 1 98.75 221 ALA B O 1
ATOM 5432 N N . LEU B 1 222 ? 16.391 -19.281 -13.977 1 98.81 222 LEU B N 1
ATOM 5433 C CA . LEU B 1 222 ? 16.297 -18.125 -13.086 1 98.81 222 LEU B CA 1
ATOM 5434 C C . LEU B 1 222 ? 16.078 -16.844 -13.875 1 98.81 222 LEU B C 1
ATOM 5436 O O . LEU B 1 222 ? 16.203 -15.742 -13.328 1 98.81 222 LEU B O 1
ATOM 5440 N N . PHE B 1 223 ? 15.859 -16.875 -15.148 1 98.56 223 PHE B N 1
ATOM 5441 C CA . PHE B 1 223 ? 15.648 -15.719 -16 1 98.56 223 PHE B CA 1
ATOM 5442 C C . PHE B 1 223 ? 16.938 -14.938 -16.188 1 98.56 223 PHE B C 1
ATOM 5444 O O . PHE B 1 223 ? 16.906 -13.711 -16.328 1 98.56 223 PHE B O 1
ATOM 5451 N N . GLN B 1 224 ? 18 -15.562 -16 1 98.44 224 GLN B N 1
ATOM 5452 C CA . GLN B 1 224 ? 19.266 -14.875 -16.188 1 98.44 224 GLN B CA 1
ATOM 5453 C C . GLN B 1 224 ? 19.812 -15.094 -17.594 1 98.44 224 GLN B C 1
ATOM 5455 O O . GLN B 1 224 ? 19.297 -15.914 -18.344 1 98.44 224 GLN B O 1
ATOM 5460 N N . LYS B 1 225 ? 20.891 -14.328 -17.969 1 97.81 225 LYS B N 1
ATOM 5461 C CA . LYS B 1 225 ? 21.5 -14.445 -19.297 1 97.81 225 LYS B CA 1
ATOM 5462 C C . LYS B 1 225 ? 21.984 -15.875 -19.547 1 97.81 225 LYS B C 1
ATOM 5464 O O . LYS B 1 225 ? 22.688 -16.453 -18.703 1 97.81 225 LYS B O 1
ATOM 5469 N N . ASN B 1 226 ? 21.609 -16.453 -20.703 1 97.62 226 ASN B N 1
ATOM 5470 C CA . ASN B 1 226 ? 21.938 -17.828 -21.109 1 97.62 226 ASN B CA 1
ATOM 5471 C C . ASN B 1 226 ? 21.688 -18.031 -22.609 1 97.62 226 ASN B C 1
ATOM 5473 O O . ASN B 1 226 ? 21.062 -17.188 -23.266 1 97.62 226 ASN B O 1
ATOM 5477 N N . PRO B 1 227 ? 22.188 -19.109 -23.156 1 96.44 227 PRO B N 1
ATOM 5478 C CA . PRO B 1 227 ? 21.984 -19.359 -24.578 1 96.44 227 PRO B CA 1
ATOM 5479 C C . PRO B 1 227 ? 20.516 -19.656 -24.922 1 96.44 227 PRO B C 1
ATOM 5481 O O . PRO B 1 227 ? 20.109 -19.516 -26.078 1 96.44 227 PRO B O 1
ATOM 5484 N N . GLY B 1 228 ? 19.75 -20.047 -23.953 1 96.31 228 GLY B N 1
ATOM 5485 C CA . GLY B 1 228 ? 18.359 -20.406 -24.172 1 96.31 228 GLY B CA 1
ATOM 5486 C C . GLY B 1 228 ? 18.188 -21.719 -24.906 1 96.31 228 GLY B C 1
ATOM 5487 O O . GLY B 1 228 ? 19.141 -22.516 -24.984 1 96.31 228 GLY B O 1
ATOM 5488 N N . ILE B 1 229 ? 16.938 -22 -25.25 1 95.94 229 ILE B N 1
ATOM 5489 C CA . ILE B 1 229 ? 16.594 -23.219 -25.984 1 95.94 229 ILE B CA 1
ATOM 5490 C C . ILE B 1 229 ? 15.867 -22.859 -27.266 1 95.94 229 ILE B C 1
ATOM 5492 O O . ILE B 1 229 ? 15.031 -21.953 -27.297 1 95.94 229 ILE B O 1
ATOM 5496 N N . TYR B 1 230 ? 16.203 -23.547 -28.312 1 96.75 230 TYR B N 1
ATOM 5497 C CA . TYR B 1 230 ? 15.578 -23.375 -29.625 1 96.75 230 TYR B CA 1
ATOM 5498 C C . TYR B 1 230 ? 14.617 -24.516 -29.922 1 96.75 230 TYR B C 1
ATOM 5500 O O . TYR B 1 230 ? 14.969 -25.688 -29.766 1 96.75 230 TYR B O 1
ATOM 5508 N N . ASP B 1 231 ? 13.406 -24.203 -30.172 1 97.81 231 ASP B N 1
ATOM 5509 C CA . ASP B 1 231 ? 12.391 -25.172 -30.594 1 97.81 231 ASP B CA 1
ATOM 5510 C C . ASP B 1 231 ? 12.258 -25.203 -32.125 1 97.81 231 ASP B C 1
ATOM 5512 O O . ASP B 1 231 ? 11.656 -24.312 -32.719 1 97.81 231 ASP B O 1
ATOM 5516 N N . ALA B 1 232 ? 12.688 -26.266 -32.75 1 96.56 232 ALA B N 1
ATOM 5517 C CA . ALA B 1 232 ? 12.828 -26.328 -34.219 1 96.56 232 ALA B CA 1
ATOM 5518 C C . ALA B 1 232 ? 11.461 -26.391 -34.906 1 96.56 232 ALA B C 1
ATOM 5520 O O . ALA B 1 232 ? 11.273 -25.828 -35.969 1 96.56 232 ALA B O 1
ATOM 5521 N N . LYS B 1 233 ? 10.602 -27.031 -34.25 1 96.69 233 LYS B N 1
ATOM 5522 C CA . LYS B 1 233 ? 9.281 -27.219 -34.875 1 96.69 233 LYS B CA 1
ATOM 5523 C C . LYS B 1 233 ? 8.57 -25.875 -35.031 1 96.69 233 LYS B C 1
ATOM 5525 O O . LYS B 1 233 ? 7.902 -25.656 -36.062 1 96.69 233 LYS B O 1
ATOM 5530 N N . THR B 1 234 ? 8.703 -24.969 -34.125 1 97.38 234 THR B N 1
ATOM 5531 C CA . THR B 1 234 ? 7.996 -23.703 -34.156 1 97.38 234 THR B CA 1
ATOM 5532 C C . THR B 1 234 ? 8.945 -22.562 -34.531 1 97.38 234 THR B C 1
ATOM 5534 O O . THR B 1 234 ? 8.508 -21.422 -34.75 1 97.38 234 THR B O 1
ATOM 5537 N N . ASN B 1 235 ? 10.25 -22.844 -34.625 1 97.81 235 ASN B N 1
ATOM 5538 C CA . ASN B 1 235 ? 11.281 -21.844 -34.875 1 97.81 235 ASN B CA 1
ATOM 5539 C C . ASN B 1 235 ? 11.297 -20.75 -33.812 1 97.81 235 ASN B C 1
ATOM 5541 O O . ASN B 1 235 ? 11.484 -19.578 -34.125 1 97.81 235 ASN B O 1
ATOM 5545 N N . LEU B 1 236 ? 10.961 -21.141 -32.562 1 98.5 236 LEU B N 1
ATOM 5546 C CA . LEU B 1 236 ? 10.93 -20.188 -31.453 1 98.5 236 LEU B CA 1
ATOM 5547 C C . LEU B 1 236 ? 12.125 -20.391 -30.531 1 98.5 236 LEU B C 1
ATOM 5549 O O . LEU B 1 236 ? 12.641 -21.5 -30.406 1 98.5 236 LEU B O 1
ATOM 5553 N N . HIS B 1 237 ? 12.578 -19.312 -29.969 1 98.12 237 HIS B N 1
ATOM 5554 C CA . HIS B 1 237 ? 13.664 -19.281 -29 1 98.12 237 HIS B CA 1
ATOM 5555 C C . HIS B 1 237 ? 13.148 -18.906 -27.609 1 98.12 237 HIS B C 1
ATOM 5557 O O . HIS B 1 237 ? 12.367 -17.969 -27.469 1 98.12 237 HIS B O 1
ATOM 5563 N N . TYR B 1 238 ? 13.562 -19.672 -26.625 1 98.44 238 TYR B N 1
ATOM 5564 C CA . TYR B 1 238 ? 13.188 -19.391 -25.25 1 98.44 238 TYR B CA 1
ATOM 5565 C C . TYR B 1 238 ? 14.406 -19.031 -24.406 1 98.44 238 TYR B C 1
ATOM 5567 O O . TYR B 1 238 ? 15.297 -19.859 -24.203 1 98.44 238 TYR B O 1
ATOM 5575 N N . ASP B 1 239 ? 14.375 -17.859 -23.844 1 97.56 239 ASP B N 1
ATOM 5576 C CA . ASP B 1 239 ? 15.5 -17.406 -23.047 1 97.56 239 ASP B CA 1
ATOM 5577 C C . ASP B 1 239 ? 15.289 -17.719 -21.562 1 97.56 239 ASP B C 1
ATOM 5579 O O . ASP B 1 239 ? 16.156 -17.453 -20.734 1 97.56 239 ASP B O 1
ATOM 5583 N N . ASN B 1 240 ? 14.156 -18.234 -21.234 1 98.56 240 ASN B N 1
ATOM 5584 C CA . ASN B 1 240 ? 13.891 -18.641 -19.859 1 98.56 240 ASN B CA 1
ATOM 5585 C C . ASN B 1 240 ? 12.93 -19.828 -19.812 1 98.56 240 ASN B C 1
ATOM 5587 O O . ASN B 1 240 ? 12.094 -20 -20.703 1 98.56 240 ASN B O 1
ATOM 5591 N N . MET B 1 241 ? 13.023 -20.594 -18.75 1 98.5 241 MET B N 1
ATOM 5592 C CA . MET B 1 241 ? 12.305 -21.859 -18.609 1 98.5 241 MET B CA 1
ATOM 5593 C C . MET B 1 241 ? 10.828 -21.609 -18.312 1 98.5 241 MET B C 1
ATOM 5595 O O . MET B 1 241 ? 9.969 -22.406 -18.688 1 98.5 241 MET B O 1
ATOM 5599 N N . PHE B 1 242 ? 10.477 -20.547 -17.594 1 98.75 242 PHE B N 1
ATOM 5600 C CA . PHE B 1 242 ? 9.094 -20.234 -17.234 1 98.75 242 PHE B CA 1
ATOM 5601 C C . PHE B 1 242 ? 8.227 -20.094 -18.484 1 98.75 242 PHE B C 1
ATOM 5603 O O . PHE B 1 242 ? 7.203 -20.75 -18.609 1 98.75 242 PHE B O 1
ATOM 5610 N N . ASP B 1 243 ? 8.656 -19.281 -19.406 1 98.81 243 ASP B N 1
ATOM 5611 C CA . ASP B 1 243 ? 7.922 -19.094 -20.656 1 98.81 243 ASP B CA 1
ATOM 5612 C C . ASP B 1 243 ? 7.812 -20.406 -21.438 1 98.81 243 ASP B C 1
ATOM 5614 O O . ASP B 1 243 ? 6.773 -20.688 -22.047 1 98.81 243 ASP B O 1
ATOM 5618 N N . ALA B 1 244 ? 8.891 -21.141 -21.422 1 98.69 244 ALA B N 1
ATOM 5619 C CA . ALA B 1 244 ? 8.875 -22.438 -22.109 1 98.69 244 ALA B CA 1
ATOM 5620 C C . ALA B 1 244 ? 7.816 -23.359 -21.516 1 98.69 244 ALA B C 1
ATOM 5622 O O . ALA B 1 244 ? 7.098 -24.031 -22.25 1 98.69 244 ALA B O 1
ATOM 5623 N N . GLN B 1 245 ? 7.719 -23.344 -20.203 1 98.56 245 GLN B N 1
ATOM 5624 C CA . GLN B 1 245 ? 6.742 -24.188 -19.547 1 98.56 245 GLN B CA 1
ATOM 5625 C C . GLN B 1 245 ? 5.316 -23.734 -19.844 1 98.56 245 GLN B C 1
ATOM 5627 O O . GLN B 1 245 ? 4.422 -24.562 -20.047 1 98.56 245 GLN B O 1
ATOM 5632 N N . VAL B 1 246 ? 5.078 -22.422 -19.828 1 98.81 246 VAL B N 1
ATOM 5633 C CA . VAL B 1 246 ? 3.76 -21.891 -20.156 1 98.81 246 VAL B CA 1
ATOM 5634 C C . VAL B 1 246 ? 3.396 -22.266 -21.594 1 98.81 246 VAL B C 1
ATOM 5636 O O . VAL B 1 246 ? 2.283 -22.719 -21.859 1 98.81 246 VAL B O 1
ATOM 5639 N N . ASP B 1 247 ? 4.348 -22.156 -22.5 1 98.81 247 ASP B N 1
ATOM 5640 C CA . ASP B 1 247 ? 4.098 -22.453 -23.906 1 98.81 247 ASP B CA 1
ATOM 5641 C C . ASP B 1 247 ? 3.928 -23.969 -24.125 1 98.81 247 ASP B C 1
ATOM 5643 O O . ASP B 1 247 ? 3.184 -24.391 -25 1 98.81 247 ASP B O 1
ATOM 5647 N N . ALA B 1 248 ? 4.641 -24.766 -23.328 1 98.75 248 ALA B N 1
ATOM 5648 C CA . ALA B 1 248 ? 4.379 -26.203 -23.359 1 98.75 248 ALA B CA 1
ATOM 5649 C C . ALA B 1 248 ? 2.914 -26.5 -23.062 1 98.75 248 ALA B C 1
ATOM 5651 O O . ALA B 1 248 ? 2.293 -27.344 -23.719 1 98.75 248 ALA B O 1
ATOM 5652 N N . ALA B 1 249 ? 2.35 -25.812 -22.094 1 98.75 249 ALA B N 1
ATOM 5653 C CA . ALA B 1 249 ? 0.934 -25.969 -21.781 1 98.75 249 ALA B CA 1
ATOM 5654 C C . ALA B 1 249 ? 0.058 -25.562 -22.969 1 98.75 249 ALA B C 1
ATOM 5656 O O . ALA B 1 249 ? -0.896 -26.266 -23.312 1 98.75 249 ALA B O 1
ATOM 5657 N N . TYR B 1 250 ? 0.38 -24.438 -23.594 1 98.75 250 TYR B N 1
ATOM 5658 C CA . TYR B 1 250 ? -0.359 -24.016 -24.766 1 98.75 250 TYR B CA 1
ATOM 5659 C C . TYR B 1 250 ? -0.281 -25.078 -25.859 1 98.75 250 TYR B C 1
ATOM 5661 O O . TYR B 1 250 ? -1.28 -25.359 -26.531 1 98.75 250 TYR B O 1
ATOM 5669 N N . ALA B 1 251 ? 0.915 -25.641 -26.078 1 98.69 251 ALA B N 1
ATOM 5670 C CA . ALA B 1 251 ? 1.097 -26.688 -27.094 1 98.69 251 ALA B CA 1
ATOM 5671 C C . ALA B 1 251 ? 0.247 -27.906 -26.781 1 98.69 251 ALA B C 1
ATOM 5673 O O . ALA B 1 251 ? -0.368 -28.484 -27.688 1 98.69 251 ALA B O 1
ATOM 5674 N N . ALA B 1 252 ? 0.247 -28.297 -25.562 1 98.62 252 ALA B N 1
ATOM 5675 C CA . ALA B 1 252 ? -0.556 -29.438 -25.141 1 98.62 252 ALA B CA 1
ATOM 5676 C C . ALA B 1 252 ? -2.039 -29.203 -25.406 1 98.62 252 ALA B C 1
ATOM 5678 O O . ALA B 1 252 ? -2.754 -30.094 -25.859 1 98.62 252 ALA B O 1
ATOM 5679 N N . LEU B 1 253 ? -2.494 -27.969 -25.078 1 98.62 253 LEU B N 1
ATOM 5680 C CA . LEU B 1 253 ? -3.887 -27.609 -25.312 1 98.62 253 LEU B CA 1
ATOM 5681 C C . LEU B 1 253 ? -4.211 -27.641 -26.812 1 98.62 253 LEU B C 1
ATOM 5683 O O . LEU B 1 253 ? -5.27 -28.125 -27.203 1 98.62 253 LEU B O 1
ATOM 5687 N N . GLU B 1 254 ? -3.311 -27.141 -27.594 1 98 254 GLU B N 1
ATOM 5688 C CA . GLU B 1 254 ? -3.498 -27.172 -29.031 1 98 254 GLU B CA 1
ATOM 5689 C C . GLU B 1 254 ? -3.592 -28.594 -29.562 1 98 254 GLU B C 1
ATOM 5691 O O . GLU B 1 254 ? -4.484 -28.922 -30.344 1 98 254 GLU B O 1
ATOM 5696 N N . ALA B 1 255 ? -2.73 -29.438 -29.109 1 97.69 255 ALA B N 1
ATOM 5697 C CA . ALA B 1 255 ? -2.723 -30.844 -29.516 1 97.69 255 ALA B CA 1
ATOM 5698 C C . ALA B 1 255 ? -4.016 -31.531 -29.109 1 97.69 255 ALA B C 1
ATOM 5700 O O . ALA B 1 255 ? -4.48 -32.469 -29.781 1 97.69 255 ALA B O 1
ATOM 5701 N N . ALA B 1 256 ? -4.582 -31.109 -28.047 1 98 256 ALA B N 1
ATOM 5702 C CA . ALA B 1 256 ? -5.809 -31.703 -27.531 1 98 256 ALA B CA 1
ATOM 5703 C C . ALA B 1 256 ? -7.043 -31.094 -28.188 1 98 256 ALA B C 1
ATOM 5705 O O . ALA B 1 256 ? -8.172 -31.516 -27.938 1 98 256 ALA B O 1
ATOM 5706 N N . GLY B 1 257 ? -6.848 -30.031 -29.016 1 98 257 GLY B N 1
ATOM 5707 C CA . GLY B 1 257 ? -7.945 -29.422 -29.75 1 98 257 GLY B CA 1
ATOM 5708 C C . GLY B 1 257 ? -8.5 -28.188 -29.094 1 98 257 GLY B C 1
ATOM 5709 O O . GLY B 1 257 ? -9.57 -27.703 -29.453 1 98 257 GLY B O 1
ATOM 5710 N N . TYR B 1 258 ? -7.762 -27.641 -28.125 1 98.25 258 TYR B N 1
ATOM 5711 C CA . TYR B 1 258 ? -8.242 -26.484 -27.391 1 98.25 258 TYR B CA 1
ATOM 5712 C C . TYR B 1 258 ? -7.211 -25.359 -27.406 1 98.25 258 TYR B C 1
ATOM 5714 O O . TYR B 1 258 ? -6.906 -24.766 -26.375 1 98.25 258 TYR B O 1
ATOM 5722 N N . GLY B 1 259 ? -6.758 -25.016 -28.562 1 96.31 259 GLY B N 1
ATOM 5723 C CA . GLY B 1 259 ? -5.672 -24.078 -28.766 1 96.31 259 GLY B CA 1
ATOM 5724 C C . GLY B 1 259 ? -6.039 -22.656 -28.391 1 96.31 259 GLY B C 1
ATOM 5725 O O . GLY B 1 259 ? -5.156 -21.812 -28.188 1 96.31 259 GLY B O 1
ATOM 5726 N N . LYS B 1 260 ? -7.27 -22.312 -28.234 1 96.12 260 LYS B N 1
ATOM 5727 C CA . LYS B 1 260 ? -7.711 -20.953 -27.938 1 96.12 260 LYS B CA 1
ATOM 5728 C C . LYS B 1 260 ? -7.809 -20.719 -26.438 1 96.12 260 LYS B C 1
ATOM 5730 O O . LYS B 1 260 ? -7.953 -19.594 -25.984 1 96.12 260 LYS B O 1
ATOM 5735 N N . MET B 1 261 ? -7.734 -21.734 -25.703 1 97.81 261 MET B N 1
ATOM 5736 C CA . MET B 1 261 ? -7.867 -21.641 -24.266 1 97.81 261 MET B CA 1
ATOM 5737 C C . MET B 1 261 ? -6.656 -20.938 -23.656 1 97.81 261 MET B C 1
ATOM 5739 O O . MET B 1 261 ? -5.516 -21.281 -23.953 1 97.81 261 MET B O 1
ATOM 5743 N N . GLU B 1 262 ? -6.879 -19.891 -22.781 1 97.94 262 GLU B N 1
ATOM 5744 C CA . GLU B 1 262 ? -5.809 -19.172 -22.094 1 97.94 262 GLU B CA 1
ATOM 5745 C C . GLU B 1 262 ? -5.184 -20.047 -21 1 97.94 262 GLU B C 1
ATOM 5747 O O . GLU B 1 262 ? -5.875 -20.844 -20.375 1 97.94 262 GLU B O 1
ATOM 5752 N N . VAL B 1 263 ? -3.887 -19.844 -20.828 1 98.75 263 VAL B N 1
ATOM 5753 C CA . VAL B 1 263 ? -3.17 -20.516 -19.75 1 98.75 263 VAL B CA 1
ATOM 5754 C C . VAL B 1 263 ? -2.855 -19.516 -18.641 1 98.75 263 VAL B C 1
ATOM 5756 O O . VAL B 1 263 ? -2.342 -18.422 -18.906 1 98.75 263 VAL B O 1
ATOM 5759 N N . ILE B 1 264 ? -3.227 -19.812 -17.391 1 98.69 264 ILE B N 1
ATOM 5760 C CA . ILE B 1 264 ? -2.848 -19.031 -16.219 1 98.69 264 ILE B CA 1
ATOM 5761 C C . ILE B 1 264 ? -2.012 -19.906 -15.273 1 98.69 264 ILE B C 1
ATOM 5763 O O . ILE B 1 264 ? -2.35 -21.062 -15.023 1 98.69 264 ILE B O 1
ATOM 5767 N N . VAL B 1 265 ? -0.901 -19.375 -14.836 1 98.88 265 VAL B N 1
ATOM 5768 C CA . VAL B 1 265 ? -0.046 -20.109 -13.906 1 98.88 265 VAL B CA 1
ATOM 5769 C C . VAL B 1 265 ? -0.585 -19.953 -12.484 1 98.88 265 VAL B C 1
ATOM 5771 O O . VAL B 1 265 ? -0.478 -18.891 -11.875 1 98.88 265 VAL B O 1
ATOM 5774 N N . SER B 1 266 ? -1.103 -21.047 -11.969 1 98.62 266 SER B N 1
ATOM 5775 C CA . SER B 1 266 ? -1.774 -21 -10.672 1 98.62 266 SER B CA 1
ATOM 5776 C C . SER B 1 266 ? -0.773 -21.094 -9.523 1 98.62 266 SER B C 1
ATOM 5778 O O . SER B 1 266 ? -1.091 -20.75 -8.383 1 98.62 266 SER B O 1
ATOM 5780 N N . GLU B 1 267 ? 0.398 -21.656 -9.797 1 98.69 267 GLU B N 1
ATOM 5781 C CA . GLU B 1 267 ? 1.508 -21.672 -8.844 1 98.69 267 GLU B CA 1
ATOM 5782 C C . GLU B 1 267 ? 2.852 -21.609 -9.57 1 98.69 267 GLU B C 1
ATOM 5784 O O . GLU B 1 267 ? 3.041 -22.25 -10.602 1 98.69 267 GLU B O 1
ATOM 5789 N N . THR B 1 268 ? 3.691 -20.875 -9.102 1 98.88 268 THR B N 1
ATOM 5790 C CA . THR B 1 268 ? 5.113 -20.891 -9.43 1 98.88 268 THR B CA 1
ATOM 5791 C C . THR B 1 268 ? 5.934 -20.266 -8.297 1 98.88 268 THR B C 1
ATOM 5793 O O . THR B 1 268 ? 5.395 -19.578 -7.438 1 98.88 268 THR B O 1
ATOM 5796 N N . GLY B 1 269 ? 7.191 -20.609 -8.211 1 98.81 269 GLY B N 1
ATOM 5797 C CA . GLY B 1 269 ? 8.039 -20.109 -7.137 1 98.81 269 GLY B CA 1
ATOM 5798 C C . GLY B 1 269 ? 9.344 -20.875 -7.004 1 98.81 269 GLY B C 1
ATOM 5799 O O . GLY B 1 269 ? 9.609 -21.797 -7.773 1 98.81 269 GLY B O 1
ATOM 5800 N N . TRP B 1 270 ? 10.156 -20.469 -6.094 1 98.94 270 TRP B N 1
ATOM 5801 C CA . TRP B 1 270 ? 11.453 -21.062 -5.812 1 98.94 270 TRP B CA 1
ATOM 5802 C C . TRP B 1 270 ? 11.719 -21.125 -4.312 1 98.94 270 TRP B C 1
ATOM 5804 O O . TRP B 1 270 ? 11.578 -20.109 -3.611 1 98.94 270 TRP B O 1
ATOM 5814 N N . ALA B 1 271 ? 12.086 -22.266 -3.797 1 98.81 271 ALA B N 1
ATOM 5815 C CA . ALA B 1 271 ? 12.305 -22.438 -2.363 1 98.81 271 ALA B CA 1
ATOM 5816 C C . ALA B 1 271 ? 13.609 -21.766 -1.931 1 98.81 271 ALA B C 1
ATOM 5818 O O . ALA B 1 271 ? 14.633 -21.906 -2.602 1 98.81 271 ALA B O 1
ATOM 5819 N N . SER B 1 272 ? 13.531 -21.062 -0.807 1 98.75 272 SER B N 1
ATOM 5820 C CA . SER B 1 272 ? 14.695 -20.344 -0.314 1 98.75 272 SER B CA 1
ATOM 5821 C C . SER B 1 272 ? 15.578 -21.234 0.55 1 98.75 272 SER B C 1
ATOM 5823 O O . SER B 1 272 ? 16.672 -20.828 0.948 1 98.75 272 SER B O 1
ATOM 5825 N N . ARG B 1 273 ? 15.117 -22.375 0.921 1 98.56 273 ARG B N 1
ATOM 5826 C CA . ARG B 1 273 ? 15.859 -23.359 1.698 1 98.56 273 ARG B CA 1
ATOM 5827 C C . ARG B 1 273 ? 15.383 -24.781 1.366 1 98.56 273 ARG B C 1
ATOM 5829 O O . ARG B 1 273 ? 14.195 -25 1.152 1 98.56 273 ARG B O 1
ATOM 5836 N N . GLY B 1 274 ? 16.359 -25.734 1.309 1 98.12 274 GLY B N 1
ATOM 5837 C CA . GLY B 1 274 ? 16.016 -27.125 1.038 1 98.12 274 GLY B CA 1
ATOM 5838 C C . GLY B 1 274 ? 17.016 -28.109 1.632 1 98.12 274 GLY B C 1
ATOM 5839 O O . GLY B 1 274 ? 18.031 -27.703 2.211 1 98.12 274 GLY B O 1
ATOM 5840 N N . ASP B 1 275 ? 16.625 -29.328 1.614 1 97.31 275 ASP B N 1
ATOM 5841 C CA . ASP B 1 275 ? 17.531 -30.391 2.031 1 97.31 275 ASP B CA 1
ATOM 5842 C C . ASP B 1 275 ? 18.75 -30.484 1.104 1 97.31 275 ASP B C 1
ATOM 5844 O O . ASP B 1 275 ? 18.781 -29.812 0.066 1 97.31 275 ASP B O 1
ATOM 5848 N N . GLN B 1 276 ? 19.703 -31.281 1.489 1 95.25 276 GLN B N 1
ATOM 5849 C CA . GLN B 1 276 ? 20.938 -31.422 0.732 1 95.25 276 GLN B CA 1
ATOM 5850 C C . GLN B 1 276 ? 20.672 -31.922 -0.68 1 95.25 276 GLN B C 1
ATOM 5852 O O . GLN B 1 276 ? 21.375 -31.562 -1.626 1 95.25 276 GLN B O 1
ATOM 5857 N N . ASN B 1 277 ? 19.703 -32.75 -0.834 1 95.06 277 ASN B N 1
ATOM 5858 C CA . ASN B 1 277 ? 19.406 -33.344 -2.131 1 95.06 277 ASN B CA 1
ATOM 5859 C C . ASN B 1 277 ? 18.438 -32.5 -2.939 1 95.06 277 ASN B C 1
ATOM 5861 O O . ASN B 1 277 ? 17.922 -32.938 -3.969 1 95.06 277 ASN B O 1
ATOM 5865 N N . GLU B 1 278 ? 18.109 -31.344 -2.498 1 97.06 278 GLU B N 1
ATOM 5866 C CA . GLU B 1 278 ? 17.234 -30.422 -3.213 1 97.06 278 GLU B CA 1
ATOM 5867 C C . GLU B 1 278 ? 18.047 -29.297 -3.871 1 97.06 278 GLU B C 1
ATOM 5869 O O . GLU B 1 278 ? 18.031 -28.172 -3.395 1 97.06 278 GLU B O 1
ATOM 5874 N N . ALA B 1 279 ? 18.594 -29.672 -4.957 1 97.06 279 ALA B N 1
ATOM 5875 C CA . ALA B 1 279 ? 19.516 -28.781 -5.676 1 97.06 279 ALA B CA 1
ATOM 5876 C C . ALA B 1 279 ? 18.859 -27.438 -5.984 1 97.06 279 ALA B C 1
ATOM 5878 O O . ALA B 1 279 ? 17.703 -27.391 -6.422 1 97.06 279 ALA B O 1
ATOM 5879 N N . GLY B 1 280 ? 19.562 -26.359 -5.707 1 97.94 280 GLY B N 1
ATOM 5880 C CA . GLY B 1 280 ? 19.141 -25.016 -6.086 1 97.94 280 GLY B CA 1
ATOM 5881 C C . GLY B 1 280 ? 18.312 -24.328 -5.027 1 97.94 280 GLY B C 1
ATOM 5882 O O . GLY B 1 280 ? 18.078 -23.125 -5.094 1 97.94 280 GLY B O 1
ATOM 5883 N N . ALA B 1 281 ? 17.844 -25.078 -4.004 1 98.5 281 ALA B N 1
ATOM 5884 C CA . ALA B 1 281 ? 16.969 -24.5 -2.973 1 98.5 281 ALA B CA 1
ATOM 5885 C C . ALA B 1 281 ? 17.781 -23.641 -1.997 1 98.5 281 ALA B C 1
ATOM 5887 O O . ALA B 1 281 ? 18.219 -24.125 -0.949 1 98.5 281 ALA B O 1
ATOM 5888 N N . ASP B 1 282 ? 17.906 -22.391 -2.285 1 98 282 ASP B N 1
ATOM 5889 C CA . ASP B 1 282 ? 18.609 -21.453 -1.406 1 98 282 ASP B CA 1
ATOM 5890 C C . ASP B 1 282 ? 18.109 -20.031 -1.601 1 98 282 ASP B C 1
ATOM 5892 O O . ASP B 1 282 ? 17.344 -19.766 -2.525 1 98 282 ASP B O 1
ATOM 5896 N N . MET B 1 283 ? 18.516 -19.219 -0.738 1 98.12 283 MET B N 1
ATOM 5897 C CA . MET B 1 283 ? 17.984 -17.859 -0.658 1 98.12 283 MET B CA 1
ATOM 5898 C C . MET B 1 283 ? 18.344 -17.062 -1.902 1 98.12 283 MET B C 1
ATOM 5900 O O . MET B 1 283 ? 17.516 -16.297 -2.418 1 98.12 283 MET B O 1
ATOM 5904 N N . LYS B 1 284 ? 19.562 -17.156 -2.348 1 98.5 284 LYS B N 1
ATOM 5905 C CA . LYS B 1 284 ? 20.016 -16.406 -3.521 1 98.5 284 LYS B CA 1
ATOM 5906 C C . LYS B 1 284 ? 19.156 -16.734 -4.742 1 98.5 284 LYS B C 1
ATOM 5908 O O . LYS B 1 284 ? 18.688 -15.836 -5.434 1 98.5 284 LYS B O 1
ATOM 5913 N N . ASN B 1 285 ? 18.938 -18 -5.043 1 98.88 285 ASN B N 1
ATOM 5914 C CA . ASN B 1 285 ? 18.156 -18.438 -6.199 1 98.88 285 ASN B CA 1
ATOM 5915 C C . ASN B 1 285 ? 16.688 -18.047 -6.066 1 98.88 285 ASN B C 1
ATOM 5917 O O . ASN B 1 285 ? 16.062 -17.625 -7.043 1 98.88 285 ASN B O 1
ATOM 5921 N N . ALA B 1 286 ? 16.172 -18.203 -4.844 1 98.88 286 ALA B N 1
ATOM 5922 C CA . ALA B 1 286 ? 14.773 -17.812 -4.613 1 98.88 286 ALA B CA 1
ATOM 5923 C C . ALA B 1 286 ? 14.578 -16.312 -4.891 1 98.88 286 ALA B C 1
ATOM 5925 O O . ALA B 1 286 ? 13.625 -15.938 -5.578 1 98.88 286 ALA B O 1
ATOM 5926 N N . ARG B 1 287 ? 15.453 -15.516 -4.367 1 98.81 287 ARG B N 1
ATOM 5927 C CA . ARG B 1 287 ? 15.406 -14.078 -4.598 1 98.81 287 ARG B CA 1
ATOM 5928 C C . ARG B 1 287 ? 15.508 -13.758 -6.086 1 98.81 287 ARG B C 1
ATOM 5930 O O . ARG B 1 287 ? 14.742 -12.938 -6.605 1 98.81 287 ARG B O 1
ATOM 5937 N N . THR B 1 288 ? 16.422 -14.43 -6.773 1 98.88 288 THR B N 1
ATOM 5938 C CA . THR B 1 288 ? 16.656 -14.188 -8.195 1 98.88 288 THR B CA 1
ATOM 5939 C C . THR B 1 288 ? 15.43 -14.57 -9.016 1 98.88 288 THR B C 1
ATOM 5941 O O . THR B 1 288 ? 14.953 -13.781 -9.828 1 98.88 288 THR B O 1
ATOM 5944 N N . TYR B 1 289 ? 14.906 -15.719 -8.836 1 98.88 289 TYR B N 1
ATOM 5945 C CA . TYR B 1 289 ? 13.758 -16.188 -9.609 1 98.88 289 TYR B CA 1
ATOM 5946 C C . TYR B 1 289 ? 12.547 -15.297 -9.391 1 98.88 289 TYR B C 1
ATOM 5948 O O . TYR B 1 289 ? 11.961 -14.797 -10.352 1 98.88 289 TYR B O 1
ATOM 5956 N N . ASN B 1 290 ? 12.195 -15.117 -8.102 1 98.94 290 ASN B N 1
ATOM 5957 C CA . ASN B 1 290 ? 10.969 -14.383 -7.793 1 98.94 290 ASN B CA 1
ATOM 5958 C C . ASN B 1 290 ? 11.102 -12.906 -8.148 1 98.94 290 ASN B C 1
ATOM 5960 O O . ASN B 1 290 ? 10.117 -12.273 -8.547 1 98.94 290 ASN B O 1
ATOM 5964 N N . GLY B 1 291 ? 12.297 -12.352 -7.949 1 98.81 291 GLY B N 1
ATOM 5965 C CA . GLY B 1 291 ? 12.523 -10.992 -8.414 1 98.81 291 GLY B CA 1
ATOM 5966 C C . GLY B 1 291 ? 12.375 -10.852 -9.922 1 98.81 291 GLY B C 1
ATOM 5967 O O . GLY B 1 291 ? 11.695 -9.93 -10.398 1 98.81 291 GLY B O 1
ATOM 5968 N N . ASN B 1 292 ? 12.969 -11.773 -10.648 1 98.88 292 ASN B N 1
ATOM 5969 C CA . ASN B 1 292 ? 12.914 -11.734 -12.109 1 98.88 292 ASN B CA 1
ATOM 5970 C C . ASN B 1 292 ? 11.508 -12.047 -12.617 1 98.88 292 ASN B C 1
ATOM 5972 O O . ASN B 1 292 ? 11.07 -11.484 -13.633 1 98.88 292 ASN B O 1
ATOM 5976 N N . LEU B 1 293 ? 10.836 -12.938 -11.977 1 98.88 293 LEU B N 1
ATOM 5977 C CA . LEU B 1 293 ? 9.453 -13.219 -12.336 1 98.88 293 LEU B CA 1
ATOM 5978 C C . LEU B 1 293 ? 8.586 -11.969 -12.195 1 98.88 293 LEU B C 1
ATOM 5980 O O . LEU B 1 293 ? 7.773 -11.664 -13.07 1 98.88 293 LEU B O 1
ATOM 5984 N N . LYS B 1 294 ? 8.734 -11.344 -11.016 1 98.56 294 LYS B N 1
ATOM 5985 C CA . LYS B 1 294 ? 7.996 -10.102 -10.781 1 98.56 294 LYS B CA 1
ATOM 5986 C C . LYS B 1 294 ? 8.234 -9.109 -11.914 1 98.56 294 LYS B C 1
ATOM 5988 O O . LYS B 1 294 ? 7.281 -8.516 -12.438 1 98.56 294 LYS B O 1
ATOM 5993 N N . LYS B 1 295 ? 9.453 -8.953 -12.375 1 98.44 295 LYS B N 1
ATOM 5994 C CA . LYS B 1 295 ? 9.797 -8.062 -13.477 1 98.44 295 LYS B CA 1
ATOM 5995 C C . LYS B 1 295 ? 9.188 -8.539 -14.789 1 98.44 295 LYS B C 1
ATOM 5997 O O . LYS B 1 295 ? 8.648 -7.742 -15.562 1 98.44 295 LYS B O 1
ATOM 6002 N N . ARG B 1 296 ? 9.242 -9.812 -14.969 1 98.56 296 ARG B N 1
ATOM 6003 C CA . ARG B 1 296 ? 8.703 -10.414 -16.188 1 98.56 296 ARG B CA 1
ATOM 6004 C C . ARG B 1 296 ? 7.203 -10.164 -16.297 1 98.56 296 ARG B C 1
ATOM 6006 O O . ARG B 1 296 ? 6.707 -9.82 -17.375 1 98.56 296 ARG B O 1
ATOM 6013 N N . LEU B 1 297 ? 6.496 -10.32 -15.289 1 98.69 297 LEU B N 1
ATOM 6014 C CA . LEU B 1 297 ? 5.043 -10.172 -15.297 1 98.69 297 LEU B CA 1
ATOM 6015 C C . LEU B 1 297 ? 4.645 -8.703 -15.383 1 98.69 297 LEU B C 1
ATOM 6017 O O . LEU B 1 297 ? 3.613 -8.367 -15.961 1 98.69 297 LEU B O 1
ATOM 6021 N N . ALA B 1 298 ? 5.469 -7.867 -14.844 1 97.88 298 ALA B N 1
ATOM 6022 C CA . ALA B 1 298 ? 5.195 -6.43 -14.883 1 97.88 298 ALA B CA 1
ATOM 6023 C C . ALA B 1 298 ? 5.215 -5.906 -16.312 1 97.88 298 ALA B C 1
ATOM 6025 O O . ALA B 1 298 ? 4.629 -4.863 -16.609 1 97.88 298 ALA B O 1
ATOM 6026 N N . LYS B 1 299 ? 5.84 -6.602 -17.234 1 97.75 299 LYS B N 1
ATOM 6027 C CA . LYS B 1 299 ? 5.914 -6.184 -18.625 1 97.75 299 LYS B CA 1
ATOM 6028 C C . LYS B 1 299 ? 4.574 -6.383 -19.328 1 97.75 299 LYS B C 1
ATOM 6030 O O . LYS B 1 299 ? 4.355 -5.844 -20.422 1 97.75 299 LYS B O 1
ATOM 6035 N N . LYS B 1 300 ? 3.717 -7.125 -18.781 1 97.62 300 LYS B N 1
ATOM 6036 C CA . LYS B 1 300 ? 2.391 -7.387 -19.344 1 97.62 300 LYS B CA 1
ATOM 6037 C C . LYS B 1 300 ? 2.482 -7.859 -20.781 1 97.62 300 LYS B C 1
ATOM 6039 O O . LYS B 1 300 ? 1.748 -7.379 -21.656 1 97.62 300 LYS B O 1
ATOM 6044 N N . LYS B 1 301 ? 3.426 -8.789 -20.984 1 98 301 LYS B N 1
ATOM 6045 C CA . LYS B 1 301 ? 3.66 -9.375 -22.312 1 98 301 LYS B CA 1
ATOM 6046 C C . LYS B 1 301 ? 3.324 -10.859 -22.312 1 98 301 LYS B C 1
ATOM 6048 O O . LYS B 1 301 ? 3.219 -11.484 -21.25 1 98 301 LYS B O 1
ATOM 6053 N N . GLY B 1 302 ? 3.133 -11.375 -23.516 1 98.5 302 GLY B N 1
ATOM 6054 C CA . GLY B 1 302 ? 2.891 -12.797 -23.688 1 98.5 302 GLY B CA 1
ATOM 6055 C C . GLY B 1 302 ? 4.164 -13.609 -23.781 1 98.5 302 GLY B C 1
ATOM 6056 O O . GLY B 1 302 ? 5.219 -13.18 -23.312 1 98.5 302 GLY B O 1
ATOM 6057 N N . THR B 1 303 ? 4.016 -14.867 -24.172 1 98.69 303 THR B N 1
ATOM 6058 C CA . THR B 1 303 ? 5.129 -15.789 -24.391 1 98.69 303 THR B CA 1
ATOM 6059 C C . THR B 1 303 ? 5.527 -15.812 -25.859 1 98.69 303 THR B C 1
ATOM 6061 O O . THR B 1 303 ? 4.852 -15.227 -26.703 1 98.69 303 THR B O 1
ATOM 6064 N N . PRO B 1 304 ? 6.656 -16.484 -26.188 1 98.5 304 PRO B N 1
ATOM 6065 C CA . PRO B 1 304 ? 7.027 -16.609 -27.594 1 98.5 304 PRO B CA 1
ATOM 6066 C C . PRO B 1 304 ? 5.926 -17.234 -28.438 1 98.5 304 PRO B C 1
ATOM 6068 O O . PRO B 1 304 ? 5.672 -16.781 -29.562 1 98.5 304 PRO B O 1
ATOM 6071 N N . LEU B 1 305 ? 5.23 -18.219 -28 1 98.5 305 LEU B N 1
ATOM 6072 C CA . LEU B 1 305 ? 4.195 -18.922 -28.75 1 98.5 305 LEU B CA 1
ATOM 6073 C C . LEU B 1 305 ? 2.9 -18.109 -28.766 1 98.5 305 LEU B C 1
ATOM 6075 O O . LEU B 1 305 ? 2.148 -18.156 -29.75 1 98.5 305 LEU B O 1
ATOM 6079 N N . ARG B 1 306 ? 2.635 -17.359 -27.672 1 98.5 306 ARG B N 1
ATOM 6080 C CA . ARG B 1 306 ? 1.441 -16.531 -27.547 1 98.5 306 ARG B CA 1
ATOM 6081 C C . ARG B 1 306 ? 1.807 -15.102 -27.141 1 98.5 306 ARG B C 1
ATOM 6083 O O . ARG B 1 306 ? 1.468 -14.648 -26.047 1 98.5 306 ARG B O 1
ATOM 6090 N N . PRO B 1 307 ? 2.314 -14.305 -28.062 1 98 307 PRO B N 1
ATOM 6091 C CA . PRO B 1 307 ? 2.861 -12.992 -27.703 1 98 307 PRO B CA 1
ATOM 6092 C C . PRO B 1 307 ? 1.776 -11.977 -27.359 1 98 307 PRO B C 1
ATOM 6094 O O . PRO B 1 307 ? 2.057 -10.969 -26.703 1 98 307 PRO B O 1
ATOM 6097 N N . LYS B 1 308 ? 0.586 -12.211 -27.719 1 97.12 308 LYS B N 1
ATOM 6098 C CA . LYS B 1 308 ? -0.462 -11.203 -27.562 1 97.12 308 LYS B CA 1
ATOM 6099 C C . LYS B 1 308 ? -1.277 -11.453 -26.297 1 97.12 308 LYS B C 1
ATOM 6101 O O . LYS B 1 308 ? -2.178 -10.68 -25.969 1 97.12 308 LYS B O 1
ATOM 6106 N N . ILE B 1 309 ? -1.062 -12.5 -25.562 1 97.56 309 ILE B N 1
ATOM 6107 C CA . ILE B 1 309 ? -1.77 -12.828 -24.328 1 97.56 309 ILE B CA 1
ATOM 6108 C C . ILE B 1 309 ? -0.839 -12.633 -23.141 1 97.56 309 ILE B C 1
ATOM 6110 O O . ILE B 1 309 ? 0.044 -13.461 -22.891 1 97.56 309 ILE B O 1
ATOM 6114 N N . PRO B 1 310 ? -1.052 -11.562 -22.391 1 98.12 310 PRO B N 1
ATOM 6115 C CA . PRO B 1 310 ? -0.185 -11.367 -21.219 1 98.12 310 PRO B CA 1
ATOM 6116 C C . PRO B 1 310 ? -0.204 -12.555 -20.266 1 98.12 310 PRO B C 1
ATOM 6118 O O . PRO B 1 310 ? -1.271 -13.102 -19.984 1 98.12 310 PRO B O 1
ATOM 6121 N N . VAL B 1 311 ? 0.96 -12.906 -19.797 1 98.69 311 VAL B N 1
ATOM 6122 C CA . VAL B 1 311 ? 1.073 -14.031 -18.859 1 98.69 311 VAL B CA 1
ATOM 6123 C C . VAL B 1 311 ? 0.632 -13.586 -17.469 1 98.69 311 VAL B C 1
ATOM 6125 O O . VAL B 1 311 ? 1.023 -12.523 -17 1 98.69 311 VAL B O 1
ATOM 6128 N N . LYS B 1 312 ? -0.193 -14.391 -16.844 1 98.62 312 LYS B N 1
ATOM 6129 C CA . LYS B 1 312 ? -0.63 -14.195 -15.469 1 98.62 312 LYS B CA 1
ATOM 6130 C C . LYS B 1 312 ? -0.166 -15.344 -14.57 1 98.62 312 LYS B C 1
ATOM 6132 O O . LYS B 1 312 ? -0.19 -16.5 -14.977 1 98.62 312 LYS B O 1
ATOM 6137 N N . ALA B 1 313 ? 0.268 -14.977 -13.375 1 98.88 313 ALA B N 1
ATOM 6138 C CA . ALA B 1 313 ? 0.775 -16.031 -12.508 1 98.88 313 ALA B CA 1
ATOM 6139 C C . ALA B 1 313 ? 0.532 -15.695 -11.039 1 98.88 313 ALA B C 1
ATOM 6141 O O . ALA B 1 313 ? 0.542 -14.523 -10.648 1 98.88 313 ALA B O 1
ATOM 6142 N N . TYR B 1 314 ? 0.254 -16.719 -10.25 1 98.81 314 TYR B N 1
ATOM 6143 C CA . TYR B 1 314 ? 0.267 -16.656 -8.789 1 98.81 314 TYR B CA 1
ATOM 6144 C C . TYR B 1 314 ? 1.578 -17.188 -8.234 1 98.81 314 TYR B C 1
ATOM 6146 O O . TYR B 1 314 ? 1.942 -18.344 -8.492 1 98.81 314 TYR B O 1
ATOM 6154 N N . VAL B 1 315 ? 2.227 -16.359 -7.492 1 98.81 315 VAL B N 1
ATOM 6155 C CA . VAL B 1 315 ? 3.469 -16.781 -6.859 1 98.81 315 VAL B CA 1
ATOM 6156 C C . VAL B 1 315 ? 3.156 -17.656 -5.645 1 98.81 315 VAL B C 1
ATOM 6158 O O . VAL B 1 315 ? 2.268 -17.328 -4.852 1 98.81 315 VAL B O 1
ATOM 6161 N N . PHE B 1 316 ? 3.779 -18.812 -5.672 1 98.38 316 PHE B N 1
ATOM 6162 C CA . PHE B 1 316 ? 3.799 -19.703 -4.512 1 98.38 316 PHE B CA 1
ATOM 6163 C C . PHE B 1 316 ? 5.094 -19.531 -3.725 1 98.38 316 PHE B C 1
ATOM 6165 O O . PHE B 1 316 ? 6.172 -19.859 -4.219 1 98.38 316 PHE B O 1
ATOM 6172 N N . ALA B 1 317 ? 4.914 -18.859 -2.471 1 98.12 317 ALA B N 1
ATOM 6173 C CA . ALA B 1 317 ? 3.719 -18.531 -1.705 1 98.12 317 ALA B CA 1
ATOM 6174 C C . ALA B 1 317 ? 3.906 -17.203 -0.953 1 98.12 317 ALA B C 1
ATOM 6176 O O . ALA B 1 317 ? 4.977 -16.594 -1.013 1 98.12 317 ALA B O 1
ATOM 6177 N N . LEU B 1 318 ? 2.842 -16.797 -0.354 1 98.81 318 LEU B N 1
ATOM 6178 C CA . LEU B 1 318 ? 2.9 -15.562 0.43 1 98.81 318 LEU B CA 1
ATOM 6179 C C . LEU B 1 318 ? 3.816 -15.734 1.637 1 98.81 318 LEU B C 1
ATOM 6181 O O . LEU B 1 318 ? 4.68 -14.883 1.89 1 98.81 318 LEU B O 1
ATOM 6185 N N . PHE B 1 319 ? 3.646 -16.906 2.32 1 98.75 319 PHE B N 1
ATOM 6186 C CA . PHE B 1 319 ? 4.43 -17.125 3.531 1 98.75 319 PHE B CA 1
ATOM 6187 C C . PHE B 1 319 ? 5.148 -18.469 3.471 1 98.75 319 PHE B C 1
ATOM 6189 O O . PHE B 1 319 ? 4.684 -19.391 2.807 1 98.75 319 PHE B O 1
ATOM 6196 N N . ASN B 1 320 ? 6.277 -18.5 4.203 1 98.62 320 ASN B N 1
ATOM 6197 C CA . ASN B 1 320 ? 6.73 -19.812 4.66 1 98.62 320 ASN B CA 1
ATOM 6198 C C . ASN B 1 320 ? 5.691 -20.484 5.555 1 98.62 320 ASN B C 1
ATOM 6200 O O . ASN B 1 320 ? 5.059 -19.812 6.379 1 98.62 320 ASN B O 1
ATOM 6204 N N . GLU B 1 321 ? 5.527 -21.734 5.352 1 98.12 321 GLU B N 1
ATOM 6205 C CA . GLU B 1 321 ? 4.52 -22.5 6.078 1 98.12 321 GLU B CA 1
ATOM 6206 C C . GLU B 1 321 ? 5.156 -23.609 6.91 1 98.12 321 GLU B C 1
ATOM 6208 O O . GLU B 1 321 ? 5.426 -24.703 6.402 1 98.12 321 GLU B O 1
ATOM 6213 N N . ASN B 1 322 ? 5.211 -23.406 8.203 1 96.62 322 ASN B N 1
ATOM 6214 C CA . ASN B 1 322 ? 6.082 -24.203 9.062 1 96.62 322 ASN B CA 1
ATOM 6215 C C . ASN B 1 322 ? 5.523 -25.594 9.281 1 96.62 322 ASN B C 1
ATOM 6217 O O . ASN B 1 322 ? 6.254 -26.5 9.695 1 96.62 322 ASN B O 1
ATOM 6221 N N . LEU B 1 323 ? 4.219 -25.844 8.992 1 96.12 323 LEU B N 1
ATOM 6222 C CA . LEU B 1 323 ? 3.617 -27.141 9.297 1 96.12 323 LEU B CA 1
ATOM 6223 C C . LEU B 1 323 ? 3.406 -27.953 8.031 1 96.12 323 LEU B C 1
ATOM 6225 O O . LEU B 1 323 ? 2.818 -29.031 8.078 1 96.12 323 LEU B O 1
ATOM 6229 N N . LYS B 1 324 ? 3.863 -27.469 6.824 1 96 324 LYS B N 1
ATOM 6230 C CA . LYS B 1 324 ? 3.734 -28.25 5.605 1 96 324 LYS B CA 1
ATOM 6231 C C . LYS B 1 324 ? 4.566 -29.531 5.688 1 96 324 LYS B C 1
ATOM 6233 O O . LYS B 1 324 ? 5.738 -29.484 6.078 1 96 324 LYS B O 1
ATOM 6238 N N . PRO B 1 325 ? 3.98 -30.609 5.367 1 94.56 325 PRO B N 1
ATOM 6239 C CA . PRO B 1 325 ? 4.762 -31.844 5.332 1 94.56 325 PRO B CA 1
ATOM 6240 C C . PRO B 1 325 ? 5.711 -31.922 4.137 1 94.56 325 PRO B C 1
ATOM 6242 O O . PRO B 1 325 ? 5.68 -31.031 3.27 1 94.56 325 PRO B O 1
ATOM 6245 N N . GLY B 1 326 ? 6.602 -32.938 4.109 1 94.38 326 GLY B N 1
ATOM 6246 C CA . GLY B 1 326 ? 7.504 -33.125 2.99 1 94.38 326 GLY B CA 1
ATOM 6247 C C . GLY B 1 326 ? 8.891 -32.562 3.227 1 94.38 326 GLY B C 1
ATOM 6248 O O . GLY B 1 326 ? 9.25 -32.25 4.363 1 94.38 326 GLY B O 1
ATOM 6249 N N . PRO B 1 327 ? 9.656 -32.469 2.096 1 96 327 PRO B N 1
ATOM 6250 C CA . PRO B 1 327 ? 11.023 -31.938 2.229 1 96 327 PRO B CA 1
ATOM 6251 C C . PRO B 1 327 ? 11.055 -30.5 2.717 1 96 327 PRO B C 1
ATOM 6253 O O . PRO B 1 327 ? 10.031 -29.812 2.719 1 96 327 PRO B O 1
ATOM 6256 N N . THR B 1 328 ? 12.211 -30.062 3.127 1 97.62 328 THR B N 1
ATOM 6257 C CA . THR B 1 328 ? 12.398 -28.75 3.738 1 97.62 328 THR B CA 1
ATOM 6258 C C . THR B 1 328 ? 11.938 -27.641 2.795 1 97.62 328 THR B C 1
ATOM 6260 O O . THR B 1 328 ? 11.398 -26.641 3.24 1 97.62 328 THR B O 1
ATOM 6263 N N . SER B 1 329 ? 12.094 -27.844 1.519 1 98.25 329 SER B N 1
ATOM 6264 C CA . SER B 1 329 ? 11.734 -26.828 0.54 1 98.25 329 SER B CA 1
ATOM 6265 C C . SER B 1 329 ? 10.258 -26.469 0.637 1 98.25 329 SER B C 1
ATOM 6267 O O . SER B 1 329 ? 9.883 -25.297 0.474 1 98.25 329 SER B O 1
ATOM 6269 N N . GLU B 1 330 ? 9.453 -27.406 1.004 1 97.56 330 GLU B N 1
ATOM 6270 C CA . GLU B 1 330 ? 8.008 -27.203 1.046 1 97.56 330 GLU B CA 1
ATOM 6271 C C . GLU B 1 330 ? 7.625 -26.109 2.033 1 97.56 330 GLU B C 1
ATOM 6273 O O . GLU B 1 330 ? 6.621 -25.422 1.847 1 97.56 330 GLU B O 1
ATOM 6278 N N . ARG B 1 331 ? 8.453 -25.859 2.986 1 98.44 331 ARG B N 1
ATOM 6279 C CA . ARG B 1 331 ? 8.156 -24.922 4.062 1 98.44 331 ARG B CA 1
ATOM 6280 C C . ARG B 1 331 ? 8.852 -23.578 3.828 1 98.44 331 ARG B C 1
ATOM 6282 O O . ARG B 1 331 ? 8.836 -22.703 4.699 1 98.44 331 ARG B O 1
ATOM 6289 N N . ASN B 1 332 ? 9.461 -23.438 2.639 1 98.69 332 ASN B N 1
ATOM 6290 C CA . ASN B 1 332 ? 10.328 -22.281 2.479 1 98.69 332 ASN B CA 1
ATOM 6291 C C . ASN B 1 332 ? 10.156 -21.625 1.107 1 98.69 332 ASN B C 1
ATOM 6293 O O . ASN B 1 332 ? 11.133 -21.188 0.493 1 98.69 332 ASN B O 1
ATOM 6297 N N . PHE B 1 333 ? 8.906 -21.562 0.6 1 98.75 333 PHE B N 1
ATOM 6298 C CA . PHE B 1 333 ? 8.594 -20.922 -0.666 1 98.75 333 PHE B CA 1
ATOM 6299 C C . PHE B 1 333 ? 8.156 -19.469 -0.435 1 98.75 333 PHE B C 1
ATOM 6301 O O . PHE B 1 333 ? 7.988 -18.703 -1.389 1 98.75 333 PHE B O 1
ATOM 6308 N N . GLY B 1 334 ? 8 -19.078 0.757 1 98.75 334 GLY B N 1
ATOM 6309 C CA . GLY B 1 334 ? 7.32 -17.828 1.084 1 98.75 334 GLY B CA 1
ATOM 6310 C C . GLY B 1 334 ? 8.102 -16.594 0.682 1 98.75 334 GLY B C 1
ATOM 6311 O O . GLY B 1 334 ? 9.312 -16.516 0.905 1 98.75 334 GLY B O 1
ATOM 6312 N N . LEU B 1 335 ? 7.367 -15.578 0.143 1 98.75 335 LEU B N 1
ATOM 6313 C CA . LEU B 1 335 ? 7.91 -14.234 -0.034 1 98.75 335 LEU B CA 1
ATOM 6314 C C . LEU B 1 335 ? 8.188 -13.578 1.315 1 98.75 335 LEU B C 1
ATOM 6316 O O . LEU B 1 335 ? 9.055 -12.711 1.421 1 98.75 335 LEU B O 1
ATOM 6320 N N . PHE B 1 336 ? 7.406 -14 2.285 1 98.56 336 PHE B N 1
ATOM 6321 C CA . PHE B 1 336 ? 7.535 -13.531 3.662 1 98.56 336 PHE B CA 1
ATOM 6322 C C . PHE B 1 336 ? 7.734 -14.703 4.613 1 98.56 336 PHE B C 1
ATOM 6324 O O . PHE B 1 336 ? 7.289 -15.82 4.336 1 98.56 336 PHE B O 1
ATOM 6331 N N . LYS B 1 337 ? 8.398 -14.414 5.73 1 97.94 337 LYS B N 1
ATOM 6332 C CA . LYS B 1 337 ? 8.461 -15.359 6.836 1 97.94 337 LYS B CA 1
ATOM 6333 C C . LYS B 1 337 ? 7.156 -15.375 7.625 1 97.94 337 LYS B C 1
ATOM 6335 O O . LYS B 1 337 ? 6.32 -14.484 7.469 1 97.94 337 LYS B O 1
ATOM 6340 N N . PRO B 1 338 ? 6.98 -16.359 8.461 1 97.12 338 PRO B N 1
ATOM 6341 C CA . PRO B 1 338 ? 5.719 -16.484 9.203 1 97.12 338 PRO B CA 1
ATOM 6342 C C . PRO B 1 338 ? 5.445 -15.273 10.094 1 97.12 338 PRO B C 1
ATOM 6344 O O . PRO B 1 338 ? 4.285 -14.961 10.375 1 97.12 338 PRO B O 1
ATOM 6347 N N . ASP B 1 339 ? 6.449 -14.547 10.523 1 95.44 339 ASP B N 1
ATOM 6348 C CA . ASP B 1 339 ? 6.254 -13.398 11.406 1 95.44 339 ASP B CA 1
ATOM 6349 C C . ASP B 1 339 ? 5.926 -12.141 10.602 1 95.44 339 ASP B C 1
ATOM 6351 O O . ASP B 1 339 ? 5.734 -11.07 11.18 1 95.44 339 ASP B O 1
ATOM 6355 N N . GLY B 1 340 ? 5.938 -12.25 9.312 1 96.62 340 GLY B N 1
ATOM 6356 C CA . GLY B 1 340 ? 5.574 -11.133 8.453 1 96.62 340 GLY B CA 1
ATOM 6357 C C . GLY B 1 340 ? 6.777 -10.383 7.918 1 96.62 340 GLY B C 1
ATOM 6358 O O . GLY B 1 340 ? 6.633 -9.445 7.129 1 96.62 340 GLY B O 1
ATOM 6359 N N . SER B 1 341 ? 8.008 -10.703 8.336 1 97.31 341 SER B N 1
ATOM 6360 C CA . SER B 1 341 ? 9.203 -10.102 7.754 1 97.31 341 SER B CA 1
ATOM 6361 C C . SER B 1 341 ? 9.492 -10.68 6.371 1 97.31 341 SER B C 1
ATOM 6363 O O . SER B 1 341 ? 9.016 -11.766 6.035 1 97.31 341 SER B O 1
ATOM 6365 N N . ILE B 1 342 ? 10.25 -9.984 5.578 1 97.56 342 ILE B N 1
ATOM 6366 C CA . ILE B 1 342 ? 10.555 -10.445 4.227 1 97.56 342 ILE B CA 1
ATOM 6367 C C . ILE B 1 342 ? 11.492 -11.648 4.293 1 97.56 342 ILE B C 1
ATOM 6369 O O . ILE B 1 342 ? 12.367 -11.719 5.16 1 97.56 342 ILE B O 1
ATOM 6373 N N . SER B 1 343 ? 11.312 -12.562 3.41 1 97.94 343 SER B N 1
ATOM 6374 C CA . SER B 1 343 ? 12.266 -13.664 3.283 1 97.94 343 SER B CA 1
ATOM 6375 C C . SER B 1 343 ? 13.547 -13.211 2.592 1 97.94 343 SER B C 1
ATOM 6377 O O . SER B 1 343 ? 14.641 -13.656 2.945 1 97.94 343 SER B O 1
ATOM 6379 N N . TYR B 1 344 ? 13.422 -12.43 1.618 1 97.62 344 TYR B N 1
ATOM 6380 C CA . TYR B 1 344 ? 14.461 -11.805 0.809 1 97.62 344 TYR B CA 1
ATOM 6381 C C . TYR B 1 344 ? 13.938 -10.539 0.134 1 97.62 344 TYR B C 1
ATOM 6383 O O . TYR B 1 344 ? 12.727 -10.359 -0.01 1 97.62 344 TYR B O 1
ATOM 6391 N N . ASP B 1 345 ? 14.898 -9.711 -0.203 1 95.69 345 ASP B N 1
ATOM 6392 C CA . ASP B 1 345 ? 14.508 -8.398 -0.695 1 95.69 345 ASP B CA 1
ATOM 6393 C C . ASP B 1 345 ? 14.273 -8.422 -2.205 1 95.69 345 ASP B C 1
ATOM 6395 O O . ASP B 1 345 ? 15.227 -8.555 -2.98 1 95.69 345 ASP B O 1
ATOM 6399 N N . ILE B 1 346 ? 13.039 -8.266 -2.584 1 97.56 346 ILE B N 1
ATOM 6400 C CA . ILE B 1 346 ? 12.719 -8.07 -3.996 1 97.56 346 ILE B CA 1
ATOM 6401 C C . ILE B 1 346 ? 11.805 -6.859 -4.156 1 97.56 346 ILE B C 1
ATOM 6403 O O . ILE B 1 346 ? 10.961 -6.828 -5.059 1 97.56 346 ILE B O 1
ATOM 6407 N N . GLY B 1 347 ? 11.875 -5.953 -3.209 1 95.19 347 GLY B N 1
ATOM 6408 C CA . GLY B 1 347 ? 11.164 -4.691 -3.314 1 95.19 347 GLY B CA 1
ATOM 6409 C C . GLY B 1 347 ? 9.93 -4.621 -2.426 1 95.19 347 GLY B C 1
ATOM 6410 O O . GLY B 1 347 ? 9.164 -3.66 -2.494 1 95.19 347 GLY B O 1
ATOM 6411 N N . PHE B 1 348 ? 9.672 -5.633 -1.586 1 96.62 348 PHE B N 1
ATOM 6412 C CA . PHE B 1 348 ? 8.555 -5.625 -0.653 1 96.62 348 PHE B CA 1
ATOM 6413 C C . PHE B 1 348 ? 9.008 -5.188 0.734 1 96.62 348 PHE B C 1
ATOM 6415 O O . PHE B 1 348 ? 10.188 -5.281 1.064 1 96.62 348 PHE B O 1
ATOM 6422 N N . THR B 1 349 ? 8.047 -4.629 1.487 1 95.19 349 THR B N 1
ATOM 6423 C CA . THR B 1 349 ? 8.273 -4.32 2.896 1 95.19 349 THR B CA 1
ATOM 6424 C C . THR B 1 349 ? 7.41 -5.211 3.787 1 95.19 349 THR B C 1
ATOM 6426 O O . THR B 1 349 ? 6.262 -5.508 3.453 1 95.19 349 THR B O 1
ATOM 6429 N N . GLY B 1 350 ? 8.016 -5.68 4.918 1 96.44 350 GLY B N 1
ATOM 6430 C CA . GLY B 1 350 ? 7.328 -6.609 5.797 1 96.44 350 GLY B CA 1
ATOM 6431 C C . GLY B 1 350 ? 6.594 -5.922 6.934 1 96.44 350 GLY B C 1
ATOM 6432 O O . GLY B 1 350 ? 6.715 -4.707 7.113 1 96.44 350 GLY B O 1
ATOM 6433 N N . LEU B 1 351 ? 5.809 -6.703 7.676 1 95.12 351 LEU B N 1
ATOM 6434 C CA . LEU B 1 351 ? 5.125 -6.23 8.875 1 95.12 351 LEU B CA 1
ATOM 6435 C C . LEU B 1 351 ? 6.125 -5.953 9.992 1 95.12 351 LEU B C 1
ATOM 6437 O O . LEU B 1 351 ? 5.863 -5.133 10.875 1 95.12 351 LEU B O 1
ATOM 6441 N N . LYS B 1 352 ? 7.23 -6.711 9.922 1 92 352 LYS B N 1
ATOM 6442 C CA . LYS B 1 352 ? 8.336 -6.594 10.867 1 92 352 LYS B CA 1
ATOM 6443 C C . LYS B 1 352 ? 9.68 -6.496 10.141 1 92 352 LYS B C 1
ATOM 6445 O O . LYS B 1 352 ? 9.797 -6.941 8.992 1 92 352 LYS B O 1
ATOM 6450 N N . PRO B 1 353 ? 10.656 -5.82 10.836 1 88.62 353 PRO B N 1
ATOM 6451 C CA . PRO B 1 353 ? 11.984 -5.816 10.211 1 88.62 353 PRO B CA 1
ATOM 6452 C C . PRO B 1 353 ? 12.578 -7.215 10.086 1 88.62 353 PRO B C 1
ATOM 6454 O O . PRO B 1 353 ? 12.289 -8.086 10.906 1 88.62 353 PRO B O 1
ATOM 6457 N N . ALA B 1 354 ? 13.32 -7.344 8.992 1 80.19 354 ALA B N 1
ATOM 6458 C CA . ALA B 1 354 ? 13.961 -8.641 8.789 1 80.19 354 ALA B CA 1
ATOM 6459 C C . ALA B 1 354 ? 15.031 -8.891 9.852 1 80.19 354 ALA B C 1
ATOM 6461 O O . ALA B 1 354 ? 15.711 -7.961 10.289 1 80.19 354 ALA B O 1
ATOM 6462 N N . SER B 1 355 ? 14.852 -9.703 10.844 1 60.75 355 SER B N 1
ATOM 6463 C CA . SER B 1 355 ? 15.891 -10 11.82 1 60.75 355 SER B CA 1
ATOM 6464 C C . SER B 1 355 ? 17.25 -10.203 11.148 1 60.75 355 SER B C 1
ATOM 6466 O O . SER B 1 355 ? 17.344 -10.914 10.148 1 60.75 355 SER B O 1
ATOM 6468 N N . SER B 1 356 ? 18.047 -9.156 11.055 1 46.44 356 SER B N 1
ATOM 6469 C CA . SER B 1 356 ? 19.422 -9.344 10.594 1 46.44 356 SER B CA 1
ATOM 6470 C C . SER B 1 356 ? 19.984 -10.68 11.078 1 46.44 356 SER B C 1
ATOM 6472 O O . SER B 1 356 ? 20.031 -10.938 12.281 1 46.44 356 SER B O 1
ATOM 6474 N N . ALA B 1 357 ? 19.906 -11.828 10.5 1 38.12 357 ALA B N 1
ATOM 6475 C CA . ALA B 1 357 ? 21 -12.734 10.812 1 38.12 357 ALA B CA 1
ATOM 6476 C C . ALA B 1 357 ? 22.328 -11.984 10.898 1 38.12 357 ALA B C 1
ATOM 6478 O O . ALA B 1 357 ? 22.656 -11.18 10.023 1 38.12 357 ALA B O 1
ATOM 6479 N N . ALA B 1 358 ? 22.953 -11.758 12.141 1 33.5 358 ALA B N 1
ATOM 6480 C CA . ALA B 1 358 ? 24.328 -11.312 12.352 1 33.5 358 ALA B CA 1
ATOM 6481 C C . ALA B 1 358 ? 25.25 -11.828 11.242 1 33.5 358 ALA B C 1
ATOM 6483 O O . ALA B 1 358 ? 25.594 -13.008 11.211 1 33.5 358 ALA B O 1
ATOM 6484 N N . THR B 1 359 ? 25.078 -11.695 10.039 1 30.73 359 THR B N 1
ATOM 6485 C CA . THR B 1 359 ? 26.328 -12 9.328 1 30.73 359 THR B CA 1
ATOM 6486 C C . THR B 1 359 ? 27.469 -11.156 9.867 1 30.73 359 THR B C 1
ATOM 6488 O O . THR B 1 359 ? 27.438 -9.93 9.805 1 30.73 359 THR B O 1
ATOM 6491 N N . SER B 1 360 ? 28.078 -11.578 10.992 1 28.56 360 SER B N 1
ATOM 6492 C CA . SER B 1 360 ? 29.453 -11.273 11.352 1 28.56 360 SER B CA 1
ATOM 6493 C C . SER B 1 360 ? 30.359 -11.297 10.125 1 28.56 360 SER B C 1
ATOM 6495 O O . SER B 1 360 ? 31.078 -12.281 9.891 1 28.56 360 SER B O 1
ATOM 6497 N N . SER B 1 361 ? 29.969 -11.133 8.977 1 26.64 361 SER B N 1
ATOM 6498 C CA . SER B 1 361 ? 31.141 -11.141 8.109 1 26.64 361 SER B CA 1
ATOM 6499 C C . SER B 1 361 ? 32.125 -10.055 8.5 1 26.64 361 SER B C 1
ATOM 6501 O O . SER B 1 361 ? 31.766 -8.883 8.586 1 26.64 361 SER B O 1
ATOM 6503 N N . LEU B 1 362 ? 33.062 -10.414 9.398 1 26.02 362 LEU B N 1
ATOM 6504 C CA . LEU B 1 362 ? 34.406 -9.859 9.531 1 26.02 362 LEU B CA 1
ATOM 6505 C C . LEU B 1 362 ? 35 -9.539 8.164 1 26.02 362 LEU B C 1
ATOM 6507 O O . LEU B 1 362 ? 35.406 -10.445 7.422 1 26.02 362 LEU B O 1
ATOM 6511 N N . LEU B 1 363 ? 34.406 -8.781 7.414 1 24.77 363 LEU B N 1
ATOM 6512 C CA . LEU B 1 363 ? 35.156 -8.32 6.258 1 24.77 363 LEU B CA 1
ATOM 6513 C C . LEU B 1 363 ? 36.5 -7.723 6.691 1 24.77 363 LEU B C 1
ATOM 6515 O O . LEU B 1 363 ? 36.531 -6.773 7.477 1 24.77 363 LEU B O 1
ATOM 6519 N N . SER B 1 364 ? 37.469 -8.648 6.938 1 22.53 364 SER B N 1
ATOM 6520 C CA . SER B 1 364 ? 38.875 -8.297 6.898 1 22.53 364 SER B CA 1
ATOM 6521 C C . SER B 1 364 ? 39.188 -7.402 5.707 1 22.53 364 SER B C 1
ATOM 6523 O O . SER B 1 364 ? 38.906 -7.77 4.559 1 22.53 364 SER B O 1
ATOM 6525 N N . PHE B 1 365 ? 39.031 -6.172 5.871 1 21.92 365 PHE B N 1
ATOM 6526 C CA . PHE B 1 365 ? 39.469 -5.094 4.996 1 21.92 365 PHE B CA 1
ATOM 6527 C C . PHE B 1 365 ? 40.875 -5.359 4.484 1 21.92 365 PHE B C 1
ATOM 6529 O O . PHE B 1 365 ? 41.844 -5.227 5.23 1 21.92 365 PHE B O 1
ATOM 6536 N N . LYS B 1 366 ? 41.094 -6.523 3.885 1 22.98 366 LYS B N 1
ATOM 6537 C CA . LYS B 1 366 ? 42.406 -6.484 3.268 1 22.98 366 LYS B CA 1
ATOM 6538 C C . LYS B 1 366 ? 42.594 -5.238 2.406 1 22.98 366 LYS B C 1
ATOM 6540 O O . LYS B 1 366 ? 41.656 -4.844 1.69 1 22.98 366 LYS B O 1
ATOM 6545 N N . LEU B 1 367 ? 43.625 -4.484 2.625 1 20.88 367 LEU B N 1
ATOM 6546 C CA . LEU B 1 367 ? 44.25 -3.273 2.109 1 20.88 367 LEU B CA 1
ATOM 6547 C C . LEU B 1 367 ? 44.406 -3.348 0.595 1 20.88 367 LEU B C 1
ATOM 6549 O O . LEU B 1 367 ? 45.25 -4.082 0.094 1 20.88 367 LEU B O 1
ATOM 6553 N N . ILE B 1 368 ? 43.344 -3.768 -0.154 1 21.06 368 ILE B N 1
ATOM 6554 C CA . ILE B 1 368 ? 43.75 -3.816 -1.552 1 21.06 368 ILE B CA 1
ATOM 6555 C C . ILE B 1 368 ? 44.312 -2.455 -1.975 1 21.06 368 ILE B C 1
ATOM 6557 O O . ILE B 1 368 ? 43.75 -1.416 -1.632 1 21.06 368 ILE B O 1
ATOM 6561 N N . PRO B 1 369 ? 45.531 -2.482 -2.568 1 21.62 369 PRO B N 1
ATOM 6562 C CA . PRO B 1 369 ? 46.375 -1.384 -3.053 1 21.62 369 PRO B CA 1
ATOM 6563 C C . PRO B 1 369 ? 45.625 -0.454 -4.012 1 21.62 369 PRO B C 1
ATOM 6565 O O . PRO B 1 369 ? 44.625 -0.846 -4.602 1 21.62 369 PRO B O 1
ATOM 6568 N N . THR B 1 370 ? 45.938 0.808 -3.943 1 20.41 370 THR B N 1
ATOM 6569 C CA . THR B 1 370 ? 45.562 2.131 -4.426 1 20.41 370 THR B CA 1
ATOM 6570 C C . THR B 1 370 ? 45.594 2.18 -5.949 1 20.41 370 THR B C 1
ATOM 6572 O O . THR B 1 370 ? 45.438 3.248 -6.547 1 20.41 370 THR B O 1
ATOM 6575 N N . SER B 1 371 ? 45.531 0.997 -6.707 1 19.17 371 SER B N 1
ATOM 6576 C CA . SER B 1 371 ? 46 1.362 -8.039 1 19.17 371 SER B CA 1
ATOM 6577 C C . SER B 1 371 ? 45.156 2.479 -8.641 1 19.17 371 SER B C 1
ATOM 6579 O O . SER B 1 371 ? 44 2.648 -8.281 1 19.17 371 SER B O 1
ATOM 6581 N N . GLU B 1 372 ? 45.781 3.352 -9.484 1 19.42 372 GLU B N 1
ATOM 6582 C CA . GLU B 1 372 ? 45.844 4.691 -10.062 1 19.42 372 GLU B CA 1
ATOM 6583 C C . GLU B 1 372 ? 44.688 4.906 -11.047 1 19.42 372 GLU B C 1
ATOM 6585 O O . GLU B 1 372 ? 44.094 5.988 -11.094 1 19.42 372 GLU B O 1
ATOM 6590 N N . SER B 1 373 ? 44.406 3.959 -11.938 1 19.97 373 SER B N 1
ATOM 6591 C CA . SER B 1 373 ? 44.344 4.461 -13.312 1 19.97 373 SER B CA 1
ATOM 6592 C C . SER B 1 373 ? 43 5.066 -13.625 1 19.97 373 SER B C 1
ATOM 6594 O O . SER B 1 373 ? 41.969 4.367 -13.602 1 19.97 373 SER B O 1
ATOM 6596 N N . VAL B 1 374 ? 42.719 6.25 -13.156 1 19.38 374 VAL B N 1
ATOM 6597 C CA . VAL B 1 374 ? 41.531 7.074 -13.367 1 19.38 374 VAL B CA 1
ATOM 6598 C C . VAL B 1 374 ? 41.25 7.199 -14.859 1 19.38 374 VAL B C 1
ATOM 6600 O O . VAL B 1 374 ? 42 7.832 -15.594 1 19.38 374 VAL B O 1
ATOM 6603 N N . VAL B 1 375 ? 40.75 6.137 -15.484 1 18.41 375 VAL B N 1
ATOM 6604 C CA . VAL B 1 375 ? 40.5 6.145 -16.922 1 18.41 375 VAL B CA 1
ATOM 6605 C C . VAL B 1 375 ? 39.531 7.289 -17.25 1 18.41 375 VAL B C 1
ATOM 6607 O O . VAL B 1 375 ? 38.656 7.613 -16.469 1 18.41 375 VAL B O 1
ATOM 6610 N N . GLY B 1 376 ? 39.844 8.102 -18.266 1 18.45 376 GLY B N 1
ATOM 6611 C CA . GLY B 1 376 ? 39.531 9.242 -19.109 1 18.45 376 GLY B CA 1
ATOM 6612 C C . GLY B 1 376 ? 38.188 9.133 -19.797 1 18.45 376 GLY B C 1
ATOM 6613 O O . GLY B 1 376 ? 38.094 8.875 -21 1 18.45 376 GLY B O 1
ATOM 6614 N N . MET B 1 377 ? 37.188 8.5 -19.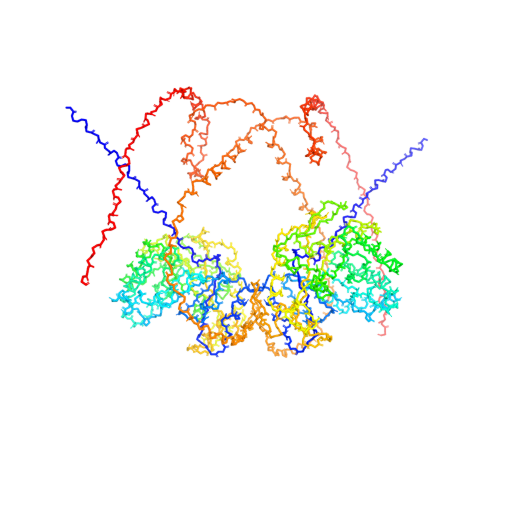109 1 17.66 377 MET B N 1
ATOM 6615 C CA . MET B 1 377 ? 36.062 8.266 -20 1 17.66 377 MET B CA 1
ATOM 6616 C C . MET B 1 377 ? 35.562 9.57 -20.609 1 17.66 377 MET B C 1
ATOM 6618 O O . MET B 1 377 ? 35.438 10.586 -19.922 1 17.66 377 MET B O 1
ATOM 6622 N N . ASP B 1 378 ? 35.469 9.594 -21.922 1 17.88 378 ASP B N 1
ATOM 6623 C CA . ASP B 1 378 ? 35.25 10.461 -23.062 1 17.88 378 ASP B CA 1
ATOM 6624 C C . ASP B 1 378 ? 33.844 11.062 -23 1 17.88 378 ASP B C 1
ATOM 6626 O O . ASP B 1 378 ? 32.906 10.414 -22.562 1 17.88 378 ASP B O 1
ATOM 6630 N N . ALA B 1 379 ? 33.688 12.422 -23.031 1 18.88 379 ALA B N 1
ATOM 6631 C CA . ALA B 1 379 ? 32.812 13.602 -23.016 1 18.88 379 ALA B CA 1
ATOM 6632 C C . ALA B 1 379 ? 31.672 13.453 -24 1 18.88 379 ALA B C 1
ATOM 6634 O O . ALA B 1 379 ? 30.688 14.211 -23.953 1 18.88 379 ALA B O 1
ATOM 6635 N N . THR B 1 380 ? 31.797 12.609 -25.141 1 18.64 380 THR B N 1
ATOM 6636 C CA . THR B 1 380 ? 31.234 13.109 -26.391 1 18.64 380 THR B CA 1
ATOM 6637 C C . THR B 1 380 ? 29.719 12.977 -26.375 1 18.64 380 THR B C 1
ATOM 6639 O O . THR B 1 380 ? 29.016 13.789 -26.969 1 18.64 380 THR B O 1
ATOM 6642 N N . ASN B 1 381 ? 29.125 11.859 -25.953 1 18.58 381 ASN B N 1
ATOM 6643 C CA . ASN B 1 381 ? 27.891 11.531 -26.656 1 18.58 381 ASN B CA 1
ATOM 6644 C C . ASN B 1 381 ? 26.703 12.352 -26.156 1 18.58 381 ASN B C 1
ATOM 6646 O O . ASN B 1 381 ? 25.938 11.891 -25.312 1 18.58 381 ASN B O 1
ATOM 6650 N N . TYR B 1 382 ? 26.906 13.5 -25.484 1 20.02 382 TYR B N 1
ATOM 6651 C CA . TYR B 1 382 ? 25.859 14.367 -24.969 1 20.02 382 TYR B CA 1
ATOM 6652 C C . TYR B 1 382 ? 24.859 14.719 -26.062 1 20.02 382 TYR B C 1
ATOM 6654 O O . TYR B 1 382 ? 23.734 15.156 -25.766 1 20.02 382 TYR B O 1
ATOM 6662 N N . PHE B 1 383 ? 25.312 14.875 -27.328 1 21.44 383 PHE B N 1
ATOM 6663 C CA . PHE B 1 383 ? 24.734 15.844 -28.266 1 21.44 383 PHE B CA 1
ATOM 6664 C C . PHE B 1 383 ? 23.375 15.375 -28.766 1 21.44 383 PHE B C 1
ATOM 6666 O O . PHE B 1 383 ? 22.453 16.188 -28.922 1 21.44 383 PHE B O 1
ATOM 6673 N N . PHE B 1 384 ? 23.203 14.094 -29.156 1 21.19 384 PHE B N 1
ATOM 6674 C CA . PHE B 1 384 ? 22.234 13.82 -30.203 1 21.19 384 PHE B CA 1
ATOM 6675 C C . PHE B 1 384 ? 20.812 13.891 -29.672 1 21.19 384 PHE B C 1
ATOM 6677 O O . PHE B 1 384 ? 19.875 14.188 -30.406 1 21.19 384 PHE B O 1
ATOM 6684 N N . SER B 1 385 ? 20.578 13.508 -28.438 1 19.73 385 SER B N 1
ATOM 6685 C CA . SER B 1 385 ? 19.188 13.172 -28.203 1 19.73 385 SER B CA 1
ATOM 6686 C C . SER B 1 385 ? 18.328 14.422 -28.078 1 19.73 385 SER B C 1
ATOM 6688 O O . SER B 1 385 ? 17.203 14.367 -27.562 1 19.73 385 SER B O 1
ATOM 6690 N N . PHE B 1 386 ? 18.875 15.586 -28.203 1 23.69 386 PHE B N 1
ATOM 6691 C CA . PHE B 1 386 ? 18.156 16.859 -28.156 1 23.69 386 PHE B CA 1
ATOM 6692 C C . PHE B 1 386 ? 17.062 16.906 -29.203 1 23.69 386 PHE B C 1
ATOM 6694 O O . PHE B 1 386 ? 15.977 17.438 -28.953 1 23.69 386 PHE B O 1
ATOM 6701 N N . LEU B 1 387 ? 17.344 16.375 -30.422 1 23.3 387 LEU B N 1
ATOM 6702 C CA . LEU B 1 387 ? 16.625 16.766 -31.625 1 23.3 387 LEU B CA 1
ATOM 6703 C C . LEU B 1 387 ? 15.18 16.266 -31.578 1 23.3 387 LEU B C 1
ATOM 6705 O O . LEU B 1 387 ? 14.266 16.938 -32.062 1 23.3 387 LEU B O 1
ATOM 6709 N N . ILE B 1 388 ? 14.961 15.086 -31 1 25.2 388 ILE B N 1
ATOM 6710 C CA . ILE B 1 388 ? 13.703 14.422 -31.328 1 25.2 388 ILE B CA 1
ATOM 6711 C C . ILE B 1 388 ? 12.555 15.109 -30.609 1 25.2 388 ILE B C 1
ATOM 6713 O O . ILE B 1 388 ? 11.43 15.164 -31.109 1 25.2 388 ILE B O 1
ATOM 6717 N N . CYS B 1 389 ? 12.844 15.82 -29.516 1 23.17 389 CYS B N 1
ATOM 6718 C CA . CYS B 1 389 ? 11.695 16.297 -28.766 1 23.17 389 CYS B CA 1
ATOM 6719 C C . CYS B 1 389 ? 11.008 17.453 -29.484 1 23.17 389 CYS B C 1
ATOM 6721 O O . CYS B 1 389 ? 9.859 17.781 -29.188 1 23.17 389 CYS B O 1
ATOM 6723 N N . LEU B 1 390 ? 11.688 18.188 -30.297 1 27.31 390 LEU B N 1
ATOM 6724 C CA . LEU B 1 390 ? 11.109 19.391 -30.891 1 27.31 390 LEU B CA 1
ATOM 6725 C C . LEU B 1 390 ? 9.953 19.031 -31.812 1 27.31 390 LEU B C 1
ATOM 6727 O O . LEU B 1 390 ? 9.039 19.844 -32.031 1 27.31 390 LEU B O 1
ATOM 6731 N N . PHE B 1 391 ? 10.023 17.828 -32.469 1 26.38 391 PHE B N 1
ATOM 6732 C CA . PHE B 1 391 ? 9.148 17.594 -33.625 1 26.38 391 PHE B CA 1
ATOM 6733 C C . PHE B 1 391 ? 7.699 17.438 -33.188 1 26.38 391 PHE B C 1
ATOM 6735 O O . PHE B 1 391 ? 6.773 17.781 -33.938 1 26.38 391 PHE B O 1
ATOM 6742 N N . ARG B 1 392 ? 7.469 16.828 -32.031 1 26.11 392 ARG B N 1
ATOM 6743 C CA . ARG B 1 392 ? 6.109 16.344 -31.812 1 26.11 392 ARG B CA 1
ATOM 6744 C C . ARG B 1 392 ? 5.168 17.5 -31.484 1 26.11 392 ARG B C 1
ATOM 6746 O O . ARG B 1 392 ? 3.947 17.344 -31.516 1 26.11 392 ARG B O 1
ATOM 6753 N N . SER B 1 393 ? 5.691 18.641 -31.203 1 24.33 393 SER B N 1
ATOM 6754 C CA . SER B 1 393 ? 4.863 19.766 -30.781 1 24.33 393 SER B CA 1
ATOM 6755 C C . SER B 1 393 ? 4.035 20.297 -31.953 1 24.33 393 SER B C 1
ATOM 6757 O O . SER B 1 393 ? 3.004 20.938 -31.75 1 24.33 393 SER B O 1
ATOM 6759 N N . CYS B 1 394 ? 4.633 20.203 -33.125 1 28.3 394 CYS B N 1
ATOM 6760 C CA . CYS B 1 394 ? 4.059 20.984 -34.219 1 28.3 394 CYS B CA 1
ATOM 6761 C C . CYS B 1 394 ? 2.721 20.391 -34.656 1 28.3 394 CYS B C 1
ATOM 6763 O O . CYS B 1 394 ? 1.918 21.078 -35.281 1 28.3 394 CYS B O 1
ATOM 6765 N N . LEU B 1 395 ? 2.578 19.078 -34.531 1 28 395 LEU B N 1
ATOM 6766 C CA . LEU B 1 395 ? 1.464 18.453 -35.25 1 28 395 LEU B CA 1
ATOM 6767 C C . LEU B 1 395 ? 0.13 18.906 -34.656 1 28 395 LEU B C 1
ATOM 6769 O O . LEU B 1 395 ? -0.876 18.969 -35.375 1 28 395 LEU B O 1
ATOM 6773 N N . TYR B 1 396 ? 0.177 19.219 -33.406 1 27.61 396 TYR B N 1
ATOM 6774 C CA . TYR B 1 396 ? -1.129 19.422 -32.781 1 27.61 396 TYR B CA 1
ATOM 6775 C C . TYR B 1 396 ? -1.758 20.719 -33.281 1 27.61 396 TYR B C 1
ATOM 6777 O O . TYR B 1 396 ? -2.967 20.922 -33.125 1 27.61 396 TYR B O 1
ATOM 6785 N N . LEU B 1 397 ? -0.844 21.578 -33.75 1 29.89 397 LEU B N 1
ATOM 6786 C CA . LEU B 1 397 ? -1.379 22.891 -34.094 1 29.89 397 LEU B CA 1
ATOM 6787 C C . LEU B 1 397 ? -2.361 22.797 -35.281 1 29.89 397 LEU B C 1
ATOM 6789 O O . LEU B 1 397 ? -3.391 23.469 -35.281 1 29.89 397 LEU B O 1
ATOM 6793 N N . LEU B 1 398 ? -2.051 21.766 -36.125 1 27.44 398 LEU B N 1
ATOM 6794 C CA . LEU B 1 398 ? -2.791 21.766 -37.406 1 27.44 398 LEU B CA 1
ATOM 6795 C C . LEU B 1 398 ? -4.27 21.469 -37.156 1 27.44 398 LEU B C 1
ATOM 6797 O O . LEU B 1 398 ? -5.129 21.969 -37.875 1 27.44 398 LEU B O 1
ATOM 6801 N N . TYR B 1 399 ? -4.48 20.562 -36.25 1 29.02 399 TYR B N 1
ATOM 6802 C CA . TYR B 1 399 ? -5.816 19.984 -36.188 1 29.02 399 TYR B CA 1
ATOM 6803 C C . TYR B 1 399 ? -6.859 21.031 -35.812 1 29.02 399 TYR B C 1
ATOM 6805 O O . TYR B 1 399 ? -8.008 20.953 -36.25 1 29.02 399 TYR B O 1
ATOM 6813 N N . PHE B 1 400 ? -6.434 22.031 -35.094 1 28.55 400 PHE B N 1
ATOM 6814 C CA . PHE B 1 400 ? -7.438 22.922 -34.531 1 28.55 400 PHE B CA 1
ATOM 6815 C C . PHE B 1 400 ? -8.031 23.828 -35.625 1 28.55 400 PHE B C 1
ATOM 6817 O O . PHE B 1 400 ? -9.117 24.375 -35.438 1 28.55 400 PHE B O 1
ATOM 6824 N N . LEU B 1 401 ? -7.219 24.016 -36.688 1 26.66 401 LEU B N 1
ATOM 6825 C CA . LEU B 1 401 ? -7.684 25.078 -37.562 1 26.66 401 LEU B CA 1
ATOM 6826 C C . LEU B 1 401 ? -8.891 24.625 -38.375 1 26.66 401 LEU B C 1
ATOM 6828 O O . LEU B 1 401 ? -9.617 25.453 -38.938 1 26.66 401 LEU B O 1
ATOM 6832 N N . SER B 1 402 ? -8.945 23.25 -38.656 1 24.09 402 SER B N 1
ATOM 6833 C CA . SER B 1 402 ? -9.852 22.875 -39.75 1 24.09 402 SER B CA 1
ATOM 6834 C C . SER B 1 402 ? -11.312 23 -39.312 1 24.09 402 SER B C 1
ATOM 6836 O O . SER B 1 402 ? -12.219 22.828 -40.125 1 24.09 402 SER B O 1
ATOM 6838 N N . ILE B 1 403 ? -11.633 22.844 -38.094 1 26 403 ILE B N 1
ATOM 6839 C CA . ILE B 1 403 ? -13.031 22.578 -37.781 1 26 403 ILE B CA 1
ATOM 6840 C C . ILE B 1 403 ? -13.875 23.812 -38.094 1 26 403 ILE B C 1
ATOM 6842 O O . ILE B 1 403 ? -15.102 23.797 -37.906 1 26 403 ILE B O 1
ATOM 6846 N N . ARG B 1 404 ? -13.242 24.938 -38.344 1 23.19 404 ARG B N 1
ATOM 6847 C CA . ARG B 1 404 ? -14.148 26.078 -38.375 1 23.19 404 ARG B CA 1
ATOM 6848 C C . ARG B 1 404 ? -15.008 26.031 -39.656 1 23.19 404 ARG B C 1
ATOM 6850 O O . ARG B 1 404 ? -15.898 26.859 -39.812 1 23.19 404 ARG B O 1
ATOM 6857 N N . TRP B 1 405 ? -14.516 25.219 -40.781 1 20.55 405 TRP B N 1
ATOM 6858 C CA . TRP B 1 405 ? -15.25 25.672 -41.938 1 20.55 405 TRP B CA 1
ATOM 6859 C C . TRP B 1 405 ? -16.641 25.047 -42 1 20.55 405 TRP B C 1
ATOM 6861 O O . TRP B 1 405 ? -16.844 23.953 -41.469 1 20.55 405 TRP B O 1
ATOM 6871 N N . GLY B 1 406 ? -17.703 25.531 -42.688 1 20.53 406 GLY B N 1
ATOM 6872 C CA . GLY B 1 406 ? -19.156 25.672 -42.781 1 20.53 406 GLY B CA 1
ATOM 6873 C C . GLY B 1 406 ? -19.859 24.406 -43.219 1 20.53 406 GLY B C 1
ATOM 6874 O O . GLY B 1 406 ? -20.812 23.969 -42.594 1 20.53 406 GLY B O 1
ATOM 6875 N N . SER B 1 407 ? -19.922 24.031 -44.562 1 20.81 407 SER B N 1
ATOM 6876 C CA . SER B 1 407 ? -21.188 23.844 -45.25 1 20.81 407 SER B CA 1
ATOM 6877 C C . SER B 1 407 ? -21.688 22.406 -45.094 1 20.81 407 SER B C 1
ATOM 6879 O O . SER B 1 407 ? -20.938 21.516 -44.688 1 20.81 407 SER B O 1
ATOM 6881 N N . LYS B 1 408 ? -22.594 21.812 -46.188 1 22.44 408 LYS B N 1
ATOM 6882 C CA . LYS B 1 408 ? -23.672 20.938 -46.656 1 22.44 408 LYS B CA 1
ATOM 6883 C C . LYS B 1 408 ? -23.125 19.578 -47.062 1 22.44 408 LYS B C 1
ATOM 6885 O O . LYS B 1 408 ? -23.859 18.734 -47.594 1 22.44 408 LYS B O 1
ATOM 6890 N N . ILE B 1 409 ? -21.828 19.156 -47.219 1 19.14 409 ILE B N 1
ATOM 6891 C CA . ILE B 1 409 ? -21.531 18.094 -48.188 1 19.14 409 ILE B CA 1
ATOM 6892 C C . ILE B 1 409 ? -22.016 16.75 -47.625 1 19.14 409 ILE B C 1
ATOM 6894 O O . ILE B 1 409 ? -21.891 16.484 -46.438 1 19.14 409 ILE B O 1
ATOM 6898 N N . ASN B 1 410 ? -22.344 15.57 -48.531 1 19.09 410 ASN B N 1
ATOM 6899 C CA . ASN B 1 410 ? -23.203 14.469 -48.938 1 19.09 410 ASN B CA 1
ATOM 6900 C C . ASN B 1 410 ? -23.062 13.273 -48 1 19.09 410 ASN B C 1
ATOM 6902 O O . ASN B 1 410 ? -22.078 13.164 -47.25 1 19.09 410 ASN B O 1
ATOM 6906 N N . SER B 1 411 ? -23.906 12.078 -48.188 1 21.48 411 SER B N 1
ATOM 6907 C CA . SER B 1 411 ? -24.594 10.867 -47.781 1 21.48 411 SER B CA 1
ATOM 6908 C C . SER B 1 411 ? -23.625 9.719 -47.562 1 21.48 411 SER B C 1
ATOM 6910 O O . SER B 1 411 ? -23.75 8.961 -46.594 1 21.48 411 SER B O 1
ATOM 6912 N N . PHE B 1 412 ? -22.906 9.164 -48.688 1 21.05 412 PHE B N 1
ATOM 6913 C CA . PHE B 1 412 ? -22.594 7.828 -49.156 1 21.05 412 PHE B CA 1
ATOM 6914 C C . PHE B 1 412 ? -21.391 7.246 -48.438 1 21.05 412 PHE B C 1
ATOM 6916 O O . PHE B 1 412 ? -21.219 6.027 -48.344 1 21.05 412 PHE B O 1
ATOM 6923 N N . PHE B 1 413 ? -20.281 7.922 -48 1 21.2 413 PHE B N 1
ATOM 6924 C CA . PHE B 1 413 ? -18.953 7.328 -48.062 1 21.2 413 PHE B CA 1
ATOM 6925 C C . PHE B 1 413 ? -18.719 6.414 -46.875 1 21.2 413 PHE B C 1
ATOM 6927 O O . PHE B 1 413 ? -17.656 5.801 -46.75 1 21.2 413 PHE B O 1
ATOM 6934 N N . PHE B 1 414 ? -19.469 6.477 -45.781 1 21.19 414 PHE B N 1
ATOM 6935 C CA . PHE B 1 414 ? -18.719 5.934 -44.625 1 21.19 414 PHE B CA 1
ATOM 6936 C C . PHE B 1 414 ? -18.859 4.414 -44.594 1 21.19 414 PHE B C 1
ATOM 6938 O O . PHE B 1 414 ? -19.109 3.842 -43.531 1 21.19 414 PHE B O 1
ATOM 6945 N N . ALA B 1 415 ? -19.562 3.713 -45.594 1 20.78 415 ALA B N 1
ATOM 6946 C CA . ALA B 1 415 ? -19.781 2.273 -45.5 1 20.78 415 ALA B CA 1
ATOM 6947 C C . ALA B 1 415 ? -18.453 1.518 -45.438 1 20.78 415 ALA B C 1
ATOM 6949 O O . ALA B 1 415 ? -18.344 0.515 -44.719 1 20.78 415 ALA B O 1
ATOM 6950 N N . GLN B 1 416 ? -17.531 1.83 -46.469 1 21.16 416 GLN B N 1
ATOM 6951 C CA . GLN B 1 416 ? -16.562 0.824 -46.875 1 21.16 416 GLN B CA 1
ATOM 6952 C C . GLN B 1 416 ? -15.508 0.616 -45.781 1 21.16 416 GLN B C 1
ATOM 6954 O O . GLN B 1 416 ? -14.852 -0.425 -45.75 1 21.16 416 GLN B O 1
ATOM 6959 N N . THR B 1 417 ? -15.062 1.653 -45.062 1 22.94 417 THR B N 1
ATOM 6960 C CA . THR B 1 417 ? -13.68 1.554 -44.594 1 22.94 417 THR B CA 1
ATOM 6961 C C . THR B 1 417 ? -13.57 0.612 -43.406 1 22.94 417 THR B C 1
ATOM 6963 O O . THR B 1 417 ? -12.5 0.487 -42.812 1 22.94 417 THR B O 1
ATOM 6966 N N . GLN B 1 418 ? -14.688 0.125 -42.938 1 22.83 418 GLN B N 1
ATOM 6967 C CA . GLN B 1 418 ? -14.492 -0.662 -41.719 1 22.83 418 GLN B CA 1
ATOM 6968 C C . GLN B 1 418 ? -13.641 -1.896 -42 1 22.83 418 GLN B C 1
ATOM 6970 O O . GLN B 1 418 ? -13.148 -2.543 -41.062 1 22.83 418 GLN B O 1
ATOM 6975 N N . ASP B 1 419 ? -13.758 -2.416 -43.219 1 22.81 419 ASP B N 1
ATOM 6976 C CA . ASP B 1 419 ? -13.195 -3.738 -43.469 1 22.81 419 ASP B CA 1
ATOM 6977 C C . ASP B 1 419 ? -11.672 -3.703 -43.438 1 22.81 419 ASP B C 1
ATOM 6979 O O . ASP B 1 419 ? -11.023 -4.75 -43.344 1 22.81 419 ASP B O 1
ATOM 6983 N N . VAL B 1 420 ? -11.094 -2.502 -43.875 1 22.88 420 VAL B N 1
ATOM 6984 C CA . VAL B 1 420 ? -9.719 -2.65 -44.344 1 22.88 420 VAL B CA 1
ATOM 6985 C C . VAL B 1 420 ? -8.797 -2.9 -43.156 1 22.88 420 VAL B C 1
ATOM 6987 O O . VAL B 1 420 ? -7.719 -3.486 -43.312 1 22.88 420 VAL B O 1
ATOM 6990 N N . GLY B 1 421 ? -9.062 -2.109 -42.062 1 22.69 421 GLY B N 1
ATOM 6991 C CA . GLY B 1 421 ? -7.848 -1.902 -41.281 1 22.69 421 GLY B CA 1
ATOM 6992 C C . GLY B 1 421 ? -7.297 -3.182 -40.688 1 22.69 421 GLY B C 1
ATOM 6993 O O . GLY B 1 421 ? -6.387 -3.141 -39.844 1 22.69 421 GLY B O 1
ATOM 6994 N N . ALA B 1 422 ? -8.195 -4.219 -40.625 1 20.48 422 ALA B N 1
ATOM 6995 C CA . ALA B 1 422 ? -7.605 -5.449 -40.094 1 20.48 422 ALA B CA 1
ATOM 6996 C C . ALA B 1 422 ? -6.41 -5.891 -40.938 1 20.48 422 ALA B C 1
ATOM 6998 O O . ALA B 1 422 ? -5.445 -6.449 -40.406 1 20.48 422 ALA B O 1
ATOM 6999 N N . ARG B 1 423 ? -6.734 -5.816 -42.281 1 22.23 423 ARG B N 1
ATOM 7000 C CA . ARG B 1 423 ? -5.926 -6.625 -43.188 1 22.23 423 ARG B CA 1
ATOM 7001 C C . ARG B 1 423 ? -4.594 -5.941 -43.5 1 22.23 423 ARG B C 1
ATOM 7003 O O . ARG B 1 423 ? -3.766 -6.477 -44.219 1 22.23 423 ARG B O 1
ATOM 7010 N N . GLY B 1 424 ? -4.727 -4.469 -43.344 1 21.61 424 GLY B N 1
ATOM 7011 C CA . GLY B 1 424 ? -3.777 -3.795 -44.188 1 21.61 424 GLY B CA 1
ATOM 7012 C C . GLY B 1 424 ? -2.336 -4.176 -43.906 1 21.61 424 GLY B C 1
ATOM 7013 O O . GLY B 1 424 ? -1.42 -3.693 -44.594 1 21.61 424 GLY B O 1
ATOM 7014 N N . ALA B 1 425 ? -2.047 -4.312 -42.656 1 21.47 425 ALA B N 1
ATOM 7015 C CA . ALA B 1 425 ? -0.588 -4.27 -42.594 1 21.47 425 ALA B CA 1
ATOM 7016 C C . ALA B 1 425 ? 0.023 -5.402 -43.438 1 21.47 425 ALA B C 1
ATOM 7018 O O . ALA B 1 425 ? 1.161 -5.809 -43.188 1 21.47 425 ALA B O 1
ATOM 7019 N N . LEU B 1 426 ? -1.024 -6.035 -44.125 1 18.83 426 LEU B N 1
ATOM 7020 C CA . LEU B 1 426 ? -0.143 -7.008 -44.781 1 18.83 426 LEU B CA 1
ATOM 7021 C C . LEU B 1 426 ? 0.762 -6.336 -45.781 1 18.83 426 LEU B C 1
ATOM 7023 O O . LEU B 1 426 ? 1.982 -6.512 -45.75 1 18.83 426 LEU B O 1
ATOM 7027 N N . ASP B 1 427 ? 0.311 -6.363 -47.156 1 18.97 427 ASP B N 1
ATOM 7028 C CA . ASP B 1 427 ? 0.989 -6.355 -48.469 1 18.97 427 ASP B CA 1
ATOM 7029 C C . ASP B 1 427 ? 1.216 -4.93 -48.938 1 18.97 427 ASP B C 1
ATOM 7031 O O . ASP B 1 427 ? 0.521 -4.004 -48.531 1 18.97 427 ASP B O 1
ATOM 7035 N N . GLY B 1 428 ? 2.229 -4.469 -49.812 1 20.53 428 GLY B N 1
ATOM 7036 C CA . GLY B 1 428 ? 2.92 -3.324 -50.406 1 20.53 428 GLY B CA 1
ATOM 7037 C C . GLY B 1 428 ? 1.984 -2.334 -51.062 1 20.53 428 GLY B C 1
ATOM 7038 O O . GLY B 1 428 ? 2.174 -1.121 -50.938 1 20.53 428 GLY B O 1
ATOM 7039 N N . ASP B 1 429 ? 1.024 -2.693 -52.125 1 20.06 429 ASP B N 1
ATOM 7040 C CA . ASP B 1 429 ? 0.927 -1.992 -53.406 1 20.06 429 ASP B CA 1
ATOM 7041 C C . ASP B 1 429 ? -0.043 -0.816 -53.312 1 20.06 429 ASP B C 1
ATOM 7043 O O . ASP B 1 429 ? -0.867 -0.755 -52.375 1 20.06 429 ASP B O 1
ATOM 7047 N N . LYS B 1 430 ? -0.478 -0.062 -54.594 1 22.28 430 LYS B N 1
ATOM 7048 C CA . LYS B 1 430 ? -0.766 1.119 -55.406 1 22.28 430 LYS B CA 1
ATOM 7049 C C . LYS B 1 430 ? -2.234 1.517 -55.281 1 22.28 430 LYS B C 1
ATOM 7051 O O . LYS B 1 430 ? -2.561 2.705 -55.25 1 22.28 430 LYS B O 1
ATOM 7056 N N . TYR B 1 431 ? -3.385 0.666 -55.406 1 21.88 431 TYR B N 1
ATOM 7057 C CA . TYR B 1 431 ? -4.582 0.965 -56.188 1 21.88 431 TYR B CA 1
ATOM 7058 C C . TYR B 1 431 ? -5.625 1.675 -55.312 1 21.88 431 TYR B C 1
ATOM 7060 O O . TYR B 1 431 ? -6.758 1.887 -55.75 1 21.88 431 TYR B O 1
ATOM 7068 N N . ALA B 1 432 ? -5.449 2.006 -54.031 1 21.52 432 ALA B N 1
ATOM 7069 C CA . ALA B 1 432 ? -6.707 2.242 -53.344 1 21.52 432 ALA B CA 1
ATOM 7070 C C . ALA B 1 432 ? -7.23 3.65 -53.594 1 21.52 432 ALA B C 1
ATOM 7072 O O . ALA B 1 432 ? -8.078 4.156 -52.875 1 21.52 432 ALA B O 1
ATOM 7073 N N . PHE B 1 433 ? -6.781 4.461 -54.719 1 22.98 433 PHE B N 1
ATOM 7074 C CA . PHE B 1 433 ? -7.254 5.828 -54.906 1 22.98 433 PHE B CA 1
ATOM 7075 C C . PHE B 1 433 ? -8.695 5.836 -55.375 1 22.98 433 PHE B C 1
ATOM 7077 O O . PHE B 1 433 ? -9.422 6.812 -55.156 1 22.98 433 PHE B O 1
ATOM 7084 N N . GLU B 1 434 ? -9.18 4.809 -56.219 1 23.16 434 GLU B N 1
ATOM 7085 C CA . GLU B 1 434 ? -10.281 4.961 -57.156 1 23.16 434 GLU B CA 1
ATOM 7086 C C . GLU B 1 434 ? -11.617 5.102 -56.438 1 23.16 434 GLU B C 1
ATOM 7088 O O . GLU B 1 434 ? -12.5 5.836 -56.875 1 23.16 434 GLU B O 1
ATOM 7093 N N . THR B 1 435 ? -11.93 4.5 -55.281 1 25.39 435 THR B N 1
ATOM 7094 C CA . THR B 1 435 ? -13.336 4.285 -54.969 1 25.39 435 THR B CA 1
ATOM 7095 C C . THR B 1 435 ? -13.938 5.52 -54.312 1 25.39 435 THR B C 1
ATOM 7097 O O . THR B 1 435 ? -15.117 5.527 -53.938 1 25.39 435 THR B O 1
ATOM 7100 N N . VAL B 1 436 ? -13.219 6.668 -54.125 1 26.78 436 VAL B N 1
ATOM 7101 C CA . VAL B 1 436 ? -13.781 7.875 -53.531 1 26.78 436 VAL B CA 1
ATOM 7102 C C . VAL B 1 436 ? -14.812 8.484 -54.469 1 26.78 436 VAL B C 1
ATOM 7104 O O . VAL B 1 436 ? -15.859 8.961 -54.031 1 26.78 436 VAL B O 1
ATOM 7107 N N . ASP B 1 437 ? -14.625 8.305 -55.75 1 25.16 437 ASP B N 1
ATOM 7108 C CA . ASP B 1 437 ? -15.312 9.078 -56.781 1 25.16 437 ASP B CA 1
ATOM 7109 C C . ASP B 1 437 ? -16.797 8.711 -56.844 1 25.16 437 ASP B C 1
ATOM 7111 O O . ASP B 1 437 ? -17.656 9.594 -56.938 1 25.16 437 ASP B O 1
ATOM 7115 N N . LYS B 1 438 ? -17.203 7.449 -56.75 1 29.17 438 LYS B N 1
ATOM 7116 C CA . LYS B 1 438 ? -18.547 6.984 -57.125 1 29.17 438 LYS B CA 1
ATOM 7117 C C . LYS B 1 438 ? -19.578 7.383 -56.094 1 29.17 438 LYS B C 1
ATOM 7119 O O . LYS B 1 438 ? -20.719 7.68 -56.406 1 29.17 438 LYS B O 1
ATOM 7124 N N . ALA B 1 439 ? -19.141 7.59 -54.781 1 25.28 439 ALA B N 1
ATOM 7125 C CA . ALA B 1 439 ? -20.172 7.785 -53.75 1 25.28 439 ALA B CA 1
ATOM 7126 C C . ALA B 1 439 ? -20.734 9.211 -53.812 1 25.28 439 ALA B C 1
ATOM 7128 O O . ALA B 1 439 ? -21.812 9.477 -53.281 1 25.28 439 ALA B O 1
ATOM 7129 N N . ILE B 1 440 ? -20.094 10.148 -54.406 1 26.84 440 ILE B N 1
ATOM 7130 C CA . ILE B 1 440 ? -20.609 11.516 -54.469 1 26.84 440 ILE B CA 1
ATOM 7131 C C . ILE B 1 440 ? -21.906 11.547 -55.281 1 26.84 440 ILE B C 1
ATOM 7133 O O . ILE B 1 440 ? -22.859 12.227 -54.906 1 26.84 440 ILE B O 1
ATOM 7137 N N . ASP B 1 441 ? -21.953 10.727 -56.312 1 25.28 441 ASP B N 1
ATOM 7138 C CA . ASP B 1 441 ? -22.984 10.891 -57.344 1 25.28 441 ASP B CA 1
ATOM 7139 C C . ASP B 1 441 ? -24.375 10.539 -56.781 1 25.28 441 ASP B C 1
ATOM 7141 O O . ASP B 1 441 ? -25.359 11.188 -57.125 1 25.28 441 ASP B O 1
ATOM 7145 N N . GLU B 1 442 ? -24.719 9.547 -55.812 1 25.86 442 GLU B N 1
ATOM 7146 C CA . GLU B 1 442 ? -26.062 9.055 -55.562 1 25.86 442 GLU B CA 1
ATOM 7147 C C . GLU B 1 442 ? -26.797 9.922 -54.531 1 25.86 442 GLU B C 1
ATOM 7149 O O . GLU B 1 442 ? -28.016 9.859 -54.406 1 25.86 442 GLU B O 1
ATOM 7154 N N . PHE B 1 443 ? -26.141 10.641 -53.562 1 23.58 443 PHE B N 1
ATOM 7155 C CA . PHE B 1 443 ? -26.844 11.328 -52.5 1 23.58 443 PHE B CA 1
ATOM 7156 C C . PHE B 1 443 ? -27.594 12.539 -53.031 1 23.58 443 PHE B C 1
ATOM 7158 O O . PHE B 1 443 ? -28.25 13.266 -52.281 1 23.58 443 PHE B O 1
ATOM 7165 N N . VAL B 1 444 ? -27.516 12.93 -54.188 1 21.5 444 VAL B N 1
ATOM 7166 C CA . VAL B 1 444 ? -28.266 14.109 -54.594 1 21.5 444 VAL B CA 1
ATOM 7167 C C . VAL B 1 444 ? -29.766 13.812 -54.562 1 21.5 444 VAL B C 1
ATOM 7169 O O . VAL B 1 444 ? -30.594 14.711 -54.719 1 21.5 444 VAL B O 1
ATOM 7172 N N . ASP B 1 445 ? -30.141 12.469 -54.5 1 19.95 445 ASP B N 1
ATOM 7173 C CA . ASP B 1 445 ? -31.562 12.336 -54.844 1 19.95 445 ASP B CA 1
ATOM 7174 C C . ASP B 1 445 ? -32.438 12.781 -53.688 1 19.95 445 ASP B C 1
ATOM 7176 O O . ASP B 1 445 ? -32.062 12.664 -52.531 1 19.95 445 ASP B O 1
ATOM 7180 N N . ILE B 1 446 ? -33.969 12.789 -53.719 1 22.38 446 ILE B N 1
ATOM 7181 C CA . ILE B 1 446 ? -35.125 13.672 -53.781 1 22.38 446 ILE B CA 1
ATOM 7182 C C . ILE B 1 446 ? -35.906 13.641 -52.469 1 22.38 446 ILE B C 1
ATOM 7184 O O . ILE B 1 446 ? -36.094 12.57 -51.875 1 22.38 446 ILE B O 1
ATOM 7188 N N . VAL B 1 447 ? -36.219 14.805 -51.688 1 20.73 447 VAL B N 1
ATOM 7189 C CA . VAL B 1 447 ? -36.812 15.641 -50.656 1 20.73 447 VAL B CA 1
ATOM 7190 C C . VAL B 1 447 ? -38.281 15.281 -50.469 1 20.73 447 VAL B C 1
ATOM 7192 O O . VAL B 1 447 ? -39.062 16.078 -49.938 1 20.73 447 VAL B O 1
ATOM 7195 N N . GLU B 1 448 ? -38.938 14.008 -50.75 1 20.58 448 GLU B N 1
ATOM 7196 C CA . GLU B 1 448 ? -40.375 14.328 -50.844 1 20.58 448 GLU B CA 1
ATOM 7197 C C . GLU B 1 448 ? -41.062 14.234 -49.5 1 20.58 448 GLU B C 1
ATOM 7199 O O . GLU B 1 448 ? -40.719 13.383 -48.688 1 20.58 448 GLU B O 1
ATOM 7204 N N . PRO B 1 449 ? -42.156 14.992 -49.062 1 20.56 449 PRO B N 1
ATOM 7205 C CA . PRO B 1 449 ? -42.906 15.508 -47.906 1 20.56 449 PRO B CA 1
ATOM 7206 C C . PRO B 1 449 ? -43.844 14.461 -47.281 1 20.56 449 PRO B C 1
ATOM 7208 O O . PRO B 1 449 ? -44.781 14.023 -47.938 1 20.56 449 PRO B O 1
ATOM 7211 N N . GLU B 1 450 ? -43.469 13.281 -46.625 1 20.89 450 GLU B N 1
ATOM 7212 C CA . GLU B 1 450 ? -44.625 12.398 -46.5 1 20.89 450 GLU B CA 1
ATOM 7213 C C . GLU B 1 450 ? -45.594 12.914 -45.438 1 20.89 450 GLU B C 1
ATOM 7215 O O . GLU B 1 450 ? -45.188 13.578 -44.469 1 20.89 450 GLU B O 1
ATOM 7220 N N . PRO B 1 451 ? -47.031 12.289 -45.281 1 21.05 451 PRO B N 1
ATOM 7221 C CA . PRO B 1 451 ? -48.312 12.773 -44.812 1 21.05 451 PRO B CA 1
ATOM 7222 C C . PRO B 1 451 ? -48.594 12.453 -43.344 1 21.05 451 PRO B C 1
ATOM 7224 O O . PRO B 1 451 ? -47.969 11.547 -42.812 1 21.05 451 PRO B O 1
ATOM 7227 N N . GLU B 1 452 ? -49.656 12.969 -42.531 1 21.09 452 GLU B N 1
ATOM 7228 C CA . GLU B 1 452 ? -50.125 13.406 -41.219 1 21.09 452 GLU B CA 1
ATOM 7229 C C . GLU B 1 452 ? -50.875 12.281 -40.5 1 21.09 452 GLU B C 1
ATOM 7231 O O . GLU B 1 452 ? -51.344 12.461 -39.375 1 21.09 452 GLU B O 1
ATOM 7236 N N . PRO B 1 453 ? -50.438 10.914 -40.25 1 19.5 453 PRO B N 1
ATOM 7237 C CA . PRO B 1 453 ? -51.656 10.117 -40 1 19.5 453 PRO B CA 1
ATOM 7238 C C . PRO B 1 453 ? -52.219 10.344 -38.625 1 19.5 453 PRO B C 1
ATOM 7240 O O . PRO B 1 453 ? -51.531 10.812 -37.719 1 19.5 453 PRO B O 1
ATOM 7243 N N . GLU B 1 454 ? -53.531 9.57 -38.125 1 19.66 454 GLU B N 1
ATOM 7244 C CA . GLU B 1 454 ? -54.812 9.68 -37.438 1 19.66 454 GLU B CA 1
ATOM 7245 C C . GLU B 1 454 ? -54.75 9.102 -36.031 1 19.66 454 GLU B C 1
ATOM 7247 O O . GLU B 1 454 ? -54.031 8.133 -35.781 1 19.66 454 GLU B O 1
ATOM 7252 N N . VAL B 1 455 ? -55.5 9.578 -34.906 1 19.02 455 VAL B N 1
ATOM 7253 C CA . VAL B 1 455 ? -55.719 9.812 -33.469 1 19.02 455 VAL B CA 1
ATOM 7254 C C . VAL B 1 455 ? -56.469 8.633 -32.844 1 19.02 455 VAL B C 1
ATOM 7256 O O . VAL B 1 455 ? -57.688 8.648 -32.781 1 19.02 455 VAL B O 1
ATOM 7259 N N . ALA B 1 456 ? -56.25 7.312 -32.969 1 17.39 456 ALA B N 1
ATOM 7260 C CA . ALA B 1 456 ? -57.375 6.488 -32.531 1 17.39 456 ALA B CA 1
ATOM 7261 C C . ALA B 1 456 ? -57.438 6.395 -31.016 1 17.39 456 ALA B C 1
ATOM 7263 O O . ALA B 1 456 ? -56.406 6.332 -30.344 1 17.39 456 ALA B O 1
ATOM 7264 N N . ALA B 1 457 ? -58.688 6.16 -30.188 1 18.73 457 ALA B N 1
ATOM 7265 C CA . ALA B 1 457 ? -59.531 6.426 -29.031 1 18.73 457 ALA B CA 1
ATOM 7266 C C . ALA B 1 457 ? -59.469 5.281 -28.031 1 18.73 457 ALA B C 1
ATOM 7268 O O . ALA B 1 457 ? -59.875 5.438 -26.875 1 18.73 457 ALA B O 1
ATOM 7269 N N . THR B 1 458 ? -58.844 4.07 -28.141 1 17.8 458 THR B N 1
ATOM 7270 C CA . THR B 1 458 ? -59.688 2.986 -27.625 1 17.8 458 THR B CA 1
ATOM 7271 C C . THR B 1 458 ? -59.625 2.947 -26.094 1 17.8 458 THR B C 1
ATOM 7273 O O . THR B 1 458 ? -58.688 3.438 -25.5 1 17.8 458 THR B O 1
ATOM 7276 N N . SER B 1 459 ? -60.562 2.016 -25.312 1 18.27 459 SER B N 1
ATOM 7277 C CA . SER B 1 459 ? -61.531 1.763 -24.234 1 18.27 459 SER B CA 1
ATOM 7278 C C . SER B 1 459 ? -60.875 0.977 -23.094 1 18.27 459 SER B C 1
ATOM 7280 O O . SER B 1 459 ? -60.281 -0.084 -23.312 1 18.27 459 SER B O 1
ATOM 7282 N N . VAL B 1 460 ? -60.469 1.483 -21.984 1 18.7 460 VAL B N 1
ATOM 7283 C CA . VAL B 1 460 ? -59.75 1.04 -20.797 1 18.7 460 VAL B CA 1
ATOM 7284 C C . VAL B 1 460 ? -60.688 0.189 -19.922 1 18.7 460 VAL B C 1
ATOM 7286 O O . VAL B 1 460 ? -61.719 0.663 -19.453 1 18.7 460 VAL B O 1
ATOM 7289 N N . PRO B 1 461 ? -60.719 -1.073 -20.094 1 17.33 461 PRO B N 1
ATOM 7290 C CA . PRO B 1 461 ? -61.625 -1.914 -19.297 1 17.33 461 PRO B CA 1
ATOM 7291 C C . PRO B 1 461 ? -61.25 -1.931 -17.812 1 17.33 461 PRO B C 1
ATOM 7293 O O . PRO B 1 461 ? -60.094 -1.675 -17.453 1 17.33 461 PRO B O 1
ATOM 7296 N N . ILE B 1 462 ? -62.219 -2.227 -16.672 1 18.89 462 ILE B N 1
ATOM 7297 C CA . ILE B 1 462 ? -62.688 -2.037 -15.305 1 18.89 462 ILE B CA 1
ATOM 7298 C C . ILE B 1 462 ? -62.188 -3.172 -14.414 1 18.89 462 ILE B C 1
ATOM 7300 O O . ILE B 1 462 ? -62.25 -3.082 -13.188 1 18.89 462 ILE B O 1
ATOM 7304 N N . LEU B 1 463 ? -61.406 -4.195 -14.836 1 16.98 463 LEU B N 1
ATOM 7305 C CA . LEU B 1 463 ? -61.75 -5.426 -14.125 1 16.98 463 LEU B CA 1
ATOM 7306 C C . LEU B 1 463 ? -61.469 -5.285 -12.633 1 16.98 463 LEU B C 1
ATOM 7308 O O . LEU B 1 463 ? -60.656 -4.453 -12.234 1 16.98 463 LEU B O 1
ATOM 7312 N N . ASP B 1 464 ? -62 -6.355 -11.664 1 18.75 464 ASP B N 1
ATOM 7313 C CA . ASP B 1 464 ? -62.562 -6.883 -10.422 1 18.75 464 ASP B CA 1
ATOM 7314 C C . ASP B 1 464 ? -61.469 -7.176 -9.398 1 18.75 464 ASP B C 1
ATOM 7316 O O . ASP B 1 464 ? -60.344 -7.551 -9.758 1 18.75 464 ASP B O 1
ATOM 7320 N N . ILE B 1 465 ? -61.688 -6.785 -8.047 1 19.53 465 ILE B N 1
ATOM 7321 C CA . ILE B 1 465 ? -61.281 -6.625 -6.652 1 19.53 465 ILE B CA 1
ATOM 7322 C C . ILE B 1 465 ? -61.25 -7.988 -5.961 1 19.53 465 ILE B C 1
ATOM 7324 O O . ILE B 1 465 ? -62.312 -8.555 -5.664 1 19.53 465 ILE B O 1
ATOM 7328 N N . TRP B 1 466 ? -60.656 -8.984 -6.48 1 18.25 466 TRP B N 1
ATOM 7329 C CA . TRP B 1 466 ? -60.875 -10.289 -5.855 1 18.25 466 TRP B CA 1
ATOM 7330 C C . TRP B 1 466 ? -60.469 -10.25 -4.383 1 18.25 466 TRP B C 1
ATOM 7332 O O . TRP B 1 466 ? -59.75 -9.367 -3.951 1 18.25 466 TRP B O 1
ATOM 7342 N N . GLU B 1 467 ? -60.594 -11.508 -3.602 1 19.69 467 GLU B N 1
ATOM 7343 C CA . GLU B 1 467 ? -61.125 -12.273 -2.482 1 19.69 467 GLU B CA 1
ATOM 7344 C C . GLU B 1 467 ? -60.062 -12.555 -1.438 1 19.69 467 GLU B C 1
ATOM 7346 O O . GLU B 1 467 ? -59.375 -13.586 -1.487 1 19.69 467 GLU B O 1
ATOM 7351 N N . ILE B 1 468 ? -59.062 -11.82 -1.123 1 19.59 468 ILE B N 1
ATOM 7352 C CA . ILE B 1 468 ? -58.25 -12.414 -0.058 1 19.59 468 ILE B CA 1
ATOM 7353 C C . ILE B 1 468 ? -59.125 -12.711 1.15 1 19.59 468 ILE B C 1
ATOM 7355 O O . ILE B 1 468 ? -59.812 -11.828 1.659 1 19.59 468 ILE B O 1
ATOM 7359 N N . ASP B 1 469 ? -59.469 -14.023 1.521 1 19.3 469 ASP B N 1
ATOM 7360 C CA . ASP B 1 469 ? -60.031 -14.945 2.504 1 19.3 469 ASP B CA 1
ATOM 7361 C C . ASP B 1 469 ? -59.219 -14.93 3.797 1 19.3 469 ASP B C 1
ATOM 7363 O O . ASP B 1 469 ? -58.031 -15.258 3.791 1 19.3 469 ASP B O 1
ATOM 7367 N N . GLU B 1 470 ? -59.219 -13.961 4.695 1 20.95 470 GLU B N 1
ATOM 7368 C CA . GLU B 1 470 ? -58.844 -14.117 6.102 1 20.95 470 GLU B CA 1
ATOM 7369 C C . GLU B 1 470 ? -59.625 -15.281 6.742 1 20.95 470 GLU B C 1
ATOM 7371 O O . GLU B 1 470 ? -60.844 -15.25 6.84 1 20.95 470 GLU B O 1
ATOM 7376 N N . ASP B 1 471 ? -59.344 -16.531 6.707 1 19.22 471 ASP B N 1
ATOM 7377 C CA . ASP B 1 471 ? -59.812 -17.656 7.523 1 19.22 471 ASP B CA 1
ATOM 7378 C C . ASP B 1 471 ? -59.531 -17.406 9 1 19.22 471 ASP B C 1
ATOM 7380 O O . ASP B 1 471 ? -60.406 -17.625 9.852 1 19.22 471 ASP B O 1
ATOM 7384 N N . GLU B 1 472 ? -58.344 -17.688 9.711 1 20.28 472 GLU B N 1
ATOM 7385 C CA . GLU B 1 472 ? -58.406 -18.547 10.891 1 20.28 472 GLU B CA 1
ATOM 7386 C C . GLU B 1 472 ? -58.844 -17.75 12.117 1 20.28 472 GLU B C 1
ATOM 7388 O O . GLU B 1 472 ? -58.062 -16.953 12.656 1 20.28 472 GLU B O 1
ATOM 7393 N N . GLU B 1 473 ? -59.906 -17.047 12.281 1 16.09 473 GLU B N 1
ATOM 7394 C CA . GLU B 1 473 ? -60.656 -16.828 13.508 1 16.09 473 GLU B CA 1
ATOM 7395 C C . GLU B 1 473 ? -61.031 -18.156 14.172 1 16.09 473 GLU B C 1
ATOM 7397 O O . GLU B 1 473 ? -61.75 -18.969 13.602 1 16.09 473 GLU B O 1
ATOM 7402 N N . ALA B 1 474 ? -60.25 -18.922 15.078 1 17.31 474 ALA B N 1
ATOM 7403 C CA . ALA B 1 474 ? -60.812 -19.094 16.422 1 17.31 474 ALA B CA 1
ATOM 7404 C C . ALA B 1 474 ? -60.688 -17.812 17.234 1 17.31 474 ALA B C 1
ATOM 7406 O O . ALA B 1 474 ? -59.719 -17.047 17.078 1 17.31 474 ALA B O 1
#

InterPro domains:
  IPR000490 Glycoside hydrolase family 17 [PF00332] (29-348)
  IPR017853 Glycoside hydrolase superfamily [SSF51445] (28-347)
  IPR044965 Glycoside hydrolase family 17, plant [PTHR32227] (27-359)